Protein 3S97 (pdb70)

CATH classification: 3.10.200.10

Secondary structure (DSSP, 8-state):
----SSSTT-TTTGGGT-GGGGSTT-S--EE-GGGSEE-TTPEEEEEESTTSBPPTT-EEEE-SS-EEEEEEEEEEEEEETEEEEEEEEEEEEEESSS-SS----SSEETTB--SEEEEEEEE-TTT-SSHHHHHHTT--EEEEEEEEEE-SS--GGGHHHHHHHHHT-STT-EEEPPP-BGGGGS-S--SSEEEEEE--SSTT--S-EEEEEESS-EEE-HHHHHGGGG-EEEEEETTEEEEEE-----PPPPP-TT---EE---/---SSSTT-GGGGGGT-GGGGSTT-S--EE-GGGSEE-TTPEEEEEESTTSBPPTT-EEEE-SSSEEEE--S--EEEEES----EEEEEEEEEESSS-TTS---SSEETTB--SEEEEEEEE-TTT-SSHHHHHHTT--EEEEEEEEEE-SS--GGGHHHHHHHHHT-STT-EEEPPP-BGGGGS-S--SSEEEEEE--SSTT--S-EEEEEESSPEEE-HHHHHHHTT-EEEEEETTEEEEEE-----PPP---TT---EE---/-EEPPPPSSPPPPEEEETT--EEE---PPSEESS--EEEEEESSTT-BPP-SSSEEE-TTT-PEEESS--GGG-EEEEEEEEEGGGTEEEEPPPEEEEEE--SSPPPEEEEEEEEPPPEEEETT--EEEEEEEEEESPPEEEEEETTBPPPTT-EEETTTTEEEE-S--GGG-EEEEEEEEETTEEEEEEEEEEEE-/-EEPPPP------EEEETT--EEE-----SEES---EEEEEESEEEEEPP-SSSEEE-TTT--EEESS--GGG-EEEEEEEEEGGGTEEEEPPPEEEEEE--SSPPPEEEEEEEEPPPEEEETT--EEEEEEEEEESPPEEEEEETTB---TT-EEETTTTEEEE-S--GGG-EEEEEEEEETTEEEEEEEEEEEE-

Structure (mmCIF, N/CA/C/O backbone):
data_3S97
#
_entry.id   3S97
#
_cell.length_a   334.108
_cell.length_b   45.957
_cell.length_c   78.947
_cell.angle_alpha   90.00
_cell.angle_beta   101.37
_cell.angle_gamma   90.00
#
_symmetry.space_group_name_H-M   'C 1 2 1'
#
loop_
_entity.id
_entity.type
_entity.pdbx_description
1 polymer 'Receptor-type tyrosine-protein phosphatase zeta'
2 polymer Contactin-1
3 non-polymer 2-acetamido-2-deoxy-beta-D-glucopyranose
4 water water
#
loop_
_atom_site.group_PDB
_atom_site.id
_atom_site.type_symbol
_atom_site.label_atom_id
_atom_site.label_alt_id
_atom_site.label_comp_id
_atom_site.label_asym_id
_atom_site.label_entity_id
_atom_site.label_seq_id
_atom_site.pdbx_PDB_ins_code
_atom_site.Cartn_x
_atom_site.Cartn_y
_atom_site.Cartn_z
_atom_site.occupancy
_atom_site.B_iso_or_equiv
_atom_site.auth_seq_id
_atom_site.auth_comp_id
_atom_site.auth_asym_id
_atom_site.auth_atom_id
_atom_site.pdbx_PDB_model_num
ATOM 1 N N . ILE A 1 7 ? 53.356 18.931 16.608 1.00 63.05 36 ILE A N 1
ATOM 2 C CA . ILE A 1 7 ? 53.460 20.199 17.337 1.00 78.20 36 ILE A CA 1
ATOM 3 C C . ILE A 1 7 ? 52.228 20.480 18.215 1.00 82.90 36 ILE A C 1
ATOM 4 O O . ILE A 1 7 ? 52.202 20.096 19.386 1.00 84.41 36 ILE A O 1
ATOM 9 N N . GLY A 1 8 ? 51.218 21.144 17.650 1.00 83.99 37 GLY A N 1
ATOM 10 C CA . GLY A 1 8 ? 50.001 21.470 18.384 1.00 77.89 37 GLY A CA 1
ATOM 11 C C . GLY A 1 8 ? 48.716 21.319 17.584 1.00 69.58 37 GLY A C 1
ATOM 12 O O . GLY A 1 8 ? 47.735 22.013 17.835 1.00 68.69 37 GLY A O 1
ATOM 13 N N . TRP A 1 9 ? 48.726 20.397 16.625 1.00 63.61 38 TRP A N 1
ATOM 14 C CA . TRP A 1 9 ? 47.594 20.159 15.739 1.00 49.84 38 TRP A CA 1
ATOM 15 C C . TRP A 1 9 ? 47.364 18.656 15.630 1.00 44.78 38 TRP A C 1
ATOM 16 O O . TRP A 1 9 ? 47.960 17.884 16.375 1.00 57.74 38 TRP A O 1
ATOM 27 N N . SER A 1 10 ? 46.500 18.238 14.713 1.00 43.05 39 SER A N 1
ATOM 28 C CA . SER A 1 10 ? 46.277 16.811 14.479 1.00 50.91 39 SER A CA 1
ATOM 29 C C . SER A 1 10 ? 45.539 16.564 13.163 1.00 53.68 39 SER A C 1
ATOM 30 O O . SER A 1 10 ? 44.919 17.470 12.604 1.00 49.57 39 SER A O 1
ATOM 33 N N . TYR A 1 11 ? 45.600 15.333 12.668 1.00 56.27 40 TYR A N 1
ATOM 34 C CA . TYR A 1 11 ? 45.003 15.033 11.373 1.00 62.21 40 TYR A CA 1
ATOM 35 C C . TYR A 1 11 ? 43.494 14.964 11.489 1.00 70.84 40 TYR A C 1
ATOM 36 O O . TYR A 1 11 ? 42.771 15.708 10.825 1.00 75.79 40 TYR A O 1
ATOM 45 N N . THR A 1 12 ? 43.022 14.062 12.335 1.00 79.26 41 THR A N 1
ATOM 46 C CA . THR A 1 12 ? 41.643 14.112 12.788 1.00 86.24 41 THR A CA 1
ATOM 47 C C . THR A 1 12 ? 41.673 14.151 14.312 1.00 87.32 41 THR A C 1
ATOM 48 O O . THR A 1 12 ? 42.424 13.408 14.951 1.00 80.93 41 THR A O 1
ATOM 52 N N . GLY A 1 13 ? 40.876 15.048 14.883 1.00 89.49 42 GLY A N 1
ATOM 53 C CA . GLY A 1 13 ? 40.922 15.324 16.306 1.00 90.50 42 GLY A CA 1
ATOM 54 C C . GLY A 1 13 ? 40.880 16.821 16.541 1.00 88.36 42 GLY A C 1
ATOM 55 O O . GLY A 1 13 ? 40.419 17.570 15.678 1.00 85.34 42 GLY A O 1
ATOM 56 N N . ALA A 1 14 ? 41.361 17.259 17.702 1.00 89.38 43 ALA A N 1
ATOM 57 C CA . ALA A 1 14 ? 41.354 18.680 18.042 1.00 92.15 43 ALA A CA 1
ATOM 58 C C . ALA A 1 14 ? 42.171 19.475 17.033 1.00 89.38 43 ALA A C 1
ATOM 59 O O . ALA A 1 14 ? 43.287 19.086 16.687 1.00 86.36 43 ALA A O 1
ATOM 61 N N . LEU A 1 15 ? 41.613 20.590 16.569 1.00 90.46 44 LEU A N 1
ATOM 62 C CA . LEU A 1 15 ? 42.211 21.350 15.474 1.00 88.37 44 LEU A CA 1
ATOM 63 C C . LEU A 1 15 ? 42.557 20.399 14.328 1.00 78.46 44 LEU A C 1
ATOM 64 O O . LEU A 1 15 ? 43.718 20.296 13.926 1.00 66.59 44 LEU A O 1
ATOM 69 N N . ASN A 1 16 ? 41.550 19.691 13.817 1.00 74.33 45 ASN A N 1
ATOM 70 C CA . ASN A 1 16 ? 41.786 18.732 12.744 1.00 69.10 45 ASN A CA 1
ATOM 71 C C . ASN A 1 16 ? 42.247 19.414 11.455 1.00 63.35 45 ASN A C 1
ATOM 72 O O . ASN A 1 16 ? 42.317 20.645 11.385 1.00 58.27 45 ASN A O 1
ATOM 77 N N . GLN A 1 17 ? 42.578 18.616 10.444 1.00 64.93 46 GLN A N 1
ATOM 78 C CA . GLN A 1 17 ? 43.255 19.151 9.264 1.00 57.36 46 GLN A CA 1
ATOM 79 C C . GLN A 1 17 ? 42.420 20.148 8.472 1.00 46.70 46 GLN A C 1
ATOM 80 O O . GLN A 1 17 ? 42.961 20.935 7.702 1.00 50.79 46 GLN A O 1
ATOM 86 N N . LYS A 1 18 ? 41.108 20.129 8.675 1.00 50.27 47 LYS A N 1
ATOM 87 C CA . LYS A 1 18 ? 40.229 21.080 8.008 1.00 52.55 47 LYS A CA 1
ATOM 88 C C . LYS A 1 18 ? 40.290 22.458 8.672 1.00 55.92 47 LYS A C 1
ATOM 89 O O . LYS A 1 18 ? 39.926 23.469 8.069 1.00 49.10 47 LYS A O 1
ATOM 95 N N . ASN A 1 19 ? 40.760 22.489 9.915 1.00 59.72 48 ASN A N 1
ATOM 96 C CA . ASN A 1 19 ? 40.808 23.724 10.689 1.00 63.10 48 ASN A CA 1
ATOM 97 C C . ASN A 1 19 ? 42.174 24.380 10.718 1.00 57.68 48 ASN A C 1
ATOM 98 O O . ASN A 1 19 ? 42.302 25.500 11.204 1.00 60.68 48 ASN A O 1
ATOM 103 N N . TRP A 1 20 ? 43.196 23.684 10.226 1.00 46.29 49 TRP A N 1
ATOM 104 C CA . TRP A 1 20 ? 44.559 24.198 10.320 1.00 40.73 49 TRP A CA 1
ATOM 105 C C . TRP A 1 20 ? 44.621 25.668 9.915 1.00 44.71 49 TRP A C 1
ATOM 106 O O . TRP A 1 20 ? 45.354 26.449 10.518 1.00 45.06 49 TRP A O 1
ATOM 117 N N . GLY A 1 21 ? 43.847 26.044 8.899 1.00 38.18 50 GLY A N 1
ATOM 118 C CA . GLY A 1 21 ? 43.875 27.408 8.394 1.00 41.60 50 GLY A CA 1
ATOM 119 C C . GLY A 1 21 ? 43.621 28.485 9.439 1.00 49.74 50 GLY A C 1
ATOM 120 O O . GLY A 1 21 ? 43.993 29.650 9.257 1.00 50.30 50 GLY A O 1
ATOM 121 N N . LYS A 1 22 ? 42.980 28.098 10.538 1.00 47.38 51 LYS A N 1
ATOM 122 C CA . LYS A 1 22 ? 42.654 29.038 11.602 1.00 52.58 51 LYS A CA 1
ATOM 123 C C . LYS A 1 22 ? 43.904 29.524 12.341 1.00 53.56 51 LYS A C 1
ATOM 124 O O . LYS A 1 22 ? 44.001 30.700 12.681 1.00 58.23 51 LYS A O 1
ATOM 130 N N . LYS A 1 23 ? 44.856 28.625 12.584 1.00 43.74 52 LYS A N 1
ATOM 131 C CA . LYS A 1 23 ? 46.115 29.013 13.220 1.00 59.07 52 LYS A CA 1
ATOM 132 C C . LYS A 1 23 ? 47.197 29.241 12.176 1.00 54.59 52 LYS A C 1
ATOM 133 O O . LYS A 1 23 ? 48.132 30.009 12.396 1.00 53.14 52 LYS A O 1
ATOM 139 N N . TYR A 1 24 ? 47.064 28.560 11.043 1.00 51.21 53 TYR A N 1
ATOM 140 C CA . TYR A 1 24 ? 48.064 28.610 9.985 1.00 47.22 53 TYR A CA 1
ATOM 141 C C . TYR A 1 24 ? 47.404 28.902 8.643 1.00 48.61 53 TYR A C 1
ATOM 142 O O . TYR A 1 24 ? 46.977 27.981 7.948 1.00 39.61 53 TYR A O 1
ATOM 151 N N . PRO A 1 25 ? 47.326 30.189 8.272 1.00 51.47 54 PRO A N 1
ATOM 152 C CA . PRO A 1 25 ? 46.567 30.639 7.099 1.00 49.25 54 PRO A CA 1
ATOM 153 C C . PRO A 1 25 ? 47.076 30.029 5.801 1.00 51.28 54 PRO A C 1
ATOM 154 O O . PRO A 1 25 ? 46.261 29.649 4.957 1.00 51.82 54 PRO A O 1
ATOM 158 N N . THR A 1 26 ? 48.398 29.932 5.655 1.00 51.10 55 THR A N 1
ATOM 159 C CA . THR A 1 26 ? 49.013 29.386 4.446 1.00 46.30 55 THR A CA 1
ATOM 160 C C . THR A 1 26 ? 48.450 28.008 4.089 1.00 47.83 55 THR A C 1
ATOM 161 O O . THR A 1 26 ? 48.437 27.614 2.918 1.00 46.89 55 THR A O 1
ATOM 165 N N . CYS A 1 27 ? 47.967 27.288 5.098 1.00 45.39 56 CYS A N 1
ATOM 166 C CA . CYS A 1 27 ? 47.375 25.972 4.888 1.00 40.28 56 CYS A CA 1
ATOM 167 C C . CYS A 1 27 ? 46.137 26.061 4.009 1.00 42.07 56 CYS A C 1
ATOM 168 O O . CYS A 1 27 ? 45.593 25.039 3.588 1.00 44.10 56 CYS A O 1
ATOM 171 N N . ASN A 1 28 ? 45.693 27.284 3.732 1.00 43.64 57 ASN A N 1
ATOM 172 C CA . ASN A 1 28 ? 44.502 27.494 2.912 1.00 45.99 57 ASN A CA 1
ATOM 173 C C . ASN A 1 28 ? 44.812 28.042 1.518 1.00 47.76 57 ASN A C 1
ATOM 174 O O . ASN A 1 28 ? 43.910 28.232 0.702 1.00 48.95 57 ASN A O 1
ATOM 179 N N . SER A 1 29 ? 46.090 28.280 1.241 1.00 46.86 58 SER A N 1
ATOM 180 C CA . SER A 1 29 ? 46.497 28.845 -0.040 1.00 41.25 58 SER A CA 1
ATOM 181 C C . SER A 1 29 ? 46.095 27.918 -1.180 1.00 40.21 58 SER A C 1
ATOM 182 O O . SER A 1 29 ? 45.770 26.756 -0.947 1.00 39.32 58 SER A O 1
ATOM 185 N N . PRO A 1 30 ? 46.105 28.434 -2.420 1.00 35.00 59 PRO A N 1
ATOM 186 C CA . PRO A 1 30 ? 45.760 27.634 -3.600 1.00 38.18 59 PRO A CA 1
ATOM 187 C C . PRO A 1 30 ? 46.903 26.731 -4.045 1.00 43.35 59 PRO A C 1
ATOM 188 O O . PRO A 1 30 ? 46.778 26.103 -5.094 1.00 52.29 59 PRO A O 1
ATOM 192 N N . LYS A 1 31 ? 47.989 26.668 -3.274 1.00 46.07 60 LYS A N 1
ATOM 193 C CA . LYS A 1 31 ? 49.170 25.899 -3.669 1.00 40.53 60 LYS A CA 1
ATOM 194 C C . LYS A 1 31 ? 49.522 24.788 -2.678 1.00 37.43 60 LYS A C 1
ATOM 195 O O . LYS A 1 31 ? 50.693 24.557 -2.385 1.00 39.62 60 LYS A O 1
ATOM 201 N N . GLN A 1 32 ? 48.512 24.095 -2.172 1.00 30.06 61 GLN A N 1
ATOM 202 C CA . GLN A 1 32 ? 48.720 23.094 -1.139 1.00 28.35 61 GLN A CA 1
ATOM 203 C C . GLN A 1 32 ? 48.964 21.697 -1.701 1.00 37.70 61 GLN A C 1
ATOM 204 O O . GLN A 1 32 ? 48.453 21.341 -2.764 1.00 37.18 61 GLN A O 1
ATOM 210 N N . SER A 1 33 ? 49.761 20.914 -0.982 1.00 29.66 62 SER A N 1
ATOM 211 C CA . SER A 1 33 ? 49.958 19.508 -1.301 1.00 30.70 62 SER A CA 1
ATOM 212 C C . SER A 1 33 ? 49.303 18.722 -0.178 1.00 26.95 62 SER A C 1
ATOM 213 O O . SER A 1 33 ? 49.048 19.285 0.880 1.00 28.55 62 SER A O 1
ATOM 216 N N . PRO A 1 34 ? 49.040 17.420 -0.384 1.00 22.83 63 PRO A N 1
ATOM 217 C CA . PRO A 1 34 ? 49.383 16.622 -1.562 1.00 23.45 63 PRO A CA 1
ATOM 218 C C . PRO A 1 34 ? 48.311 16.750 -2.625 1.00 32.02 63 PRO A C 1
ATOM 219 O O . PRO A 1 34 ? 47.261 17.334 -2.371 1.00 29.94 63 PRO A O 1
ATOM 223 N N . ILE A 1 35 ? 48.565 16.179 -3.798 1.00 26.42 64 ILE A N 1
ATOM 224 C CA . ILE A 1 35 ? 47.567 16.149 -4.853 1.00 27.37 64 ILE A CA 1
ATOM 225 C C . ILE A 1 35 ? 47.575 14.777 -5.489 1.00 27.38 64 ILE A C 1
ATOM 226 O O . ILE A 1 35 ? 48.513 14.000 -5.286 1.00 27.70 64 ILE A O 1
ATOM 231 N N . ASN A 1 36 ? 46.520 14.469 -6.234 1.00 24.00 65 ASN A N 1
ATOM 232 C CA . ASN A 1 36 ? 46.549 13.337 -7.153 1.00 31.13 65 ASN A CA 1
ATOM 233 C C . ASN A 1 36 ? 47.175 13.766 -8.477 1.00 30.08 65 ASN A C 1
ATOM 234 O O . ASN A 1 36 ? 46.980 14.886 -8.935 1.00 27.45 65 ASN A O 1
ATOM 239 N N . ILE A 1 37 ? 47.926 12.871 -9.094 1.00 36.02 66 ILE A N 1
ATOM 240 C CA . ILE A 1 37 ? 48.501 13.151 -10.402 1.00 35.85 66 ILE A CA 1
ATOM 241 C C . ILE A 1 37 ? 48.093 12.057 -11.392 1.00 35.75 66 ILE A C 1
ATOM 242 O O . ILE A 1 37 ? 48.302 10.870 -11.141 1.00 31.77 66 ILE A O 1
ATOM 247 N N . ASP A 1 38 ? 47.472 12.459 -12.497 1.00 27.12 67 ASP A N 1
ATOM 248 C CA . ASP A 1 38 ? 47.196 11.520 -13.579 1.00 34.99 67 ASP A CA 1
ATOM 249 C C . ASP A 1 38 ? 48.172 11.864 -14.681 1.00 34.80 67 ASP A C 1
ATOM 250 O O . ASP A 1 38 ? 48.336 13.034 -15.032 1.00 40.31 67 ASP A O 1
ATOM 255 N N . GLU A 1 39 ? 48.835 10.857 -15.222 1.00 32.68 68 GLU A N 1
ATOM 256 C CA . GLU A 1 39 ? 49.836 11.119 -16.239 1.00 45.55 68 GLU A CA 1
ATOM 257 C C . GLU A 1 39 ? 49.323 11.977 -17.389 1.00 50.42 68 GLU A C 1
ATOM 258 O O . GLU A 1 39 ? 49.930 12.991 -17.734 1.00 57.14 68 GLU A O 1
ATOM 264 N N . ASP A 1 40 ? 48.202 11.572 -17.977 1.00 45.24 69 ASP A N 1
ATOM 265 C CA . ASP A 1 40 ? 47.707 12.224 -19.184 1.00 45.13 69 ASP A CA 1
ATOM 266 C C . ASP A 1 40 ? 47.204 13.653 -18.970 1.00 39.77 69 ASP A C 1
ATOM 267 O O . ASP A 1 40 ? 46.902 14.362 -19.933 1.00 43.03 69 ASP A O 1
ATOM 272 N N . LEU A 1 41 ? 47.126 14.081 -17.715 1.00 34.00 70 LEU A N 1
ATOM 273 C CA . LEU A 1 41 ? 46.752 15.461 -17.412 1.00 46.04 70 LEU A CA 1
ATOM 274 C C . LEU A 1 41 ? 47.984 16.337 -17.142 1.00 54.09 70 LEU A C 1
ATOM 275 O O . LEU A 1 41 ? 47.878 17.554 -16.949 1.00 51.46 70 LEU A O 1
ATOM 280 N N . THR A 1 42 ? 49.153 15.709 -17.129 1.00 41.71 71 THR A N 1
ATOM 281 C CA . THR A 1 42 ? 50.387 16.441 -16.960 1.00 42.84 71 THR A CA 1
ATOM 282 C C . THR A 1 42 ? 50.898 16.933 -18.307 1.00 48.03 71 THR A C 1
ATOM 283 O O . THR A 1 42 ? 50.500 16.445 -19.373 1.00 47.05 71 THR A O 1
ATOM 287 N N . GLN A 1 43 ? 51.779 17.917 -18.254 1.00 54.25 72 GLN A N 1
ATOM 288 C CA . GLN A 1 43 ? 52.435 18.386 -19.456 1.00 61.34 72 GLN A CA 1
ATOM 289 C C . GLN A 1 43 ? 53.794 17.708 -19.592 1.00 56.91 72 GLN A C 1
ATOM 290 O O . GLN A 1 43 ? 54.694 17.928 -18.778 1.00 50.57 72 GLN A O 1
ATOM 296 N N . VAL A 1 44 ? 53.935 16.868 -20.612 1.00 50.27 73 VAL A N 1
ATOM 297 C CA . VAL A 1 44 ? 55.231 16.276 -20.900 1.00 39.56 73 VAL A CA 1
ATOM 298 C C . VAL A 1 44 ? 56.220 17.385 -21.215 1.00 34.36 73 VAL A C 1
ATOM 299 O O . VAL A 1 44 ? 55.992 18.206 -22.097 1.00 48.03 73 VAL A O 1
ATOM 303 N N . ASN A 1 45 ? 57.316 17.415 -20.475 1.00 40.35 74 ASN A N 1
ATOM 304 C CA . ASN A 1 45 ? 58.270 18.500 -20.582 1.00 32.54 74 ASN A CA 1
ATOM 305 C C . ASN A 1 45 ? 59.644 17.901 -20.802 1.00 42.87 74 ASN A C 1
ATOM 306 O O . ASN A 1 45 ? 60.329 17.525 -19.845 1.00 51.04 74 ASN A O 1
ATOM 311 N N . VAL A 1 46 ? 60.036 17.793 -22.069 1.00 45.05 75 VAL A N 1
ATOM 312 C CA . VAL A 1 46 ? 61.297 17.147 -22.416 1.00 50.16 75 VAL A CA 1
ATOM 313 C C . VAL A 1 46 ? 62.483 18.054 -22.142 1.00 45.17 75 VAL A C 1
ATOM 314 O O . VAL A 1 46 ? 63.625 17.624 -22.259 1.00 47.79 75 VAL A O 1
ATOM 318 N N . ASN A 1 47 ? 62.206 19.303 -21.781 1.00 41.78 76 ASN A N 1
ATOM 319 C CA . ASN A 1 47 ? 63.260 20.244 -21.404 1.00 50.22 76 ASN A CA 1
ATOM 320 C C . ASN A 1 47 ? 63.609 20.218 -19.918 1.00 55.77 76 ASN A C 1
ATOM 321 O O . ASN A 1 47 ? 64.413 21.020 -19.443 1.00 60.99 76 ASN A O 1
ATOM 326 N N . LEU A 1 48 ? 62.999 19.294 -19.188 1.00 50.65 77 LEU A N 1
ATOM 327 C CA . LEU A 1 48 ? 63.352 19.079 -17.795 1.00 52.47 77 LEU A CA 1
ATOM 328 C C . LEU A 1 48 ? 64.809 18.664 -17.700 1.00 55.09 77 LEU A C 1
ATOM 329 O O . LEU A 1 48 ? 65.284 17.857 -18.500 1.00 62.24 77 LEU A O 1
ATOM 334 N N . LYS A 1 49 ? 65.517 19.223 -16.726 1.00 52.27 78 LYS A N 1
ATOM 335 C CA . LYS A 1 49 ? 66.903 18.855 -16.480 1.00 52.83 78 LYS A CA 1
ATOM 336 C C . LYS A 1 49 ? 66.961 17.534 -15.727 1.00 52.42 78 LYS A C 1
ATOM 337 O O . LYS A 1 49 ? 66.235 17.327 -14.755 1.00 49.87 78 LYS A O 1
ATOM 343 N N . LYS A 1 50 ? 67.824 16.639 -16.188 1.00 53.24 79 LYS A N 1
ATOM 344 C CA . LYS A 1 50 ? 67.990 15.341 -15.557 1.00 58.69 79 LYS A CA 1
ATOM 345 C C . LYS A 1 50 ? 68.342 15.513 -14.078 1.00 62.88 79 LYS A C 1
ATOM 346 O O . LYS A 1 50 ? 69.177 16.348 -13.720 1.00 55.38 79 LYS A O 1
ATOM 352 N N . LEU A 1 51 ? 67.690 14.733 -13.219 1.00 60.65 80 LEU A N 1
ATOM 353 C CA . LEU A 1 51 ? 68.035 14.707 -11.802 1.00 53.78 80 LEU A CA 1
ATOM 354 C C . LEU A 1 51 ? 69.505 14.362 -11.651 1.00 50.76 80 LEU A C 1
ATOM 355 O O . LEU A 1 51 ? 70.029 13.550 -12.406 1.00 52.05 80 LEU A O 1
ATOM 360 N N . LYS A 1 52 ? 70.153 14.983 -10.670 1.00 51.08 81 LYS A N 1
ATOM 361 C CA . LYS A 1 52 ? 71.566 14.775 -10.388 1.00 49.98 81 LYS A CA 1
ATOM 362 C C . LYS A 1 52 ? 71.753 14.668 -8.868 1.00 54.90 81 LYS A C 1
ATOM 363 O O . LYS A 1 52 ? 71.545 15.641 -8.140 1.00 54.41 81 LYS A O 1
ATOM 369 N N . PHE A 1 53 ? 72.134 13.488 -8.390 1.00 51.57 82 PHE A N 1
ATOM 370 C CA . PHE A 1 53 ? 72.342 13.277 -6.958 1.00 46.91 82 PHE A CA 1
ATOM 371 C C . PHE A 1 53 ? 73.816 13.256 -6.564 1.00 58.45 82 PHE A C 1
ATOM 372 O O . PHE A 1 53 ? 74.554 12.367 -6.980 1.00 63.65 82 PHE A O 1
ATOM 380 N N . GLN A 1 54 ? 74.238 14.212 -5.740 1.00 53.99 83 GLN A N 1
ATOM 381 C CA . GLN A 1 54 ? 75.608 14.220 -5.232 1.00 51.40 83 GLN A CA 1
ATOM 382 C C . GLN A 1 54 ? 75.668 13.717 -3.799 1.00 52.88 83 GLN A C 1
ATOM 383 O O . GLN A 1 54 ? 75.020 14.276 -2.915 1.00 50.21 83 GLN A O 1
ATOM 389 N N . GLY A 1 55 ? 76.454 12.671 -3.570 1.00 49.98 84 GLY A N 1
ATOM 390 C CA . GLY A 1 55 ? 76.721 12.200 -2.222 1.00 40.54 84 GLY A CA 1
ATOM 391 C C . GLY A 1 55 ? 75.770 11.119 -1.756 1.00 47.65 84 GLY A C 1
ATOM 392 O O . GLY A 1 55 ? 75.989 10.498 -0.719 1.00 50.29 84 GLY A O 1
ATOM 393 N N . TRP A 1 56 ? 74.714 10.893 -2.531 1.00 41.09 85 TRP A N 1
ATOM 394 C CA . TRP A 1 56 ? 73.646 9.980 -2.151 1.00 43.09 85 TRP A CA 1
ATOM 395 C C . TRP A 1 56 ? 74.050 8.506 -2.155 1.00 53.07 85 TRP A C 1
ATOM 396 O O . TRP A 1 56 ? 73.414 7.684 -1.491 1.00 52.12 85 TRP A O 1
ATOM 407 N N . ASP A 1 57 ? 75.091 8.172 -2.913 1.00 53.53 86 ASP A N 1
ATOM 408 C CA . ASP A 1 57 ? 75.599 6.802 -2.963 1.00 50.95 86 ASP A CA 1
ATOM 409 C C . ASP A 1 57 ? 76.536 6.483 -1.791 1.00 52.85 86 ASP A C 1
ATOM 410 O O . ASP A 1 57 ? 76.823 5.315 -1.523 1.00 58.85 86 ASP A O 1
ATOM 415 N N . LYS A 1 58 ? 77.005 7.517 -1.096 1.00 44.36 87 LYS A N 1
ATOM 416 C CA . LYS A 1 58 ? 77.888 7.329 0.058 1.00 53.38 87 LYS A CA 1
ATOM 417 C C . LYS A 1 58 ? 77.105 6.850 1.277 1.00 57.87 87 LYS A C 1
ATOM 418 O O . LYS A 1 58 ? 75.925 7.166 1.438 1.00 60.45 87 LYS A O 1
ATOM 424 N N . THR A 1 59 ? 77.763 6.093 2.142 1.00 51.91 88 THR A N 1
ATOM 425 C CA . THR A 1 59 ? 77.094 5.560 3.317 1.00 52.20 88 THR A CA 1
ATOM 426 C C . THR A 1 59 ? 76.719 6.691 4.264 1.00 46.32 88 THR A C 1
ATOM 427 O O . THR A 1 59 ? 77.382 7.730 4.290 1.00 47.48 88 THR A O 1
ATOM 431 N N . SER A 1 60 ? 75.657 6.487 5.037 1.00 43.36 89 SER A N 1
ATOM 432 C CA . SER A 1 60 ? 75.227 7.467 6.041 1.00 36.19 89 SER A CA 1
ATOM 433 C C . SER A 1 60 ? 76.263 7.674 7.139 1.00 40.18 89 SER A C 1
ATOM 434 O O . SER A 1 60 ? 76.919 6.724 7.571 1.00 43.89 89 SER A O 1
ATOM 437 N N . LEU A 1 61 ? 76.391 8.912 7.610 1.00 38.48 90 LEU A N 1
ATOM 438 C CA . LEU A 1 61 ? 77.265 9.189 8.746 1.00 43.14 90 LEU A CA 1
ATOM 439 C C . LEU A 1 61 ? 76.666 8.617 10.032 1.00 48.05 90 LEU A C 1
ATOM 440 O O . LEU A 1 61 ? 75.452 8.401 10.124 1.00 46.52 90 LEU A O 1
ATOM 445 N N . GLU A 1 62 ? 77.523 8.379 11.020 1.00 45.72 91 GLU A N 1
ATOM 446 C CA . GLU A 1 62 ? 77.148 7.633 12.223 1.00 57.67 91 GLU A CA 1
ATOM 447 C C . GLU A 1 62 ? 76.188 8.363 13.160 1.00 57.66 91 GLU A C 1
ATOM 448 O O . GLU A 1 62 ? 75.571 7.743 14.030 1.00 53.93 91 GLU A O 1
ATOM 454 N N . ASN A 1 63 ? 76.089 9.678 13.000 1.00 43.88 92 ASN A N 1
ATOM 455 C CA . ASN A 1 63 ? 75.264 10.492 13.879 1.00 44.79 92 ASN A CA 1
ATOM 456 C C . ASN A 1 63 ? 73.924 10.820 13.229 1.00 43.22 92 ASN A C 1
ATOM 457 O O . ASN A 1 63 ? 73.357 11.891 13.460 1.00 46.77 92 ASN A O 1
ATOM 462 N N . THR A 1 64 ? 73.430 9.904 12.402 1.00 31.38 93 THR A N 1
ATOM 463 C CA . THR A 1 64 ? 72.151 10.117 11.725 1.00 31.27 93 THR A CA 1
ATOM 464 C C . THR A 1 64 ? 71.005 9.542 12.558 1.00 29.02 93 THR A C 1
ATOM 465 O O . THR A 1 64 ? 70.883 8.323 12.708 1.00 31.54 93 THR A O 1
ATOM 469 N N . PHE A 1 65 ? 70.183 10.427 13.113 1.00 32.98 94 PHE A N 1
ATOM 470 C CA . PHE A 1 65 ? 69.108 10.005 14.016 1.00 33.01 94 PHE A CA 1
ATOM 471 C C . PHE A 1 65 ? 67.732 9.935 13.382 1.00 38.82 94 PHE A C 1
ATOM 472 O O . PHE A 1 65 ? 67.412 10.671 12.450 1.00 40.59 94 PHE A O 1
ATOM 480 N N . ILE A 1 66 ? 66.927 9.022 13.905 1.00 35.93 95 ILE A N 1
ATOM 481 C CA . ILE A 1 66 ? 65.521 8.958 13.579 1.00 37.16 95 ILE A CA 1
ATOM 482 C C . ILE A 1 66 ? 64.754 9.251 14.863 1.00 37.95 95 ILE A C 1
ATOM 483 O O . ILE A 1 66 ? 65.139 8.796 15.940 1.00 33.41 95 ILE A O 1
ATOM 488 N N . HIS A 1 67 ? 63.675 10.021 14.755 1.00 26.97 96 HIS A N 1
ATOM 489 C CA . HIS A 1 67 ? 62.999 10.540 15.935 1.00 27.42 96 HIS A CA 1
ATOM 490 C C . HIS A 1 67 ? 61.510 10.332 15.739 1.00 34.98 96 HIS A C 1
ATOM 491 O O . HIS A 1 67 ? 60.976 10.675 14.687 1.00 34.46 96 HIS A O 1
ATOM 498 N N . ASN A 1 68 ? 60.847 9.728 16.720 1.00 27.42 97 ASN A N 1
ATOM 499 C CA . ASN A 1 68 ? 59.399 9.604 16.685 1.00 21.48 97 ASN A CA 1
ATOM 500 C C . ASN A 1 68 ? 58.792 10.878 17.231 1.00 22.19 97 ASN A C 1
ATOM 501 O O . ASN A 1 68 ? 58.823 11.101 18.431 1.00 28.27 97 ASN A O 1
ATOM 506 N N . THR A 1 69 ? 58.256 11.721 16.353 1.00 24.12 98 THR A N 1
ATOM 507 C CA . THR A 1 69 ? 57.710 13.014 16.770 1.00 25.64 98 THR A CA 1
ATOM 508 C C . THR A 1 69 ? 56.259 12.926 17.225 1.00 29.99 98 THR A C 1
ATOM 509 O O . THR A 1 69 ? 55.676 13.915 17.673 1.00 36.21 98 THR A O 1
ATOM 513 N N . GLY A 1 70 ? 55.663 11.748 17.114 1.00 24.02 99 GLY A N 1
ATOM 514 C CA . GLY A 1 70 ? 54.243 11.632 17.409 1.00 27.81 99 GLY A CA 1
ATOM 515 C C . GLY A 1 70 ? 53.343 11.936 16.203 1.00 30.67 99 GLY A C 1
ATOM 516 O O . GLY A 1 70 ? 52.173 11.558 16.201 1.00 24.65 99 GLY A O 1
ATOM 517 N N . LYS A 1 71 ? 53.888 12.603 15.181 1.00 30.87 100 LYS A N 1
ATOM 518 C CA . LYS A 1 71 ? 53.175 12.846 13.918 1.00 29.17 100 LYS A CA 1
ATOM 519 C C . LYS A 1 71 ? 53.727 11.969 12.798 1.00 34.74 100 LYS A C 1
ATOM 520 O O . LYS A 1 71 ? 53.014 11.575 11.885 1.00 43.43 100 LYS A O 1
ATOM 526 N N . THR A 1 72 ? 55.014 11.675 12.867 1.00 33.90 101 THR A N 1
ATOM 527 C CA . THR A 1 72 ? 55.623 10.756 11.934 1.00 31.96 101 THR A CA 1
ATOM 528 C C . THR A 1 72 ? 56.895 10.238 12.592 1.00 32.45 101 THR A C 1
ATOM 529 O O . THR A 1 72 ? 57.158 10.547 13.752 1.00 34.59 101 THR A O 1
ATOM 533 N N . VAL A 1 73 ? 57.662 9.429 11.873 1.00 26.12 102 VAL A N 1
ATOM 534 C CA . VAL A 1 73 ? 59.032 9.163 12.266 1.00 25.84 102 VAL A CA 1
ATOM 535 C C . VAL A 1 73 ? 59.939 9.915 11.303 1.00 29.34 102 VAL A C 1
ATOM 536 O O . VAL A 1 73 ? 59.833 9.770 10.086 1.00 31.40 102 VAL A O 1
ATOM 540 N N . GLU A 1 74 ? 60.832 10.720 11.859 1.00 30.98 103 GLU A N 1
ATOM 541 C CA . GLU A 1 74 ? 61.575 11.711 11.094 1.00 27.93 103 GLU A CA 1
ATOM 542 C C . GLU A 1 74 ? 63.070 11.454 11.174 1.00 29.42 103 GLU A C 1
ATOM 543 O O . GLU A 1 74 ? 63.615 11.295 12.257 1.00 33.98 103 GLU A O 1
ATOM 549 N N . ILE A 1 75 ? 63.730 11.406 10.026 1.00 31.49 104 ILE A N 1
ATOM 550 C CA . ILE A 1 75 ? 65.170 11.188 9.982 1.00 26.58 104 ILE A CA 1
ATOM 551 C C . ILE A 1 75 ? 65.863 12.491 9.645 1.00 24.65 104 ILE A C 1
ATOM 552 O O . ILE A 1 75 ? 65.557 13.107 8.627 1.00 32.03 104 ILE A O 1
ATOM 557 N N . ASN A 1 76 ? 66.778 12.915 10.511 1.00 23.83 105 ASN A N 1
ATOM 558 C CA . ASN A 1 76 ? 67.570 14.114 10.288 1.00 30.95 105 ASN A CA 1
ATOM 559 C C . ASN A 1 76 ? 68.919 13.741 9.691 1.00 35.66 105 ASN A C 1
ATOM 560 O O . ASN A 1 76 ? 69.823 13.301 10.409 1.00 37.89 105 ASN A O 1
ATOM 565 N N . LEU A 1 77 ? 69.043 13.902 8.377 1.00 35.21 106 LEU A N 1
ATOM 566 C CA . LEU A 1 77 ? 70.264 13.545 7.658 1.00 34.97 106 LEU A CA 1
ATOM 567 C C . LEU A 1 77 ? 71.469 14.406 8.057 1.00 43.01 106 LEU A C 1
ATOM 568 O O . LEU A 1 77 ? 71.312 15.543 8.513 1.00 40.16 106 LEU A O 1
ATOM 573 N N . THR A 1 78 ? 72.669 13.852 7.869 1.00 39.09 107 THR A N 1
ATOM 574 C CA . THR A 1 78 ? 73.902 14.545 8.229 1.00 47.69 107 THR A CA 1
ATOM 575 C C . THR A 1 78 ? 74.870 14.687 7.060 1.00 47.38 107 THR A C 1
ATOM 576 O O . THR A 1 78 ? 75.491 15.737 6.908 1.00 46.42 107 THR A O 1
ATOM 580 N N . ASN A 1 79 ? 75.009 13.640 6.246 1.00 40.92 108 ASN A N 1
ATOM 581 C CA . ASN A 1 79 ? 75.831 13.734 5.042 1.00 38.64 108 ASN A CA 1
ATOM 582 C C . ASN A 1 79 ? 75.518 15.018 4.282 1.00 41.34 108 ASN A C 1
ATOM 583 O O . ASN A 1 79 ? 74.434 15.588 4.417 1.00 44.71 108 ASN A O 1
ATOM 588 N N . ASP A 1 80 ? 76.460 15.469 3.468 1.00 42.03 109 ASP A N 1
ATOM 589 C CA . ASP A 1 80 ? 76.201 16.581 2.567 1.00 45.46 109 ASP A CA 1
ATOM 590 C C . ASP A 1 80 ? 75.517 16.040 1.307 1.00 48.03 109 ASP A C 1
ATOM 591 O O . ASP A 1 80 ? 76.145 15.918 0.247 1.00 48.23 109 ASP A O 1
ATOM 596 N N . TYR A 1 81 ? 74.236 15.689 1.427 1.00 38.78 110 TYR A N 1
ATOM 597 C CA . TYR A 1 81 ? 73.491 15.179 0.277 1.00 37.83 110 TYR A CA 1
ATOM 598 C C . TYR A 1 81 ? 73.005 16.334 -0.583 1.00 40.61 110 TYR A C 1
ATOM 599 O O . TYR A 1 81 ? 72.471 17.308 -0.066 1.00 49.05 110 TYR A O 1
ATOM 608 N N . ARG A 1 82 ? 73.195 16.232 -1.894 1.00 40.24 111 ARG A N 1
ATOM 609 C CA . ARG A 1 82 ? 72.772 17.302 -2.789 1.00 40.73 111 ARG A CA 1
ATOM 610 C C . ARG A 1 82 ? 71.936 16.767 -3.938 1.00 41.70 111 ARG A C 1
ATOM 611 O O . ARG A 1 82 ? 72.070 15.609 -4.330 1.00 45.17 111 ARG A O 1
ATOM 619 N N . VAL A 1 83 ? 71.074 17.617 -4.477 1.00 38.23 112 VAL A N 1
ATOM 620 C CA . VAL A 1 83 ? 70.216 17.214 -5.584 1.00 36.61 112 VAL A CA 1
ATOM 621 C C . VAL A 1 83 ? 69.839 18.410 -6.450 1.00 42.60 112 VAL A C 1
ATOM 622 O O . VAL A 1 83 ? 69.515 19.489 -5.954 1.00 48.68 112 VAL A O 1
ATOM 626 N N . SER A 1 84 ? 69.903 18.207 -7.756 1.00 42.71 113 SER A N 1
ATOM 627 C CA . SER A 1 84 ? 69.601 19.249 -8.709 1.00 39.95 113 SER A CA 1
ATOM 628 C C . SER A 1 84 ? 68.810 18.582 -9.807 1.00 47.50 113 SER A C 1
ATOM 629 O O . SER A 1 84 ? 68.772 17.356 -9.884 1.00 47.10 113 SER A O 1
ATOM 632 N N . GLY A 1 85 ? 68.183 19.381 -10.662 1.00 46.07 114 GLY A N 1
ATOM 633 C CA . GLY A 1 85 ? 67.436 18.839 -11.776 1.00 41.20 114 GLY A CA 1
ATOM 634 C C . GLY A 1 85 ? 65.986 19.271 -11.756 1.00 46.51 114 GLY A C 1
ATOM 635 O O . GLY A 1 85 ? 65.556 20.021 -10.873 1.00 35.42 114 GLY A O 1
ATOM 636 N N . GLY A 1 86 ? 65.229 18.789 -12.738 1.00 49.43 115 GLY A N 1
ATOM 637 C CA . GLY A 1 86 ? 63.856 19.219 -12.924 1.00 50.17 115 GLY A CA 1
ATOM 638 C C . GLY A 1 86 ? 63.819 20.525 -13.692 1.00 47.06 115 GLY A C 1
ATOM 639 O O . GLY A 1 86 ? 64.483 20.671 -14.714 1.00 50.57 115 GLY A O 1
ATOM 640 N N . VAL A 1 87 ? 63.053 21.485 -13.190 1.00 46.14 116 VAL A N 1
ATOM 641 C CA . VAL A 1 87 ? 62.905 22.777 -13.855 1.00 54.43 116 VAL A CA 1
ATOM 642 C C . VAL A 1 87 ? 64.237 23.497 -14.079 1.00 57.22 116 VAL A C 1
ATOM 643 O O . VAL A 1 87 ? 64.513 23.992 -15.176 1.00 57.30 116 VAL A O 1
ATOM 647 N N . SER A 1 88 ? 65.057 23.551 -13.033 1.00 57.94 117 SER A N 1
ATOM 648 C CA . SER A 1 88 ? 66.360 24.201 -13.098 1.00 55.81 117 SER A CA 1
ATOM 649 C C . SER A 1 88 ? 67.435 23.267 -12.562 1.00 56.90 117 SER A C 1
ATOM 650 O O . SER A 1 88 ? 67.135 22.200 -12.025 1.00 58.71 117 SER A O 1
ATOM 653 N N . GLU A 1 89 ? 68.691 23.672 -12.699 1.00 62.55 118 GLU A N 1
ATOM 654 C CA . GLU A 1 89 ? 69.784 22.890 -12.145 1.00 62.93 118 GLU A CA 1
ATOM 655 C C . GLU A 1 89 ? 70.221 23.452 -10.802 1.00 63.57 118 GLU A C 1
ATOM 656 O O . GLU A 1 89 ? 71.334 23.201 -10.345 1.00 69.85 118 GLU A O 1
ATOM 662 N N . MET A 1 90 ? 69.333 24.215 -10.175 1.00 64.53 119 MET A N 1
ATOM 663 C CA . MET A 1 90 ? 69.592 24.747 -8.844 1.00 68.74 119 MET A CA 1
ATOM 664 C C . MET A 1 90 ? 69.893 23.610 -7.874 1.00 58.64 119 MET A C 1
ATOM 665 O O . MET A 1 90 ? 69.224 22.581 -7.883 1.00 62.58 119 MET A O 1
ATOM 670 N N . VAL A 1 91 ? 70.908 23.795 -7.042 1.00 54.22 120 VAL A N 1
ATOM 671 C CA . VAL A 1 91 ? 71.315 22.741 -6.122 1.00 52.74 120 VAL A CA 1
ATOM 672 C C . VAL A 1 91 ? 70.702 22.867 -4.724 1.00 47.45 120 VAL A C 1
ATOM 673 O O . VAL A 1 91 ? 70.765 23.918 -4.082 1.00 52.08 120 VAL A O 1
ATOM 677 N N . PHE A 1 92 ? 70.102 21.779 -4.265 1.00 39.66 121 PHE A N 1
ATOM 678 C CA . PHE A 1 92 ? 69.462 21.756 -2.963 1.00 41.06 121 PHE A CA 1
ATOM 679 C C . PHE A 1 92 ? 70.164 20.752 -2.081 1.00 42.30 121 PHE A C 1
ATOM 680 O O . PHE A 1 92 ? 70.799 19.812 -2.574 1.00 44.46 121 PHE A O 1
ATOM 688 N N . LYS A 1 93 ? 70.033 20.949 -0.773 1.00 35.44 122 LYS A N 1
ATOM 689 C CA . LYS A 1 93 ? 70.622 20.055 0.212 1.00 39.94 122 LYS A CA 1
ATOM 690 C C . LYS A 1 93 ? 69.526 19.256 0.918 1.00 39.34 122 LYS A C 1
ATOM 691 O O . LYS A 1 93 ? 68.630 19.826 1.550 1.00 34.72 122 LYS A O 1
ATOM 697 N N . ALA A 1 94 ? 69.594 17.934 0.791 1.00 36.03 123 ALA A N 1
ATOM 698 C CA . ALA A 1 94 ? 68.651 17.042 1.461 1.00 33.98 123 ALA A CA 1
ATOM 699 C C . ALA A 1 94 ? 68.995 16.959 2.945 1.00 41.59 123 ALA A C 1
ATOM 700 O O . ALA A 1 94 ? 70.161 16.768 3.290 1.00 37.61 123 ALA A O 1
ATOM 702 N N . SER A 1 95 ? 67.996 17.084 3.820 1.00 34.99 124 SER A N 1
ATOM 703 C CA . SER A 1 95 ? 68.276 17.128 5.255 1.00 36.56 124 SER A CA 1
ATOM 704 C C . SER A 1 95 ? 67.252 16.431 6.160 1.00 31.61 124 SER A C 1
ATOM 705 O O . SER A 1 95 ? 67.553 16.100 7.309 1.00 31.50 124 SER A O 1
ATOM 708 N N . LYS A 1 96 ? 66.047 16.208 5.657 1.00 29.72 125 LYS A N 1
ATOM 709 C CA . LYS A 1 96 ? 65.031 15.549 6.467 1.00 33.16 125 LYS A CA 1
ATOM 710 C C . LYS A 1 96 ? 64.237 14.527 5.691 1.00 30.88 125 LYS A C 1
ATOM 711 O O . LYS A 1 96 ? 63.851 14.760 4.544 1.00 35.89 125 LYS A O 1
ATOM 717 N N . ILE A 1 97 ? 64.008 13.381 6.317 1.00 27.61 126 ILE A N 1
ATOM 718 C CA . ILE A 1 97 ? 63.113 12.380 5.751 1.00 31.25 126 ILE A CA 1
ATOM 719 C C . ILE A 1 97 ? 61.933 12.142 6.691 1.00 28.99 126 ILE A C 1
ATOM 720 O O . ILE A 1 97 ? 62.123 12.044 7.896 1.00 30.56 126 ILE A O 1
ATOM 725 N N . THR A 1 98 ? 60.721 12.070 6.141 1.00 30.94 127 THR A N 1
ATOM 726 C CA . THR A 1 98 ? 59.534 11.722 6.923 1.00 24.60 127 THR A CA 1
ATOM 727 C C . THR A 1 98 ? 58.737 10.618 6.230 1.00 18.76 127 THR A C 1
ATOM 728 O O . THR A 1 98 ? 59.016 10.265 5.094 1.00 26.58 127 THR A O 1
ATOM 732 N N . PHE A 1 99 ? 57.743 10.073 6.920 1.00 24.31 128 PHE A N 1
ATOM 733 C CA . PHE A 1 99 ? 56.954 8.961 6.392 1.00 21.90 128 PHE A CA 1
ATOM 734 C C . PHE A 1 99 ? 55.474 9.161 6.661 1.00 22.61 128 PHE A C 1
ATOM 735 O O . PHE A 1 99 ? 55.080 9.715 7.684 1.00 33.68 128 PHE A O 1
ATOM 743 N N . HIS A 1 100 ? 54.644 8.685 5.748 1.00 30.24 129 HIS A N 1
ATOM 744 C CA . HIS A 1 100 ? 53.212 8.750 5.966 1.00 24.58 129 HIS A CA 1
ATOM 745 C C . HIS A 1 100 ? 52.603 7.424 5.608 1.00 25.88 129 HIS A C 1
ATOM 746 O O . HIS A 1 100 ? 52.970 6.832 4.600 1.00 33.64 129 HIS A O 1
ATOM 753 N N . TRP A 1 101 ? 51.699 6.944 6.458 1.00 22.67 130 TRP A N 1
ATOM 754 C CA . TRP A 1 101 ? 51.132 5.619 6.290 1.00 22.00 130 TRP A CA 1
ATOM 755 C C . TRP A 1 101 ? 49.680 5.550 6.783 1.00 23.21 130 TRP A C 1
ATOM 756 O O . TRP A 1 101 ? 49.134 6.536 7.277 1.00 23.36 130 TRP A O 1
ATOM 767 N N . GLY A 1 102 ? 49.055 4.392 6.607 1.00 27.57 131 GLY A N 1
ATOM 768 C CA . GLY A 1 102 ? 47.651 4.229 6.940 1.00 31.69 131 GLY A CA 1
ATOM 769 C C . GLY A 1 102 ? 47.492 3.261 8.089 1.00 32.80 131 GLY A C 1
ATOM 770 O O . GLY A 1 102 ? 47.722 3.620 9.242 1.00 27.23 131 GLY A O 1
ATOM 771 N N . LYS A 1 103 ? 47.112 2.031 7.770 1.00 21.91 132 LYS A N 1
ATOM 772 C CA . LYS A 1 103 ? 46.991 0.983 8.775 1.00 31.27 132 LYS A CA 1
ATOM 773 C C . LYS A 1 103 ? 47.885 -0.192 8.392 1.00 34.17 132 LYS A C 1
ATOM 774 O O . LYS A 1 103 ? 47.747 -1.301 8.903 1.00 30.17 132 LYS A O 1
ATOM 780 N N . CYS A 1 104 ? 48.806 0.069 7.474 1.00 29.26 133 CYS A N 1
ATOM 781 C CA . CYS A 1 104 ? 49.835 -0.902 7.132 1.00 38.91 133 CYS A CA 1
ATOM 782 C C . CYS A 1 104 ? 49.284 -2.197 6.536 1.00 45.17 133 CYS A C 1
ATOM 783 O O . CYS A 1 104 ? 49.603 -3.292 6.996 1.00 47.59 133 CYS A O 1
ATOM 786 N N . ASN A 1 105 ? 48.464 -2.065 5.500 1.00 45.94 134 ASN A N 1
ATOM 787 C CA . ASN A 1 105 ? 48.041 -3.221 4.722 1.00 63.75 134 ASN A CA 1
ATOM 788 C C . ASN A 1 105 ? 48.225 -2.983 3.226 1.00 64.17 134 ASN A C 1
ATOM 789 O O . ASN A 1 105 ? 48.164 -1.847 2.772 1.00 67.26 134 ASN A O 1
ATOM 794 N N . MET A 1 106 ? 48.470 -4.047 2.467 1.00 70.74 135 MET A N 1
ATOM 795 C CA . MET A 1 106 ? 48.720 -3.915 1.030 1.00 77.74 135 MET A CA 1
ATOM 796 C C . MET A 1 106 ? 47.617 -3.123 0.318 1.00 81.62 135 MET A C 1
ATOM 797 O O . MET A 1 106 ? 47.896 -2.175 -0.418 1.00 75.52 135 MET A O 1
ATOM 802 N N . SER A 1 107 ? 46.366 -3.517 0.540 1.00 82.99 136 SER A N 1
ATOM 803 C CA . SER A 1 107 ? 45.219 -2.819 -0.041 1.00 77.60 136 SER A CA 1
ATOM 804 C C . SER A 1 107 ? 45.057 -1.421 0.564 1.00 68.25 136 SER A C 1
ATOM 805 O O . SER A 1 107 ? 44.526 -0.503 -0.070 1.00 61.67 136 SER A O 1
ATOM 808 N N . SER A 1 108 ? 45.530 -1.277 1.796 1.00 67.25 137 SER A N 1
ATOM 809 C CA . SER A 1 108 ? 45.481 -0.011 2.515 1.00 62.21 137 SER A CA 1
ATOM 810 C C . SER A 1 108 ? 45.910 1.186 1.653 1.00 46.04 137 SER A C 1
ATOM 811 O O . SER A 1 108 ? 46.665 1.060 0.678 1.00 35.60 137 SER A O 1
ATOM 814 N N . ASP A 1 109 ? 45.377 2.346 2.005 1.00 37.08 138 ASP A N 1
ATOM 815 C CA . ASP A 1 109 ? 45.952 3.609 1.595 1.00 33.67 138 ASP A CA 1
ATOM 816 C C . ASP A 1 109 ? 47.044 3.961 2.610 1.00 38.43 138 ASP A C 1
ATOM 817 O O . ASP A 1 109 ? 47.680 3.069 3.198 1.00 36.91 138 ASP A O 1
ATOM 822 N N . GLY A 1 110 ? 47.250 5.254 2.832 1.00 31.98 139 GLY A N 1
ATOM 823 C CA . GLY A 1 110 ? 48.305 5.685 3.732 1.00 36.54 139 GLY A CA 1
ATOM 824 C C . GLY A 1 110 ? 49.145 6.823 3.188 1.00 28.70 139 GLY A C 1
ATOM 825 O O . GLY A 1 110 ? 49.542 7.718 3.937 1.00 23.49 139 GLY A O 1
ATOM 826 N N . SER A 1 111 ? 49.405 6.797 1.883 1.00 27.15 140 SER A N 1
ATOM 827 C CA . SER A 1 111 ? 50.245 7.804 1.254 1.00 27.53 140 SER A CA 1
ATOM 828 C C . SER A 1 111 ? 49.479 9.104 1.110 1.00 27.56 140 SER A C 1
ATOM 829 O O . SER A 1 111 ? 48.251 9.126 1.234 1.00 23.53 140 SER A O 1
ATOM 832 N N . GLU A 1 112 ? 50.194 10.189 0.840 1.00 19.41 141 GLU A N 1
ATOM 833 C CA . GLU A 1 112 ? 49.546 11.490 0.702 1.00 18.72 141 GLU A CA 1
ATOM 834 C C . GLU A 1 112 ? 49.259 11.797 -0.756 1.00 32.70 141 GLU A C 1
ATOM 835 O O . GLU A 1 112 ? 48.138 12.161 -1.105 1.00 28.31 141 GLU A O 1
ATOM 841 N N . HIS A 1 113 ? 50.287 11.670 -1.591 1.00 21.56 142 HIS A N 1
ATOM 842 C CA . HIS A 1 113 ? 50.120 11.780 -3.024 1.00 25.91 142 HIS A CA 1
ATOM 843 C C . HIS A 1 113 ? 49.500 10.486 -3.549 1.00 31.51 142 HIS A C 1
ATOM 844 O O . HIS A 1 113 ? 49.500 9.455 -2.861 1.00 28.84 142 HIS A O 1
ATOM 851 N N . SER A 1 114 ? 48.951 10.553 -4.756 1.00 26.52 143 SER A N 1
ATOM 852 C CA . SER A 1 114 ? 48.419 9.371 -5.428 1.00 27.72 143 SER A CA 1
ATOM 853 C C . SER A 1 114 ? 48.665 9.498 -6.930 1.00 28.54 143 SER A C 1
ATOM 854 O O . SER A 1 114 ? 48.804 10.606 -7.457 1.00 23.81 143 SER A O 1
ATOM 857 N N . LEU A 1 115 ? 48.757 8.355 -7.601 1.00 24.99 144 LEU A N 1
ATOM 858 C CA . LEU A 1 115 ? 49.002 8.319 -9.033 1.00 32.18 144 LEU A CA 1
ATOM 859 C C . LEU A 1 115 ? 47.850 7.580 -9.716 1.00 34.54 144 LEU A C 1
ATOM 860 O O . LEU A 1 115 ? 47.550 6.433 -9.375 1.00 32.37 144 LEU A O 1
ATOM 865 N N . GLU A 1 116 ? 47.216 8.241 -10.681 1.00 30.65 145 GLU A N 1
ATOM 866 C CA . GLU A 1 116 ? 46.043 7.690 -11.361 1.00 34.80 145 GLU A CA 1
ATOM 867 C C . GLU A 1 116 ? 44.929 7.398 -10.361 1.00 35.23 145 GLU A C 1
ATOM 868 O O . GLU A 1 116 ? 44.098 6.523 -10.591 1.00 33.80 145 GLU A O 1
ATOM 874 N N . GLY A 1 117 ? 44.940 8.121 -9.242 1.00 28.63 146 GLY A N 1
ATOM 875 C CA . GLY A 1 117 ? 43.968 7.920 -8.186 1.00 35.03 146 GLY A CA 1
ATOM 876 C C . GLY A 1 117 ? 44.292 6.793 -7.216 1.00 40.37 146 GLY A C 1
ATOM 877 O O . GLY A 1 117 ? 43.555 6.580 -6.249 1.00 32.87 146 GLY A O 1
ATOM 878 N N . GLN A 1 118 ? 45.377 6.063 -7.471 1.00 30.83 147 GLN A N 1
ATOM 879 C CA . GLN A 1 118 ? 45.773 4.976 -6.583 1.00 32.28 147 GLN A CA 1
ATOM 880 C C . GLN A 1 118 ? 46.540 5.504 -5.377 1.00 35.40 147 GLN A C 1
ATOM 881 O O . GLN A 1 118 ? 47.480 6.287 -5.528 1.00 28.44 147 GLN A O 1
ATOM 887 N N . LYS A 1 119 ? 46.136 5.067 -4.188 1.00 33.61 148 LYS A N 1
ATOM 888 C CA . LYS A 1 119 ? 46.875 5.357 -2.962 1.00 28.59 148 LYS A CA 1
ATOM 889 C C . LYS A 1 119 ? 47.743 4.166 -2.609 1.00 26.87 148 LYS A C 1
ATOM 890 O O . LYS A 1 119 ? 47.386 3.030 -2.899 1.00 35.28 148 LYS A O 1
ATOM 896 N N . PHE A 1 120 ? 48.887 4.428 -1.989 1.00 24.27 149 PHE A N 1
ATOM 897 C CA . PHE A 1 120 ? 49.807 3.374 -1.610 1.00 22.66 149 PHE A CA 1
ATOM 898 C C . PHE A 1 120 ? 49.924 3.277 -0.080 1.00 25.30 149 PHE A C 1
ATOM 899 O O . PHE A 1 120 ? 49.529 4.193 0.643 1.00 26.03 149 PHE A O 1
ATOM 907 N N . PRO A 1 121 ? 50.437 2.148 0.417 1.00 28.31 150 PRO A N 1
ATOM 908 C CA . PRO A 1 121 ? 50.466 1.901 1.864 1.00 28.94 150 PRO A CA 1
ATOM 909 C C . PRO A 1 121 ? 51.398 2.848 2.606 1.00 31.63 150 PRO A C 1
ATOM 910 O O . PRO A 1 121 ? 51.171 3.104 3.788 1.00 27.01 150 PRO A O 1
ATOM 914 N N . LEU A 1 122 ? 52.423 3.351 1.922 1.00 32.19 151 LEU A N 1
ATOM 915 C CA . LEU A 1 122 ? 53.475 4.140 2.557 1.00 26.44 151 LEU A CA 1
ATOM 916 C C . LEU A 1 122 ? 54.071 5.169 1.603 1.00 27.92 151 LEU A C 1
ATOM 917 O O . LEU A 1 122 ? 54.364 4.867 0.450 1.00 31.93 151 LEU A O 1
ATOM 922 N N . GLU A 1 123 ? 54.250 6.386 2.096 1.00 21.16 152 GLU A N 1
ATOM 923 C CA . GLU A 1 123 ? 54.987 7.394 1.360 1.00 18.80 152 GLU A CA 1
ATOM 924 C C . GLU A 1 123 ? 56.133 7.939 2.204 1.00 22.82 152 GLU A C 1
ATOM 925 O O . GLU A 1 123 ? 55.960 8.256 3.387 1.00 23.11 152 GLU A O 1
ATOM 931 N N . MET A 1 124 ? 57.306 8.011 1.583 1.00 23.06 153 MET A N 1
ATOM 932 C CA . MET A 1 124 ? 58.479 8.617 2.171 1.00 25.60 153 MET A CA 1
ATOM 933 C C . MET A 1 124 ? 58.710 9.946 1.479 1.00 25.24 153 MET A C 1
ATOM 934 O O . MET A 1 124 ? 58.536 10.065 0.271 1.00 31.16 153 MET A O 1
ATOM 939 N N . GLN A 1 125 ? 59.112 10.946 2.247 1.00 25.35 154 GLN A N 1
ATOM 940 C CA . GLN A 1 125 ? 59.327 12.267 1.702 1.00 22.80 154 GLN A CA 1
ATOM 941 C C . GLN A 1 125 ? 60.681 12.815 2.142 1.00 27.70 154 GLN A C 1
ATOM 942 O O . GLN A 1 125 ? 60.972 12.877 3.333 1.00 32.17 154 GLN A O 1
ATOM 948 N N . ILE A 1 126 ? 61.503 13.214 1.179 1.00 32.14 155 ILE A N 1
ATOM 949 C CA . ILE A 1 126 ? 62.814 13.781 1.467 1.00 21.01 155 ILE A CA 1
ATOM 950 C C . ILE A 1 126 ? 62.771 15.284 1.251 1.00 26.47 155 ILE A C 1
ATOM 951 O O . ILE A 1 126 ? 62.513 15.744 0.142 1.00 34.69 155 ILE A O 1
ATOM 956 N N . TYR A 1 127 ? 63.023 16.046 2.312 1.00 26.07 156 TYR A N 1
ATOM 957 C CA . TYR A 1 127 ? 62.932 17.511 2.261 1.00 28.52 156 TYR A CA 1
ATOM 958 C C . TYR A 1 127 ? 64.287 18.216 2.128 1.00 31.91 156 TYR A C 1
ATOM 959 O O . TYR A 1 127 ? 65.241 17.854 2.800 1.00 34.16 156 TYR A O 1
ATOM 968 N N . CYS A 1 128 ? 64.351 19.225 1.262 1.00 31.60 157 CYS A N 1
ATOM 969 C CA . CYS A 1 128 ? 65.606 19.869 0.888 1.00 33.98 157 CYS A CA 1
ATOM 970 C C . CYS A 1 128 ? 65.493 21.396 0.888 1.00 39.98 157 CYS A C 1
ATOM 971 O O . CYS A 1 128 ? 64.400 21.952 0.751 1.00 38.01 157 CYS A O 1
ATOM 974 N N . PHE A 1 129 ? 66.632 22.072 1.025 1.00 37.45 158 PHE A N 1
ATOM 975 C CA . PHE A 1 129 ? 66.652 23.529 1.036 1.00 36.56 158 PHE A CA 1
ATOM 976 C C . PHE A 1 129 ? 67.918 24.065 0.373 1.00 38.88 158 PHE A C 1
ATOM 977 O O . PHE A 1 129 ? 68.811 23.296 0.011 1.00 41.37 158 PHE A O 1
ATOM 985 N N . ASP A 1 130 ? 67.991 25.383 0.213 1.00 41.44 159 ASP A N 1
ATOM 986 C CA . ASP A 1 130 ? 69.179 26.020 -0.360 1.00 50.58 159 ASP A CA 1
ATOM 987 C C . ASP A 1 130 ? 70.213 26.327 0.722 1.00 56.02 159 ASP A C 1
ATOM 988 O O . ASP A 1 130 ? 70.050 27.276 1.491 1.00 61.07 159 ASP A O 1
ATOM 993 N N . ALA A 1 131 ? 71.273 25.527 0.778 1.00 51.39 160 ALA A N 1
ATOM 994 C CA . ALA A 1 131 ? 72.298 25.687 1.805 1.00 54.12 160 ALA A CA 1
ATOM 995 C C . ALA A 1 131 ? 73.043 27.014 1.684 1.00 63.83 160 ALA A C 1
ATOM 996 O O . ALA A 1 131 ? 73.809 27.379 2.573 1.00 68.90 160 ALA A O 1
ATOM 998 N N . ASP A 1 132 ? 72.811 27.735 0.592 1.00 66.21 161 ASP A N 1
ATOM 999 C CA . ASP A 1 132 ? 73.476 29.015 0.359 1.00 69.94 161 ASP A CA 1
ATOM 1000 C C . ASP A 1 132 ? 72.730 30.203 0.955 1.00 75.65 161 ASP A C 1
ATOM 1001 O O . ASP A 1 132 ? 73.328 31.251 1.199 1.00 77.83 161 ASP A O 1
ATOM 1006 N N . ARG A 1 133 ? 71.428 30.046 1.185 1.00 68.58 162 ARG A N 1
ATOM 1007 C CA . ARG A 1 133 ? 70.632 31.120 1.775 1.00 69.58 162 ARG A CA 1
ATOM 1008 C C . ARG A 1 133 ? 70.242 30.837 3.215 1.00 62.76 162 ARG A C 1
ATOM 1009 O O . ARG A 1 133 ? 69.800 31.736 3.927 1.00 63.75 162 ARG A O 1
ATOM 1017 N N . PHE A 1 134 ? 70.402 29.591 3.645 1.00 55.66 163 PHE A N 1
ATOM 1018 C CA . PHE A 1 134 ? 69.996 29.214 4.993 1.00 55.85 163 PHE A CA 1
ATOM 1019 C C . PHE A 1 134 ? 70.954 28.247 5.674 1.00 56.91 163 PHE A C 1
ATOM 1020 O O . PHE A 1 134 ? 71.619 27.442 5.024 1.00 66.34 163 PHE A O 1
ATOM 1028 N N . SER A 1 135 ? 71.002 28.334 6.997 1.00 52.93 164 SER A N 1
ATOM 1029 C CA . SER A 1 135 ? 71.899 27.515 7.792 1.00 63.77 164 SER A CA 1
ATOM 1030 C C . SER A 1 135 ? 71.317 26.127 7.980 1.00 60.60 164 SER A C 1
ATOM 1031 O O . SER A 1 135 ? 72.024 25.181 8.326 1.00 63.33 164 SER A O 1
ATOM 1034 N N . SER A 1 136 ? 70.016 26.011 7.755 1.00 55.95 165 SER A N 1
ATOM 1035 C CA . SER A 1 136 ? 69.319 24.760 7.992 1.00 51.11 165 SER A CA 1
ATOM 1036 C C . SER A 1 136 ? 67.998 24.754 7.258 1.00 55.39 165 SER A C 1
ATOM 1037 O O . SER A 1 136 ? 67.589 25.763 6.688 1.00 55.14 165 SER A O 1
ATOM 1040 N N . PHE A 1 137 ? 67.332 23.605 7.286 1.00 54.76 166 PHE A N 1
ATOM 1041 C CA . PHE A 1 137 ? 66.007 23.458 6.703 1.00 48.41 166 PHE A CA 1
ATOM 1042 C C . PHE A 1 137 ? 64.950 24.248 7.500 1.00 52.40 166 PHE A C 1
ATOM 1043 O O . PHE A 1 137 ? 64.104 24.936 6.916 1.00 45.14 166 PHE A O 1
ATOM 1051 N N . GLU A 1 138 ? 65.014 24.151 8.828 1.00 52.42 167 GLU A N 1
ATOM 1052 C CA . GLU A 1 138 ? 64.102 24.877 9.718 1.00 46.13 167 GLU A CA 1
ATOM 1053 C C . GLU A 1 138 ? 64.112 26.376 9.440 1.00 51.52 167 GLU A C 1
ATOM 1054 O O . GLU A 1 138 ? 63.061 27.013 9.412 1.00 62.25 167 GLU A O 1
ATOM 1060 N N . GLU A 1 139 ? 65.302 26.937 9.237 1.00 47.19 168 GLU A N 1
ATOM 1061 C CA . GLU A 1 139 ? 65.426 28.354 8.933 1.00 45.54 168 GLU A CA 1
ATOM 1062 C C . GLU A 1 139 ? 64.851 28.633 7.558 1.00 48.24 168 GLU A C 1
ATOM 1063 O O . GLU A 1 139 ? 64.178 29.642 7.341 1.00 51.61 168 GLU A O 1
ATOM 1069 N N . ALA A 1 140 ? 65.132 27.733 6.623 1.00 42.54 169 ALA A N 1
ATOM 1070 C CA . ALA A 1 140 ? 64.637 27.880 5.271 1.00 42.58 169 ALA A CA 1
ATOM 1071 C C . ALA A 1 140 ? 63.105 27.907 5.302 1.00 46.98 169 ALA A C 1
ATOM 1072 O O . ALA A 1 140 ? 62.464 28.681 4.578 1.00 45.47 169 ALA A O 1
ATOM 1074 N N . VAL A 1 141 ? 62.518 27.075 6.157 1.00 40.79 170 VAL A N 1
ATOM 1075 C CA . VAL A 1 141 ? 61.067 27.079 6.294 1.00 45.49 170 VAL A CA 1
ATOM 1076 C C . VAL A 1 141 ? 60.632 28.423 6.855 1.00 60.23 170 VAL A C 1
ATOM 1077 O O . VAL A 1 141 ? 59.796 29.110 6.264 1.00 66.23 170 VAL A O 1
ATOM 1081 N N . LYS A 1 142 ? 61.224 28.800 7.987 1.00 58.20 171 LYS A N 1
ATOM 1082 C CA . LYS A 1 142 ? 60.848 30.025 8.675 1.00 59.93 171 LYS A CA 1
ATOM 1083 C C . LYS A 1 142 ? 60.897 31.221 7.728 1.00 56.13 171 LYS A C 1
ATOM 1084 O O . LYS A 1 142 ? 60.105 32.149 7.860 1.00 61.00 171 LYS A O 1
ATOM 1090 N N . GLY A 1 143 ? 61.810 31.185 6.763 1.00 51.90 172 GLY A N 1
ATOM 1091 C CA . GLY A 1 143 ? 62.004 32.305 5.859 1.00 43.22 172 GLY A CA 1
ATOM 1092 C C . GLY A 1 143 ? 61.320 32.203 4.505 1.00 53.01 172 GLY A C 1
ATOM 1093 O O . GLY A 1 143 ? 61.485 33.085 3.658 1.00 53.25 172 GLY A O 1
ATOM 1094 N N . LYS A 1 144 ? 60.550 31.138 4.296 1.00 57.37 173 LYS A N 1
ATOM 1095 C CA . LYS A 1 144 ? 59.843 30.937 3.032 1.00 49.24 173 LYS A CA 1
ATOM 1096 C C . LYS A 1 144 ? 60.811 30.892 1.862 1.00 51.66 173 LYS A C 1
ATOM 1097 O O . LYS A 1 144 ? 60.531 31.432 0.789 1.00 53.36 173 LYS A O 1
ATOM 1103 N N . GLY A 1 145 ? 61.957 30.256 2.070 1.00 47.65 174 GLY A N 1
ATOM 1104 C CA . GLY A 1 145 ? 62.914 30.096 0.994 1.00 48.02 174 GLY A CA 1
ATOM 1105 C C . GLY A 1 145 ? 62.370 29.108 -0.017 1.00 50.91 174 GLY A C 1
ATOM 1106 O O . GLY A 1 145 ? 61.317 28.514 0.206 1.00 47.94 174 GLY A O 1
ATOM 1107 N N . LYS A 1 146 ? 63.070 28.935 -1.134 1.00 55.04 175 LYS A N 1
ATOM 1108 C CA . LYS A 1 146 ? 62.723 27.873 -2.066 1.00 53.26 175 LYS A CA 1
ATOM 1109 C C . LYS A 1 146 ? 62.967 26.543 -1.377 1.00 50.32 175 LYS A C 1
ATOM 1110 O O . LYS A 1 146 ? 64.040 26.312 -0.831 1.00 56.34 175 LYS A O 1
ATOM 1116 N N . LEU A 1 147 ? 61.972 25.668 -1.383 1.00 39.17 176 LEU A N 1
ATOM 1117 C CA . LEU A 1 147 ? 62.159 24.346 -0.813 1.00 29.22 176 LEU A CA 1
ATOM 1118 C C . LEU A 1 147 ? 61.977 23.315 -1.903 1.00 32.03 176 LEU A C 1
ATOM 1119 O O . LEU A 1 147 ? 61.420 23.611 -2.958 1.00 43.09 176 LEU A O 1
ATOM 1124 N N . ARG A 1 148 ? 62.461 22.108 -1.653 1.00 27.17 177 ARG A N 1
ATOM 1125 C CA . ARG A 1 148 ? 62.296 21.019 -2.595 1.00 28.24 177 ARG A CA 1
ATOM 1126 C C . ARG A 1 148 ? 62.034 19.721 -1.851 1.00 31.87 177 ARG A C 1
ATOM 1127 O O . ARG A 1 148 ? 62.681 19.422 -0.842 1.00 30.73 177 ARG A O 1
ATOM 1135 N N . ALA A 1 149 ? 61.066 18.958 -2.347 1.00 31.69 178 ALA A N 1
ATOM 1136 C CA . ALA A 1 149 ? 60.657 17.720 -1.703 1.00 25.48 178 ALA A CA 1
ATOM 1137 C C . ALA A 1 149 ? 60.525 16.602 -2.724 1.00 28.43 178 ALA A C 1
ATOM 1138 O O . ALA A 1 149 ? 59.941 16.786 -3.788 1.00 40.86 178 ALA A O 1
ATOM 1140 N N . LEU A 1 150 ? 61.063 15.437 -2.400 1.00 23.33 179 LEU A N 1
ATOM 1141 C CA . LEU A 1 150 ? 60.917 14.294 -3.282 1.00 21.06 179 LEU A CA 1
ATOM 1142 C C . LEU A 1 150 ? 60.014 13.294 -2.609 1.00 25.22 179 LEU A C 1
ATOM 1143 O O . LEU A 1 150 ? 60.185 12.987 -1.425 1.00 27.08 179 LEU A O 1
ATOM 1148 N N . SER A 1 151 ? 59.051 12.784 -3.362 1.00 25.08 180 SER A N 1
ATOM 1149 C CA . SER A 1 151 ? 58.085 11.839 -2.832 1.00 24.18 180 SER A CA 1
ATOM 1150 C C . SER A 1 151 ? 58.333 10.453 -3.409 1.00 26.06 180 SER A C 1
ATOM 1151 O O . SER A 1 151 ? 58.362 10.273 -4.620 1.00 29.02 180 SER A O 1
ATOM 1154 N N . ILE A 1 152 ? 58.528 9.478 -2.535 1.00 26.39 181 ILE A N 1
ATOM 1155 C CA . ILE A 1 152 ? 58.726 8.101 -2.953 1.00 23.63 181 ILE A CA 1
ATOM 1156 C C . ILE A 1 152 ? 57.576 7.266 -2.421 1.00 27.93 181 ILE A C 1
ATOM 1157 O O . ILE A 1 152 ? 57.280 7.295 -1.219 1.00 31.02 181 ILE A O 1
ATOM 1162 N N . LEU A 1 153 ? 56.919 6.545 -3.324 1.00 25.75 182 LEU A N 1
ATOM 1163 C CA . LEU A 1 153 ? 55.730 5.767 -3.007 1.00 26.31 182 LEU A CA 1
ATOM 1164 C C . LEU A 1 153 ? 56.092 4.287 -2.904 1.00 27.19 182 LEU A C 1
ATOM 1165 O O . LEU A 1 153 ? 57.081 3.850 -3.477 1.00 26.55 182 LEU A O 1
ATOM 1170 N N . PHE A 1 154 ? 55.308 3.522 -2.155 1.00 23.43 183 PHE A N 1
ATOM 1171 C CA . PHE A 1 154 ? 55.687 2.143 -1.852 1.00 21.71 183 PHE A CA 1
ATOM 1172 C C . PHE A 1 154 ? 54.578 1.141 -2.173 1.00 27.72 183 PHE A C 1
ATOM 1173 O O . PHE A 1 154 ? 53.388 1.426 -2.013 1.00 24.61 183 PHE A O 1
ATOM 1181 N N . GLU A 1 155 ? 54.987 -0.051 -2.586 1.00 29.26 184 GLU A N 1
ATOM 1182 C CA . GLU A 1 155 ? 54.072 -1.168 -2.735 1.00 33.46 184 GLU A CA 1
ATOM 1183 C C . GLU A 1 155 ? 54.632 -2.364 -1.990 1.00 33.70 184 GLU A C 1
ATOM 1184 O O . GLU A 1 155 ? 55.833 -2.607 -2.017 1.00 37.36 184 GLU A O 1
ATOM 1190 N N . VAL A 1 156 ? 53.762 -3.109 -1.323 1.00 33.45 185 VAL A N 1
ATOM 1191 C CA . VAL A 1 156 ? 54.167 -4.341 -0.658 1.00 36.86 185 VAL A CA 1
ATOM 1192 C C . VAL A 1 156 ? 54.559 -5.426 -1.658 1.00 42.96 185 VAL A C 1
ATOM 1193 O O . VAL A 1 156 ? 53.767 -5.804 -2.523 1.00 40.62 185 VAL A O 1
ATOM 1197 N N . GLY A 1 157 ? 55.788 -5.916 -1.530 1.00 52.36 186 GLY A N 1
ATOM 1198 C CA . GLY A 1 157 ? 56.270 -7.027 -2.329 1.00 59.04 186 GLY A CA 1
ATOM 1199 C C . GLY A 1 157 ? 56.279 -8.291 -1.492 1.00 62.66 186 GLY A C 1
ATOM 1200 O O . GLY A 1 157 ? 55.482 -8.427 -0.564 1.00 70.05 186 GLY A O 1
ATOM 1201 N N . THR A 1 158 ? 57.181 -9.213 -1.807 1.00 60.27 187 THR A N 1
ATOM 1202 C CA . THR A 1 158 ? 57.270 -10.465 -1.067 1.00 61.01 187 THR A CA 1
ATOM 1203 C C . THR A 1 158 ? 58.467 -10.482 -0.131 1.00 64.30 187 THR A C 1
ATOM 1204 O O . THR A 1 158 ? 58.317 -10.567 1.089 1.00 73.05 187 THR A O 1
ATOM 1208 N N . GLU A 1 159 ? 59.658 -10.404 -0.710 1.00 60.65 188 GLU A N 1
ATOM 1209 C CA . GLU A 1 159 ? 60.886 -10.481 0.069 1.00 64.07 188 GLU A CA 1
ATOM 1210 C C . GLU A 1 159 ? 61.194 -9.161 0.760 1.00 45.81 188 GLU A C 1
ATOM 1211 O O . GLU A 1 159 ? 60.802 -8.100 0.284 1.00 32.47 188 GLU A O 1
ATOM 1217 N N . GLU A 1 160 ? 61.883 -9.240 1.896 1.00 48.51 189 GLU A N 1
ATOM 1218 C CA . GLU A 1 160 ? 62.304 -8.049 2.612 1.00 42.98 189 GLU A CA 1
ATOM 1219 C C . GLU A 1 160 ? 63.221 -7.237 1.717 1.00 44.30 189 GLU A C 1
ATOM 1220 O O . GLU A 1 160 ? 64.115 -7.786 1.076 1.00 48.76 189 GLU A O 1
ATOM 1226 N N . ASN A 1 161 ? 62.999 -5.929 1.663 1.00 40.86 190 ASN A N 1
ATOM 1227 C CA . ASN A 1 161 ? 63.905 -5.047 0.941 1.00 44.83 190 ASN A CA 1
ATOM 1228 C C . ASN A 1 161 ? 65.090 -4.632 1.818 1.00 45.96 190 ASN A C 1
ATOM 1229 O O . ASN A 1 161 ? 64.967 -3.754 2.676 1.00 42.47 190 ASN A O 1
ATOM 1234 N N . LEU A 1 162 ? 66.236 -5.265 1.584 1.00 44.79 191 LEU A N 1
ATOM 1235 C CA . LEU A 1 162 ? 67.414 -5.113 2.435 1.00 42.30 191 LEU A CA 1
ATOM 1236 C C . LEU A 1 162 ? 67.999 -3.711 2.425 1.00 38.68 191 LEU A C 1
ATOM 1237 O O . LEU A 1 162 ? 68.697 -3.317 3.355 1.00 38.34 191 LEU A O 1
ATOM 1242 N N . ASP A 1 163 ? 67.724 -2.954 1.371 1.00 33.93 192 ASP A N 1
ATOM 1243 C CA . ASP A 1 163 ? 68.215 -1.587 1.305 1.00 34.75 192 ASP A CA 1
ATOM 1244 C C . ASP A 1 163 ? 67.525 -0.740 2.364 1.00 39.82 192 ASP A C 1
ATOM 1245 O O . ASP A 1 163 ? 68.036 0.314 2.749 1.00 44.94 192 ASP A O 1
ATOM 1250 N N . PHE A 1 164 ? 66.376 -1.227 2.842 1.00 29.43 193 PHE A N 1
ATOM 1251 C CA . PHE A 1 164 ? 65.621 -0.561 3.908 1.00 29.96 193 PHE A CA 1
ATOM 1252 C C . PHE A 1 164 ? 65.790 -1.177 5.304 1.00 38.16 193 PHE A C 1
ATOM 1253 O O . PHE A 1 164 ? 65.196 -0.690 6.265 1.00 41.16 193 PHE A O 1
ATOM 1261 N N . LYS A 1 165 ? 66.592 -2.230 5.438 1.00 38.06 194 LYS A N 1
ATOM 1262 C CA . LYS A 1 165 ? 66.702 -2.860 6.747 1.00 44.68 194 LYS A CA 1
ATOM 1263 C C . LYS A 1 165 ? 67.063 -1.862 7.850 1.00 45.00 194 LYS A C 1
ATOM 1264 O O . LYS A 1 165 ? 66.452 -1.865 8.919 1.00 43.26 194 LYS A O 1
ATOM 1270 N N . ALA A 1 166 ? 68.038 -0.996 7.592 1.00 43.18 195 ALA A N 1
ATOM 1271 C CA . ALA A 1 166 ? 68.481 -0.053 8.618 1.00 47.36 195 ALA A CA 1
ATOM 1272 C C . ALA A 1 166 ? 67.373 0.935 8.997 1.00 41.44 195 ALA A C 1
ATOM 1273 O O . ALA A 1 166 ? 67.241 1.328 10.158 1.00 41.13 195 ALA A O 1
ATOM 1275 N N . ILE A 1 167 ? 66.581 1.324 8.005 1.00 32.28 196 ILE A N 1
ATOM 1276 C CA . ILE A 1 167 ? 65.481 2.253 8.209 1.00 31.62 196 ILE A CA 1
ATOM 1277 C C . ILE A 1 167 ? 64.392 1.616 9.068 1.00 31.12 196 ILE A C 1
ATOM 1278 O O . ILE A 1 167 ? 63.867 2.241 9.986 1.00 30.53 196 ILE A O 1
ATOM 1283 N N . ILE A 1 168 ? 64.055 0.370 8.758 1.00 31.02 197 ILE A N 1
ATOM 1284 C CA . ILE A 1 168 ? 62.962 -0.315 9.431 1.00 29.47 197 ILE A CA 1
ATOM 1285 C C . ILE A 1 168 ? 63.323 -0.620 10.880 1.00 36.64 197 ILE A C 1
ATOM 1286 O O . ILE A 1 168 ? 62.518 -0.384 11.793 1.00 33.66 197 ILE A O 1
ATOM 1291 N N . ASP A 1 169 ? 64.534 -1.136 11.091 1.00 32.80 198 ASP A N 1
ATOM 1292 C CA . ASP A 1 169 ? 65.024 -1.410 12.439 1.00 31.72 198 ASP A CA 1
ATOM 1293 C C . ASP A 1 169 ? 64.971 -0.122 13.244 1.00 29.67 198 ASP A C 1
ATOM 1294 O O . ASP A 1 169 ? 64.608 -0.129 14.421 1.00 33.02 198 ASP A O 1
ATOM 1299 N N . GLY A 1 170 ? 65.351 0.981 12.602 1.00 27.87 199 GLY A N 1
ATOM 1300 C CA . GLY A 1 170 ? 65.274 2.284 13.226 1.00 24.35 199 GLY A CA 1
ATOM 1301 C C . GLY A 1 170 ? 63.843 2.573 13.659 1.00 35.65 199 GLY A C 1
ATOM 1302 O O . GLY A 1 170 ? 63.599 2.950 14.808 1.00 29.77 199 GLY A O 1
ATOM 1303 N N . VAL A 1 171 ? 62.892 2.386 12.742 1.00 35.29 200 VAL A N 1
ATOM 1304 C CA . VAL A 1 171 ? 61.485 2.689 13.022 1.00 31.26 200 VAL A CA 1
ATOM 1305 C C . VAL A 1 171 ? 60.989 1.883 14.215 1.00 27.18 200 VAL A C 1
ATOM 1306 O O . VAL A 1 171 ? 60.328 2.417 15.094 1.00 30.42 200 VAL A O 1
ATOM 1310 N N . GLU A 1 172 ? 61.333 0.601 14.246 1.00 31.61 201 GLU A N 1
ATOM 1311 C CA . GLU A 1 172 ? 61.098 -0.233 15.421 1.00 34.09 201 GLU A CA 1
ATOM 1312 C C . GLU A 1 172 ? 61.638 0.401 16.691 1.00 37.88 201 GLU A C 1
ATOM 1313 O O . GLU A 1 172 ? 60.938 0.505 17.699 1.00 32.93 201 GLU A O 1
ATOM 1319 N N . SER A 1 173 ? 62.903 0.798 16.642 1.00 32.68 202 SER A N 1
ATOM 1320 C CA . SER A 1 173 ? 63.611 1.231 17.842 1.00 34.07 202 SER A CA 1
ATOM 1321 C C . SER A 1 173 ? 63.101 2.578 18.364 1.00 32.31 202 SER A C 1
ATOM 1322 O O . SER A 1 173 ? 63.445 2.993 19.469 1.00 31.70 202 SER A O 1
ATOM 1325 N N . VAL A 1 174 ? 62.284 3.271 17.574 1.00 28.93 203 VAL A N 1
ATOM 1326 C CA . VAL A 1 174 ? 61.653 4.491 18.076 1.00 33.60 203 VAL A CA 1
ATOM 1327 C C . VAL A 1 174 ? 60.131 4.336 18.131 1.00 37.69 203 VAL A C 1
ATOM 1328 O O . VAL A 1 174 ? 59.376 5.302 17.994 1.00 26.46 203 VAL A O 1
ATOM 1332 N N . SER A 1 175 ? 59.697 3.098 18.337 1.00 22.28 204 SER A N 1
ATOM 1333 C CA . SER A 1 175 ? 58.293 2.814 18.532 1.00 23.79 204 SER A CA 1
ATOM 1334 C C . SER A 1 175 ? 57.710 3.690 19.628 1.00 23.71 204 SER A C 1
ATOM 1335 O O . SER A 1 175 ? 56.651 4.278 19.452 1.00 25.84 204 SER A O 1
ATOM 1338 N N . ARG A 1 176 ? 58.403 3.787 20.762 1.00 24.01 205 ARG A N 1
ATOM 1339 C CA . ARG A 1 176 ? 57.868 4.550 21.877 1.00 23.06 205 ARG A CA 1
ATOM 1340 C C . ARG A 1 176 ? 57.880 6.049 21.578 1.00 22.17 205 ARG A C 1
ATOM 1341 O O . ARG A 1 176 ? 58.767 6.562 20.895 1.00 32.26 205 ARG A O 1
ATOM 1349 N N . PHE A 1 177 ? 56.885 6.747 22.092 1.00 25.81 206 PHE A N 1
ATOM 1350 C CA . PHE A 1 177 ? 56.697 8.153 21.764 1.00 21.72 206 PHE A CA 1
ATOM 1351 C C . PHE A 1 177 ? 57.893 9.004 22.137 1.00 33.95 206 PHE A C 1
ATOM 1352 O O . PHE A 1 177 ? 58.426 8.895 23.243 1.00 32.54 206 PHE A O 1
ATOM 1360 N N . GLY A 1 178 ? 58.312 9.857 21.209 1.00 31.46 207 GLY A N 1
ATOM 1361 C CA . GLY A 1 178 ? 59.398 10.785 21.458 1.00 26.24 207 GLY A CA 1
ATOM 1362 C C . GLY A 1 178 ? 60.777 10.156 21.391 1.00 30.70 207 GLY A C 1
ATOM 1363 O O . GLY A 1 178 ? 61.781 10.858 21.416 1.00 37.38 207 GLY A O 1
ATOM 1364 N N . LYS A 1 179 ? 60.830 8.835 21.297 1.00 26.69 208 LYS A N 1
ATOM 1365 C CA . LYS A 1 179 ? 62.105 8.126 21.241 1.00 30.62 208 LYS A CA 1
ATOM 1366 C C . LYS A 1 179 ? 62.986 8.567 20.062 1.00 34.50 208 LYS A C 1
ATOM 1367 O O . LYS A 1 179 ? 62.493 8.819 18.964 1.00 35.64 208 LYS A O 1
ATOM 1373 N N . GLN A 1 180 ? 64.289 8.654 20.323 1.00 35.70 209 GLN A N 1
ATOM 1374 C CA . GLN A 1 180 ? 65.308 8.956 19.322 1.00 42.91 209 GLN A CA 1
ATOM 1375 C C . GLN A 1 180 ? 66.342 7.832 19.255 1.00 39.45 209 GLN A C 1
ATOM 1376 O O . GLN A 1 180 ? 66.700 7.240 20.272 1.00 34.87 209 GLN A O 1
ATOM 1382 N N . ALA A 1 181 ? 66.842 7.533 18.067 1.00 32.93 210 ALA A N 1
ATOM 1383 C CA . ALA A 1 181 ? 67.872 6.509 17.972 1.00 36.17 210 ALA A CA 1
ATOM 1384 C C . ALA A 1 181 ? 68.708 6.630 16.707 1.00 39.93 210 ALA A C 1
ATOM 1385 O O . ALA A 1 181 ? 68.213 7.041 15.655 1.00 40.47 210 ALA A O 1
ATOM 1387 N N . ALA A 1 182 ? 69.982 6.268 16.823 1.00 33.38 211 ALA A N 1
ATOM 1388 C CA . ALA A 1 182 ? 70.905 6.341 15.707 1.00 28.71 211 ALA A CA 1
ATOM 1389 C C . ALA A 1 182 ? 70.614 5.225 14.719 1.00 31.29 211 ALA A C 1
ATOM 1390 O O . ALA A 1 182 ? 70.395 4.076 15.110 1.00 38.22 211 ALA A O 1
ATOM 1392 N N . LEU A 1 183 ? 70.609 5.573 13.437 1.00 33.21 212 LEU A N 1
ATOM 1393 C CA . LEU A 1 183 ? 70.430 4.588 12.378 1.00 32.13 212 LEU A CA 1
ATOM 1394 C C . LEU A 1 183 ? 71.731 3.870 12.056 1.00 39.50 212 LEU A C 1
ATOM 1395 O O . LEU A 1 183 ? 72.807 4.474 12.029 1.00 40.12 212 LEU A O 1
ATOM 1400 N N . ASP A 1 184 ? 71.628 2.576 11.801 1.00 39.09 213 ASP A N 1
ATOM 1401 C CA . ASP A 1 184 ? 72.733 1.854 11.208 1.00 42.96 213 ASP A CA 1
ATOM 1402 C C . ASP A 1 184 ? 73.009 2.437 9.824 1.00 49.85 213 ASP A C 1
ATOM 1403 O O . ASP A 1 184 ? 72.159 3.127 9.253 1.00 52.12 213 ASP A O 1
ATOM 1408 N N . PRO A 1 185 ? 74.213 2.189 9.288 1.00 52.29 214 PRO A N 1
ATOM 1409 C CA . PRO A 1 185 ? 74.578 2.695 7.961 1.00 50.72 214 PRO A CA 1
ATOM 1410 C C . PRO A 1 185 ? 73.587 2.303 6.866 1.00 47.64 214 PRO A C 1
ATOM 1411 O O . PRO A 1 185 ? 73.128 1.157 6.822 1.00 46.57 214 PRO A O 1
ATOM 1415 N N . PHE A 1 186 ? 73.266 3.259 5.997 1.00 39.13 215 PHE A N 1
ATOM 1416 C CA . PHE A 1 186 ? 72.361 3.027 4.870 1.00 32.46 215 PHE A CA 1
ATOM 1417 C C . PHE A 1 186 ? 72.775 3.937 3.715 1.00 39.21 215 PHE A C 1
ATOM 1418 O O . PHE A 1 186 ? 73.346 5.009 3.938 1.00 43.01 215 PHE A O 1
ATOM 1426 N N . ILE A 1 187 ? 72.489 3.520 2.486 1.00 40.86 216 ILE A N 1
ATOM 1427 C CA . ILE A 1 187 ? 72.816 4.331 1.316 1.00 43.74 216 ILE A CA 1
ATOM 1428 C C . ILE A 1 187 ? 71.579 5.074 0.809 1.00 39.45 216 ILE A C 1
ATOM 1429 O O . ILE A 1 187 ? 70.686 4.471 0.225 1.00 33.04 216 ILE A O 1
ATOM 1434 N N . LEU A 1 188 ? 71.536 6.383 1.041 1.00 37.81 217 LEU A N 1
ATOM 1435 C CA . LEU A 1 188 ? 70.359 7.191 0.730 1.00 37.94 217 LEU A CA 1
ATOM 1436 C C . LEU A 1 188 ? 69.797 6.925 -0.667 1.00 44.23 217 LEU A C 1
ATOM 1437 O O . LEU A 1 188 ? 68.594 6.708 -0.837 1.00 38.27 217 LEU A O 1
ATOM 1442 N N . LEU A 1 189 ? 70.673 6.937 -1.665 1.00 43.24 218 LEU A N 1
ATOM 1443 C CA . LEU A 1 189 ? 70.255 6.736 -3.049 1.00 39.44 218 LEU A CA 1
ATOM 1444 C C . LEU A 1 189 ? 69.588 5.370 -3.270 1.00 37.58 218 LEU A C 1
ATOM 1445 O O . LEU A 1 189 ? 68.838 5.196 -4.234 1.00 37.52 218 LEU A O 1
ATOM 1450 N N . ASN A 1 190 ? 69.858 4.406 -2.384 1.00 34.02 219 ASN A N 1
ATOM 1451 C CA . ASN A 1 190 ? 69.246 3.067 -2.467 1.00 36.07 219 ASN A CA 1
ATOM 1452 C C . ASN A 1 190 ? 67.838 2.997 -1.846 1.00 42.10 219 ASN A C 1
ATOM 1453 O O . ASN A 1 190 ? 67.182 1.948 -1.858 1.00 34.40 219 ASN A O 1
ATOM 1458 N N . LEU A 1 191 ? 67.386 4.113 -1.290 1.00 25.63 220 LEU A N 1
ATOM 1459 C CA . LEU A 1 191 ? 66.042 4.202 -0.759 1.00 24.51 220 LEU A CA 1
ATOM 1460 C C . LEU A 1 191 ? 65.075 4.709 -1.838 1.00 47.51 220 LEU A C 1
ATOM 1461 O O . LEU A 1 191 ? 63.862 4.757 -1.626 1.00 43.02 220 LEU A O 1
ATOM 1466 N N . LEU A 1 192 ? 65.619 5.099 -2.990 1.00 35.51 221 LEU A N 1
ATOM 1467 C CA . LEU A 1 192 ? 64.803 5.560 -4.111 1.00 30.17 221 LEU A CA 1
ATOM 1468 C C . LEU A 1 192 ? 64.444 4.396 -5.032 1.00 35.51 221 LEU A C 1
ATOM 1469 O O . LEU A 1 192 ? 65.058 3.328 -4.948 1.00 34.91 221 LEU A O 1
ATOM 1474 N N . PRO A 1 193 ? 63.454 4.600 -5.924 1.00 37.24 222 PRO A N 1
ATOM 1475 C CA . PRO A 1 193 ? 63.088 3.563 -6.890 1.00 39.79 222 PRO A CA 1
ATOM 1476 C C . PRO A 1 193 ? 64.266 3.264 -7.808 1.00 44.71 222 PRO A C 1
ATOM 1477 O O . PRO A 1 193 ? 65.030 4.173 -8.140 1.00 36.18 222 PRO A O 1
ATOM 1481 N N . ASN A 1 194 ? 64.402 2.008 -8.220 1.00 59.14 223 ASN A N 1
ATOM 1482 C CA . ASN A 1 194 ? 65.512 1.589 -9.079 1.00 65.22 223 ASN A CA 1
ATOM 1483 C C . ASN A 1 194 ? 65.784 2.530 -10.259 1.00 52.31 223 ASN A C 1
ATOM 1484 O O . ASN A 1 194 ? 66.939 2.819 -10.569 1.00 51.28 223 ASN A O 1
ATOM 1489 N N . SER A 1 195 ? 64.728 3.031 -10.890 1.00 41.19 224 SER A N 1
ATOM 1490 C CA . SER A 1 195 ? 64.878 4.081 -11.889 1.00 44.25 224 SER A CA 1
ATOM 1491 C C . SER A 1 195 ? 64.187 5.344 -11.427 1.00 45.65 224 SER A C 1
ATOM 1492 O O . SER A 1 195 ? 63.035 5.302 -10.993 1.00 45.23 224 SER A O 1
ATOM 1495 N N . THR A 1 196 ? 64.882 6.469 -11.544 1.00 42.10 225 THR A N 1
ATOM 1496 C CA . THR A 1 196 ? 64.346 7.744 -11.097 1.00 39.88 225 THR A CA 1
ATOM 1497 C C . THR A 1 196 ? 64.012 8.671 -12.257 1.00 41.03 225 THR A C 1
ATOM 1498 O O . THR A 1 196 ? 63.661 9.831 -12.039 1.00 43.49 225 THR A O 1
ATOM 1502 N N . ASP A 1 197 ? 64.122 8.162 -13.484 1.00 43.79 226 ASP A N 1
ATOM 1503 C CA . ASP A 1 197 ? 64.027 9.006 -14.674 1.00 37.56 226 ASP A CA 1
ATOM 1504 C C . ASP A 1 197 ? 62.618 9.519 -14.830 1.00 40.79 226 ASP A C 1
ATOM 1505 O O . ASP A 1 197 ? 62.396 10.673 -15.192 1.00 46.56 226 ASP A O 1
ATOM 1510 N N . LYS A 1 198 ? 61.660 8.641 -14.576 1.00 35.23 227 LYS A N 1
ATOM 1511 C CA . LYS A 1 198 ? 60.279 9.013 -14.721 1.00 32.40 227 LYS A CA 1
ATOM 1512 C C . LYS A 1 198 ? 59.781 9.635 -13.427 1.00 34.75 227 LYS A C 1
ATOM 1513 O O . LYS A 1 198 ? 59.656 8.958 -12.404 1.00 39.04 227 LYS A O 1
ATOM 1519 N N . TYR A 1 199 ? 59.508 10.933 -13.471 1.00 26.10 228 TYR A N 1
ATOM 1520 C CA . TYR A 1 199 ? 58.951 11.610 -12.315 1.00 34.07 228 TYR A CA 1
ATOM 1521 C C . TYR A 1 199 ? 57.986 12.715 -12.702 1.00 36.00 228 TYR A C 1
ATOM 1522 O O . TYR A 1 199 ? 57.965 13.167 -13.841 1.00 34.84 228 TYR A O 1
ATOM 1531 N N . TYR A 1 200 ? 57.187 13.156 -11.742 1.00 31.00 229 TYR A N 1
ATOM 1532 C CA . TYR A 1 200 ? 56.367 14.330 -11.952 1.00 27.20 229 TYR A CA 1
ATOM 1533 C C . TYR A 1 200 ? 56.934 15.438 -11.115 1.00 30.23 229 TYR A C 1
ATOM 1534 O O . TYR A 1 200 ? 57.619 15.183 -10.134 1.00 43.44 229 TYR A O 1
ATOM 1543 N N . ILE A 1 201 ? 56.651 16.671 -11.497 1.00 33.63 230 ILE A N 1
ATOM 1544 C CA . ILE A 1 201 ? 57.107 17.802 -10.721 1.00 43.68 230 ILE A CA 1
ATOM 1545 C C . ILE A 1 201 ? 56.024 18.858 -10.759 1.00 41.72 230 ILE A C 1
ATOM 1546 O O . ILE A 1 201 ? 55.441 19.114 -11.812 1.00 36.72 230 ILE A O 1
ATOM 1551 N N . TYR A 1 202 ? 55.732 19.438 -9.599 1.00 34.17 231 TYR A N 1
ATOM 1552 C CA . TYR A 1 202 ? 54.745 20.502 -9.505 1.00 31.71 231 TYR A CA 1
ATOM 1553 C C . TYR A 1 202 ? 55.064 21.403 -8.327 1.00 41.67 231 TYR A C 1
ATOM 1554 O O . TYR A 1 202 ? 55.822 21.021 -7.439 1.00 46.08 231 TYR A O 1
ATOM 1563 N N . ASN A 1 203 ? 54.485 22.597 -8.319 1.00 33.94 232 ASN A N 1
ATOM 1564 C CA . ASN A 1 203 ? 54.697 23.529 -7.218 1.00 31.73 232 ASN A CA 1
ATOM 1565 C C . ASN A 1 203 ? 53.655 23.333 -6.129 1.00 29.65 232 ASN A C 1
ATOM 1566 O O . ASN A 1 203 ? 52.462 23.508 -6.361 1.00 33.65 232 ASN A O 1
ATOM 1571 N N . GLY A 1 204 ? 54.108 22.959 -4.939 1.00 29.10 233 GLY A N 1
ATOM 1572 C CA . GLY A 1 204 ? 53.204 22.717 -3.836 1.00 32.95 233 GLY A CA 1
ATOM 1573 C C . GLY A 1 204 ? 53.652 23.316 -2.515 1.00 35.53 233 GLY A C 1
ATOM 1574 O O . GLY A 1 204 ? 54.182 24.429 -2.469 1.00 34.88 233 GLY A O 1
ATOM 1575 N N . SER A 1 205 ? 53.442 22.555 -1.443 1.00 27.72 234 SER A N 1
ATOM 1576 C CA . SER A 1 205 ? 53.640 23.044 -0.091 1.00 29.11 234 SER A CA 1
ATOM 1577 C C . SER A 1 205 ? 53.928 21.887 0.841 1.00 28.68 234 SER A C 1
ATOM 1578 O O . SER A 1 205 ? 53.700 20.727 0.489 1.00 26.26 234 SER A O 1
ATOM 1581 N N . LEU A 1 206 ? 54.410 22.203 2.037 1.00 35.11 235 LEU A N 1
ATOM 1582 C CA . LEU A 1 206 ? 54.464 21.221 3.116 1.00 28.80 235 LEU A CA 1
ATOM 1583 C C . LEU A 1 206 ? 53.062 20.688 3.378 1.00 29.13 235 LEU A C 1
ATOM 1584 O O . LEU A 1 206 ? 52.084 21.414 3.230 1.00 32.14 235 LEU A O 1
ATOM 1589 N N . THR A 1 207 ? 52.974 19.420 3.771 1.00 23.46 236 THR A N 1
ATOM 1590 C CA . THR A 1 207 ? 51.691 18.769 3.952 1.00 22.46 236 THR A CA 1
ATOM 1591 C C . THR A 1 207 ? 51.274 18.690 5.411 1.00 25.20 236 THR A C 1
ATOM 1592 O O . THR A 1 207 ? 50.514 17.811 5.786 1.00 33.50 236 THR A O 1
ATOM 1596 N N . SER A 1 208 ? 51.772 19.605 6.228 1.00 22.75 237 SER A N 1
ATOM 1597 C CA . SER A 1 208 ? 51.223 19.797 7.565 1.00 31.74 237 SER A CA 1
ATOM 1598 C C . SER A 1 208 ? 51.662 21.170 8.038 1.00 30.46 237 SER A C 1
ATOM 1599 O O . SER A 1 208 ? 52.555 21.765 7.444 1.00 31.51 237 SER A O 1
ATOM 1602 N N . PRO A 1 209 ? 51.022 21.701 9.087 1.00 34.09 238 PRO A N 1
ATOM 1603 C CA . PRO A 1 209 ? 51.397 23.062 9.493 1.00 35.61 238 PRO A CA 1
ATOM 1604 C C . PRO A 1 209 ? 52.911 23.229 9.638 1.00 35.77 238 PRO A C 1
ATOM 1605 O O . PRO A 1 209 ? 53.581 22.329 10.147 1.00 29.96 238 PRO A O 1
ATOM 1609 N N . PRO A 1 210 ? 53.446 24.383 9.209 1.00 35.42 239 PRO A N 1
ATOM 1610 C CA . PRO A 1 210 ? 52.694 25.550 8.728 1.00 37.55 239 PRO A CA 1
ATOM 1611 C C . PRO A 1 210 ? 52.379 25.578 7.221 1.00 35.48 239 PRO A C 1
ATOM 1612 O O . PRO A 1 210 ? 52.130 26.657 6.675 1.00 32.81 239 PRO A O 1
ATOM 1616 N N . CYS A 1 211 ? 52.399 24.425 6.562 1.00 30.40 240 CYS A N 1
ATOM 1617 C CA . CYS A 1 211 ? 51.975 24.341 5.162 1.00 29.14 240 CYS A CA 1
ATOM 1618 C C . CYS A 1 211 ? 52.673 25.329 4.225 1.00 33.50 240 CYS A C 1
ATOM 1619 O O . CYS A 1 211 ? 52.110 25.726 3.193 1.00 28.79 240 CYS A O 1
ATOM 1622 N N . THR A 1 212 ? 53.888 25.725 4.585 1.00 30.19 241 THR A N 1
ATOM 1623 C CA . THR A 1 212 ? 54.680 26.641 3.779 1.00 27.25 241 THR A CA 1
ATOM 1624 C C . THR A 1 212 ? 54.523 26.379 2.280 1.00 31.02 241 THR A C 1
ATOM 1625 O O . THR A 1 212 ? 54.634 25.248 1.816 1.00 31.36 241 THR A O 1
ATOM 1629 N N . ASP A 1 213 ? 54.309 27.467 1.549 1.00 41.68 242 ASP A N 1
ATOM 1630 C CA . ASP A 1 213 ? 53.760 27.486 0.194 1.00 48.03 242 ASP A CA 1
ATOM 1631 C C . ASP A 1 213 ? 54.774 27.321 -0.952 1.00 45.40 242 ASP A C 1
ATOM 1632 O O . ASP A 1 213 ? 54.454 27.610 -2.103 1.00 46.58 242 ASP A O 1
ATOM 1637 N N . THR A 1 214 ? 55.988 26.872 -0.648 1.00 40.39 243 THR A N 1
ATOM 1638 C CA . THR A 1 214 ? 57.098 27.022 -1.587 1.00 42.39 243 THR A CA 1
ATOM 1639 C C . THR A 1 214 ? 57.877 25.747 -1.865 1.00 48.95 243 THR A C 1
ATOM 1640 O O . THR A 1 214 ? 59.096 25.787 -2.047 1.00 43.38 243 THR A O 1
ATOM 1644 N N . VAL A 1 215 ? 57.177 24.621 -1.896 1.00 42.10 244 VAL A N 1
ATOM 1645 C CA . VAL A 1 215 ? 57.817 23.342 -2.137 1.00 32.69 244 VAL A CA 1
ATOM 1646 C C . VAL A 1 215 ? 57.714 22.976 -3.613 1.00 37.84 244 VAL A C 1
ATOM 1647 O O . VAL A 1 215 ? 56.619 22.893 -4.171 1.00 35.30 244 VAL A O 1
ATOM 1651 N N . ASP A 1 216 ? 58.857 22.778 -4.257 1.00 41.67 245 ASP A N 1
ATOM 1652 C CA . ASP A 1 216 ? 58.863 22.117 -5.550 1.00 40.76 245 ASP A CA 1
ATOM 1653 C C . ASP A 1 216 ? 58.883 20.620 -5.300 1.00 33.99 245 ASP A C 1
ATOM 1654 O O . ASP A 1 216 ? 59.858 20.076 -4.771 1.00 34.03 245 ASP A O 1
ATOM 1659 N N . TRP A 1 217 ? 57.785 19.965 -5.650 1.00 26.97 246 TRP A N 1
ATOM 1660 C CA . TRP A 1 217 ? 57.651 18.541 -5.420 1.00 21.66 246 TRP A CA 1
ATOM 1661 C C . TRP A 1 217 ? 58.134 17.760 -6.622 1.00 25.13 246 TRP A C 1
ATOM 1662 O O . TRP A 1 217 ? 57.786 18.061 -7.756 1.00 31.25 246 TRP A O 1
ATOM 1673 N N . ILE A 1 218 ? 58.964 16.769 -6.356 1.00 26.76 247 ILE A N 1
ATOM 1674 C CA . ILE A 1 218 ? 59.293 15.765 -7.339 1.00 31.68 247 ILE A CA 1
ATOM 1675 C C . ILE A 1 218 ? 58.660 14.483 -6.854 1.00 30.98 247 ILE A C 1
ATOM 1676 O O . ILE A 1 218 ? 58.965 14.013 -5.767 1.00 29.71 247 ILE A O 1
ATOM 1681 N N . VAL A 1 219 ? 57.752 13.931 -7.645 1.00 30.69 248 VAL A N 1
ATOM 1682 C CA . VAL A 1 219 ? 57.097 12.692 -7.259 1.00 29.90 248 VAL A CA 1
ATOM 1683 C C . VAL A 1 219 ? 57.532 11.609 -8.236 1.00 40.36 248 VAL A C 1
ATOM 1684 O O . VAL A 1 219 ? 57.390 11.764 -9.447 1.00 38.21 248 VAL A O 1
ATOM 1688 N N . PHE A 1 220 ? 58.074 10.516 -7.718 1.00 30.23 249 PHE A N 1
ATOM 1689 C CA . PHE A 1 220 ? 58.544 9.452 -8.593 1.00 28.26 249 PHE A CA 1
ATOM 1690 C C . PHE A 1 220 ? 57.429 8.516 -9.059 1.00 30.36 249 PHE A C 1
ATOM 1691 O O . PHE A 1 220 ? 56.532 8.157 -8.285 1.00 32.12 249 PHE A O 1
ATOM 1699 N N . LYS A 1 221 ? 57.488 8.121 -10.326 1.00 23.26 250 LYS A N 1
ATOM 1700 C CA . LYS A 1 221 ? 56.415 7.319 -10.902 1.00 39.93 250 LYS A CA 1
ATOM 1701 C C . LYS A 1 221 ? 56.575 5.844 -10.554 1.00 39.65 250 LYS A C 1
ATOM 1702 O O . LYS A 1 221 ? 55.596 5.114 -10.432 1.00 43.48 250 LYS A O 1
ATOM 1708 N N . ASP A 1 222 ? 57.813 5.407 -10.386 1.00 36.53 251 ASP A N 1
ATOM 1709 C CA . ASP A 1 222 ? 58.054 4.024 -10.009 1.00 34.14 251 ASP A CA 1
ATOM 1710 C C . ASP A 1 222 ? 58.082 3.869 -8.480 1.00 37.70 251 ASP A C 1
ATOM 1711 O O . ASP A 1 222 ? 58.725 4.642 -7.771 1.00 23.45 251 ASP A O 1
ATOM 1716 N N . THR A 1 223 ? 57.355 2.877 -7.984 1.00 29.96 252 THR A N 1
ATOM 1717 C CA . THR A 1 223 ? 57.259 2.636 -6.559 1.00 32.96 252 THR A CA 1
ATOM 1718 C C . THR A 1 223 ? 58.505 1.902 -6.064 1.00 35.38 252 THR A C 1
ATOM 1719 O O . THR A 1 223 ? 59.291 1.378 -6.858 1.00 33.50 252 THR A O 1
ATOM 1723 N N . VAL A 1 224 ? 58.685 1.878 -4.748 1.00 33.55 253 VAL A N 1
ATOM 1724 C CA . VAL A 1 224 ? 59.724 1.065 -4.132 1.00 34.39 253 VAL A CA 1
ATOM 1725 C C . VAL A 1 224 ? 59.036 -0.080 -3.423 1.00 42.32 253 VAL A C 1
ATOM 1726 O O . VAL A 1 224 ? 57.930 0.079 -2.901 1.00 36.93 253 VAL A O 1
ATOM 1730 N N . SER A 1 225 ? 59.678 -1.237 -3.407 1.00 42.87 254 SER A N 1
ATOM 1731 C CA . SER A 1 225 ? 59.063 -2.404 -2.809 1.00 41.83 254 SER A CA 1
ATOM 1732 C C . SER A 1 225 ? 59.626 -2.658 -1.417 1.00 44.44 254 SER A C 1
ATOM 1733 O O . SER A 1 225 ? 60.826 -2.542 -1.189 1.00 46.23 254 SER A O 1
ATOM 1736 N N . ILE A 1 226 ? 58.740 -2.980 -0.485 1.00 46.34 255 ILE A N 1
ATOM 1737 C CA . ILE A 1 226 ? 59.133 -3.450 0.838 1.00 42.81 255 ILE A CA 1
ATOM 1738 C C . ILE A 1 226 ? 58.209 -4.608 1.180 1.00 32.59 255 ILE A C 1
ATOM 1739 O O . ILE A 1 226 ? 57.222 -4.815 0.501 1.00 33.15 255 ILE A O 1
ATOM 1744 N N . SER A 1 227 ? 58.524 -5.362 2.221 1.00 37.39 256 SER A N 1
ATOM 1745 C CA . SER A 1 227 ? 57.714 -6.524 2.567 1.00 47.14 256 SER A CA 1
ATOM 1746 C C . SER A 1 227 ? 56.648 -6.166 3.583 1.00 49.26 256 SER A C 1
ATOM 1747 O O . SER A 1 227 ? 56.621 -5.054 4.109 1.00 55.07 256 SER A O 1
ATOM 1750 N N . GLU A 1 228 ? 55.774 -7.122 3.868 1.00 49.08 257 GLU A N 1
ATOM 1751 C CA . GLU A 1 228 ? 54.725 -6.920 4.860 1.00 52.06 257 GLU A CA 1
ATOM 1752 C C . GLU A 1 228 ? 55.281 -6.624 6.249 1.00 43.09 257 GLU A C 1
ATOM 1753 O O . GLU A 1 228 ? 54.814 -5.709 6.932 1.00 51.16 257 GLU A O 1
ATOM 1759 N N . SER A 1 229 ? 56.269 -7.406 6.673 1.00 32.51 258 SER A N 1
ATOM 1760 C CA . SER A 1 229 ? 56.813 -7.242 8.011 1.00 46.20 258 SER A CA 1
ATOM 1761 C C . SER A 1 229 ? 57.509 -5.890 8.113 1.00 44.51 258 SER A C 1
ATOM 1762 O O . SER A 1 229 ? 57.577 -5.287 9.182 1.00 51.03 258 SER A O 1
ATOM 1765 N N . GLN A 1 230 ? 58.022 -5.410 6.990 1.00 40.37 259 GLN A N 1
ATOM 1766 C CA . GLN A 1 230 ? 58.617 -4.088 6.963 1.00 33.86 259 GLN A CA 1
ATOM 1767 C C . GLN A 1 230 ? 57.539 -3.010 7.117 1.00 37.60 259 GLN A C 1
ATOM 1768 O O . GLN A 1 230 ? 57.631 -2.147 8.000 1.00 33.99 259 GLN A O 1
ATOM 1774 N N . LEU A 1 231 ? 56.505 -3.080 6.284 1.00 27.90 260 LEU A N 1
ATOM 1775 C CA . LEU A 1 231 ? 55.412 -2.120 6.361 1.00 28.58 260 LEU A CA 1
ATOM 1776 C C . LEU A 1 231 ? 54.852 -2.102 7.784 1.00 27.06 260 LEU A C 1
ATOM 1777 O O . LEU A 1 231 ? 54.503 -1.048 8.312 1.00 30.28 260 LEU A O 1
ATOM 1782 N N . ALA A 1 232 ? 54.801 -3.268 8.414 1.00 26.25 261 ALA A N 1
ATOM 1783 C CA . ALA A 1 232 ? 54.095 -3.405 9.685 1.00 30.49 261 ALA A CA 1
ATOM 1784 C C . ALA A 1 232 ? 54.645 -2.570 10.849 1.00 37.39 261 ALA A C 1
ATOM 1785 O O . ALA A 1 232 ? 53.889 -2.167 11.732 1.00 35.33 261 ALA A O 1
ATOM 1787 N N . VAL A 1 233 ? 55.951 -2.325 10.871 1.00 36.62 262 VAL A N 1
ATOM 1788 C CA . VAL A 1 233 ? 56.556 -1.678 12.034 1.00 31.43 262 VAL A CA 1
ATOM 1789 C C . VAL A 1 233 ? 56.089 -0.235 12.172 1.00 27.90 262 VAL A C 1
ATOM 1790 O O . VAL A 1 233 ? 56.106 0.330 13.262 1.00 32.33 262 VAL A O 1
ATOM 1794 N N . PHE A 1 234 ? 55.641 0.351 11.068 1.00 26.91 263 PHE A N 1
ATOM 1795 C CA . PHE A 1 234 ? 55.160 1.725 11.092 1.00 25.33 263 PHE A CA 1
ATOM 1796 C C . PHE A 1 234 ? 53.897 1.872 11.947 1.00 31.03 263 PHE A C 1
ATOM 1797 O O . PHE A 1 234 ? 53.668 2.915 12.558 1.00 30.10 263 PHE A O 1
ATOM 1805 N N . CYS A 1 235 ? 53.066 0.837 11.967 1.00 27.59 264 CYS A N 1
ATOM 1806 C CA . CYS A 1 235 ? 51.854 0.870 12.771 1.00 32.97 264 CYS A CA 1
ATOM 1807 C C . CYS A 1 235 ? 52.119 0.472 14.221 1.00 38.11 264 CYS A C 1
ATOM 1808 O O . CYS A 1 235 ? 51.211 0.511 15.047 1.00 41.57 264 CYS A O 1
ATOM 1811 N N . GLU A 1 236 ? 53.357 0.096 14.534 1.00 32.15 265 GLU A N 1
ATOM 1812 C CA . GLU A 1 236 ? 53.708 -0.193 15.918 1.00 27.38 265 GLU A CA 1
ATOM 1813 C C . GLU A 1 236 ? 54.213 1.079 16.587 1.00 29.43 265 GLU A C 1
ATOM 1814 O O . GLU A 1 236 ? 54.480 1.088 17.793 1.00 24.86 265 GLU A O 1
ATOM 1820 N N . VAL A 1 237 ? 54.364 2.145 15.797 1.00 20.55 266 VAL A N 1
ATOM 1821 C CA . VAL A 1 237 ? 54.759 3.450 16.341 1.00 23.57 266 VAL A CA 1
ATOM 1822 C C . VAL A 1 237 ? 53.684 4.038 17.268 1.00 30.24 266 VAL A C 1
ATOM 1823 O O . VAL A 1 237 ? 52.510 4.121 16.901 1.00 34.96 266 VAL A O 1
ATOM 1827 N N . LEU A 1 238 ? 54.088 4.446 18.466 1.00 30.95 267 LEU A N 1
ATOM 1828 C CA . LEU A 1 238 ? 53.168 5.039 19.435 1.00 27.01 267 LEU A CA 1
ATOM 1829 C C . LEU A 1 238 ? 53.186 6.574 19.417 1.00 31.73 267 LEU A C 1
ATOM 1830 O O . LEU A 1 238 ? 54.194 7.194 19.066 1.00 31.24 267 LEU A O 1
ATOM 1835 N N . THR A 1 239 ? 52.074 7.189 19.807 1.00 27.73 268 THR A N 1
ATOM 1836 C CA . THR A 1 239 ? 51.983 8.645 19.804 1.00 23.08 268 THR A CA 1
ATOM 1837 C C . THR A 1 239 ? 51.152 9.157 20.974 1.00 29.02 268 THR A C 1
ATOM 1838 O O . THR A 1 239 ? 50.136 8.574 21.311 1.00 30.26 268 THR A O 1
ATOM 1842 N N . MET A 1 240 ? 51.601 10.244 21.595 1.00 35.10 269 MET A N 1
ATOM 1843 C CA . MET A 1 240 ? 50.841 10.902 22.655 1.00 28.36 269 MET A CA 1
ATOM 1844 C C . MET A 1 240 ? 50.376 12.280 22.212 1.00 34.51 269 MET A C 1
ATOM 1845 O O . MET A 1 240 ? 51.169 13.101 21.738 1.00 39.56 269 MET A O 1
ATOM 1850 N N . GLN A 1 241 ? 49.093 12.544 22.403 1.00 27.19 270 GLN A N 1
ATOM 1851 C CA . GLN A 1 241 ? 48.499 13.774 21.917 1.00 37.82 270 GLN A CA 1
ATOM 1852 C C . GLN A 1 241 ? 47.607 14.384 22.988 1.00 38.73 270 GLN A C 1
ATOM 1853 O O . GLN A 1 241 ? 46.803 13.690 23.622 1.00 31.86 270 GLN A O 1
ATOM 1859 N N . GLN A 1 242 ? 47.750 15.687 23.186 1.00 35.24 271 GLN A N 1
ATOM 1860 C CA . GLN A 1 242 ? 46.922 16.393 24.149 1.00 37.27 271 GLN A CA 1
ATOM 1861 C C . GLN A 1 242 ? 45.550 16.760 23.587 1.00 46.12 271 GLN A C 1
ATOM 1862 O O . GLN A 1 242 ? 45.433 17.228 22.453 1.00 54.43 271 GLN A O 1
ATOM 1868 N N . SER A 1 243 ? 44.515 16.523 24.385 1.00 38.75 272 SER A N 1
ATOM 1869 C CA . SER A 1 243 ? 43.207 17.118 24.149 1.00 39.90 272 SER A CA 1
ATOM 1870 C C . SER A 1 243 ? 42.664 17.649 25.468 1.00 41.50 272 SER A C 1
ATOM 1871 O O . SER A 1 243 ? 42.392 16.885 26.397 1.00 44.02 272 SER A O 1
ATOM 1874 N N . GLY A 1 244 ? 42.523 18.967 25.556 1.00 46.12 273 GLY A N 1
ATOM 1875 C CA . GLY A 1 244 ? 42.124 19.591 26.799 1.00 38.37 273 GLY A CA 1
ATOM 1876 C C . GLY A 1 244 ? 43.184 19.314 27.844 1.00 42.28 273 GLY A C 1
ATOM 1877 O O . GLY A 1 244 ? 44.368 19.541 27.598 1.00 43.44 273 GLY A O 1
ATOM 1878 N N . TYR A 1 245 ? 42.757 18.796 28.995 1.00 41.59 274 TYR A N 1
ATOM 1879 C CA . TYR A 1 245 ? 43.633 18.611 30.156 1.00 30.48 274 TYR A CA 1
ATOM 1880 C C . TYR A 1 245 ? 44.085 17.172 30.294 1.00 34.46 274 TYR A C 1
ATOM 1881 O O . TYR A 1 245 ? 44.366 16.694 31.392 1.00 32.05 274 TYR A O 1
ATOM 1890 N N . VAL A 1 246 ? 44.167 16.491 29.161 1.00 38.59 275 VAL A N 1
ATOM 1891 C CA . VAL A 1 246 ? 44.459 15.078 29.149 1.00 31.53 275 VAL A CA 1
ATOM 1892 C C . VAL A 1 246 ? 45.431 14.788 28.011 1.00 32.98 275 VAL A C 1
ATOM 1893 O O . VAL A 1 246 ? 45.482 15.522 27.024 1.00 35.64 275 VAL A O 1
ATOM 1897 N N . MET A 1 247 ? 46.236 13.744 28.167 1.00 26.03 276 MET A N 1
ATOM 1898 C CA . MET A 1 247 ? 47.084 13.274 27.088 1.00 25.00 276 MET A CA 1
ATOM 1899 C C . MET A 1 247 ? 46.631 11.869 26.790 1.00 30.26 276 MET A C 1
ATOM 1900 O O . MET A 1 247 ? 46.437 11.067 27.709 1.00 29.15 276 MET A O 1
ATOM 1905 N N . LEU A 1 248 ? 46.482 11.563 25.506 1.00 29.49 277 LEU A N 1
ATOM 1906 C CA . LEU A 1 248 ? 46.044 10.249 25.085 1.00 24.23 277 LEU A CA 1
ATOM 1907 C C . LEU A 1 248 ? 47.129 9.549 24.286 1.00 24.85 277 LEU A C 1
ATOM 1908 O O . LEU A 1 248 ? 47.721 10.124 23.369 1.00 30.06 277 LEU A O 1
ATOM 1913 N N . MET A 1 249 ? 47.366 8.294 24.630 1.00 25.77 278 MET A N 1
ATOM 1914 C CA . MET A 1 249 ? 48.304 7.456 23.908 1.00 32.33 278 MET A CA 1
ATOM 1915 C C . MET A 1 249 ? 47.583 6.594 22.869 1.00 25.45 278 MET A C 1
ATOM 1916 O O . MET A 1 249 ? 46.573 5.981 23.176 1.00 25.20 278 MET A O 1
ATOM 1921 N N . ASP A 1 250 ? 48.127 6.514 21.660 1.00 21.47 279 ASP A N 1
ATOM 1922 C CA . ASP A 1 250 ? 47.535 5.689 20.603 1.00 34.01 279 ASP A CA 1
ATOM 1923 C C . ASP A 1 250 ? 48.625 5.176 19.697 1.00 33.97 279 ASP A C 1
ATOM 1924 O O . ASP A 1 250 ? 49.699 5.773 19.611 1.00 32.84 279 ASP A O 1
ATOM 1929 N N . TYR A 1 251 ? 48.344 4.081 18.999 1.00 35.62 280 TYR A N 1
ATOM 1930 C CA . TYR A 1 251 ? 49.160 3.721 17.854 1.00 29.77 280 TYR A CA 1
ATOM 1931 C C . TYR A 1 251 ? 49.039 4.833 16.821 1.00 21.44 280 TYR A C 1
ATOM 1932 O O . TYR A 1 251 ? 47.956 5.371 16.604 1.00 34.30 280 TYR A O 1
ATOM 1941 N N . LEU A 1 252 ? 50.147 5.211 16.205 1.00 26.44 281 LEU A N 1
ATOM 1942 C CA . LEU A 1 252 ? 50.100 6.270 15.208 1.00 31.66 281 LEU A CA 1
ATOM 1943 C C . LEU A 1 252 ? 49.647 5.647 13.898 1.00 32.05 281 LEU A C 1
ATOM 1944 O O . LEU A 1 252 ? 50.269 4.704 13.421 1.00 33.28 281 LEU A O 1
ATOM 1949 N N . GLN A 1 253 ? 48.555 6.156 13.336 1.00 34.25 282 GLN A N 1
ATOM 1950 C CA . GLN A 1 253 ? 47.991 5.600 12.104 1.00 28.20 282 GLN A CA 1
ATOM 1951 C C . GLN A 1 253 ? 47.373 6.677 11.231 1.00 28.14 282 GLN A C 1
ATOM 1952 O O . GLN A 1 253 ? 47.013 7.755 11.716 1.00 24.07 282 GLN A O 1
ATOM 1958 N N . ASN A 1 254 ? 47.264 6.385 9.934 1.00 28.30 283 ASN A N 1
ATOM 1959 C CA . ASN A 1 254 ? 46.643 7.304 8.993 1.00 26.38 283 ASN A CA 1
ATOM 1960 C C . ASN A 1 254 ? 47.185 8.710 9.146 1.00 26.55 283 ASN A C 1
ATOM 1961 O O . ASN A 1 254 ? 46.419 9.663 9.265 1.00 28.94 283 ASN A O 1
ATOM 1966 N N . ASN A 1 255 ? 48.501 8.856 9.164 1.00 31.02 284 ASN A N 1
ATOM 1967 C CA . ASN A 1 255 ? 49.069 10.173 9.409 1.00 26.94 284 ASN A CA 1
ATOM 1968 C C . ASN A 1 255 ? 49.344 10.885 8.103 1.00 30.89 284 ASN A C 1
ATOM 1969 O O . ASN A 1 255 ? 50.454 11.378 7.872 1.00 37.09 284 ASN A O 1
ATOM 1974 N N . PHE A 1 256 ? 48.328 10.929 7.247 1.00 23.49 285 PHE A N 1
ATOM 1975 C CA . PHE A 1 256 ? 48.438 11.598 5.952 1.00 30.60 285 PHE A CA 1
ATOM 1976 C C . PHE A 1 256 ? 47.421 12.719 5.835 1.00 27.16 285 PHE A C 1
ATOM 1977 O O . PHE A 1 256 ? 46.353 12.646 6.424 1.00 25.95 285 PHE A O 1
ATOM 1985 N N . ARG A 1 257 ? 47.768 13.762 5.087 1.00 27.43 286 ARG A N 1
ATOM 1986 C CA . ARG A 1 257 ? 46.846 14.848 4.815 1.00 27.59 286 ARG A CA 1
ATOM 1987 C C . ARG A 1 257 ? 45.939 14.501 3.634 1.00 31.11 286 ARG A C 1
ATOM 1988 O O . ARG A 1 257 ? 46.365 13.828 2.684 1.00 28.93 286 ARG A O 1
ATOM 1996 N N . GLU A 1 258 ? 44.691 14.962 3.694 1.00 27.03 287 GLU A N 1
ATOM 1997 C CA . GLU A 1 258 ? 43.765 14.797 2.579 1.00 33.29 287 GLU A CA 1
ATOM 1998 C C . GLU A 1 258 ? 44.257 15.558 1.355 1.00 31.32 287 GLU A C 1
ATOM 1999 O O . GLU A 1 258 ? 44.953 16.567 1.471 1.00 38.84 287 GLU A O 1
ATOM 2005 N N . GLN A 1 259 ? 43.883 15.077 0.180 1.00 32.27 288 GLN A N 1
ATOM 2006 C CA . GLN A 1 259 ? 44.377 15.664 -1.048 1.00 35.28 288 GLN A CA 1
ATOM 2007 C C . GLN A 1 259 ? 43.785 17.040 -1.295 1.00 33.42 288 GLN A C 1
ATOM 2008 O O . GLN A 1 259 ? 42.632 17.316 -0.955 1.00 32.45 288 GLN A O 1
ATOM 2014 N N . GLN A 1 260 ? 44.601 17.907 -1.882 1.00 29.86 289 GLN A N 1
ATOM 2015 C CA . GLN A 1 260 ? 44.220 19.284 -2.131 1.00 31.18 289 GLN A CA 1
ATOM 2016 C C . GLN A 1 260 ? 43.840 19.488 -3.596 1.00 36.93 289 GLN A C 1
ATOM 2017 O O . GLN A 1 260 ? 44.181 18.678 -4.455 1.00 44.93 289 GLN A O 1
ATOM 2023 N N . TYR A 1 261 ? 43.133 20.577 -3.873 1.00 35.23 290 TYR A N 1
ATOM 2024 C CA . TYR A 1 261 ? 42.702 20.886 -5.228 1.00 41.67 290 TYR A CA 1
ATOM 2025 C C . TYR A 1 261 ? 43.824 21.612 -5.977 1.00 37.37 290 TYR A C 1
ATOM 2026 O O . TYR A 1 261 ? 44.526 22.443 -5.400 1.00 33.12 290 TYR A O 1
ATOM 2035 N N . LYS A 1 262 ? 43.996 21.281 -7.258 1.00 40.83 291 LYS A N 1
ATOM 2036 C CA . LYS A 1 262 ? 45.118 21.792 -8.043 1.00 43.17 291 LYS A CA 1
ATOM 2037 C C . LYS A 1 262 ? 45.033 23.289 -8.319 1.00 46.06 291 LYS A C 1
ATOM 2038 O O . LYS A 1 262 ? 46.061 23.954 -8.451 1.00 40.20 291 LYS A O 1
ATOM 2044 N N . PHE A 1 263 ? 43.814 23.814 -8.430 1.00 49.30 292 PHE A N 1
ATOM 2045 C CA . PHE A 1 263 ? 43.627 25.224 -8.776 1.00 49.22 292 PHE A CA 1
ATOM 2046 C C . PHE A 1 263 ? 44.412 25.627 -10.028 1.00 53.48 292 PHE A C 1
ATOM 2047 O O . PHE A 1 263 ? 45.124 26.638 -10.024 1.00 61.61 292 PHE A O 1
ATOM 2055 N N . SER A 1 264 ? 44.315 24.837 -11.085 1.00 34.44 293 SER A N 1
ATOM 2056 C CA . SER A 1 264 ? 44.961 25.219 -12.333 1.00 51.70 293 SER A CA 1
ATOM 2057 C C . SER A 1 264 ? 46.487 25.188 -12.300 1.00 54.20 293 SER A C 1
ATOM 2058 O O . SER A 1 264 ? 47.143 25.704 -13.212 1.00 48.60 293 SER A O 1
ATOM 2061 N N . ARG A 1 265 ? 47.063 24.597 -11.260 1.00 51.01 294 ARG A N 1
ATOM 2062 C CA . ARG A 1 265 ? 48.508 24.425 -11.248 1.00 45.40 294 ARG A CA 1
ATOM 2063 C C . ARG A 1 265 ? 48.895 23.447 -12.339 1.00 39.12 294 ARG A C 1
ATOM 2064 O O . ARG A 1 265 ? 48.141 22.528 -12.657 1.00 39.72 294 ARG A O 1
ATOM 2072 N N . GLN A 1 266 ? 50.066 23.655 -12.923 1.00 42.58 295 GLN A N 1
ATOM 2073 C CA . GLN A 1 266 ? 50.563 22.741 -13.936 1.00 53.66 295 GLN A CA 1
ATOM 2074 C C . GLN A 1 266 ? 51.475 21.690 -13.325 1.00 46.81 295 GLN A C 1
ATOM 2075 O O . GLN A 1 266 ? 52.332 21.991 -12.498 1.00 46.29 295 GLN A O 1
ATOM 2081 N N . VAL A 1 267 ? 51.264 20.450 -13.740 1.00 39.11 296 VAL A N 1
ATOM 2082 C CA . VAL A 1 267 ? 52.103 19.339 -13.355 1.00 25.05 296 VAL A CA 1
ATOM 2083 C C . VAL A 1 267 ? 52.925 18.914 -14.571 1.00 33.99 296 VAL A C 1
ATOM 2084 O O . VAL A 1 267 ? 52.377 18.490 -15.586 1.00 39.45 296 VAL A O 1
ATOM 2088 N N . PHE A 1 268 ? 54.242 19.046 -14.476 1.00 31.69 297 PHE A N 1
ATOM 2089 C CA . PHE A 1 268 ? 55.121 18.545 -15.525 1.00 37.45 297 PHE A CA 1
ATOM 2090 C C . PHE A 1 268 ? 55.424 17.062 -15.345 1.00 41.84 297 PHE A C 1
ATOM 2091 O O . PHE A 1 268 ? 55.443 16.536 -14.225 1.00 39.67 297 PHE A O 1
ATOM 2099 N N . SER A 1 269 ? 55.666 16.393 -16.464 1.00 43.12 298 SER A N 1
ATOM 2100 C CA . SER A 1 269 ? 56.056 15.001 -16.449 1.00 32.72 298 SER A CA 1
ATOM 2101 C C . SER A 1 269 ? 57.343 14.854 -17.254 1.00 38.89 298 SER A C 1
ATOM 2102 O O . SER A 1 269 ? 57.496 15.477 -18.307 1.00 42.00 298 SER A O 1
ATOM 2105 N N . SER A 1 270 ? 58.270 14.041 -16.763 1.00 39.38 299 SER A N 1
ATOM 2106 C CA . SER A 1 270 ? 59.540 13.844 -17.456 1.00 42.71 299 SER A CA 1
ATOM 2107 C C . SER A 1 270 ? 59.362 12.863 -18.605 1.00 43.70 299 SER A C 1
ATOM 2108 O O . SER A 1 270 ? 58.455 12.036 -18.584 1.00 42.00 299 SER A O 1
ATOM 2111 N N . TYR A 1 271 ? 60.224 12.945 -19.610 1.00 49.16 300 TYR A N 1
ATOM 2112 C CA . TYR A 1 271 ? 60.093 12.052 -20.759 1.00 42.06 300 TYR A CA 1
ATOM 2113 C C . TYR A 1 271 ? 61.208 11.005 -20.845 1.00 47.17 300 TYR A C 1
ATOM 2114 O O . TYR A 1 271 ? 62.397 11.335 -20.824 1.00 41.83 300 TYR A O 1
ATOM 2123 N N . THR A 1 272 ? 60.809 9.741 -20.951 1.00 49.80 301 THR A N 1
ATOM 2124 C CA . THR A 1 272 ? 61.761 8.638 -21.036 1.00 53.12 301 THR A CA 1
ATOM 2125 C C . THR A 1 272 ? 61.448 7.696 -22.199 1.00 55.40 301 THR A C 1
ATOM 2126 O O . THR A 1 272 ? 61.979 7.845 -23.302 1.00 65.53 301 THR A O 1
ATOM 2130 N N . GLY B 1 8 ? 18.497 9.196 -5.333 1.00 85.34 37 GLY B N 1
ATOM 2131 C CA . GLY B 1 8 ? 18.199 8.538 -4.071 1.00 81.21 37 GLY B CA 1
ATOM 2132 C C . GLY B 1 8 ? 19.279 8.759 -3.027 1.00 72.81 37 GLY B C 1
ATOM 2133 O O . GLY B 1 8 ? 20.454 8.928 -3.363 1.00 71.61 37 GLY B O 1
ATOM 2134 N N . TRP B 1 9 ? 18.882 8.752 -1.757 1.00 59.36 38 TRP B N 1
ATOM 2135 C CA . TRP B 1 9 ? 19.813 8.987 -0.656 1.00 42.51 38 TRP B CA 1
ATOM 2136 C C . TRP B 1 9 ? 20.810 7.848 -0.485 1.00 43.91 38 TRP B C 1
ATOM 2137 O O . TRP B 1 9 ? 20.557 6.711 -0.889 1.00 52.04 38 TRP B O 1
ATOM 2148 N N . SER B 1 10 ? 21.951 8.170 0.115 1.00 38.92 39 SER B N 1
ATOM 2149 C CA . SER B 1 10 ? 22.923 7.164 0.518 1.00 47.81 39 SER B CA 1
ATOM 2150 C C . SER B 1 10 ? 23.636 7.645 1.788 1.00 45.39 39 SER B C 1
ATOM 2151 O O . SER B 1 10 ? 23.461 8.793 2.208 1.00 44.08 39 SER B O 1
ATOM 2154 N N . TYR B 1 11 ? 24.427 6.777 2.408 1.00 38.88 40 TYR B N 1
ATOM 2155 C CA . TYR B 1 11 ? 25.086 7.145 3.661 1.00 53.14 40 TYR B CA 1
ATOM 2156 C C . TYR B 1 11 ? 26.256 8.089 3.406 1.00 62.82 40 TYR B C 1
ATOM 2157 O O . TYR B 1 11 ? 26.489 9.052 4.149 1.00 57.82 40 TYR B O 1
ATOM 2166 N N . THR B 1 12 ? 26.991 7.788 2.346 1.00 75.34 41 THR B N 1
ATOM 2167 C CA . THR B 1 12 ? 27.937 8.724 1.768 1.00 81.78 41 THR B CA 1
ATOM 2168 C C . THR B 1 12 ? 27.682 8.689 0.275 1.00 83.36 41 THR B C 1
ATOM 2169 O O . THR B 1 12 ? 27.094 7.735 -0.235 1.00 87.16 41 THR B O 1
ATOM 2173 N N . GLY B 1 13 ? 28.107 9.731 -0.425 1.00 77.39 42 GLY B N 1
ATOM 2174 C CA . GLY B 1 13 ? 27.878 9.807 -1.853 1.00 80.22 42 GLY B CA 1
ATOM 2175 C C . GLY B 1 13 ? 26.936 10.938 -2.192 1.00 78.57 42 GLY B C 1
ATOM 2176 O O . GLY B 1 13 ? 26.826 11.905 -1.440 1.00 78.67 42 GLY B O 1
ATOM 2177 N N . ALA B 1 14 ? 26.262 10.822 -3.331 1.00 81.77 43 ALA B N 1
ATOM 2178 C CA . ALA B 1 14 ? 25.274 11.815 -3.728 1.00 85.91 43 ALA B CA 1
ATOM 2179 C C . ALA B 1 14 ? 24.089 11.756 -2.771 1.00 86.61 43 ALA B C 1
ATOM 2180 O O . ALA B 1 14 ? 23.470 10.701 -2.597 1.00 86.69 43 ALA B O 1
ATOM 2182 N N . LEU B 1 15 ? 23.783 12.891 -2.150 1.00 79.50 44 LEU B N 1
ATOM 2183 C CA . LEU B 1 15 ? 22.765 12.937 -1.112 1.00 73.82 44 LEU B CA 1
ATOM 2184 C C . LEU B 1 15 ? 23.263 12.154 0.097 1.00 60.45 44 LEU B C 1
ATOM 2185 O O . LEU B 1 15 ? 22.650 11.166 0.499 1.00 55.74 44 LEU B O 1
ATOM 2190 N N . ASN B 1 16 ? 24.386 12.596 0.659 1.00 55.76 45 ASN B N 1
ATOM 2191 C CA . ASN B 1 16 ? 24.981 11.939 1.822 1.00 50.93 45 ASN B CA 1
ATOM 2192 C C . ASN B 1 16 ? 24.246 12.293 3.114 1.00 49.60 45 ASN B C 1
ATOM 2193 O O . ASN B 1 16 ? 23.526 13.286 3.176 1.00 52.88 45 ASN B O 1
ATOM 2198 N N . GLN B 1 17 ? 24.429 11.483 4.146 1.00 40.21 46 GLN B N 1
ATOM 2199 C CA . GLN B 1 17 ? 23.629 11.632 5.350 1.00 44.08 46 GLN B CA 1
ATOM 2200 C C . GLN B 1 17 ? 23.729 13.011 5.994 1.00 42.94 46 GLN B C 1
ATOM 2201 O O . GLN B 1 17 ? 22.809 13.432 6.685 1.00 40.56 46 GLN B O 1
ATOM 2207 N N . LYS B 1 18 ? 24.835 13.717 5.781 1.00 50.05 47 LYS B N 1
ATOM 2208 C CA . LYS B 1 18 ? 24.938 15.077 6.303 1.00 56.89 47 LYS B CA 1
ATOM 2209 C C . LYS B 1 18 ? 23.943 15.979 5.588 1.00 51.40 47 LYS B C 1
ATOM 2210 O O . LYS B 1 18 ? 23.458 16.960 6.150 1.00 49.92 47 LYS B O 1
ATOM 2216 N N . ASN B 1 19 ? 23.620 15.619 4.354 1.00 46.28 48 ASN B N 1
ATOM 2217 C CA . ASN B 1 19 ? 22.765 16.449 3.519 1.00 55.02 48 ASN B CA 1
ATOM 2218 C C . ASN B 1 19 ? 21.357 15.906 3.238 1.00 51.58 48 ASN B C 1
ATOM 2219 O O . ASN B 1 19 ? 20.690 16.394 2.328 1.00 45.87 48 ASN B O 1
ATOM 2224 N N . TRP B 1 20 ? 20.902 14.919 4.009 1.00 48.84 49 TRP B N 1
ATOM 2225 C CA . TRP B 1 20 ? 19.561 14.361 3.801 1.00 46.95 49 TRP B CA 1
ATOM 2226 C C . TRP B 1 20 ? 18.499 15.426 4.027 1.00 44.81 49 TRP B C 1
ATOM 2227 O O . TRP B 1 20 ? 17.436 15.404 3.399 1.00 34.39 49 TRP B O 1
ATOM 2238 N N . GLY B 1 21 ? 18.794 16.341 4.949 1.00 43.92 50 GLY B N 1
ATOM 2239 C CA . GLY B 1 21 ? 17.859 17.374 5.357 1.00 48.98 50 GLY B CA 1
ATOM 2240 C C . GLY B 1 21 ? 17.448 18.302 4.232 1.00 58.22 50 GLY B C 1
ATOM 2241 O O . GLY B 1 21 ? 16.450 19.015 4.339 1.00 59.11 50 GLY B O 1
ATOM 2242 N N . LYS B 1 22 ? 18.219 18.287 3.147 1.00 58.29 51 LYS B N 1
ATOM 2243 C CA . LYS B 1 22 ? 17.926 19.115 1.983 1.00 49.44 51 LYS B CA 1
ATOM 2244 C C . LYS B 1 22 ? 16.733 18.600 1.183 1.00 47.20 51 LYS B C 1
ATOM 2245 O O . LYS B 1 22 ? 15.982 19.390 0.617 1.00 45.62 51 LYS B O 1
ATOM 2251 N N . LYS B 1 23 ? 16.555 17.281 1.151 1.00 46.94 52 LYS B N 1
ATOM 2252 C CA . LYS B 1 23 ? 15.418 16.673 0.461 1.00 46.81 52 LYS B CA 1
ATOM 2253 C C . LYS B 1 23 ? 14.322 16.243 1.439 1.00 47.13 52 LYS B C 1
ATOM 2254 O O . LYS B 1 23 ? 13.135 16.429 1.170 1.00 44.98 52 LYS B O 1
ATOM 2260 N N . TYR B 1 24 ? 14.731 15.652 2.562 1.00 41.70 53 TYR B N 1
ATOM 2261 C CA . TYR B 1 24 ? 13.808 15.237 3.617 1.00 50.62 53 TYR B CA 1
ATOM 2262 C C . TYR B 1 24 ? 14.032 16.107 4.847 1.00 52.77 53 TYR B C 1
ATOM 2263 O O . TYR B 1 24 ? 15.008 15.928 5.579 1.00 43.35 53 TYR B O 1
ATOM 2272 N N . PRO B 1 25 ? 13.112 17.047 5.085 1.00 60.33 54 PRO B N 1
ATOM 2273 C CA . PRO B 1 25 ? 13.304 18.110 6.075 1.00 56.10 54 PRO B CA 1
ATOM 2274 C C . PRO B 1 25 ? 13.250 17.568 7.497 1.00 47.48 54 PRO B C 1
ATOM 2275 O O . PRO B 1 25 ? 13.881 18.126 8.396 1.00 49.69 54 PRO B O 1
ATOM 2279 N N . THR B 1 26 ? 12.489 16.494 7.690 1.00 38.22 55 THR B N 1
ATOM 2280 C CA . THR B 1 26 ? 12.305 15.922 9.013 1.00 46.92 55 THR B CA 1
ATOM 2281 C C . THR B 1 26 ? 13.625 15.359 9.519 1.00 47.57 55 THR B C 1
ATOM 2282 O O . THR B 1 26 ? 13.815 15.187 10.720 1.00 54.78 55 THR B O 1
ATOM 2286 N N . CYS B 1 27 ? 14.543 15.097 8.595 1.00 34.99 56 CYS B N 1
ATOM 2287 C CA . CYS B 1 27 ? 15.856 14.591 8.961 1.00 37.48 56 CYS B CA 1
ATOM 2288 C C . CYS B 1 27 ? 16.679 15.612 9.733 1.00 35.03 56 CYS B C 1
ATOM 2289 O O . CYS B 1 27 ? 17.757 15.288 10.241 1.00 34.05 56 CYS B O 1
ATOM 2292 N N . ASN B 1 28 ? 16.176 16.840 9.829 1.00 29.08 57 ASN B N 1
ATOM 2293 C CA . ASN B 1 28 ? 16.864 17.882 10.600 1.00 35.32 57 ASN B CA 1
ATOM 2294 C C . ASN B 1 28 ? 16.207 18.188 11.959 1.00 42.62 57 ASN B C 1
ATOM 2295 O O . ASN B 1 28 ? 16.684 19.045 12.708 1.00 38.85 57 ASN B O 1
ATOM 2300 N N . SER B 1 29 ? 15.119 17.486 12.270 1.00 36.10 58 SER B N 1
ATOM 2301 C CA . SER B 1 29 ? 14.332 17.768 13.468 1.00 34.63 58 SER B CA 1
ATOM 2302 C C . SER B 1 29 ? 15.150 17.519 14.738 1.00 33.55 58 SER B C 1
ATOM 2303 O O . SER B 1 29 ? 16.135 16.791 14.702 1.00 40.21 58 SER B O 1
ATOM 2306 N N . PRO B 1 30 ? 14.727 18.108 15.862 1.00 29.16 59 PRO B N 1
ATOM 2307 C CA . PRO B 1 30 ? 15.425 17.967 17.142 1.00 29.74 59 PRO B CA 1
ATOM 2308 C C . PRO B 1 30 ? 15.100 16.637 17.815 1.00 27.35 59 PRO B C 1
ATOM 2309 O O . PRO B 1 30 ? 15.336 16.487 19.004 1.00 33.39 59 PRO B O 1
ATOM 2313 N N . LYS B 1 31 ? 14.545 15.691 17.073 1.00 35.04 60 LYS B N 1
ATOM 2314 C CA . LYS B 1 31 ? 14.146 14.420 17.668 1.00 31.60 60 LYS B CA 1
ATOM 2315 C C . LYS B 1 31 ? 14.668 13.248 16.849 1.00 29.47 60 LYS B C 1
ATOM 2316 O O . LYS B 1 31 ? 13.952 12.267 16.637 1.00 30.82 60 LYS B O 1
ATOM 2322 N N . GLN B 1 32 ? 15.913 13.355 16.392 1.00 31.46 61 GLN B N 1
ATOM 2323 C CA . GLN B 1 32 ? 16.510 12.345 15.519 1.00 23.38 61 GLN B CA 1
ATOM 2324 C C . GLN B 1 32 ? 17.197 11.221 16.273 1.00 24.58 61 GLN B C 1
ATOM 2325 O O . GLN B 1 32 ? 17.651 11.398 17.412 1.00 29.57 61 GLN B O 1
ATOM 2331 N N . SER B 1 33 ? 17.261 10.068 15.611 1.00 24.34 62 SER B N 1
ATOM 2332 C CA . SER B 1 33 ? 17.989 8.886 16.064 1.00 27.32 62 SER B CA 1
ATOM 2333 C C . SER B 1 33 ? 19.070 8.569 15.027 1.00 27.85 62 SER B C 1
ATOM 2334 O O . SER B 1 33 ? 18.946 8.966 13.859 1.00 29.78 62 SER B O 1
ATOM 2337 N N . PRO B 1 34 ? 20.122 7.836 15.433 1.00 28.82 63 PRO B N 1
ATOM 2338 C CA . PRO B 1 34 ? 20.318 7.257 16.766 1.00 26.63 63 PRO B CA 1
ATOM 2339 C C . PRO B 1 34 ? 21.042 8.199 17.711 1.00 24.62 63 PRO B C 1
ATOM 2340 O O . PRO B 1 34 ? 21.523 9.258 17.305 1.00 24.02 63 PRO B O 1
ATOM 2344 N N . ILE B 1 35 ? 21.154 7.780 18.966 1.00 23.11 64 ILE B N 1
ATOM 2345 C CA . ILE B 1 35 ? 21.890 8.536 19.972 1.00 23.27 64 ILE B CA 1
ATOM 2346 C C . ILE B 1 35 ? 22.767 7.601 20.792 1.00 25.54 64 ILE B C 1
ATOM 2347 O O . ILE B 1 35 ? 22.636 6.378 20.722 1.00 30.01 64 ILE B O 1
ATOM 2352 N N . ASN B 1 36 ? 23.680 8.174 21.557 1.00 27.12 65 ASN B N 1
ATOM 2353 C CA . ASN B 1 36 ? 24.395 7.387 22.538 1.00 30.27 65 ASN B CA 1
ATOM 2354 C C . ASN B 1 36 ? 23.604 7.411 23.835 1.00 32.77 65 ASN B C 1
ATOM 2355 O O . ASN B 1 36 ? 23.034 8.440 24.205 1.00 26.89 65 ASN B O 1
ATOM 2360 N N . ILE B 1 37 ? 23.557 6.274 24.513 1.00 33.75 66 ILE B N 1
ATOM 2361 C CA . ILE B 1 37 ? 22.939 6.205 25.821 1.00 33.57 66 ILE B CA 1
ATOM 2362 C C . ILE B 1 37 ? 23.954 5.885 26.928 1.00 35.53 66 ILE B C 1
ATOM 2363 O O . ILE B 1 37 ? 24.616 4.846 26.897 1.00 31.70 66 ILE B O 1
ATOM 2368 N N . ASP B 1 38 ? 24.088 6.798 27.889 1.00 32.52 67 ASP B N 1
ATOM 2369 C CA . ASP B 1 38 ? 24.808 6.503 29.121 1.00 30.65 67 ASP B CA 1
ATOM 2370 C C . ASP B 1 38 ? 23.756 6.266 30.190 1.00 40.06 67 ASP B C 1
ATOM 2371 O O . ASP B 1 38 ? 22.824 7.056 30.335 1.00 43.33 67 ASP B O 1
ATOM 2376 N N . GLU B 1 39 ? 23.893 5.180 30.935 1.00 34.44 68 GLU B N 1
ATOM 2377 C CA . GLU B 1 39 ? 22.915 4.853 31.960 1.00 41.51 68 GLU B CA 1
ATOM 2378 C C . GLU B 1 39 ? 22.722 5.946 33.022 1.00 45.53 68 GLU B C 1
ATOM 2379 O O . GLU B 1 39 ? 21.588 6.205 33.450 1.00 36.63 68 GLU B O 1
ATOM 2385 N N . ASP B 1 40 ? 23.822 6.571 33.447 1.00 26.95 69 ASP B N 1
ATOM 2386 C CA . ASP B 1 40 ? 23.796 7.536 34.551 1.00 46.25 69 ASP B CA 1
ATOM 2387 C C . ASP B 1 40 ? 23.035 8.778 34.144 1.00 47.60 69 ASP B C 1
ATOM 2388 O O . ASP B 1 40 ? 22.570 9.544 34.992 1.00 49.98 69 ASP B O 1
ATOM 2393 N N . LEU B 1 41 ? 22.940 8.984 32.836 1.00 37.74 70 LEU B N 1
ATOM 2394 C CA . LEU B 1 41 ? 22.322 10.175 32.281 1.00 37.65 70 LEU B CA 1
ATOM 2395 C C . LEU B 1 41 ? 20.829 9.946 32.055 1.00 47.44 70 LEU B C 1
ATOM 2396 O O . LEU B 1 41 ? 20.077 10.876 31.740 1.00 51.31 70 LEU B O 1
ATOM 2401 N N . THR B 1 42 ? 20.408 8.698 32.207 1.00 41.70 71 THR B N 1
ATOM 2402 C CA . THR B 1 42 ? 19.008 8.367 32.061 1.00 35.20 71 THR B CA 1
ATOM 2403 C C . THR B 1 42 ? 18.266 8.657 33.362 1.00 48.52 71 THR B C 1
ATOM 2404 O O . THR B 1 42 ? 18.862 9.011 34.388 1.00 45.62 71 THR B O 1
ATOM 2408 N N . GLN B 1 43 ? 16.952 8.525 33.315 1.00 44.78 72 GLN B N 1
ATOM 2409 C CA . GLN B 1 43 ? 16.172 8.607 34.530 1.00 52.19 72 GLN B CA 1
ATOM 2410 C C . GLN B 1 43 ? 15.544 7.243 34.792 1.00 42.48 72 GLN B C 1
ATOM 2411 O O . GLN B 1 43 ? 14.807 6.718 33.962 1.00 40.64 72 GLN B O 1
ATOM 2417 N N . VAL B 1 44 ? 15.861 6.656 35.937 1.00 50.25 73 VAL B N 1
ATOM 2418 C CA . VAL B 1 44 ? 15.205 5.422 36.325 1.00 39.44 73 VAL B CA 1
ATOM 2419 C C . VAL B 1 44 ? 13.727 5.706 36.499 1.00 38.58 73 VAL B C 1
ATOM 2420 O O . VAL B 1 44 ? 13.339 6.677 37.142 1.00 43.24 73 VAL B O 1
ATOM 2424 N N . ASN B 1 45 ? 12.904 4.869 35.889 1.00 44.83 74 ASN B N 1
ATOM 2425 C CA . ASN B 1 45 ? 11.462 5.045 35.916 1.00 44.76 74 ASN B CA 1
ATOM 2426 C C . ASN B 1 45 ? 10.858 3.706 36.287 1.00 42.74 74 ASN B C 1
ATOM 2427 O O . ASN B 1 45 ? 10.662 2.841 35.427 1.00 38.77 74 ASN B O 1
ATOM 2432 N N . VAL B 1 46 ? 10.584 3.526 37.576 1.00 46.01 75 VAL B N 1
ATOM 2433 C CA . VAL B 1 46 ? 10.040 2.258 38.051 1.00 48.53 75 VAL B CA 1
ATOM 2434 C C . VAL B 1 46 ? 8.587 2.085 37.590 1.00 49.22 75 VAL B C 1
ATOM 2435 O O . VAL B 1 46 ? 8.005 1.007 37.725 1.00 49.32 75 VAL B O 1
ATOM 2439 N N . ASN B 1 47 ? 8.006 3.151 37.046 1.00 43.77 76 ASN B N 1
ATOM 2440 C CA . ASN B 1 47 ? 6.634 3.104 36.538 1.00 45.10 76 ASN B CA 1
ATOM 2441 C C . ASN B 1 47 ? 6.521 2.532 35.124 1.00 50.65 76 ASN B C 1
ATOM 2442 O O . ASN B 1 47 ? 5.424 2.444 34.571 1.00 54.24 76 ASN B O 1
ATOM 2447 N N . LEU B 1 48 ? 7.650 2.160 34.528 1.00 47.20 77 LEU B N 1
ATOM 2448 C CA . LEU B 1 48 ? 7.621 1.562 33.200 1.00 53.74 77 LEU B CA 1
ATOM 2449 C C . LEU B 1 48 ? 6.936 0.201 33.234 1.00 66.06 77 LEU B C 1
ATOM 2450 O O . LEU B 1 48 ? 7.243 -0.641 34.082 1.00 59.03 77 LEU B O 1
ATOM 2455 N N . LYS B 1 49 ? 6.002 0.007 32.305 1.00 75.36 78 LYS B N 1
ATOM 2456 C CA . LYS B 1 49 ? 5.302 -1.263 32.138 1.00 75.28 78 LYS B CA 1
ATOM 2457 C C . LYS B 1 49 ? 6.271 -2.301 31.599 1.00 73.47 78 LYS B C 1
ATOM 2458 O O . LYS B 1 49 ? 7.077 -2.001 30.717 1.00 73.87 78 LYS B O 1
ATOM 2464 N N . LYS B 1 50 ? 6.202 -3.520 32.122 1.00 66.88 79 LYS B N 1
ATOM 2465 C CA . LYS B 1 50 ? 7.045 -4.585 31.604 1.00 64.16 79 LYS B CA 1
ATOM 2466 C C . LYS B 1 50 ? 6.641 -4.860 30.162 1.00 54.50 79 LYS B C 1
ATOM 2467 O O . LYS B 1 50 ? 5.464 -4.768 29.811 1.00 50.57 79 LYS B O 1
ATOM 2473 N N . LEU B 1 51 ? 7.618 -5.192 29.330 1.00 43.23 80 LEU B N 1
ATOM 2474 C CA . LEU B 1 51 ? 7.362 -5.476 27.928 1.00 39.97 80 LEU B CA 1
ATOM 2475 C C . LEU B 1 51 ? 6.541 -6.749 27.747 1.00 41.54 80 LEU B C 1
ATOM 2476 O O . LEU B 1 51 ? 6.805 -7.768 28.385 1.00 43.83 80 LEU B O 1
ATOM 2481 N N . LYS B 1 52 ? 5.538 -6.680 26.879 1.00 33.34 81 LYS B N 1
ATOM 2482 C CA . LYS B 1 52 ? 4.721 -7.845 26.550 1.00 43.66 81 LYS B CA 1
ATOM 2483 C C . LYS B 1 52 ? 4.945 -8.208 25.092 1.00 47.97 81 LYS B C 1
ATOM 2484 O O . LYS B 1 52 ? 4.756 -7.377 24.203 1.00 43.16 81 LYS B O 1
ATOM 2490 N N . PHE B 1 53 ? 5.352 -9.447 24.850 1.00 43.52 82 PHE B N 1
ATOM 2491 C CA . PHE B 1 53 ? 5.578 -9.921 23.498 1.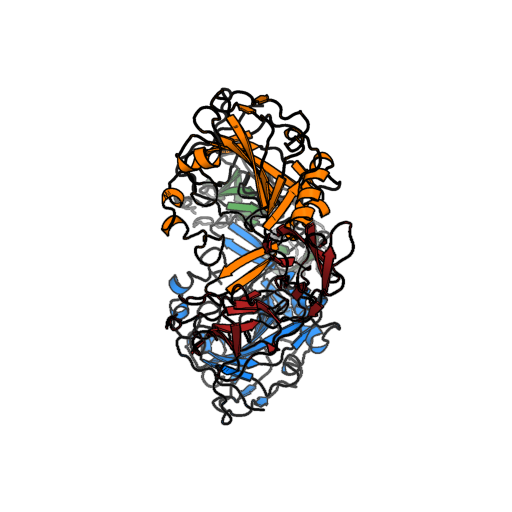00 36.30 82 PHE B CA 1
ATOM 2492 C C . PHE B 1 53 ? 4.542 -10.981 23.187 1.00 53.68 82 PHE B C 1
ATOM 2493 O O . PHE B 1 53 ? 4.608 -12.091 23.716 1.00 59.63 82 PHE B O 1
ATOM 2501 N N . GLN B 1 54 ? 3.577 -10.640 22.337 1.00 39.92 83 GLN B N 1
ATOM 2502 C CA . GLN B 1 54 ? 2.497 -11.563 22.036 1.00 38.90 83 GLN B CA 1
ATOM 2503 C C . GLN B 1 54 ? 2.707 -12.289 20.718 1.00 34.59 83 GLN B C 1
ATOM 2504 O O . GLN B 1 54 ? 2.814 -11.671 19.655 1.00 34.33 83 GLN B O 1
ATOM 2510 N N . GLY B 1 55 ? 2.780 -13.610 20.803 1.00 32.11 84 GLY B N 1
ATOM 2511 C CA . GLY B 1 55 ? 2.993 -14.441 19.636 1.00 33.31 84 GLY B CA 1
ATOM 2512 C C . GLY B 1 55 ? 4.426 -14.476 19.112 1.00 35.28 84 GLY B C 1
ATOM 2513 O O . GLY B 1 55 ? 4.673 -15.036 18.050 1.00 42.32 84 GLY B O 1
ATOM 2514 N N . TRP B 1 56 ? 5.369 -13.904 19.859 1.00 32.92 85 TRP B N 1
ATOM 2515 C CA . TRP B 1 56 ? 6.777 -13.891 19.454 1.00 33.05 85 TRP B CA 1
ATOM 2516 C C . TRP B 1 56 ? 7.454 -15.241 19.649 1.00 37.70 85 TRP B C 1
ATOM 2517 O O . TRP B 1 56 ? 8.540 -15.494 19.116 1.00 33.21 85 TRP B O 1
ATOM 2528 N N . ASP B 1 57 ? 6.802 -16.101 20.417 1.00 36.46 86 ASP B N 1
ATOM 2529 C CA . ASP B 1 57 ? 7.335 -17.414 20.738 1.00 42.52 86 ASP B CA 1
ATOM 2530 C C . ASP B 1 57 ? 6.883 -18.471 19.745 1.00 42.30 86 ASP B C 1
ATOM 2531 O O . ASP B 1 57 ? 7.327 -19.613 19.808 1.00 43.74 86 ASP B O 1
ATOM 2536 N N . LYS B 1 58 ? 5.988 -18.095 18.838 1.00 39.31 87 LYS B N 1
ATOM 2537 C CA . LYS B 1 58 ? 5.499 -19.023 17.823 1.00 47.43 87 LYS B CA 1
ATOM 2538 C C . LYS B 1 58 ? 6.388 -19.002 16.581 1.00 45.47 87 LYS B C 1
ATOM 2539 O O . LYS B 1 58 ? 6.886 -17.952 16.183 1.00 44.42 87 LYS B O 1
ATOM 2545 N N . THR B 1 59 ? 6.570 -20.166 15.968 1.00 44.04 88 THR B N 1
ATOM 2546 C CA . THR B 1 59 ? 7.353 -20.290 14.743 1.00 39.72 88 THR B CA 1
ATOM 2547 C C . THR B 1 59 ? 6.920 -19.283 13.692 1.00 37.75 88 THR B C 1
ATOM 2548 O O . THR B 1 59 ? 5.740 -18.974 13.580 1.00 44.16 88 THR B O 1
ATOM 2552 N N . SER B 1 60 ? 7.874 -18.774 12.916 1.00 35.47 89 SER B N 1
ATOM 2553 C CA . SER B 1 60 ? 7.550 -17.845 11.842 1.00 31.17 89 SER B CA 1
ATOM 2554 C C . SER B 1 60 ? 6.738 -18.547 10.765 1.00 33.60 89 SER B C 1
ATOM 2555 O O . SER B 1 60 ? 6.816 -19.767 10.604 1.00 45.77 89 SER B O 1
ATOM 2558 N N . LEU B 1 61 ? 5.951 -17.778 10.026 1.00 35.56 90 LEU B N 1
ATOM 2559 C CA . LEU B 1 61 ? 5.138 -18.366 8.972 1.00 38.91 90 LEU B CA 1
ATOM 2560 C C . LEU B 1 61 ? 5.991 -18.505 7.727 1.00 34.53 90 LEU B C 1
ATOM 2561 O O . LEU B 1 61 ? 7.004 -17.823 7.585 1.00 27.90 90 LEU B O 1
ATOM 2566 N N . GLU B 1 62 ? 5.577 -19.378 6.817 1.00 43.99 91 GLU B N 1
ATOM 2567 C CA . GLU B 1 62 ? 6.436 -19.773 5.706 1.00 49.70 91 GLU B CA 1
ATOM 2568 C C . GLU B 1 62 ? 6.594 -18.726 4.599 1.00 49.11 91 GLU B C 1
ATOM 2569 O O . GLU B 1 62 ? 7.416 -18.887 3.695 1.00 49.36 91 GLU B O 1
ATOM 2575 N N . ASN B 1 63 ? 5.817 -17.655 4.673 1.00 48.30 92 ASN B N 1
ATOM 2576 C CA . ASN B 1 63 ? 5.917 -16.588 3.683 1.00 46.19 92 ASN B CA 1
ATOM 2577 C C . ASN B 1 63 ? 6.728 -15.415 4.216 1.00 42.85 92 ASN B C 1
ATOM 2578 O O . ASN B 1 63 ? 6.531 -14.275 3.792 1.00 34.11 92 ASN B O 1
ATOM 2583 N N . THR B 1 64 ? 7.627 -15.697 5.159 1.00 37.17 93 THR B N 1
ATOM 2584 C CA . THR B 1 64 ? 8.462 -14.657 5.751 1.00 29.29 93 THR B CA 1
ATOM 2585 C C . THR B 1 64 ? 9.749 -14.485 4.935 1.00 37.05 93 THR B C 1
ATOM 2586 O O . THR B 1 64 ? 10.660 -15.311 5.015 1.00 33.86 93 THR B O 1
ATOM 2590 N N . PHE B 1 65 ? 9.814 -13.416 4.145 1.00 31.12 94 PHE B N 1
ATOM 2591 C CA . PHE B 1 65 ? 10.949 -13.201 3.251 1.00 27.81 94 PHE B CA 1
ATOM 2592 C C . PHE B 1 65 ? 11.992 -12.236 3.795 1.00 36.23 94 PHE B C 1
ATOM 2593 O O . PHE B 1 65 ? 11.678 -11.297 4.532 1.00 31.54 94 PHE B O 1
ATOM 2601 N N . ILE B 1 66 ? 13.244 -12.476 3.421 1.00 28.95 95 ILE B N 1
ATOM 2602 C CA . ILE B 1 66 ? 14.279 -11.496 3.675 1.00 28.30 95 ILE B CA 1
ATOM 2603 C C . ILE B 1 66 ? 14.663 -10.907 2.329 1.00 28.41 95 ILE B C 1
ATOM 2604 O O . ILE B 1 66 ? 14.601 -11.586 1.301 1.00 31.85 95 ILE B O 1
ATOM 2609 N N . HIS B 1 67 ? 15.056 -9.640 2.338 1.00 31.99 96 HIS B N 1
ATOM 2610 C CA . HIS B 1 67 ? 15.250 -8.895 1.105 1.00 29.39 96 HIS B CA 1
ATOM 2611 C C . HIS B 1 67 ? 16.417 -7.919 1.235 1.00 25.25 96 HIS B C 1
ATOM 2612 O O . HIS B 1 67 ? 16.447 -7.093 2.142 1.00 29.48 96 HIS B O 1
ATOM 2619 N N . ASN B 1 68 ? 17.367 -8.021 0.312 1.00 27.69 97 ASN B N 1
ATOM 2620 C CA . ASN B 1 68 ? 18.517 -7.131 0.243 1.00 24.60 97 ASN B CA 1
ATOM 2621 C C . ASN B 1 68 ? 18.167 -5.887 -0.555 1.00 30.49 97 ASN B C 1
ATOM 2622 O O . ASN B 1 68 ? 18.153 -5.934 -1.778 1.00 23.75 97 ASN B O 1
ATOM 2627 N N . THR B 1 69 ? 17.901 -4.774 0.125 1.00 32.65 98 THR B N 1
ATOM 2628 C CA . THR B 1 69 ? 17.507 -3.540 -0.561 1.00 29.35 98 THR B CA 1
ATOM 2629 C C . THR B 1 69 ? 18.696 -2.748 -1.074 1.00 32.51 98 THR B C 1
ATOM 2630 O O . THR B 1 69 ? 18.528 -1.732 -1.747 1.00 30.86 98 THR B O 1
ATOM 2634 N N . GLY B 1 70 ? 19.900 -3.193 -0.734 1.00 24.31 99 GLY B N 1
ATOM 2635 C CA . GLY B 1 70 ? 21.085 -2.436 -1.067 1.00 22.78 99 GLY B CA 1
ATOM 2636 C C . GLY B 1 70 ? 21.464 -1.410 -0.009 1.00 26.14 99 GLY B C 1
ATOM 2637 O O . GLY B 1 70 ? 22.545 -0.831 -0.081 1.00 26.71 99 GLY B O 1
ATOM 2638 N N . LYS B 1 71 ? 20.578 -1.176 0.960 1.00 24.58 100 LYS B N 1
ATOM 2639 C CA . LYS B 1 71 ? 20.877 -0.300 2.097 1.00 28.44 100 LYS B CA 1
ATOM 2640 C C . LYS B 1 71 ? 20.915 -1.111 3.385 1.00 32.39 100 LYS B C 1
ATOM 2641 O O . LYS B 1 71 ? 21.470 -0.673 4.392 1.00 30.64 100 LYS B O 1
ATOM 2647 N N . THR B 1 72 ? 20.309 -2.291 3.355 1.00 28.10 101 THR B N 1
ATOM 2648 C CA . THR B 1 72 ? 20.347 -3.190 4.492 1.00 16.61 101 THR B CA 1
ATOM 2649 C C . THR B 1 72 ? 19.825 -4.529 4.006 1.00 27.31 101 THR B C 1
ATOM 2650 O O . THR B 1 72 ? 19.475 -4.657 2.839 1.00 27.31 101 THR B O 1
ATOM 2654 N N . VAL B 1 73 ? 19.792 -5.532 4.875 1.00 27.26 102 VAL B N 1
ATOM 2655 C CA . VAL B 1 73 ? 18.960 -6.704 4.610 1.00 28.78 102 VAL B CA 1
ATOM 2656 C C . VAL B 1 73 ? 17.704 -6.589 5.475 1.00 33.89 102 VAL B C 1
ATOM 2657 O O . VAL B 1 73 ? 17.778 -6.316 6.678 1.00 27.66 102 VAL B O 1
ATOM 2661 N N . GLU B 1 74 ? 16.548 -6.780 4.856 1.00 31.38 103 GLU B N 1
ATOM 2662 C CA . GLU B 1 74 ? 15.284 -6.409 5.478 1.00 27.12 103 GLU B CA 1
ATOM 2663 C C . GLU B 1 74 ? 14.414 -7.639 5.587 1.00 26.41 103 GLU B C 1
ATOM 2664 O O . GLU B 1 74 ? 14.196 -8.333 4.587 1.00 23.76 103 GLU B O 1
ATOM 2670 N N . ILE B 1 75 ? 13.902 -7.915 6.781 1.00 24.99 104 ILE B N 1
ATOM 2671 C CA . ILE B 1 75 ? 12.918 -8.988 6.929 1.00 25.31 104 ILE B CA 1
ATOM 2672 C C . ILE B 1 75 ? 11.494 -8.435 7.037 1.00 30.48 104 ILE B C 1
ATOM 2673 O O . ILE B 1 75 ? 11.221 -7.537 7.835 1.00 27.82 104 ILE B O 1
ATOM 2678 N N . ASN B 1 76 ? 10.602 -8.966 6.206 1.00 28.78 105 ASN B N 1
ATOM 2679 C CA . ASN B 1 76 ? 9.198 -8.583 6.224 1.00 29.37 105 ASN B CA 1
ATOM 2680 C C . ASN B 1 76 ? 8.345 -9.628 6.948 1.00 21.27 105 ASN B C 1
ATOM 2681 O O . ASN B 1 76 ? 8.080 -10.719 6.439 1.00 31.12 105 ASN B O 1
ATOM 2686 N N . LEU B 1 77 ? 7.943 -9.291 8.159 1.00 25.46 106 LEU B N 1
ATOM 2687 C CA . LEU B 1 77 ? 7.243 -10.236 9.014 1.00 27.26 106 LEU B CA 1
ATOM 2688 C C . LEU B 1 77 ? 5.802 -10.407 8.557 1.00 34.76 106 LEU B C 1
ATOM 2689 O O . LEU B 1 77 ? 5.198 -9.480 8.011 1.00 35.15 106 LEU B O 1
ATOM 2694 N N . THR B 1 78 ? 5.266 -11.603 8.768 1.00 33.89 107 THR B N 1
ATOM 2695 C CA . THR B 1 78 ? 3.900 -11.923 8.379 1.00 35.63 107 THR B CA 1
ATOM 2696 C C . THR B 1 78 ? 3.049 -12.301 9.585 1.00 35.59 107 THR B C 1
ATOM 2697 O O . THR B 1 78 ? 1.854 -12.020 9.613 1.00 42.48 107 THR B O 1
ATOM 2701 N N . ASN B 1 79 ? 3.669 -12.951 10.569 1.00 39.04 108 ASN B N 1
ATOM 2702 C CA . ASN B 1 79 ? 3.000 -13.285 11.826 1.00 38.00 108 ASN B CA 1
ATOM 2703 C C . ASN B 1 79 ? 2.317 -12.083 12.450 1.00 35.83 108 ASN B C 1
ATOM 2704 O O . ASN B 1 79 ? 2.733 -10.942 12.252 1.00 37.59 108 ASN B O 1
ATOM 2709 N N . ASP B 1 80 ? 1.282 -12.353 13.235 1.00 35.88 109 ASP B N 1
ATOM 2710 C CA . ASP B 1 80 ? 0.652 -11.328 14.051 1.00 34.50 109 ASP B CA 1
ATOM 2711 C C . ASP B 1 80 ? 1.490 -11.114 15.307 1.00 33.35 109 ASP B C 1
ATOM 2712 O O . ASP B 1 80 ? 1.082 -11.462 16.416 1.00 41.50 109 ASP B O 1
ATOM 2717 N N . TYR B 1 81 ? 2.679 -10.557 15.122 1.00 33.21 110 TYR B N 1
ATOM 2718 C CA . TYR B 1 81 ? 3.541 -10.258 16.254 1.00 35.62 110 TYR B CA 1
ATOM 2719 C C . TYR B 1 81 ? 3.063 -8.965 16.879 1.00 30.98 110 TYR B C 1
ATOM 2720 O O . TYR B 1 81 ? 2.966 -7.942 16.204 1.00 35.99 110 TYR B O 1
ATOM 2729 N N . ARG B 1 82 ? 2.774 -9.005 18.173 1.00 32.75 111 ARG B N 1
ATOM 2730 C CA . ARG B 1 82 ? 2.395 -7.793 18.884 1.00 36.90 111 ARG B CA 1
ATOM 2731 C C . ARG B 1 82 ? 3.336 -7.541 20.056 1.00 36.32 111 ARG B C 1
ATOM 2732 O O . ARG B 1 82 ? 3.861 -8.478 20.655 1.00 42.49 111 ARG B O 1
ATOM 2740 N N . VAL B 1 83 ? 3.533 -6.271 20.382 1.00 31.19 112 VAL B N 1
ATOM 2741 C CA . VAL B 1 83 ? 4.315 -5.903 21.548 1.00 36.35 112 VAL B CA 1
ATOM 2742 C C . VAL B 1 83 ? 3.784 -4.634 22.193 1.00 40.40 112 VAL B C 1
ATOM 2743 O O . VAL B 1 83 ? 3.352 -3.713 21.500 1.00 31.27 112 VAL B O 1
ATOM 2747 N N . SER B 1 84 ? 3.832 -4.599 23.524 1.00 39.94 113 SER B N 1
ATOM 2748 C CA . SER B 1 84 ? 3.488 -3.407 24.287 1.00 45.02 113 SER B CA 1
ATOM 2749 C C . SER B 1 84 ? 4.373 -3.286 25.520 1.00 52.38 113 SER B C 1
ATOM 2750 O O . SER B 1 84 ? 5.086 -4.219 25.889 1.00 55.45 113 SER B O 1
ATOM 2753 N N . GLY B 1 85 ? 4.318 -2.133 26.166 1.00 56.17 114 GLY B N 1
ATOM 2754 C CA . GLY B 1 85 ? 5.173 -1.882 27.307 1.00 51.68 114 GLY B CA 1
ATOM 2755 C C . GLY B 1 85 ? 6.041 -0.666 27.072 1.00 47.18 114 GLY B C 1
ATOM 2756 O O . GLY B 1 85 ? 6.069 -0.094 25.975 1.00 43.13 114 GLY B O 1
ATOM 2757 N N . GLY B 1 86 ? 6.775 -0.282 28.108 1.00 54.83 115 GLY B N 1
ATOM 2758 C CA . GLY B 1 86 ? 7.456 0.993 28.116 1.00 39.63 115 GLY B CA 1
ATOM 2759 C C . GLY B 1 86 ? 6.497 1.960 28.766 1.00 46.42 115 GLY B C 1
ATOM 2760 O O . GLY B 1 86 ? 5.774 1.587 29.687 1.00 48.42 115 GLY B O 1
ATOM 2761 N N . VAL B 1 87 ? 6.464 3.193 28.279 1.00 44.87 116 VAL B N 1
ATOM 2762 C CA . VAL B 1 87 ? 5.599 4.201 28.871 1.00 54.50 116 VAL B CA 1
ATOM 2763 C C . VAL B 1 87 ? 4.122 3.832 28.759 1.00 59.64 116 VAL B C 1
ATOM 2764 O O . VAL B 1 87 ? 3.335 4.131 29.652 1.00 72.25 116 VAL B O 1
ATOM 2768 N N . SER B 1 88 ? 3.749 3.164 27.674 1.00 62.31 117 SER B N 1
ATOM 2769 C CA . SER B 1 88 ? 2.347 2.847 27.435 1.00 69.43 117 SER B CA 1
ATOM 2770 C C . SER B 1 88 ? 2.095 1.349 27.326 1.00 65.64 117 SER B C 1
ATOM 2771 O O . SER B 1 88 ? 2.997 0.585 26.997 1.00 61.08 117 SER B O 1
ATOM 2774 N N . GLU B 1 89 ? 0.859 0.942 27.599 1.00 71.98 118 GLU B N 1
ATOM 2775 C CA . GLU B 1 89 ? 0.445 -0.448 27.425 1.00 72.95 118 GLU B CA 1
ATOM 2776 C C . GLU B 1 89 ? -0.179 -0.647 26.039 1.00 58.51 118 GLU B C 1
ATOM 2777 O O . GLU B 1 89 ? -0.635 -1.743 25.688 1.00 41.18 118 GLU B O 1
ATOM 2783 N N . MET B 1 90 ? -0.212 0.435 25.268 1.00 61.15 119 MET B N 1
ATOM 2784 C CA . MET B 1 90 ? -0.680 0.396 23.888 1.00 67.74 119 MET B CA 1
ATOM 2785 C C . MET B 1 90 ? 0.047 -0.694 23.119 1.00 49.41 119 MET B C 1
ATOM 2786 O O . MET B 1 90 ? 1.273 -0.755 23.135 1.00 40.68 119 MET B O 1
ATOM 2791 N N . VAL B 1 91 ? -0.719 -1.550 22.454 1.00 46.02 120 VAL B N 1
ATOM 2792 C CA . VAL B 1 91 ? -0.163 -2.685 21.736 1.00 37.24 120 VAL B CA 1
ATOM 2793 C C . VAL B 1 91 ? 0.127 -2.321 20.292 1.00 42.84 120 VAL B C 1
ATOM 2794 O O . VAL B 1 91 ? -0.723 -1.752 19.608 1.00 50.07 120 VAL B O 1
ATOM 2798 N N . PHE B 1 92 ? 1.330 -2.665 19.838 1.00 36.97 121 PHE B N 1
ATOM 2799 C CA . PHE B 1 92 ? 1.789 -2.371 18.482 1.00 35.94 121 PHE B CA 1
ATOM 2800 C C . PHE B 1 92 ? 2.111 -3.645 17.716 1.00 38.15 121 PHE B C 1
ATOM 2801 O O . PHE B 1 92 ? 2.474 -4.661 18.305 1.00 38.31 121 PHE B O 1
ATOM 2809 N N . LYS B 1 93 ? 1.972 -3.591 16.396 1.00 35.23 122 LYS B N 1
ATOM 2810 C CA . LYS B 1 93 ? 2.274 -4.748 15.572 1.00 27.78 122 LYS B CA 1
ATOM 2811 C C . LYS B 1 93 ? 3.671 -4.595 15.001 1.00 28.56 122 LYS B C 1
ATOM 2812 O O . LYS B 1 93 ? 4.017 -3.544 14.471 1.00 35.62 122 LYS B O 1
ATOM 2818 N N . ALA B 1 94 ? 4.478 -5.640 15.132 1.00 31.60 123 ALA B N 1
ATOM 2819 C CA . ALA B 1 94 ? 5.836 -5.635 14.617 1.00 29.03 123 ALA B CA 1
ATOM 2820 C C . ALA B 1 94 ? 5.806 -6.231 13.217 1.00 35.79 123 ALA B C 1
ATOM 2821 O O . ALA B 1 94 ? 5.354 -7.366 13.044 1.00 29.13 123 ALA B O 1
ATOM 2823 N N . SER B 1 95 ? 6.288 -5.484 12.223 1.00 25.39 124 SER B N 1
ATOM 2824 C CA . SER B 1 95 ? 6.215 -5.955 10.837 1.00 26.17 124 SER B CA 1
ATOM 2825 C C . SER B 1 95 ? 7.544 -6.008 10.078 1.00 31.01 124 SER B C 1
ATOM 2826 O O . SER B 1 95 ? 7.625 -6.620 9.012 1.00 36.70 124 SER B O 1
ATOM 2829 N N . LYS B 1 96 ? 8.573 -5.349 10.596 1.00 31.82 125 LYS B N 1
ATOM 2830 C CA . LYS B 1 96 ? 9.805 -5.180 9.826 1.00 37.69 125 LYS B CA 1
ATOM 2831 C C . LYS B 1 96 ? 11.076 -5.219 10.673 1.00 32.23 125 LYS B C 1
ATOM 2832 O O . LYS B 1 96 ? 11.153 -4.587 11.730 1.00 31.53 125 LYS B O 1
ATOM 2838 N N . ILE B 1 97 ? 12.067 -5.966 10.183 1.00 26.71 126 ILE B N 1
ATOM 2839 C CA . ILE B 1 97 ? 13.380 -6.049 10.808 1.00 25.86 126 ILE B CA 1
ATOM 2840 C C . ILE B 1 97 ? 14.476 -5.564 9.865 1.00 22.67 126 ILE B C 1
ATOM 2841 O O . ILE B 1 97 ? 14.478 -5.901 8.684 1.00 24.72 126 ILE B O 1
ATOM 2846 N N . THR B 1 98 ? 15.405 -4.764 10.377 1.00 18.64 127 THR B N 1
ATOM 2847 C CA . THR B 1 98 ? 16.566 -4.385 9.580 1.00 19.10 127 THR B CA 1
ATOM 2848 C C . THR B 1 98 ? 17.863 -4.614 10.346 1.00 25.30 127 THR B C 1
ATOM 2849 O O . THR B 1 98 ? 17.850 -4.943 11.533 1.00 31.81 127 THR B O 1
ATOM 2853 N N . PHE B 1 99 ? 18.985 -4.445 9.661 1.00 25.44 128 PHE B N 1
ATOM 2854 C CA . PHE B 1 99 ? 20.286 -4.634 10.279 1.00 16.12 128 PHE B CA 1
ATOM 2855 C C . PHE B 1 99 ? 21.253 -3.551 9.864 1.00 28.84 128 PHE B C 1
ATOM 2856 O O . PHE B 1 99 ? 21.153 -2.998 8.770 1.00 25.29 128 PHE B O 1
ATOM 2864 N N . HIS B 1 100 ? 22.210 -3.276 10.745 1.00 32.73 129 HIS B N 1
ATOM 2865 C CA . HIS B 1 100 ? 23.204 -2.243 10.535 1.00 27.82 129 HIS B CA 1
ATOM 2866 C C . HIS B 1 100 ? 24.519 -2.789 11.049 1.00 33.54 129 HIS B C 1
ATOM 2867 O O . HIS B 1 100 ? 24.566 -3.439 12.093 1.00 30.64 129 HIS B O 1
ATOM 2874 N N . TRP B 1 101 ? 25.584 -2.555 10.300 1.00 31.82 130 TRP B N 1
ATOM 2875 C CA . TRP B 1 101 ? 26.860 -3.145 10.640 1.00 30.97 130 TRP B CA 1
ATOM 2876 C C . TRP B 1 101 ? 28.005 -2.351 10.027 1.00 25.69 130 TRP B C 1
ATOM 2877 O O . TRP B 1 101 ? 27.772 -1.419 9.271 1.00 20.25 130 TRP B O 1
ATOM 2888 N N . GLY B 1 102 ? 29.236 -2.715 10.382 1.00 22.93 131 GLY B N 1
ATOM 2889 C CA . GLY B 1 102 ? 30.412 -1.978 9.948 1.00 26.57 131 GLY B CA 1
ATOM 2890 C C . GLY B 1 102 ? 31.199 -2.767 8.919 1.00 25.06 131 GLY B C 1
ATOM 2891 O O . GLY B 1 102 ? 30.766 -2.898 7.777 1.00 28.38 131 GLY B O 1
ATOM 2892 N N . LYS B 1 103 ? 32.345 -3.304 9.327 1.00 21.06 132 LYS B N 1
ATOM 2893 C CA . LYS B 1 103 ? 33.168 -4.138 8.451 1.00 23.37 132 LYS B CA 1
ATOM 2894 C C . LYS B 1 103 ? 33.259 -5.564 8.987 1.00 23.04 132 LYS B C 1
ATOM 2895 O O . LYS B 1 103 ? 34.187 -6.307 8.679 1.00 40.53 132 LYS B O 1
ATOM 2901 N N . CYS B 1 104 ? 32.272 -5.934 9.791 1.00 25.94 133 CYS B N 1
ATOM 2902 C CA . CYS B 1 104 ? 32.163 -7.282 10.337 1.00 28.70 133 CYS B CA 1
ATOM 2903 C C . CYS B 1 104 ? 33.404 -7.789 11.103 1.00 37.67 133 CYS B C 1
ATOM 2904 O O . CYS B 1 104 ? 33.788 -8.954 10.986 1.00 37.69 133 CYS B O 1
ATOM 2907 N N . ASN B 1 105 ? 34.004 -6.911 11.903 1.00 33.39 134 ASN B N 1
ATOM 2908 C CA . ASN B 1 105 ? 35.086 -7.297 12.809 1.00 57.32 134 ASN B CA 1
ATOM 2909 C C . ASN B 1 105 ? 34.564 -7.322 14.234 1.00 56.48 134 ASN B C 1
ATOM 2910 O O . ASN B 1 105 ? 33.938 -6.362 14.669 1.00 44.95 134 ASN B O 1
ATOM 2915 N N . MET B 1 106 ? 34.835 -8.392 14.974 1.00 62.93 135 MET B N 1
ATOM 2916 C CA . MET B 1 106 ? 34.390 -8.461 16.366 1.00 67.03 135 MET B CA 1
ATOM 2917 C C . MET B 1 106 ? 34.725 -7.179 17.148 1.00 60.53 135 MET B C 1
ATOM 2918 O O . MET B 1 106 ? 34.003 -6.792 18.070 1.00 47.91 135 MET B O 1
ATOM 2923 N N . SER B 1 107 ? 35.807 -6.511 16.756 1.00 56.01 136 SER B N 1
ATOM 2924 C CA . SER B 1 107 ? 36.218 -5.266 17.401 1.00 66.75 136 SER B CA 1
ATOM 2925 C C . SER B 1 107 ? 35.546 -3.997 16.835 1.00 67.26 136 SER B C 1
ATOM 2926 O O . SER B 1 107 ? 35.404 -2.991 17.537 1.00 62.91 136 SER B O 1
ATOM 2929 N N . SER B 1 108 ? 35.127 -4.047 15.575 1.00 63.73 137 SER B N 1
ATOM 2930 C CA . SER B 1 108 ? 34.638 -2.849 14.899 1.00 62.88 137 SER B CA 1
ATOM 2931 C C . SER B 1 108 ? 33.327 -2.277 15.473 1.00 50.52 137 SER B C 1
ATOM 2932 O O . SER B 1 108 ? 32.724 -2.821 16.404 1.00 40.45 137 SER B O 1
ATOM 2935 N N . ASP B 1 109 ? 32.919 -1.151 14.905 1.00 37.40 138 ASP B N 1
ATOM 2936 C CA . ASP B 1 109 ? 31.630 -0.556 15.177 1.00 31.94 138 ASP B CA 1
ATOM 2937 C C . ASP B 1 109 ? 30.665 -1.110 14.140 1.00 27.97 138 ASP B C 1
ATOM 2938 O O . ASP B 1 109 ? 30.874 -2.207 13.620 1.00 32.84 138 ASP B O 1
ATOM 2943 N N . GLY B 1 110 ? 29.615 -0.353 13.838 1.00 32.24 139 GLY B N 1
ATOM 2944 C CA . GLY B 1 110 ? 28.600 -0.796 12.899 1.00 25.70 139 GLY B CA 1
ATOM 2945 C C . GLY B 1 110 ? 27.201 -0.472 13.387 1.00 31.59 139 GLY B C 1
ATOM 2946 O O . GLY B 1 110 ? 26.313 -0.168 12.582 1.00 29.26 139 GLY B O 1
ATOM 2947 N N . SER B 1 111 ? 27.003 -0.542 14.704 1.00 24.75 140 SER B N 1
ATOM 2948 C CA . SER B 1 111 ? 25.703 -0.248 15.295 1.00 25.31 140 SER B CA 1
ATOM 2949 C C . SER B 1 111 ? 25.419 1.233 15.137 1.00 25.82 140 SER B C 1
ATOM 2950 O O . SER B 1 111 ? 26.325 2.020 14.872 1.00 19.14 140 SER B O 1
ATOM 2953 N N . GLU B 1 112 ? 24.159 1.615 15.312 1.00 20.20 141 GLU B N 1
ATOM 2954 C CA . GLU B 1 112 ? 23.783 3.012 15.186 1.00 22.63 141 GLU B CA 1
ATOM 2955 C C . GLU B 1 112 ? 23.654 3.620 16.567 1.00 27.64 141 GLU B C 1
ATOM 2956 O O . GLU B 1 112 ? 24.099 4.750 16.814 1.00 29.02 141 GLU B O 1
ATOM 2962 N N . HIS B 1 113 ? 23.032 2.863 17.462 1.00 23.22 142 HIS B N 1
ATOM 2963 C CA . HIS B 1 113 ? 22.969 3.250 18.864 1.00 34.48 142 HIS B CA 1
ATOM 2964 C C . HIS B 1 113 ? 24.281 2.880 19.526 1.00 27.26 142 HIS B C 1
ATOM 2965 O O . HIS B 1 113 ? 25.021 2.044 19.016 1.00 24.77 142 HIS B O 1
ATOM 2972 N N . SER B 1 114 ? 24.581 3.525 20.641 1.00 22.22 143 SER B N 1
ATOM 2973 C CA . SER B 1 114 ? 25.693 3.087 21.468 1.00 25.09 143 SER B CA 1
ATOM 2974 C C . SER B 1 114 ? 25.310 3.155 22.937 1.00 32.22 143 SER B C 1
ATOM 2975 O O . SER B 1 114 ? 24.369 3.854 23.315 1.00 35.40 143 SER B O 1
ATOM 2978 N N . LEU B 1 115 ? 26.035 2.402 23.754 1.00 36.07 144 LEU B N 1
ATOM 2979 C CA . LEU B 1 115 ? 25.831 2.390 25.196 1.00 32.52 144 LEU B CA 1
ATOM 2980 C C . LEU B 1 115 ? 27.145 2.758 25.860 1.00 30.10 144 LEU B C 1
ATOM 2981 O O . LEU B 1 115 ? 28.177 2.164 25.556 1.00 33.03 144 LEU B O 1
ATOM 2986 N N . GLU B 1 116 ? 27.108 3.734 26.758 1.00 25.25 145 GLU B N 1
ATOM 2987 C CA . GLU B 1 116 ? 28.323 4.230 27.404 1.00 31.56 145 GLU B CA 1
ATOM 2988 C C . GLU B 1 116 ? 29.431 4.578 26.394 1.00 30.69 145 GLU B C 1
ATOM 2989 O O . GLU B 1 116 ? 30.610 4.569 26.730 1.00 34.71 145 GLU B O 1
ATOM 2995 N N . GLY B 1 117 ? 29.038 4.879 25.161 1.00 25.31 146 GLY B N 1
ATOM 2996 C CA . GLY B 1 117 ? 29.963 5.290 24.119 1.00 26.12 146 GLY B CA 1
ATOM 2997 C C . GLY B 1 117 ? 30.511 4.129 23.313 1.00 32.15 146 GLY B C 1
ATOM 2998 O O . GLY B 1 117 ? 31.274 4.325 22.368 1.00 27.90 146 GLY B O 1
ATOM 2999 N N . GLN B 1 118 ? 30.133 2.914 23.700 1.00 28.75 147 GLN B N 1
ATOM 3000 C CA . GLN B 1 118 ? 30.543 1.714 22.982 1.00 30.62 147 GLN B CA 1
ATOM 3001 C C . GLN B 1 118 ? 29.670 1.461 21.752 1.00 32.42 147 GLN B C 1
ATOM 3002 O O . GLN B 1 118 ? 28.453 1.322 21.885 1.00 21.09 147 GLN B O 1
ATOM 3008 N N . LYS B 1 119 ? 30.288 1.393 20.574 1.00 24.40 148 LYS B N 1
ATOM 3009 C CA . LYS B 1 119 ? 29.603 0.902 19.372 1.00 26.37 148 LYS B CA 1
ATOM 3010 C C . LYS B 1 119 ? 29.731 -0.619 19.282 1.00 26.77 148 LYS B C 1
ATOM 3011 O O . LYS B 1 119 ? 30.705 -1.197 19.767 1.00 30.21 148 LYS B O 1
ATOM 3017 N N . PHE B 1 120 ? 28.751 -1.262 18.651 1.00 30.60 149 PHE B N 1
ATOM 3018 C CA . PHE B 1 120 ? 28.751 -2.712 18.510 1.00 29.25 149 PHE B CA 1
ATOM 3019 C C . PHE B 1 120 ? 28.844 -3.130 17.039 1.00 34.14 149 PHE B C 1
ATOM 3020 O O . PHE B 1 120 ? 28.523 -2.350 16.139 1.00 29.33 149 PHE B O 1
ATOM 3028 N N . PRO B 1 121 ? 29.318 -4.359 16.794 1.00 34.53 150 PRO B N 1
ATOM 3029 C CA . PRO B 1 121 ? 29.581 -4.884 15.448 1.00 29.78 150 PRO B CA 1
ATOM 3030 C C . PRO B 1 121 ? 28.316 -4.986 14.602 1.00 35.96 150 PRO B C 1
ATOM 3031 O O . PRO B 1 121 ? 28.387 -5.000 13.372 1.00 24.98 150 PRO B O 1
ATOM 3035 N N . LEU B 1 122 ? 27.167 -5.069 15.266 1.00 35.69 151 LEU B N 1
ATOM 3036 C CA . LEU B 1 122 ? 25.905 -5.292 14.583 1.00 29.48 151 LEU B CA 1
ATOM 3037 C C . LEU B 1 122 ? 24.768 -4.762 15.437 1.00 27.20 151 LEU B C 1
ATOM 3038 O O . LEU B 1 122 ? 24.779 -4.919 16.660 1.00 23.55 151 LEU B O 1
ATOM 3043 N N . GLU B 1 123 ? 23.797 -4.131 14.783 1.00 20.86 152 GLU B N 1
ATOM 3044 C CA . GLU B 1 123 ? 22.542 -3.753 15.427 1.00 20.21 152 GLU B CA 1
ATOM 3045 C C . GLU B 1 123 ? 21.340 -4.251 14.621 1.00 25.43 152 GLU B C 1
ATOM 3046 O O . GLU B 1 123 ? 21.273 -4.073 13.398 1.00 26.14 152 GLU B O 1
ATOM 3052 N N . MET B 1 124 ? 20.397 -4.890 15.308 1.00 19.44 153 MET B N 1
ATOM 3053 C CA . MET B 1 124 ? 19.166 -5.328 14.673 1.00 22.23 153 MET B CA 1
ATOM 3054 C C . MET B 1 124 ? 18.014 -4.460 15.175 1.00 26.69 153 MET B C 1
ATOM 3055 O O . MET B 1 124 ? 17.959 -4.140 16.363 1.00 32.40 153 MET B O 1
ATOM 3060 N N . GLN B 1 125 ? 17.108 -4.069 14.279 1.00 20.98 154 GLN B N 1
ATOM 3061 C CA . GLN B 1 125 ? 16.038 -3.130 14.631 1.00 19.05 154 GLN B CA 1
ATOM 3062 C C . GLN B 1 125 ? 14.672 -3.638 14.208 1.00 26.37 154 GLN B C 1
ATOM 3063 O O . GLN B 1 125 ? 14.459 -3.966 13.038 1.00 27.83 154 GLN B O 1
ATOM 3069 N N . ILE B 1 126 ? 13.744 -3.705 15.163 1.00 27.46 155 ILE B N 1
ATOM 3070 C CA . ILE B 1 126 ? 12.421 -4.256 14.902 1.00 21.71 155 ILE B CA 1
ATOM 3071 C C . ILE B 1 126 ? 11.388 -3.147 14.960 1.00 30.50 155 ILE B C 1
ATOM 3072 O O . ILE B 1 126 ? 11.227 -2.499 15.995 1.00 29.72 155 ILE B O 1
ATOM 3077 N N . TYR B 1 127 ? 10.720 -2.932 13.825 1.00 24.88 156 TYR B N 1
ATOM 3078 C CA . TYR B 1 127 ? 9.829 -1.791 13.613 1.00 29.98 156 TYR B CA 1
ATOM 3079 C C . TYR B 1 127 ? 8.371 -2.161 13.751 1.00 27.26 156 TYR B C 1
ATOM 3080 O O . TYR B 1 127 ? 7.935 -3.194 13.245 1.00 31.28 156 TYR B O 1
ATOM 3089 N N . CYS B 1 128 ? 7.626 -1.281 14.411 1.00 26.61 157 CYS B N 1
ATOM 3090 C CA . CYS B 1 128 ? 6.256 -1.554 14.814 1.00 21.95 157 CYS B CA 1
ATOM 3091 C C . CYS B 1 128 ? 5.370 -0.343 14.621 1.00 27.06 157 CYS B C 1
ATOM 3092 O O . CYS B 1 128 ? 5.833 0.802 14.636 1.00 29.12 157 CYS B O 1
ATOM 3095 N N . PHE B 1 129 ? 4.080 -0.610 14.465 1.00 28.28 158 PHE B N 1
ATOM 3096 C CA . PHE B 1 129 ? 3.107 0.435 14.230 1.00 32.98 158 PHE B CA 1
ATOM 3097 C C . PHE B 1 129 ? 1.759 0.008 14.810 1.00 29.14 158 PHE B C 1
ATOM 3098 O O . PHE B 1 129 ? 1.597 -1.128 15.265 1.00 32.67 158 PHE B O 1
ATOM 3106 N N . ASP B 1 130 ? 0.802 0.926 14.796 1.00 30.23 159 ASP B N 1
ATOM 3107 C CA . ASP B 1 130 ? -0.519 0.680 15.372 1.00 35.29 159 ASP B CA 1
ATOM 3108 C C . ASP B 1 130 ? -1.419 0.057 14.309 1.00 43.07 159 ASP B C 1
ATOM 3109 O O . ASP B 1 130 ? -1.952 0.761 13.450 1.00 30.01 159 ASP B O 1
ATOM 3114 N N . ALA B 1 131 ? -1.578 -1.262 14.360 1.00 47.23 160 ALA B N 1
ATOM 3115 C CA . ALA B 1 131 ? -2.397 -1.976 13.379 1.00 42.57 160 ALA B CA 1
ATOM 3116 C C . ALA B 1 131 ? -3.825 -1.436 13.313 1.00 47.41 160 ALA B C 1
ATOM 3117 O O . ALA B 1 131 ? -4.604 -1.813 12.431 1.00 46.39 160 ALA B O 1
ATOM 3119 N N . ASP B 1 132 ? -4.170 -0.555 14.245 1.00 35.02 161 ASP B N 1
ATOM 3120 C CA . ASP B 1 132 ? -5.525 -0.028 14.306 1.00 49.06 161 ASP B CA 1
ATOM 3121 C C . ASP B 1 132 ? -5.748 1.228 13.481 1.00 58.74 161 ASP B C 1
ATOM 3122 O O . ASP B 1 132 ? -6.869 1.490 13.049 1.00 67.15 161 ASP B O 1
ATOM 3127 N N . ARG B 1 133 ? -4.695 2.006 13.262 1.00 54.12 162 ARG B N 1
ATOM 3128 C CA . ARG B 1 133 ? -4.845 3.264 12.541 1.00 57.27 162 ARG B CA 1
ATOM 3129 C C . ARG B 1 133 ? -4.325 3.183 11.108 1.00 58.63 162 ARG B C 1
ATOM 3130 O O . ARG B 1 133 ? -4.599 4.058 10.287 1.00 60.48 162 ARG B O 1
ATOM 3138 N N . PHE B 1 134 ? -3.581 2.125 10.813 1.00 32.25 163 PHE B N 1
ATOM 3139 C CA . PHE B 1 134 ? -2.991 1.954 9.499 1.00 36.53 163 PHE B CA 1
ATOM 3140 C C . PHE B 1 134 ? -2.973 0.487 9.157 1.00 43.55 163 PHE B C 1
ATOM 3141 O O . PHE B 1 134 ? -2.946 -0.370 10.044 1.00 44.86 163 PHE B O 1
ATOM 3149 N N . SER B 1 135 ? -2.995 0.214 7.860 1.00 47.88 164 SER B N 1
ATOM 3150 C CA . SER B 1 135 ? -2.998 -1.142 7.332 1.00 52.27 164 SER B CA 1
ATOM 3151 C C . SER B 1 135 ? -1.582 -1.712 7.252 1.00 45.46 164 SER B C 1
ATOM 3152 O O . SER B 1 135 ? -1.385 -2.929 7.190 1.00 45.43 164 SER B O 1
ATOM 3155 N N . SER B 1 136 ? -0.590 -0.834 7.239 1.00 40.22 165 SER B N 1
ATOM 3156 C CA . SER B 1 136 ? 0.786 -1.307 7.154 1.00 43.11 165 SER B CA 1
ATOM 3157 C C . SER B 1 136 ? 1.777 -0.326 7.756 1.00 33.25 165 SER B C 1
ATOM 3158 O O . SER B 1 136 ? 1.458 0.838 7.997 1.00 32.39 165 SER B O 1
ATOM 3161 N N . PHE B 1 137 ? 2.993 -0.807 7.980 1.00 33.39 166 PHE B N 1
ATOM 3162 C CA . PHE B 1 137 ? 4.035 0.017 8.554 1.00 34.41 166 PHE B CA 1
ATOM 3163 C C . PHE B 1 137 ? 4.322 1.199 7.634 1.00 45.16 166 PHE B C 1
ATOM 3164 O O . PHE B 1 137 ? 4.360 2.352 8.077 1.00 44.11 166 PHE B O 1
ATOM 3172 N N . GLU B 1 138 ? 4.511 0.902 6.350 1.00 41.74 167 GLU B N 1
ATOM 3173 C CA . GLU B 1 138 ? 4.751 1.925 5.336 1.00 41.19 167 GLU B CA 1
ATOM 3174 C C . GLU B 1 138 ? 3.671 3.006 5.356 1.00 39.83 167 GLU B C 1
ATOM 3175 O O . GLU B 1 138 ? 3.971 4.189 5.234 1.00 42.13 167 GLU B O 1
ATOM 3181 N N . GLU B 1 139 ? 2.413 2.603 5.508 1.00 37.34 168 GLU B N 1
ATOM 3182 C CA . GLU B 1 139 ? 1.329 3.577 5.590 1.00 38.37 168 GLU B CA 1
ATOM 3183 C C . GLU B 1 139 ? 1.418 4.344 6.903 1.00 43.61 168 GLU B C 1
ATOM 3184 O O . GLU B 1 139 ? 1.079 5.529 6.963 1.00 39.20 168 GLU B O 1
ATOM 3190 N N . ALA B 1 140 ? 1.875 3.663 7.954 1.00 32.51 169 ALA B N 1
ATOM 3191 C CA . ALA B 1 140 ? 2.059 4.314 9.244 1.00 34.51 169 ALA B CA 1
ATOM 3192 C C . ALA B 1 140 ? 3.064 5.440 9.068 1.00 29.55 169 ALA B C 1
ATOM 3193 O O . ALA B 1 140 ? 2.848 6.571 9.519 1.00 27.32 169 ALA B O 1
ATOM 3195 N N . VAL B 1 141 ? 4.148 5.124 8.372 1.00 28.04 170 VAL B N 1
ATOM 3196 C CA . VAL B 1 141 ? 5.211 6.081 8.123 1.00 34.45 170 VAL B CA 1
ATOM 3197 C C . VAL B 1 141 ? 4.702 7.266 7.307 1.00 37.01 170 VAL B C 1
ATOM 3198 O O . VAL B 1 141 ? 4.825 8.412 7.731 1.00 40.28 170 VAL B O 1
ATOM 3202 N N . LYS B 1 142 ? 4.122 6.981 6.144 1.00 43.15 171 LYS B N 1
ATOM 3203 C CA . LYS B 1 142 ? 3.593 8.028 5.273 1.00 49.21 171 LYS B CA 1
ATOM 3204 C C . LYS B 1 142 ? 2.684 8.993 6.029 1.00 50.43 171 LYS B C 1
ATOM 3205 O O . LYS B 1 142 ? 2.740 10.203 5.814 1.00 52.59 171 LYS B O 1
ATOM 3211 N N . GLY B 1 143 ? 1.848 8.453 6.910 1.00 46.31 172 GLY B N 1
ATOM 3212 C CA . GLY B 1 143 ? 0.897 9.264 7.648 1.00 43.69 172 GLY B CA 1
ATOM 3213 C C . GLY B 1 143 ? 1.378 9.810 8.989 1.00 43.66 172 GLY B C 1
ATOM 3214 O O . GLY B 1 143 ? 0.574 10.311 9.776 1.00 42.34 172 GLY B O 1
ATOM 3215 N N . LYS B 1 144 ? 2.677 9.725 9.260 1.00 44.87 173 LYS B N 1
ATOM 3216 C CA . LYS B 1 144 ? 3.217 10.283 10.499 1.00 52.91 173 LYS B CA 1
ATOM 3217 C C . LYS B 1 144 ? 2.533 9.709 11.732 1.00 42.88 173 LYS B C 1
ATOM 3218 O O . LYS B 1 144 ? 2.270 10.431 12.694 1.00 38.90 173 LYS B O 1
ATOM 3224 N N . GLY B 1 145 ? 2.223 8.416 11.685 1.00 37.35 174 GLY B N 1
ATOM 3225 C CA . GLY B 1 145 ? 1.606 7.736 12.809 1.00 29.27 174 GLY B CA 1
ATOM 3226 C C . GLY B 1 145 ? 2.627 7.478 13.904 1.00 43.30 174 GLY B C 1
ATOM 3227 O O . GLY B 1 145 ? 3.821 7.774 13.753 1.00 30.95 174 GLY B O 1
ATOM 3228 N N . LYS B 1 146 ? 2.162 6.920 15.014 1.00 39.52 175 LYS B N 1
ATOM 3229 C CA . LYS B 1 146 ? 3.048 6.635 16.129 1.00 32.69 175 LYS B CA 1
ATOM 3230 C C . LYS B 1 146 ? 3.751 5.296 15.919 1.00 35.77 175 LYS B C 1
ATOM 3231 O O . LYS B 1 146 ? 3.113 4.283 15.642 1.00 41.59 175 LYS B O 1
ATOM 3237 N N . LEU B 1 147 ? 5.072 5.301 16.039 1.00 34.65 176 LEU B N 1
ATOM 3238 C CA . LEU B 1 147 ? 5.861 4.116 15.737 1.00 33.74 176 LEU B CA 1
ATOM 3239 C C . LEU B 1 147 ? 6.678 3.663 16.945 1.00 31.84 176 LEU B C 1
ATOM 3240 O O . LEU B 1 147 ? 6.984 4.450 17.840 1.00 34.78 176 LEU B O 1
ATOM 3245 N N . ARG B 1 148 ? 7.016 2.381 16.962 1.00 37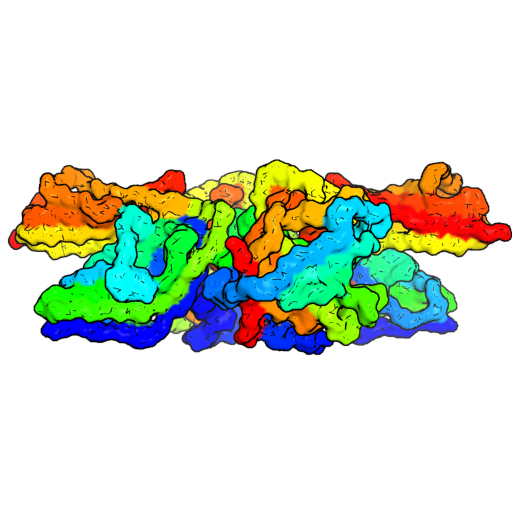.34 177 ARG B N 1
ATOM 3246 C CA . ARG B 1 148 ? 7.827 1.799 18.019 1.00 39.30 177 ARG B CA 1
ATOM 3247 C C . ARG B 1 148 ? 8.919 1.025 17.309 1.00 30.48 177 ARG B C 1
ATOM 3248 O O . ARG B 1 148 ? 8.651 0.371 16.305 1.00 29.20 177 ARG B O 1
ATOM 3256 N N . ALA B 1 149 ? 10.141 1.097 17.824 1.00 25.11 178 ALA B N 1
ATOM 3257 C CA . ALA B 1 149 ? 11.245 0.295 17.306 1.00 27.56 178 ALA B CA 1
ATOM 3258 C C . ALA B 1 149 ? 12.071 -0.285 18.452 1.00 30.42 178 ALA B C 1
ATOM 3259 O O . ALA B 1 149 ? 12.318 0.372 19.465 1.00 28.48 178 ALA B O 1
ATOM 3261 N N . LEU B 1 150 ? 12.492 -1.526 18.285 1.00 25.62 179 LEU B N 1
ATOM 3262 C CA . LEU B 1 150 ? 13.325 -2.1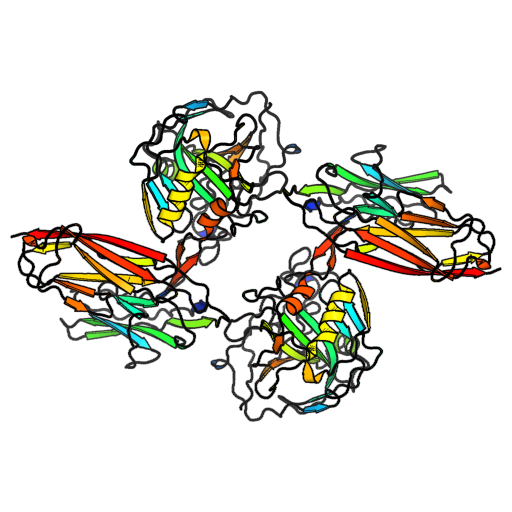73 19.272 1.00 22.90 179 LEU B CA 1
ATOM 3263 C C . LEU B 1 150 ? 14.726 -2.357 18.698 1.00 31.74 179 LEU B C 1
ATOM 3264 O O . LEU B 1 150 ? 14.898 -2.816 17.559 1.00 26.84 179 LEU B O 1
ATOM 3269 N N . SER B 1 151 ? 15.718 -1.960 19.491 1.00 26.88 180 SER B N 1
ATOM 3270 C CA . SER B 1 151 ? 17.116 -2.025 19.098 1.00 23.51 180 SER B CA 1
ATOM 3271 C C . SER B 1 151 ? 17.803 -3.159 19.840 1.00 29.28 180 SER B C 1
ATOM 3272 O O . SER B 1 151 ? 17.792 -3.195 21.066 1.00 29.55 180 SER B O 1
ATOM 3275 N N . ILE B 1 152 ? 18.390 -4.087 19.095 1.00 29.61 181 ILE B N 1
ATOM 3276 C CA . ILE B 1 152 ? 19.087 -5.218 19.688 1.00 18.91 181 ILE B CA 1
ATOM 3277 C C . ILE B 1 152 ? 20.552 -5.159 19.294 1.00 27.75 181 ILE B C 1
ATOM 3278 O O . ILE B 1 152 ? 20.901 -5.148 18.105 1.00 20.80 181 ILE B O 1
ATOM 3283 N N . LEU B 1 153 ? 21.416 -5.105 20.300 1.00 25.01 182 LEU B N 1
ATOM 3284 C CA . LEU B 1 153 ? 22.828 -4.911 20.057 1.00 24.87 182 LEU B CA 1
ATOM 3285 C C . LEU B 1 153 ? 23.597 -6.230 20.205 1.00 31.81 182 LEU B C 1
ATOM 3286 O O . LEU B 1 153 ? 23.226 -7.092 21.001 1.00 35.20 182 LEU B O 1
ATOM 3291 N N . PHE B 1 154 ? 24.663 -6.379 19.423 1.00 27.52 183 PHE B N 1
ATOM 3292 C CA . PHE B 1 154 ? 25.363 -7.653 19.317 1.00 29.99 183 PHE B CA 1
ATOM 3293 C C . PHE B 1 154 ? 26.826 -7.582 19.729 1.00 33.75 183 PHE B C 1
ATOM 3294 O O . PHE B 1 154 ? 27.484 -6.550 19.598 1.00 36.85 183 PHE B O 1
ATOM 3302 N N . GLU B 1 155 ? 27.334 -8.711 20.196 1.00 29.26 184 GLU B N 1
ATOM 3303 C CA . GLU B 1 155 ? 28.754 -8.856 20.445 1.00 36.20 184 GLU B CA 1
ATOM 3304 C C . GLU B 1 155 ? 29.163 -10.177 19.852 1.00 38.88 184 GLU B C 1
ATOM 3305 O O . GLU B 1 155 ? 28.328 -11.072 19.706 1.00 32.64 184 GLU B O 1
ATOM 3311 N N . VAL B 1 156 ? 30.437 -10.288 19.487 1.00 37.68 185 VAL B N 1
ATOM 3312 C CA . VAL B 1 156 ? 30.960 -11.543 18.979 1.00 40.01 185 VAL B CA 1
ATOM 3313 C C . VAL B 1 156 ? 31.441 -12.431 20.113 1.00 44.70 185 VAL B C 1
ATOM 3314 O O . VAL B 1 156 ? 32.176 -11.993 20.998 1.00 44.29 185 VAL B O 1
ATOM 3318 N N . GLY B 1 157 ? 31.004 -13.681 20.077 1.00 48.51 186 GLY B N 1
ATOM 3319 C CA . GLY B 1 157 ? 31.428 -14.671 21.038 1.00 45.37 186 GLY B CA 1
ATOM 3320 C C . GLY B 1 157 ? 32.086 -15.832 20.322 1.00 56.14 186 GLY B C 1
ATOM 3321 O O . GLY B 1 157 ? 32.307 -15.798 19.104 1.00 55.02 186 GLY B O 1
ATOM 3322 N N . THR B 1 158 ? 32.387 -16.868 21.093 1.00 55.55 187 THR B N 1
ATOM 3323 C CA . THR B 1 158 ? 33.095 -18.033 20.599 1.00 54.76 187 THR B CA 1
ATOM 3324 C C . THR B 1 158 ? 32.229 -18.877 19.688 1.00 54.65 187 THR B C 1
ATOM 3325 O O . THR B 1 158 ? 32.616 -19.192 18.561 1.00 55.93 187 THR B O 1
ATOM 3329 N N . GLU B 1 159 ? 31.048 -19.239 20.177 1.00 54.82 188 GLU B N 1
ATOM 3330 C CA . GLU B 1 159 ? 30.232 -20.228 19.489 1.00 53.65 188 GLU B CA 1
ATOM 3331 C C . GLU B 1 159 ? 29.132 -19.662 18.598 1.00 40.09 188 GLU B C 1
ATOM 3332 O O . GLU B 1 159 ? 28.700 -18.521 18.758 1.00 37.02 188 GLU B O 1
ATOM 3338 N N . GLU B 1 160 ? 28.710 -20.478 17.640 1.00 45.21 189 GLU B N 1
ATOM 3339 C CA . GLU B 1 160 ? 27.618 -20.130 16.744 1.00 35.62 189 GLU B CA 1
ATOM 3340 C C . GLU B 1 160 ? 26.355 -19.990 17.588 1.00 41.22 189 GLU B C 1
ATOM 3341 O O . GLU B 1 160 ? 26.108 -20.811 18.470 1.00 37.76 189 GLU B O 1
ATOM 3347 N N . ASN B 1 161 ? 25.583 -18.934 17.343 1.00 37.65 190 ASN B N 1
ATOM 3348 C CA . ASN B 1 161 ? 24.313 -18.737 18.038 1.00 42.67 190 ASN B CA 1
ATOM 3349 C C . ASN B 1 161 ? 23.197 -19.337 17.199 1.00 39.35 190 ASN B C 1
ATOM 3350 O O . ASN B 1 161 ? 22.742 -18.728 16.223 1.00 31.34 190 ASN B O 1
ATOM 3355 N N . LEU B 1 162 ? 22.771 -20.537 17.587 1.00 31.18 191 LEU B N 1
ATOM 3356 C CA . LEU B 1 162 ? 21.862 -21.338 16.777 1.00 42.09 191 LEU B CA 1
ATOM 3357 C C . LEU B 1 162 ? 20.468 -20.735 16.585 1.00 38.72 191 LEU B C 1
ATOM 3358 O O . LEU B 1 162 ? 19.824 -21.000 15.574 1.00 35.93 191 LEU B O 1
ATOM 3363 N N . ASP B 1 163 ? 20.011 -19.926 17.538 1.00 40.13 192 ASP B N 1
ATOM 3364 C CA . ASP B 1 163 ? 18.736 -19.220 17.381 1.00 36.14 192 ASP B CA 1
ATOM 3365 C C . ASP B 1 163 ? 18.770 -18.309 16.158 1.00 38.83 192 ASP B C 1
ATOM 3366 O O . ASP B 1 163 ? 17.727 -17.851 15.689 1.00 32.60 192 ASP B O 1
ATOM 3371 N N . PHE B 1 164 ? 19.970 -18.048 15.643 1.00 23.06 193 PHE B N 1
ATOM 3372 C CA . PHE B 1 164 ? 20.122 -17.148 14.505 1.00 28.94 193 PHE B CA 1
ATOM 3373 C C . PHE B 1 164 ? 20.459 -17.829 13.182 1.00 34.20 193 PHE B C 1
ATOM 3374 O O . PHE B 1 164 ? 20.486 -17.168 12.138 1.00 34.50 193 PHE B O 1
ATOM 3382 N N . LYS B 1 165 ? 20.719 -19.135 13.218 1.00 32.75 194 LYS B N 1
ATOM 3383 C CA . LYS B 1 165 ? 21.129 -19.836 12.009 1.00 39.09 194 LYS B CA 1
ATOM 3384 C C . LYS B 1 165 ? 20.231 -19.461 10.838 1.00 34.46 194 LYS B C 1
ATOM 3385 O O . LYS B 1 165 ? 20.727 -19.010 9.803 1.00 32.60 194 LYS B O 1
ATOM 3391 N N . ALA B 1 166 ? 18.918 -19.630 11.020 1.00 30.62 195 ALA B N 1
ATOM 3392 C CA . ALA B 1 166 ? 17.944 -19.326 9.971 1.00 22.57 195 ALA B CA 1
ATOM 3393 C C . ALA B 1 166 ? 18.102 -17.902 9.441 1.00 24.27 195 ALA B C 1
ATOM 3394 O O . ALA B 1 166 ? 18.022 -17.672 8.241 1.00 31.16 195 ALA B O 1
ATOM 3396 N N . ILE B 1 167 ? 18.351 -16.951 10.333 1.00 29.86 196 ILE B N 1
ATOM 3397 C CA . ILE B 1 167 ? 18.537 -15.565 9.917 1.00 30.78 196 ILE B CA 1
ATOM 3398 C C . ILE B 1 167 ? 19.820 -15.413 9.097 1.00 37.03 196 ILE B C 1
ATOM 3399 O O . ILE B 1 167 ? 19.827 -14.805 8.015 1.00 29.29 196 ILE B O 1
ATOM 3404 N N . ILE B 1 168 ? 20.901 -15.975 9.627 1.00 35.02 197 ILE B N 1
ATOM 3405 C CA . ILE B 1 168 ? 22.210 -15.924 8.989 1.00 33.51 197 ILE B CA 1
ATOM 3406 C C . ILE B 1 168 ? 22.194 -16.575 7.608 1.00 33.71 197 ILE B C 1
ATOM 3407 O O . ILE B 1 168 ? 22.727 -16.010 6.654 1.00 27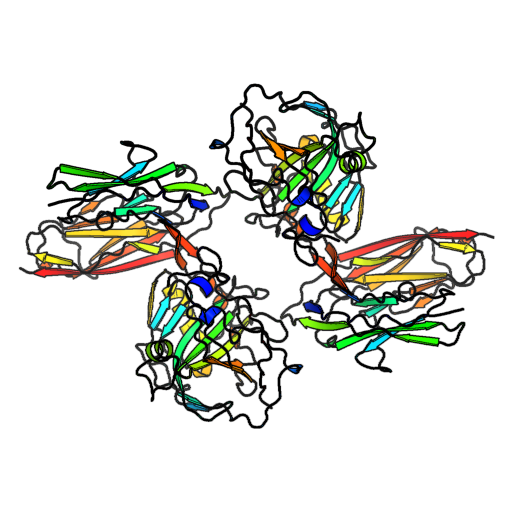.79 197 ILE B O 1
ATOM 3412 N N . ASP B 1 169 ? 21.588 -17.758 7.505 1.00 34.17 198 ASP B N 1
ATOM 3413 C CA . ASP B 1 169 ? 21.415 -18.421 6.213 1.00 27.61 198 ASP B CA 1
ATOM 3414 C C . ASP B 1 169 ? 20.613 -17.520 5.286 1.00 32.79 198 ASP B C 1
ATOM 3415 O O . ASP B 1 169 ? 20.934 -17.365 4.099 1.00 30.55 198 ASP B O 1
ATOM 3420 N N . GLY B 1 170 ? 19.563 -16.923 5.837 1.00 31.79 199 GLY B N 1
ATOM 3421 C CA . GLY B 1 170 ? 18.786 -15.955 5.095 1.00 26.25 199 GLY B CA 1
ATOM 3422 C C . GLY B 1 170 ? 19.703 -14.889 4.523 1.00 28.39 199 GLY B C 1
ATOM 3423 O O . GLY B 1 170 ? 19.672 -14.624 3.330 1.00 30.61 199 GLY B O 1
ATOM 3424 N N . VAL B 1 171 ? 20.541 -14.289 5.368 1.00 26.30 200 VAL B N 1
ATOM 3425 C CA . VAL B 1 171 ? 21.427 -13.217 4.914 1.00 20.43 200 VAL B CA 1
ATOM 3426 C C . VAL B 1 171 ? 22.402 -13.667 3.818 1.00 27.48 200 VAL B C 1
ATOM 3427 O O . VAL B 1 171 ? 22.673 -12.912 2.887 1.00 28.99 200 VAL B O 1
ATOM 3431 N N . GLU B 1 172 ? 22.930 -14.886 3.926 1.00 28.45 201 GLU B N 1
ATOM 3432 C CA . GLU B 1 172 ? 23.725 -15.466 2.841 1.00 35.10 201 GLU B CA 1
ATOM 3433 C C . GLU B 1 172 ? 22.897 -15.515 1.568 1.00 36.00 201 GLU B C 1
ATOM 3434 O O . GLU B 1 172 ? 23.352 -15.105 0.496 1.00 26.30 201 GLU B O 1
ATOM 3440 N N . SER B 1 173 ? 21.677 -16.031 1.707 1.00 28.46 202 SER B N 1
ATOM 3441 C CA . SER B 1 173 ? 20.767 -16.220 0.584 1.00 29.91 202 SER B CA 1
ATOM 3442 C C . SER B 1 173 ? 20.542 -14.967 -0.208 1.00 28.32 202 SER B C 1
ATOM 3443 O O . SER B 1 173 ? 20.348 -15.047 -1.410 1.00 28.61 202 SER B O 1
ATOM 3446 N N . VAL B 1 174 ? 20.527 -13.812 0.458 1.00 27.76 203 VAL B N 1
ATOM 3447 C CA . VAL B 1 174 ? 20.216 -12.564 -0.244 1.00 31.54 203 VAL B CA 1
ATOM 3448 C C . VAL B 1 174 ? 21.446 -11.690 -0.442 1.00 30.58 203 VAL B C 1
ATOM 3449 O O . VAL B 1 174 ? 21.356 -10.470 -0.613 1.00 34.19 203 VAL B O 1
ATOM 3453 N N . SER B 1 175 ? 22.598 -12.341 -0.446 1.00 28.09 204 SER B N 1
ATOM 3454 C CA . SER B 1 175 ? 23.852 -11.654 -0.694 1.00 34.21 204 SER B CA 1
ATOM 3455 C C . SER B 1 175 ? 23.794 -10.796 -1.965 1.00 26.93 204 SER B C 1
ATOM 3456 O O . SER B 1 175 ? 24.197 -9.625 -1.962 1.00 20.91 204 SER B O 1
ATOM 3459 N N . ARG B 1 176 ? 23.290 -11.366 -3.056 1.00 27.12 205 ARG B N 1
ATOM 3460 C CA . ARG B 1 176 ? 23.260 -10.615 -4.306 1.00 24.65 205 ARG B CA 1
ATOM 3461 C C . ARG B 1 176 ? 22.250 -9.480 -4.207 1.00 26.96 205 ARG B C 1
ATOM 3462 O O . ARG B 1 176 ? 21.199 -9.628 -3.594 1.00 29.32 205 ARG B O 1
ATOM 3470 N N . PHE B 1 177 ? 22.580 -8.341 -4.795 1.00 30.54 206 PHE B N 1
ATOM 3471 C CA . PHE B 1 177 ? 21.758 -7.147 -4.652 1.00 25.87 206 PHE B CA 1
ATOM 3472 C C . PHE B 1 177 ? 20.349 -7.380 -5.149 1.00 38.62 206 PHE B C 1
ATOM 3473 O O . PHE B 1 177 ? 20.155 -7.930 -6.234 1.00 30.54 206 PHE B O 1
ATOM 3481 N N . GLY B 1 178 ? 19.370 -6.945 -4.357 1.00 32.98 207 GLY B N 1
ATOM 3482 C CA . GLY B 1 178 ? 17.979 -7.012 -4.762 1.00 23.67 207 GLY B CA 1
ATOM 3483 C C . GLY B 1 178 ? 17.351 -8.366 -4.505 1.00 28.78 207 GLY B C 1
ATOM 3484 O O . GLY B 1 178 ? 16.137 -8.513 -4.570 1.00 35.28 207 GLY B O 1
ATOM 3485 N N . LYS B 1 179 ? 18.177 -9.355 -4.194 1.00 30.07 208 LYS B N 1
ATOM 3486 C CA . LYS B 1 179 ? 17.698 -10.717 -4.009 1.00 27.39 208 LYS B CA 1
ATOM 3487 C C . LYS B 1 179 ? 16.654 -10.804 -2.903 1.00 34.82 208 LYS B C 1
ATOM 3488 O O . LYS B 1 179 ? 16.723 -10.071 -1.919 1.00 35.11 208 LYS B O 1
ATOM 3494 N N . GLN B 1 180 ? 15.700 -11.716 -3.075 1.00 28.25 209 GLN B N 1
ATOM 3495 C CA . GLN B 1 180 ? 14.730 -12.050 -2.041 1.00 32.07 209 GLN B CA 1
ATOM 3496 C C . GLN B 1 180 ? 14.738 -13.545 -1.798 1.00 33.07 209 GLN B C 1
ATOM 3497 O O . GLN B 1 180 ? 15.087 -14.327 -2.682 1.00 31.36 209 GLN B O 1
ATOM 3503 N N . ALA B 1 181 ? 14.332 -13.947 -0.603 1.00 31.15 210 ALA B N 1
ATOM 3504 C CA . ALA B 1 181 ? 14.392 -15.349 -0.243 1.00 38.05 210 ALA B CA 1
ATOM 3505 C C . ALA B 1 181 ? 13.600 -15.630 1.027 1.00 40.15 210 ALA B C 1
ATOM 3506 O O . ALA B 1 181 ? 13.655 -14.867 1.990 1.00 42.27 210 ALA B O 1
ATOM 3508 N N . ALA B 1 182 ? 12.860 -16.730 1.019 1.00 34.07 211 ALA B N 1
ATOM 3509 C CA . ALA B 1 182 ? 12.082 -17.126 2.181 1.00 37.06 211 ALA B CA 1
ATOM 3510 C C . ALA B 1 182 ? 12.999 -17.562 3.332 1.00 36.59 211 ALA B C 1
ATOM 3511 O O . ALA B 1 182 ? 13.987 -18.266 3.121 1.00 34.76 211 ALA B O 1
ATOM 3513 N N . LEU B 1 183 ? 12.659 -17.141 4.545 1.00 28.59 212 LEU B N 1
ATOM 3514 C CA . LEU B 1 183 ? 13.410 -17.537 5.737 1.00 23.93 212 LEU B CA 1
ATOM 3515 C C . LEU B 1 183 ? 13.055 -18.940 6.214 1.00 23.28 212 LEU B C 1
ATOM 3516 O O . LEU B 1 183 ? 11.897 -19.354 6.200 1.00 33.67 212 LEU B O 1
ATOM 3521 N N . ASP B 1 184 ? 14.058 -19.671 6.653 1.00 37.03 213 ASP B N 1
ATOM 3522 C CA . ASP B 1 184 ? 13.790 -20.899 7.368 1.00 43.15 213 ASP B CA 1
ATOM 3523 C C . ASP B 1 184 ? 13.072 -20.574 8.692 1.00 38.07 213 ASP B C 1
ATOM 3524 O O . ASP B 1 184 ? 13.064 -19.426 9.136 1.00 34.83 213 ASP B O 1
ATOM 3529 N N . PRO B 1 185 ? 12.428 -21.577 9.305 1.00 37.63 214 PRO B N 1
ATOM 3530 C CA . PRO B 1 185 ? 11.694 -21.333 10.554 1.00 37.66 214 PRO B CA 1
ATOM 3531 C C . PRO B 1 185 ? 12.558 -20.699 11.651 1.00 38.43 214 PRO B C 1
ATOM 3532 O O . PRO B 1 185 ? 13.659 -21.172 11.937 1.00 36.54 214 PRO B O 1
ATOM 3536 N N . PHE B 1 186 ? 12.060 -19.627 12.254 1.00 30.78 215 PHE B N 1
ATOM 3537 C CA . PHE B 1 186 ? 12.739 -19.050 13.406 1.00 28.86 215 PHE B CA 1
ATOM 3538 C C . PHE B 1 186 ? 11.756 -18.590 14.464 1.00 30.02 215 PHE B C 1
ATOM 3539 O O . PHE B 1 186 ? 10.560 -18.453 14.207 1.00 35.53 215 PHE B O 1
ATOM 3547 N N . ILE B 1 187 ? 12.276 -18.344 15.659 1.00 34.45 216 ILE B N 1
ATOM 3548 C CA . ILE B 1 187 ? 11.464 -17.888 16.769 1.00 31.59 216 ILE B CA 1
ATOM 3549 C C . ILE B 1 187 ? 11.850 -16.465 17.139 1.00 36.95 216 ILE B C 1
ATOM 3550 O O . ILE B 1 187 ? 12.915 -16.229 17.705 1.00 37.50 216 ILE B O 1
ATOM 3555 N N . LEU B 1 188 ? 10.983 -15.514 16.802 1.00 36.58 217 LEU B N 1
ATOM 3556 C CA . LEU B 1 188 ? 11.310 -14.093 16.933 1.00 30.60 217 LEU B CA 1
ATOM 3557 C C . LEU B 1 188 ? 11.751 -13.705 18.333 1.00 33.71 217 LEU B C 1
ATOM 3558 O O . LEU B 1 188 ? 12.635 -12.867 18.493 1.00 34.65 217 LEU B O 1
ATOM 3563 N N . LEU B 1 189 ? 11.119 -14.296 19.343 1.00 45.54 218 LEU B N 1
ATOM 3564 C CA . LEU B 1 189 ? 11.457 -13.996 20.728 1.00 38.20 218 LEU B CA 1
ATOM 3565 C C . LEU B 1 189 ? 12.893 -14.399 21.055 1.00 39.44 218 LEU B C 1
ATOM 3566 O O . LEU B 1 189 ? 13.548 -13.782 21.895 1.00 42.25 218 LEU B O 1
ATOM 3571 N N . ASN B 1 190 ? 13.379 -15.438 20.389 1.00 38.54 219 ASN B N 1
ATOM 3572 C CA . ASN B 1 190 ? 14.725 -15.942 20.652 1.00 41.09 219 ASN B CA 1
ATOM 3573 C C . ASN B 1 190 ? 15.832 -15.126 19.976 1.00 31.78 219 ASN B C 1
ATOM 3574 O O . ASN B 1 190 ? 17.018 -15.373 20.201 1.00 36.41 219 ASN B O 1
ATOM 3579 N N . LEU B 1 191 ? 15.435 -14.154 19.156 1.00 28.05 220 LEU B N 1
ATOM 3580 C CA . LEU B 1 191 ? 16.387 -13.239 18.538 1.00 25.33 220 LEU B CA 1
ATOM 3581 C C . LEU B 1 191 ? 16.705 -12.094 19.493 1.00 33.53 220 LEU B C 1
ATOM 3582 O O . LEU B 1 191 ? 17.590 -11.274 19.228 1.00 30.54 220 LEU B O 1
ATOM 3587 N N . LEU B 1 192 ? 15.994 -12.037 20.614 1.00 28.24 221 LEU B N 1
ATOM 3588 C CA . LEU B 1 192 ? 16.291 -11.007 21.611 1.00 35.61 221 LEU B CA 1
ATOM 3589 C C . LEU B 1 192 ? 17.351 -11.453 22.640 1.00 30.89 221 LEU B C 1
ATOM 3590 O O . LEU B 1 192 ? 17.647 -12.644 22.765 1.00 34.81 221 LEU B O 1
ATOM 3595 N N . PRO B 1 193 ? 17.946 -10.495 23.366 1.00 36.17 222 PRO B N 1
ATOM 3596 C CA . PRO B 1 193 ? 18.814 -10.946 24.457 1.00 37.17 222 PRO B CA 1
ATOM 3597 C C . PRO B 1 193 ? 18.042 -11.771 25.481 1.00 38.31 222 PRO B C 1
ATOM 3598 O O . PRO B 1 193 ? 16.833 -11.585 25.664 1.00 30.10 222 PRO B O 1
ATOM 3602 N N . ASN B 1 194 ? 18.751 -12.675 26.146 1.00 49.55 223 ASN B N 1
ATOM 3603 C CA . ASN B 1 194 ? 18.161 -13.543 27.161 1.00 61.90 223 ASN B CA 1
ATOM 3604 C C . ASN B 1 194 ? 17.370 -12.789 28.227 1.00 54.66 223 ASN B C 1
ATOM 3605 O O . ASN B 1 194 ? 16.384 -13.296 28.754 1.00 59.03 223 ASN B O 1
ATOM 3610 N N . SER B 1 195 ? 17.802 -11.578 28.550 1.00 41.69 224 SER B N 1
ATOM 3611 C CA . SER B 1 195 ? 17.053 -10.766 29.490 1.00 43.21 224 SER B CA 1
ATOM 3612 C C . SER B 1 195 ? 16.664 -9.465 28.832 1.00 41.49 224 SER B C 1
ATOM 3613 O O . SER B 1 195 ? 17.528 -8.656 28.488 1.00 40.30 224 SER B O 1
ATOM 3616 N N . THR B 1 196 ? 15.358 -9.278 28.664 1.00 37.15 225 THR B N 1
ATOM 3617 C CA . THR B 1 196 ? 14.803 -8.087 28.040 1.00 47.02 225 THR B CA 1
ATOM 3618 C C . THR B 1 196 ? 14.295 -7.117 29.096 1.00 46.91 225 THR B C 1
ATOM 3619 O O . THR B 1 196 ? 13.775 -6.055 28.769 1.00 47.82 225 THR B O 1
ATOM 3623 N N . ASP B 1 197 ? 14.456 -7.496 30.361 1.00 44.34 226 ASP B N 1
ATOM 3624 C CA . ASP B 1 197 ? 13.995 -6.704 31.503 1.00 47.18 226 ASP B CA 1
ATOM 3625 C C . ASP B 1 197 ? 14.605 -5.306 31.562 1.00 43.16 226 ASP B C 1
ATOM 3626 O O . ASP B 1 197 ? 13.947 -4.344 31.968 1.00 36.39 226 ASP B O 1
ATOM 3631 N N . LYS B 1 198 ? 15.877 -5.207 31.193 1.00 36.74 227 LYS B N 1
ATOM 3632 C CA . LYS B 1 198 ? 16.601 -3.949 31.291 1.00 33.35 227 LYS B CA 1
ATOM 3633 C C . LYS B 1 198 ? 16.743 -3.302 29.915 1.00 37.86 227 LYS B C 1
ATOM 3634 O O . LYS B 1 198 ? 17.321 -3.894 29.002 1.00 34.74 227 LYS B O 1
ATOM 3640 N N . TYR B 1 199 ? 16.227 -2.084 29.779 1.00 33.92 228 TYR B N 1
ATOM 3641 C CA . TYR B 1 199 ? 16.204 -1.402 28.490 1.00 33.88 228 TYR B CA 1
ATOM 3642 C C . TYR B 1 199 ? 16.000 0.093 28.669 1.00 28.87 228 TYR B C 1
ATOM 3643 O O . TYR B 1 199 ? 15.519 0.549 29.696 1.00 38.02 228 TYR B O 1
ATOM 3652 N N . TYR B 1 200 ? 16.343 0.858 27.649 1.00 30.41 229 TYR B N 1
ATOM 3653 C CA . TYR B 1 200 ? 16.111 2.283 27.687 1.00 30.96 229 TYR B CA 1
ATOM 3654 C C . TYR B 1 200 ? 15.016 2.606 26.691 1.00 39.88 229 TYR B C 1
ATOM 3655 O O . TYR B 1 200 ? 14.757 1.839 25.755 1.00 35.83 229 TYR B O 1
ATOM 3664 N N . ILE B 1 201 ? 14.371 3.746 26.898 1.00 32.15 230 ILE B N 1
ATOM 3665 C CA . ILE B 1 201 ? 13.311 4.177 26.016 1.00 36.93 230 ILE B CA 1
ATOM 3666 C C . ILE B 1 201 ? 13.461 5.675 25.813 1.00 33.98 230 ILE B C 1
ATOM 3667 O O . ILE B 1 201 ? 13.715 6.411 26.765 1.00 33.65 230 ILE B O 1
ATOM 3672 N N . TYR B 1 202 ? 13.350 6.119 24.567 1.00 32.20 231 TYR B N 1
ATOM 3673 C CA . TYR B 1 202 ? 13.380 7.546 24.263 1.00 31.70 231 TYR B CA 1
ATOM 3674 C C . TYR B 1 202 ? 12.538 7.854 23.017 1.00 33.15 231 TYR B C 1
ATOM 3675 O O . TYR B 1 202 ? 12.157 6.947 22.279 1.00 29.59 231 TYR B O 1
ATOM 3684 N N . ASN B 1 203 ? 12.238 9.130 22.799 1.00 29.99 232 ASN B N 1
ATOM 3685 C CA . ASN B 1 203 ? 11.467 9.536 21.632 1.00 33.15 232 ASN B CA 1
ATOM 3686 C C . ASN B 1 203 ? 12.387 9.977 20.502 1.00 31.42 232 ASN B C 1
ATOM 3687 O O . ASN B 1 203 ? 13.073 10.990 20.605 1.00 30.44 232 ASN B O 1
ATOM 3692 N N . GLY B 1 204 ? 12.405 9.211 19.421 1.00 27.75 233 GLY B N 1
ATOM 3693 C CA . GLY B 1 204 ? 13.315 9.489 18.330 1.00 25.11 233 GLY B CA 1
ATOM 3694 C C . GLY B 1 204 ? 12.662 9.366 16.971 1.00 27.67 233 GLY B C 1
ATOM 3695 O O . GLY B 1 204 ? 11.473 9.648 16.833 1.00 34.77 233 GLY B O 1
ATOM 3696 N N . SER B 1 205 ? 13.447 8.922 15.986 1.00 24.58 234 SER B N 1
ATOM 3697 C CA . SER B 1 205 ? 13.037 8.890 14.588 1.00 24.80 234 SER B CA 1
ATOM 3698 C C . SER B 1 205 ? 13.589 7.667 13.866 1.00 31.40 234 SER B C 1
ATOM 3699 O O . SER B 1 205 ? 14.441 6.944 14.386 1.00 29.72 234 SER B O 1
ATOM 3702 N N . LEU B 1 206 ? 13.121 7.466 12.641 1.00 26.43 235 LEU B N 1
ATOM 3703 C CA . LEU B 1 206 ? 13.784 6.544 11.733 1.00 26.94 235 LEU B CA 1
ATOM 3704 C C . LEU B 1 206 ? 15.218 7.010 11.509 1.00 22.74 235 LEU B C 1
ATOM 3705 O O . LEU B 1 206 ? 15.502 8.204 11.557 1.00 25.70 235 LEU B O 1
ATOM 3710 N N . THR B 1 207 ? 16.118 6.069 11.256 1.00 20.88 236 THR B N 1
ATOM 3711 C CA . THR B 1 207 ? 17.534 6.398 11.104 1.00 25.42 236 THR B CA 1
ATOM 3712 C C . THR B 1 207 ? 17.962 6.517 9.642 1.00 22.98 236 THR B C 1
ATOM 3713 O O . THR B 1 207 ? 19.150 6.556 9.332 1.00 32.14 236 THR B O 1
ATOM 3717 N N . SER B 1 208 ? 16.986 6.592 8.753 1.00 29.90 237 SER B N 1
ATOM 3718 C CA . SER B 1 208 ? 17.232 6.910 7.353 1.00 32.86 237 SER B CA 1
ATOM 3719 C C . SER B 1 208 ? 16.010 7.664 6.847 1.00 31.41 237 SER B C 1
ATOM 3720 O O . SER B 1 208 ? 14.946 7.584 7.458 1.00 32.76 237 SER B O 1
ATOM 3723 N N . PRO B 1 209 ? 16.146 8.397 5.731 1.00 31.81 238 PRO B N 1
ATOM 3724 C CA . PRO B 1 209 ? 14.994 9.183 5.271 1.00 31.67 238 PRO B CA 1
ATOM 3725 C C . PRO B 1 209 ? 13.789 8.269 5.063 1.00 30.25 238 PRO B C 1
ATOM 3726 O O . PRO B 1 209 ? 13.977 7.122 4.643 1.00 29.73 238 PRO B O 1
ATOM 3730 N N . PRO B 1 210 ? 12.564 8.764 5.325 1.00 34.88 239 PRO B N 1
ATOM 3731 C CA . PRO B 1 210 ? 12.205 10.167 5.604 1.00 34.17 239 PRO B CA 1
ATOM 3732 C C . PRO B 1 210 ? 12.609 10.683 6.988 1.00 33.48 239 PRO B C 1
ATOM 3733 O O . PRO B 1 210 ? 12.307 11.837 7.298 1.00 36.38 239 PRO B O 1
ATOM 3737 N N . CYS B 1 211 ? 13.268 9.858 7.798 1.00 35.83 240 CYS B N 1
ATOM 3738 C CA . CYS B 1 211 ? 13.689 10.277 9.135 1.00 27.58 240 CYS B CA 1
ATOM 3739 C C . CYS B 1 211 ? 12.500 10.616 10.042 1.00 32.34 240 CYS B C 1
ATOM 3740 O O . CYS B 1 211 ? 12.580 11.507 10.898 1.00 31.41 240 CYS B O 1
ATOM 3743 N N . THR B 1 212 ? 11.409 9.881 9.860 1.00 25.27 241 THR B N 1
ATOM 3744 C CA . THR B 1 212 ? 10.143 10.158 10.534 1.00 33.54 241 THR B CA 1
ATOM 3745 C C . THR B 1 212 ? 10.256 10.288 12.060 1.00 31.16 241 THR B C 1
ATOM 3746 O O . THR B 1 212 ? 10.747 9.401 12.733 1.00 27.47 241 THR B O 1
ATOM 3750 N N . ASP B 1 213 ? 9.706 11.390 12.560 1.00 37.18 242 ASP B N 1
ATOM 3751 C CA . ASP B 1 213 ? 9.971 11.982 13.869 1.00 42.29 242 ASP B CA 1
ATOM 3752 C C . ASP B 1 213 ? 9.281 11.344 15.078 1.00 35.50 242 ASP B C 1
ATOM 3753 O O . ASP B 1 213 ? 9.252 11.943 16.151 1.00 37.00 242 ASP B O 1
ATOM 3758 N N . THR B 1 214 ? 8.716 10.156 14.923 1.00 28.64 243 THR B N 1
ATOM 3759 C CA . THR B 1 214 ? 7.648 9.727 15.830 1.00 23.70 243 THR B CA 1
ATOM 3760 C C . THR B 1 214 ? 7.891 8.344 16.391 1.00 31.63 243 THR B C 1
ATOM 3761 O O . THR B 1 214 ? 6.942 7.651 16.774 1.00 23.43 243 THR B O 1
ATOM 3765 N N . VAL B 1 215 ? 9.156 7.936 16.423 1.00 32.33 244 VAL B N 1
ATOM 3766 C CA . VAL B 1 215 ? 9.500 6.603 16.895 1.00 34.49 244 VAL B CA 1
ATOM 3767 C C . VAL B 1 215 ? 9.841 6.574 18.378 1.00 37.43 244 VAL B C 1
ATOM 3768 O O . VAL B 1 215 ? 10.798 7.212 18.810 1.00 38.88 244 VAL B O 1
ATOM 3772 N N . ASP B 1 216 ? 9.068 5.822 19.154 1.00 36.72 245 ASP B N 1
ATOM 3773 C CA . ASP B 1 216 ? 9.482 5.500 20.513 1.00 31.88 245 ASP B CA 1
ATOM 3774 C C . ASP B 1 216 ? 10.444 4.334 20.437 1.00 31.81 245 ASP B C 1
ATOM 3775 O O . ASP B 1 216 ? 10.082 3.244 20.004 1.00 35.01 245 ASP B O 1
ATOM 3780 N N . TRP B 1 217 ? 11.682 4.575 20.842 1.00 22.05 246 TRP B N 1
ATOM 3781 C CA . TRP B 1 217 ? 12.706 3.555 20.773 1.00 27.32 246 TRP B CA 1
ATOM 3782 C C . TRP B 1 217 ? 12.823 2.793 22.086 1.00 35.72 246 TRP B C 1
ATOM 3783 O O . TRP B 1 217 ? 12.773 3.380 23.173 1.00 30.43 246 TRP B O 1
ATOM 3794 N N . ILE B 1 218 ? 12.967 1.478 21.965 1.00 29.45 247 ILE B N 1
ATOM 3795 C CA . ILE B 1 218 ? 13.319 0.624 23.078 1.00 26.21 247 ILE B CA 1
ATOM 3796 C C . ILE B 1 218 ? 14.666 -0.001 22.757 1.00 31.70 247 ILE B C 1
ATOM 3797 O O . ILE B 1 218 ? 14.776 -0.794 21.825 1.00 33.22 247 ILE B O 1
ATOM 3802 N N . VAL B 1 219 ? 15.690 0.375 23.521 1.00 26.08 248 VAL B N 1
ATOM 3803 C CA . VAL B 1 219 ? 17.035 -0.166 23.338 1.00 22.52 248 VAL B CA 1
ATOM 3804 C C . VAL B 1 219 ? 17.381 -1.111 24.482 1.00 28.92 248 VAL B C 1
ATOM 3805 O O . VAL B 1 219 ? 17.432 -0.703 25.644 1.00 36.63 248 VAL B O 1
ATOM 3809 N N . PHE B 1 220 ? 17.616 -2.376 24.160 1.00 22.71 249 PHE B N 1
ATOM 3810 C CA . PHE B 1 220 ? 17.941 -3.354 25.192 1.00 30.41 249 PHE B CA 1
ATOM 3811 C C . PHE B 1 220 ? 19.381 -3.188 25.694 1.00 30.70 249 PHE B C 1
ATOM 3812 O O . PHE B 1 220 ? 20.308 -2.928 24.912 1.00 29.74 249 PHE B O 1
ATOM 3820 N N . LYS B 1 221 ? 19.573 -3.324 26.998 1.00 32.15 250 LYS B N 1
ATOM 3821 C CA . LYS B 1 221 ? 20.909 -3.132 27.549 1.00 43.74 250 LYS B CA 1
ATOM 3822 C C . LYS B 1 221 ? 21.790 -4.366 27.348 1.00 42.74 250 LYS B C 1
ATOM 3823 O O . LYS B 1 221 ? 22.983 -4.239 27.082 1.00 42.31 250 LYS B O 1
ATOM 3829 N N . ASP B 1 222 ? 21.196 -5.550 27.472 1.00 37.12 251 ASP B N 1
ATOM 3830 C CA . ASP B 1 222 ? 21.922 -6.796 27.275 1.00 28.71 251 ASP B CA 1
ATOM 3831 C C . ASP B 1 222 ? 22.031 -7.086 25.784 1.00 37.23 251 ASP B C 1
ATOM 3832 O O . ASP B 1 222 ? 21.048 -6.966 25.043 1.00 29.04 251 ASP B O 1
ATOM 3837 N N . THR B 1 223 ? 23.222 -7.497 25.360 1.00 22.45 252 THR B N 1
ATOM 3838 C CA . THR B 1 223 ? 23.485 -7.832 23.976 1.00 37.51 252 THR B CA 1
ATOM 3839 C C . THR B 1 223 ? 23.194 -9.288 23.633 1.00 41.00 252 THR B C 1
ATOM 3840 O O . THR B 1 223 ? 23.103 -10.158 24.509 1.00 33.60 252 THR B O 1
ATOM 3844 N N . VAL B 1 224 ? 23.062 -9.537 22.335 1.00 32.97 253 VAL B N 1
ATOM 3845 C CA . VAL B 1 224 ? 22.979 -10.887 21.831 1.00 29.97 253 VAL B CA 1
ATOM 3846 C C . VAL B 1 224 ? 24.356 -11.240 21.300 1.00 36.32 253 VAL B C 1
ATOM 3847 O O . VAL B 1 224 ? 25.054 -10.383 20.752 1.00 39.29 253 VAL B O 1
ATOM 3851 N N . SER B 1 225 ? 24.759 -12.491 21.485 1.00 32.38 254 SER B N 1
ATOM 3852 C CA . SER B 1 225 ? 26.056 -12.956 21.014 1.00 32.28 254 SER B CA 1
ATOM 3853 C C . SER B 1 225 ? 25.952 -13.747 19.706 1.00 37.33 254 SER B C 1
ATOM 3854 O O . SER B 1 225 ? 25.051 -14.570 19.540 1.00 44.66 254 SER B O 1
ATOM 3857 N N . ILE B 1 226 ? 26.874 -13.504 18.779 1.00 28.60 255 ILE B N 1
ATOM 3858 C CA . ILE B 1 226 ? 27.009 -14.366 17.600 1.00 33.58 255 ILE B CA 1
ATOM 3859 C C . ILE B 1 226 ? 28.476 -14.655 17.277 1.00 35.45 255 ILE B C 1
ATOM 3860 O O . ILE B 1 226 ? 29.366 -13.911 17.686 1.00 31.46 255 ILE B O 1
ATOM 3865 N N . SER B 1 227 ? 28.721 -15.732 16.537 1.00 33.27 256 SER B N 1
ATOM 3866 C CA . SER B 1 227 ? 30.078 -16.109 16.149 1.00 36.07 256 SER B CA 1
ATOM 3867 C C . SER B 1 227 ? 30.651 -15.137 15.138 1.00 36.88 256 SER B C 1
ATOM 3868 O O . SER B 1 227 ? 29.921 -14.367 14.508 1.00 39.81 256 SER B O 1
ATOM 3871 N N . GLU B 1 228 ? 31.962 -15.219 14.957 1.00 31.17 257 GLU B N 1
ATOM 3872 C CA . GLU B 1 228 ? 32.669 -14.393 13.995 1.00 31.71 257 GLU B CA 1
ATOM 3873 C C . GLU B 1 228 ? 32.192 -14.677 12.576 1.00 33.71 257 GLU B C 1
ATOM 3874 O O . GLU B 1 228 ? 32.002 -13.759 11.779 1.00 38.24 257 GLU B O 1
ATOM 3880 N N . SER B 1 229 ? 32.010 -15.956 12.266 1.00 26.72 258 SER B N 1
ATOM 3881 C CA . SER B 1 229 ? 31.605 -16.378 10.937 1.00 34.38 258 SER B CA 1
ATOM 3882 C C . SER B 1 229 ? 30.137 -16.031 10.637 1.00 39.36 258 SER B C 1
ATOM 3883 O O . SER B 1 229 ? 29.757 -15.898 9.478 1.00 36.53 258 SER B O 1
ATOM 3886 N N . GLN B 1 230 ? 29.315 -15.896 11.674 1.00 35.73 259 GLN B N 1
ATOM 3887 C CA . GLN B 1 230 ? 27.943 -15.431 11.481 1.00 30.40 259 GLN B CA 1
ATOM 3888 C C . GLN B 1 230 ? 27.949 -13.942 11.156 1.00 28.92 259 GLN B C 1
ATOM 3889 O O . GLN B 1 230 ? 27.226 -13.490 10.267 1.00 26.97 259 GLN B O 1
ATOM 3895 N N . LEU B 1 231 ? 28.766 -13.179 11.878 1.00 30.97 260 LEU B N 1
ATOM 3896 C CA . LEU B 1 231 ? 28.862 -11.744 11.640 1.00 26.54 260 LEU B CA 1
ATOM 3897 C C . LEU B 1 231 ? 29.348 -11.468 10.224 1.00 24.80 260 LEU B C 1
ATOM 3898 O O . LEU B 1 231 ? 28.898 -10.522 9.575 1.00 31.72 260 LEU B O 1
ATOM 3903 N N . ALA B 1 232 ? 30.245 -12.311 9.732 1.00 24.44 261 ALA B N 1
ATOM 3904 C CA . ALA B 1 232 ? 30.897 -12.059 8.443 1.00 30.18 261 ALA B CA 1
ATOM 3905 C C . ALA B 1 232 ? 29.976 -12.162 7.218 1.00 37.54 261 ALA B C 1
ATOM 3906 O O . ALA B 1 232 ? 30.283 -11.611 6.164 1.00 33.70 261 ALA B O 1
ATOM 3908 N N . VAL B 1 233 ? 28.854 -12.863 7.344 1.00 40.96 262 VAL B N 1
ATOM 3909 C CA . VAL B 1 233 ? 27.958 -13.003 6.200 1.00 39.17 262 VAL B CA 1
ATOM 3910 C C . VAL B 1 233 ? 27.418 -11.638 5.763 1.00 34.22 262 VAL B C 1
ATOM 3911 O O . VAL B 1 233 ? 27.234 -11.381 4.566 1.00 32.13 262 VAL B O 1
ATOM 3915 N N . PHE B 1 234 ? 27.205 -10.754 6.732 1.00 25.65 263 PHE B N 1
ATOM 3916 C CA . PHE B 1 234 ? 26.699 -9.421 6.442 1.00 28.14 263 PHE B CA 1
ATOM 3917 C C . PHE B 1 234 ? 27.573 -8.667 5.443 1.00 34.75 263 PHE B C 1
ATOM 3918 O O . PHE B 1 234 ? 27.059 -8.029 4.518 1.00 27.40 263 PHE B O 1
ATOM 3926 N N . CYS B 1 235 ? 28.893 -8.756 5.603 1.00 33.11 264 CYS B N 1
ATOM 3927 C CA . CYS B 1 235 ? 29.792 -8.010 4.720 1.00 30.31 264 CYS B CA 1
ATOM 3928 C C . CYS B 1 235 ? 29.971 -8.636 3.339 1.00 33.85 264 CYS B C 1
ATOM 3929 O O . CYS B 1 235 ? 30.697 -8.098 2.507 1.00 32.81 264 CYS B O 1
ATOM 3932 N N . GLU B 1 236 ? 29.315 -9.767 3.099 1.00 37.17 265 GLU B N 1
ATOM 3933 C CA . GLU B 1 236 ? 29.304 -10.376 1.774 1.00 33.25 265 GLU B CA 1
ATOM 3934 C C . GLU B 1 236 ? 28.054 -9.951 1.027 1.00 34.79 265 GLU B C 1
ATOM 3935 O O . GLU B 1 236 ? 27.816 -10.380 -0.101 1.00 36.74 265 GLU B O 1
ATOM 3941 N N . VAL B 1 237 ? 27.239 -9.128 1.682 1.00 32.10 266 VAL B N 1
ATOM 3942 C CA . VAL B 1 237 ? 26.085 -8.530 1.034 1.00 22.83 266 VAL B CA 1
ATOM 3943 C C . VAL B 1 237 ? 26.542 -7.533 -0.033 1.00 31.36 266 VAL B C 1
ATOM 3944 O O . VAL B 1 237 ? 27.379 -6.669 0.229 1.00 31.48 266 VAL B O 1
ATOM 3948 N N . LEU B 1 238 ? 26.004 -7.665 -1.239 1.00 29.08 267 LEU B N 1
ATOM 3949 C CA . LEU B 1 238 ? 26.319 -6.738 -2.318 1.00 30.60 267 LEU B CA 1
ATOM 3950 C C . LEU B 1 238 ? 25.283 -5.625 -2.436 1.00 37.35 267 LEU B C 1
ATOM 3951 O O . LEU B 1 238 ? 24.106 -5.809 -2.116 1.00 34.87 267 LEU B O 1
ATOM 3956 N N . THR B 1 239 ? 25.724 -4.474 -2.921 1.00 26.59 268 THR B N 1
ATOM 3957 C CA . THR B 1 239 ? 24.826 -3.361 -3.146 1.00 25.81 268 THR B CA 1
ATOM 3958 C C . THR B 1 239 ? 25.215 -2.651 -4.416 1.00 23.13 268 THR B C 1
ATOM 3959 O O . THR B 1 239 ? 26.382 -2.482 -4.695 1.00 33.94 268 THR B O 1
ATOM 3963 N N . MET B 1 240 ? 24.219 -2.257 -5.195 1.00 33.31 269 MET B N 1
ATOM 3964 C CA . MET B 1 240 ? 24.437 -1.475 -6.398 1.00 29.97 269 MET B CA 1
ATOM 3965 C C . MET B 1 240 ? 23.929 -0.082 -6.107 1.00 26.94 269 MET B C 1
ATOM 3966 O O . MET B 1 240 ? 22.883 0.081 -5.484 1.00 38.10 269 MET B O 1
ATOM 3971 N N . GLN B 1 241 ? 24.641 0.938 -6.546 1.00 28.17 270 GLN B N 1
ATOM 3972 C CA . GLN B 1 241 ? 24.090 2.268 -6.362 1.00 36.67 270 GLN B CA 1
ATOM 3973 C C . GLN B 1 241 ? 24.565 3.261 -7.408 1.00 36.94 270 GLN B C 1
ATOM 3974 O O . GLN B 1 241 ? 25.728 3.257 -7.818 1.00 36.93 270 GLN B O 1
ATOM 3980 N N . GLN B 1 242 ? 23.631 4.101 -7.836 1.00 36.12 271 GLN B N 1
ATOM 3981 C CA . GLN B 1 242 ? 23.841 4.993 -8.955 1.00 40.55 271 GLN B CA 1
ATOM 3982 C C . GLN B 1 242 ? 24.622 6.197 -8.511 1.00 45.27 271 GLN B C 1
ATOM 3983 O O . GLN B 1 242 ? 24.318 6.794 -7.481 1.00 50.24 271 GLN B O 1
ATOM 3989 N N . SER B 1 243 ? 25.640 6.535 -9.293 1.00 38.49 272 SER B N 1
ATOM 3990 C CA . SER B 1 243 ? 26.406 7.756 -9.102 1.00 46.32 272 SER B CA 1
ATOM 3991 C C . SER B 1 243 ? 26.478 8.451 -10.449 1.00 48.49 272 SER B C 1
ATOM 3992 O O . SER B 1 243 ? 27.173 7.990 -11.355 1.00 48.35 272 SER B O 1
ATOM 3995 N N . GLY B 1 244 ? 25.745 9.550 -10.583 1.00 47.70 273 GLY B N 1
ATOM 3996 C CA . GLY B 1 244 ? 25.679 10.254 -11.847 1.00 46.91 273 GLY B CA 1
ATOM 3997 C C . GLY B 1 244 ? 25.158 9.322 -12.923 1.00 38.57 273 GLY B C 1
ATOM 3998 O O . GLY B 1 244 ? 24.062 8.782 -12.797 1.00 36.79 273 GLY B O 1
ATOM 3999 N N . TYR B 1 245 ? 25.955 9.101 -13.960 1.00 34.05 274 TYR B N 1
ATOM 4000 C CA . TYR B 1 245 ? 25.506 8.267 -15.073 1.00 38.18 274 TYR B CA 1
ATOM 4001 C C . TYR B 1 245 ? 25.960 6.800 -15.017 1.00 33.62 274 TYR B C 1
ATOM 4002 O O . TYR B 1 245 ? 25.880 6.093 -16.019 1.00 40.47 274 TYR B O 1
ATOM 4011 N N . VAL B 1 246 ? 26.414 6.329 -13.857 1.00 32.15 275 VAL B N 1
ATOM 4012 C CA . VAL B 1 246 ? 26.774 4.912 -13.732 1.00 31.27 275 VAL B CA 1
ATOM 4013 C C . VAL B 1 246 ? 26.219 4.245 -12.474 1.00 29.49 275 VAL B C 1
ATOM 4014 O O . VAL B 1 246 ? 25.759 4.915 -11.556 1.00 28.84 275 VAL B O 1
ATOM 4018 N N . MET B 1 247 ? 26.258 2.917 -12.442 1.00 28.82 276 MET B N 1
ATOM 4019 C CA . MET B 1 247 ? 25.891 2.163 -11.243 1.00 27.27 276 MET B CA 1
ATOM 4020 C C . MET B 1 247 ? 27.144 1.479 -10.756 1.00 28.98 276 MET B C 1
ATOM 4021 O O . MET B 1 247 ? 27.901 0.937 -11.565 1.00 41.86 276 MET B O 1
ATOM 4026 N N . LEU B 1 248 ? 27.359 1.489 -9.442 1.00 29.95 277 LEU B N 1
ATOM 4027 C CA . LEU B 1 248 ? 28.551 0.901 -8.851 1.00 28.54 277 LEU B CA 1
ATOM 4028 C C . LEU B 1 248 ? 28.183 -0.247 -7.932 1.00 29.87 277 LEU B C 1
ATOM 4029 O O . LEU B 1 248 ? 27.357 -0.094 -7.023 1.00 24.09 277 LEU B O 1
ATOM 4034 N N . MET B 1 249 ? 28.790 -1.401 -8.192 1.00 27.23 278 MET B N 1
ATOM 4035 C CA . MET B 1 249 ? 28.661 -2.572 -7.337 1.00 30.48 278 MET B CA 1
ATOM 4036 C C . MET B 1 249 ? 29.755 -2.570 -6.280 1.00 23.31 278 MET B C 1
ATOM 4037 O O . MET B 1 249 ? 30.924 -2.373 -6.594 1.00 24.10 278 MET B O 1
ATOM 4042 N N . ASP B 1 250 ? 29.358 -2.794 -5.034 1.00 22.32 279 ASP B N 1
ATOM 4043 C CA . ASP B 1 250 ? 30.274 -2.804 -3.904 1.00 30.05 279 ASP B CA 1
ATOM 4044 C C . ASP B 1 250 ? 29.730 -3.782 -2.897 1.00 32.14 279 ASP B C 1
ATOM 4045 O O . ASP B 1 250 ? 28.563 -4.157 -2.957 1.00 31.97 279 ASP B O 1
ATOM 4050 N N . TYR B 1 251 ? 30.574 -4.194 -1.965 1.00 32.56 280 TYR B N 1
ATOM 4051 C CA . TYR B 1 251 ? 30.081 -4.859 -0.773 1.00 32.76 280 TYR B CA 1
ATOM 4052 C C . TYR B 1 251 ? 29.376 -3.808 0.074 1.00 28.13 280 TYR B C 1
ATOM 4053 O O . TYR B 1 251 ? 29.735 -2.629 0.055 1.00 29.34 280 TYR B O 1
ATOM 4062 N N . LEU B 1 252 ? 28.349 -4.228 0.793 1.00 23.41 281 LEU B N 1
ATOM 4063 C CA . LEU B 1 252 ? 27.646 -3.314 1.672 1.00 22.79 281 LEU B CA 1
ATOM 4064 C C . LEU B 1 252 ? 28.362 -3.269 3.022 1.00 22.43 281 LEU B C 1
ATOM 4065 O O . LEU B 1 252 ? 28.567 -4.301 3.656 1.00 27.91 281 LEU B O 1
ATOM 4070 N N . GLN B 1 253 ? 28.765 -2.076 3.448 1.00 22.84 282 GLN B N 1
ATOM 4071 C CA . GLN B 1 253 ? 29.481 -1.924 4.722 1.00 25.22 282 GLN B CA 1
ATOM 4072 C C . GLN B 1 253 ? 29.159 -0.593 5.360 1.00 24.46 282 GLN B C 1
ATOM 4073 O O . GLN B 1 253 ? 28.860 0.376 4.659 1.00 24.56 282 GLN B O 1
ATOM 4079 N N . ASN B 1 254 ? 29.246 -0.536 6.687 1.00 24.84 283 ASN B N 1
ATOM 4080 C CA . ASN B 1 254 ? 29.135 0.737 7.385 1.00 24.28 283 ASN B CA 1
ATOM 4081 C C . ASN B 1 254 ? 27.811 1.418 7.100 1.00 32.87 283 ASN B C 1
ATOM 4082 O O . ASN B 1 254 ? 27.755 2.646 6.974 1.00 29.82 283 ASN B O 1
ATOM 4087 N N . ASN B 1 255 ? 26.752 0.619 6.985 1.00 25.62 284 ASN B N 1
ATOM 4088 C CA . ASN B 1 255 ? 25.432 1.147 6.676 1.00 21.42 284 ASN B CA 1
ATOM 4089 C C . ASN B 1 255 ? 24.683 1.596 7.926 1.00 25.74 284 ASN B C 1
ATOM 4090 O O . ASN B 1 255 ? 23.610 1.080 8.236 1.00 32.19 284 ASN B O 1
ATOM 4095 N N . PHE B 1 256 ? 25.261 2.564 8.639 1.00 32.19 285 PHE B N 1
ATOM 4096 C CA . PHE B 1 256 ? 24.685 3.089 9.876 1.00 26.73 285 PHE B CA 1
ATOM 4097 C C . PHE B 1 256 ? 24.727 4.603 9.846 1.00 26.86 285 PHE B C 1
ATOM 4098 O O . PHE B 1 256 ? 25.633 5.182 9.270 1.00 29.14 285 PHE B O 1
ATOM 4106 N N . ARG B 1 257 ? 23.747 5.252 10.461 1.00 30.46 286 ARG B N 1
ATOM 4107 C CA . ARG B 1 257 ? 23.718 6.706 10.464 1.00 29.92 286 ARG B CA 1
ATOM 4108 C C . ARG B 1 257 ? 24.524 7.213 11.642 1.00 30.63 286 ARG B C 1
ATOM 4109 O O . ARG B 1 257 ? 24.485 6.605 12.703 1.00 27.78 286 ARG B O 1
ATOM 4117 N N . GLU B 1 258 ? 25.245 8.320 11.450 1.00 29.63 287 GLU B N 1
ATOM 4118 C CA . GLU B 1 258 ? 25.961 8.998 12.540 1.00 29.79 287 GLU B CA 1
ATOM 4119 C C . GLU B 1 258 ? 25.003 9.352 13.672 1.00 33.61 287 GLU B C 1
ATOM 4120 O O . GLU B 1 258 ? 23.799 9.455 13.464 1.00 30.00 287 GLU B O 1
ATOM 4126 N N . GLN B 1 259 ? 25.538 9.567 14.864 1.00 35.83 288 GLN B N 1
ATOM 4127 C CA . GLN B 1 259 ? 24.684 9.843 16.013 1.00 41.04 288 GLN B CA 1
ATOM 4128 C C . GLN B 1 259 ? 24.192 11.294 16.075 1.00 38.71 288 GLN B C 1
ATOM 4129 O O . GLN B 1 259 ? 24.849 12.215 15.586 1.00 33.11 288 GLN B O 1
ATOM 4135 N N . GLN B 1 260 ? 23.026 11.481 16.682 1.00 25.81 289 GLN B N 1
ATOM 4136 C CA . GLN B 1 260 ? 22.381 12.783 16.705 1.00 30.96 289 GLN B CA 1
ATOM 4137 C C . GLN B 1 260 ? 22.431 13.396 18.093 1.00 35.48 289 GLN B C 1
ATOM 4138 O O . GLN B 1 260 ? 22.655 12.688 19.077 1.00 32.62 289 GLN B O 1
ATOM 4144 N N . TYR B 1 261 ? 22.229 14.711 18.166 1.00 39.17 290 TYR B N 1
ATOM 4145 C CA . TYR B 1 261 ? 22.147 15.413 19.449 1.00 41.75 290 TYR B CA 1
ATOM 4146 C C . TYR B 1 261 ? 20.825 15.116 20.139 1.00 45.40 290 TYR B C 1
ATOM 4147 O O . TYR B 1 261 ? 19.797 14.980 19.477 1.00 45.95 290 TYR B O 1
ATOM 4156 N N . LYS B 1 262 ? 20.854 15.023 21.467 1.00 43.46 291 LYS B N 1
ATOM 4157 C CA . LYS B 1 262 ? 19.652 14.707 22.234 1.00 48.92 291 LYS B CA 1
ATOM 4158 C C . LYS B 1 262 ? 18.718 15.900 22.398 1.00 43.87 291 LYS B C 1
ATOM 4159 O O . LYS B 1 262 ? 17.511 15.723 22.472 1.00 39.91 291 LYS B O 1
ATOM 4165 N N . PHE B 1 263 ? 19.277 17.107 22.460 1.00 48.89 292 PHE B N 1
ATOM 4166 C CA . PHE B 1 263 ? 18.478 18.328 22.570 1.00 50.51 292 PHE B CA 1
ATOM 4167 C C . PHE B 1 263 ? 17.574 18.343 23.793 1.00 54.03 292 PHE B C 1
ATOM 4168 O O . PHE B 1 263 ? 16.430 18.797 23.705 1.00 62.64 292 PHE B O 1
ATOM 4176 N N . SER B 1 264 ? 18.057 17.839 24.922 1.00 55.68 293 SER B N 1
ATOM 4177 C CA . SER B 1 264 ? 17.253 17.851 26.147 1.00 68.56 293 SER B CA 1
ATOM 4178 C C . SER B 1 264 ? 16.084 16.861 26.123 1.00 60.03 293 SER B C 1
ATOM 4179 O O . SER B 1 264 ? 15.100 17.034 26.841 1.00 58.85 293 SER B O 1
ATOM 4182 N N . ARG B 1 265 ? 16.179 15.840 25.282 1.00 49.59 294 ARG B N 1
ATOM 4183 C CA . ARG B 1 265 ? 15.246 14.731 25.357 1.00 48.37 294 ARG B CA 1
ATOM 4184 C C . ARG B 1 265 ? 15.641 13.917 26.572 1.00 48.54 294 ARG B C 1
ATOM 4185 O O . ARG B 1 265 ? 16.824 13.806 26.878 1.00 48.25 294 ARG B O 1
ATOM 4193 N N . GLN B 1 266 ? 14.665 13.358 27.275 1.00 47.38 295 GLN B N 1
ATOM 4194 C CA . GLN B 1 266 ? 14.986 12.463 28.376 1.00 46.82 295 GLN B CA 1
ATOM 4195 C C . GLN B 1 266 ? 14.976 11.018 27.924 1.00 40.15 295 GLN B C 1
ATOM 4196 O O . GLN B 1 266 ? 14.146 10.611 27.106 1.00 36.64 295 GLN B O 1
ATOM 4202 N N . VAL B 1 267 ? 15.927 10.254 28.442 1.00 32.98 296 VAL B N 1
ATOM 4203 C CA . VAL B 1 267 ? 15.935 8.815 28.251 1.00 23.80 296 VAL B CA 1
ATOM 4204 C C . VAL B 1 267 ? 15.535 8.184 29.572 1.00 30.39 296 VAL B C 1
ATOM 4205 O O . VAL B 1 267 ? 16.061 8.541 30.621 1.00 32.09 296 VAL B O 1
ATOM 4209 N N . PHE B 1 268 ? 14.585 7.261 29.533 1.00 30.49 297 PHE B N 1
ATOM 4210 C CA . PHE B 1 268 ? 14.233 6.518 30.729 1.00 30.48 297 PHE B CA 1
ATOM 4211 C C . PHE B 1 268 ? 14.992 5.202 30.756 1.00 37.76 297 PHE B C 1
ATOM 4212 O O . PHE B 1 268 ? 15.494 4.725 29.732 1.00 36.22 297 PHE B O 1
ATOM 4220 N N . SER B 1 269 ? 15.058 4.620 31.943 1.00 40.94 298 SER B N 1
ATOM 4221 C CA . SER B 1 269 ? 15.741 3.364 32.166 1.00 31.35 298 SER B CA 1
ATOM 4222 C C . SER B 1 269 ? 14.792 2.481 32.967 1.00 34.82 298 SER B C 1
ATOM 4223 O O . SER B 1 269 ? 14.124 2.963 33.880 1.00 43.31 298 SER B O 1
ATOM 4226 N N . SER B 1 270 ? 14.709 1.198 32.631 1.00 39.12 299 SER B N 1
ATOM 4227 C CA . SER B 1 270 ? 13.841 0.295 33.391 1.00 43.54 299 SER B CA 1
ATOM 4228 C C . SER B 1 270 ? 14.494 -0.052 34.726 1.00 49.33 299 SER B C 1
ATOM 4229 O O . SER B 1 270 ? 15.714 0.047 34.863 1.00 53.19 299 SER B O 1
ATOM 4232 N N . TYR B 1 271 ? 13.698 -0.444 35.716 1.00 52.63 300 TYR B N 1
ATOM 4233 C CA . TYR B 1 271 ? 14.278 -0.882 36.987 1.00 47.49 300 TYR B CA 1
ATOM 4234 C C . TYR B 1 271 ? 14.166 -2.389 37.178 1.00 48.98 300 TYR B C 1
ATOM 4235 O O . TYR B 1 271 ? 13.078 -2.959 37.116 1.00 50.93 300 TYR B O 1
ATOM 4244 N N . THR B 1 272 ? 15.307 -3.025 37.422 1.00 61.07 301 THR B N 1
ATOM 4245 C CA . THR B 1 272 ? 15.374 -4.479 37.513 1.00 64.15 301 THR B CA 1
ATOM 4246 C C . THR B 1 272 ? 15.968 -4.938 38.846 1.00 64.74 301 THR B C 1
ATOM 4247 O O . THR B 1 272 ? 15.270 -5.003 39.860 1.00 66.73 301 THR B O 1
ATOM 4251 N N . GLY C 2 5 ? 55.919 33.113 50.780 1.00 51.36 133 GLY C N 1
ATOM 4252 C CA . GLY C 2 5 ? 55.475 32.030 49.918 1.00 59.75 133 GLY C CA 1
ATOM 4253 C C . GLY C 2 5 ? 54.002 32.125 49.556 1.00 56.88 133 GLY C C 1
ATOM 4254 O O . GLY C 2 5 ? 53.241 32.795 50.247 1.00 60.77 133 GLY C O 1
ATOM 4255 N N . TYR C 2 6 ? 53.589 31.449 48.487 1.00 50.88 134 TYR C N 1
ATOM 4256 C CA . TYR C 2 6 ? 52.207 31.559 48.026 1.00 56.91 134 TYR C CA 1
ATOM 4257 C C . TYR C 2 6 ? 51.756 30.429 47.102 1.00 58.64 134 TYR C C 1
ATOM 4258 O O . TYR C 2 6 ? 52.560 29.615 46.649 1.00 56.70 134 TYR C O 1
ATOM 4267 N N . LEU C 2 7 ? 50.453 30.407 46.822 1.00 63.09 135 LEU C N 1
ATOM 4268 C CA . LEU C 2 7 ? 49.847 29.443 45.905 1.00 54.38 135 LEU C CA 1
ATOM 4269 C C . LEU C 2 7 ? 48.512 29.984 45.382 1.00 55.51 135 LEU C C 1
ATOM 4270 O O . LEU C 2 7 ? 47.509 29.971 46.093 1.00 48.70 135 LEU C O 1
ATOM 4275 N N . ASP C 2 8 ? 48.511 30.473 44.144 1.00 56.96 136 ASP C N 1
ATOM 4276 C CA . ASP C 2 8 ? 47.286 30.956 43.504 1.00 57.12 136 ASP C CA 1
ATOM 4277 C C . ASP C 2 8 ? 46.230 29.858 43.417 1.00 60.08 136 ASP C C 1
ATOM 4278 O O . ASP C 2 8 ? 46.521 28.684 43.647 1.00 57.99 136 ASP C O 1
ATOM 4283 N N . PRO C 2 9 ? 44.988 30.240 43.095 1.00 58.66 137 PRO C N 1
ATOM 4284 C CA . PRO C 2 9 ? 43.926 29.251 42.879 1.00 53.39 137 PRO C CA 1
ATOM 4285 C C . PRO C 2 9 ? 43.894 28.720 41.446 1.00 49.23 137 PRO C C 1
ATOM 4286 O O . PRO C 2 9 ? 44.396 29.365 40.524 1.00 55.42 137 PRO C O 1
ATOM 4290 N N . PHE C 2 10 ? 43.295 27.547 41.270 1.00 47.76 138 PHE C N 1
ATOM 4291 C CA . PHE C 2 10 ? 43.012 27.015 39.938 1.00 45.91 138 PHE C CA 1
ATOM 4292 C C . PHE C 2 10 ? 41.989 27.880 39.196 1.00 43.19 138 PHE C C 1
ATOM 4293 O O . PHE C 2 10 ? 41.113 28.486 39.809 1.00 50.35 138 PHE C O 1
ATOM 4301 N N . PRO C 2 11 ? 42.086 27.928 37.867 1.00 44.99 139 PRO C N 1
ATOM 4302 C CA . PRO C 2 11 ? 41.107 28.665 37.059 1.00 53.09 139 PRO C CA 1
ATOM 4303 C C . PRO C 2 11 ? 39.673 28.170 37.276 1.00 51.21 139 PRO C C 1
ATOM 4304 O O . PRO C 2 11 ? 39.467 27.023 37.686 1.00 49.05 139 PRO C O 1
ATOM 4308 N N . PRO C 2 12 ? 38.688 29.040 37.008 1.00 55.43 140 PRO C N 1
ATOM 4309 C CA . PRO C 2 12 ? 37.246 28.775 37.114 1.00 62.34 140 PRO C CA 1
ATOM 4310 C C . PRO C 2 12 ? 36.675 27.939 35.960 1.00 62.33 140 PRO C C 1
ATOM 4311 O O . PRO C 2 12 ? 35.756 27.152 36.179 1.00 54.75 140 PRO C O 1
ATOM 4315 N N . GLU C 2 13 ? 37.200 28.121 34.750 1.00 66.73 141 GLU C N 1
ATOM 4316 C CA . GLU C 2 13 ? 36.671 27.433 33.570 1.00 69.92 141 GLU C CA 1
ATOM 4317 C C . GLU C 2 13 ? 36.567 25.921 33.754 1.00 71.36 141 GLU C C 1
ATOM 4318 O O . GLU C 2 13 ? 37.379 25.310 34.450 1.00 69.63 141 GLU C O 1
ATOM 4324 N N . GLU C 2 14 ? 35.560 25.325 33.125 1.00 68.17 142 GLU C N 1
ATOM 4325 C CA . GLU C 2 14 ? 35.321 23.894 33.254 1.00 67.02 142 GLU C CA 1
ATOM 4326 C C . GLU C 2 14 ? 36.319 23.104 32.425 1.00 65.06 142 GLU C C 1
ATOM 4327 O O . GLU C 2 14 ? 36.797 23.575 31.386 1.00 58.83 142 GLU C O 1
ATOM 4333 N N . ARG C 2 15 ? 36.636 21.903 32.897 1.00 59.96 143 ARG C N 1
ATOM 4334 C CA . ARG C 2 15 ? 37.467 20.983 32.140 1.00 50.39 143 ARG C CA 1
ATOM 4335 C C . ARG C 2 15 ? 36.567 20.003 31.393 1.00 53.65 143 ARG C C 1
ATOM 4336 O O . ARG C 2 15 ? 35.774 19.299 32.011 1.00 60.71 143 ARG C O 1
ATOM 4344 N N . PRO C 2 16 ? 36.670 19.986 30.050 1.00 51.79 144 PRO C N 1
ATOM 4345 C CA . PRO C 2 16 ? 35.814 19.212 29.140 1.00 45.21 144 PRO C CA 1
ATOM 4346 C C . PRO C 2 16 ? 35.872 17.701 29.352 1.00 41.84 144 PRO C C 1
ATOM 4347 O O . PRO C 2 16 ? 36.924 17.141 29.674 1.00 42.57 144 PRO C O 1
ATOM 4351 N N . GLU C 2 17 ? 34.737 17.047 29.144 1.00 39.28 145 GLU C N 1
ATOM 4352 C CA . GLU C 2 17 ? 34.626 15.615 29.367 1.00 45.03 145 GLU C CA 1
ATOM 4353 C C . GLU C 2 17 ? 35.504 14.829 28.403 1.00 46.49 145 GLU C C 1
ATOM 4354 O O . GLU C 2 17 ? 35.734 15.249 27.274 1.00 49.92 145 GLU C O 1
ATOM 4360 N N . VAL C 2 18 ? 35.980 13.677 28.858 1.00 35.32 146 VAL C N 1
ATOM 4361 C CA . VAL C 2 18 ? 36.854 12.842 28.058 1.00 24.48 146 VAL C CA 1
ATOM 4362 C C . VAL C 2 18 ? 36.295 11.436 27.955 1.00 26.50 146 VAL C C 1
ATOM 4363 O O . VAL C 2 18 ? 35.953 10.833 28.966 1.00 26.12 146 VAL C O 1
ATOM 4367 N N . ARG C 2 19 ? 36.196 10.920 26.731 1.00 26.30 147 ARG C N 1
ATOM 4368 C CA . ARG C 2 19 ? 35.788 9.535 26.510 1.00 26.78 147 ARG C CA 1
ATOM 4369 C C . ARG C 2 19 ? 36.943 8.791 25.859 1.00 36.09 147 ARG C C 1
ATOM 4370 O O . ARG C 2 19 ? 37.433 9.196 24.804 1.00 35.19 147 ARG C O 1
ATOM 4378 N N . VAL C 2 20 ? 37.388 7.721 26.520 1.00 36.69 148 VAL C N 1
ATOM 4379 C CA . VAL C 2 20 ? 38.567 6.952 26.125 1.00 29.80 148 VAL C CA 1
ATOM 4380 C C . VAL C 2 20 ? 38.242 5.481 26.283 1.00 34.75 148 VAL C C 1
ATOM 4381 O O . VAL C 2 20 ? 37.743 5.073 27.333 1.00 33.54 148 VAL C O 1
ATOM 4385 N N . LYS C 2 21 ? 38.522 4.659 25.281 1.00 23.00 149 LYS C N 1
ATOM 4386 C CA . LYS C 2 21 ? 38.187 3.252 25.463 1.00 43.82 149 LYS C CA 1
ATOM 4387 C C . LYS C 2 21 ? 39.096 2.534 26.456 1.00 42.31 149 LYS C C 1
ATOM 4388 O O . LYS C 2 21 ? 40.285 2.832 26.561 1.00 38.15 149 LYS C O 1
ATOM 4394 N N . GLU C 2 22 ? 38.505 1.608 27.206 1.00 38.08 150 GLU C N 1
ATOM 4395 C CA . GLU C 2 22 ? 39.254 0.731 28.086 1.00 37.40 150 GLU C CA 1
ATOM 4396 C C . GLU C 2 22 ? 40.479 0.206 27.367 1.00 31.92 150 GLU C C 1
ATOM 4397 O O . GLU C 2 22 ? 40.413 -0.085 26.176 1.00 30.80 150 GLU C O 1
ATOM 4403 N N . GLY C 2 23 ? 41.585 0.070 28.096 1.00 27.32 151 GLY C N 1
ATOM 4404 C CA . GLY C 2 23 ? 42.813 -0.479 27.542 1.00 32.57 151 GLY C CA 1
ATOM 4405 C C . GLY C 2 23 ? 43.859 0.549 27.140 1.00 31.76 151 GLY C C 1
ATOM 4406 O O . GLY C 2 23 ? 45.053 0.254 27.105 1.00 29.09 151 GLY C O 1
ATOM 4407 N N . LYS C 2 24 ? 43.411 1.758 26.825 1.00 31.49 152 LYS C N 1
ATOM 4408 C CA . LYS C 2 24 ? 44.320 2.817 26.410 1.00 29.41 152 LYS C CA 1
ATOM 4409 C C . LYS C 2 24 ? 44.988 3.475 27.610 1.00 33.95 152 LYS C C 1
ATOM 4410 O O . LYS C 2 24 ? 44.426 3.513 28.703 1.00 34.76 152 LYS C O 1
ATOM 4416 N N . GLY C 2 25 ? 46.200 3.982 27.402 1.00 28.09 153 GLY C N 1
ATOM 4417 C CA . GLY C 2 25 ? 46.872 4.764 28.418 1.00 19.68 153 GLY C CA 1
ATOM 4418 C C . GLY C 2 25 ? 46.487 6.219 28.281 1.00 27.06 153 GLY C C 1
ATOM 4419 O O . GLY C 2 25 ? 46.233 6.684 27.179 1.00 32.31 153 GLY C O 1
ATOM 4420 N N . MET C 2 26 ? 46.447 6.943 29.391 1.00 21.17 154 MET C N 1
ATOM 4421 C CA . MET C 2 26 ? 46.215 8.381 29.337 1.00 18.07 154 MET C CA 1
ATOM 4422 C C . MET C 2 26 ? 46.906 9.086 30.496 1.00 23.74 154 MET C C 1
ATOM 4423 O O . MET C 2 26 ? 47.308 8.453 31.467 1.00 28.58 154 MET C O 1
ATOM 4428 N N . VAL C 2 27 ? 47.025 10.404 30.385 1.00 25.57 155 VAL C N 1
ATOM 4429 C CA . VAL C 2 27 ? 47.571 11.237 31.438 1.00 19.65 155 VAL C CA 1
ATOM 4430 C C . VAL C 2 27 ? 46.599 12.383 31.714 1.00 31.92 155 VAL C C 1
ATOM 4431 O O . VAL C 2 27 ? 46.212 13.105 30.801 1.00 34.07 155 VAL C O 1
ATOM 4435 N N . LEU C 2 28 ? 46.187 12.554 32.962 1.00 29.86 156 LEU C N 1
ATOM 4436 C CA . LEU C 2 28 ? 45.358 13.706 33.293 1.00 34.96 156 LEU C CA 1
ATOM 4437 C C . LEU C 2 28 ? 46.274 14.792 33.826 1.00 29.20 156 LEU C C 1
ATOM 4438 O O . LEU C 2 28 ? 47.008 14.561 34.773 1.00 29.44 156 LEU C O 1
ATOM 4443 N N . LEU C 2 29 ? 46.246 15.968 33.202 1.00 35.65 157 LEU C N 1
ATOM 4444 C CA . LEU C 2 29 ? 47.212 17.022 33.510 1.00 30.88 157 LEU C CA 1
ATOM 4445 C C . LEU C 2 29 ? 46.790 17.852 34.709 1.00 37.43 157 LEU C C 1
ATOM 4446 O O . LEU C 2 29 ? 45.664 18.329 34.777 1.00 37.35 157 LEU C O 1
ATOM 4451 N N . CYS C 2 30 ? 47.698 18.019 35.662 1.00 34.40 158 CYS C N 1
ATOM 4452 C CA . CYS C 2 30 ? 47.391 18.783 36.862 1.00 26.49 158 CYS C CA 1
ATOM 4453 C C . CYS C 2 30 ? 47.369 20.274 36.559 1.00 35.63 158 CYS C C 1
ATOM 4454 O O . CYS C 2 30 ? 46.468 20.992 37.002 1.00 35.66 158 CYS C O 1
ATOM 4457 N N . ASP C 2 31 ? 48.370 20.739 35.812 1.00 34.89 159 ASP C N 1
ATOM 4458 C CA . ASP C 2 31 ? 48.438 22.142 35.410 1.00 39.50 159 ASP C CA 1
ATOM 4459 C C . ASP C 2 31 ? 48.381 23.060 36.633 1.00 42.49 159 ASP C C 1
ATOM 4460 O O . ASP C 2 31 ? 47.577 23.990 36.671 1.00 46.35 159 ASP C O 1
ATOM 4465 N N . PRO C 2 32 ? 49.238 22.802 37.638 1.00 36.33 160 PRO C N 1
ATOM 4466 C CA . PRO C 2 32 ? 49.214 23.533 38.913 1.00 37.91 160 PRO C CA 1
ATOM 4467 C C . PRO C 2 32 ? 49.355 25.042 38.735 1.00 45.67 160 PRO C C 1
ATOM 4468 O O . PRO C 2 32 ? 50.065 25.479 37.838 1.00 43.88 160 PRO C O 1
ATOM 4472 N N . PRO C 2 33 ? 48.684 25.831 39.588 1.00 49.54 161 PRO C N 1
ATOM 4473 C CA . PRO C 2 33 ? 48.746 27.298 39.535 1.00 54.71 161 PRO C CA 1
ATOM 4474 C C . PRO C 2 33 ? 50.116 27.835 39.961 1.00 54.87 161 PRO C C 1
ATOM 4475 O O . PRO C 2 33 ? 50.911 27.083 40.526 1.00 48.66 161 PRO C O 1
ATOM 4479 N N . TYR C 2 34 ? 50.383 29.112 39.681 1.00 50.92 162 TYR C N 1
ATOM 4480 C CA . TYR C 2 34 ? 51.627 29.751 40.098 1.00 52.15 162 TYR C CA 1
ATOM 4481 C C . TYR C 2 34 ? 51.784 29.610 41.598 1.00 55.77 162 TYR C C 1
ATOM 4482 O O . TYR C 2 34 ? 50.794 29.649 42.339 1.00 50.94 162 TYR C O 1
ATOM 4491 N N . HIS C 2 35 ? 53.026 29.468 42.048 1.00 44.63 163 HIS C N 1
ATOM 4492 C CA . HIS C 2 35 ? 53.283 29.151 43.441 1.00 45.92 163 HIS C CA 1
ATOM 4493 C C . HIS C 2 35 ? 54.764 29.224 43.772 1.00 53.63 163 HIS C C 1
ATOM 4494 O O . HIS C 2 35 ? 55.620 29.167 42.888 1.00 53.49 163 HIS C O 1
ATOM 4501 N N . PHE C 2 36 ? 55.046 29.333 45.064 1.00 51.51 164 PHE C N 1
ATOM 4502 C CA . PHE C 2 36 ? 56.407 29.331 45.580 1.00 47.02 164 PHE C CA 1
ATOM 4503 C C . PHE C 2 36 ? 56.313 29.211 47.097 1.00 50.55 164 PHE C C 1
ATOM 4504 O O . PHE C 2 36 ? 55.558 29.940 47.730 1.00 61.38 164 PHE C O 1
ATOM 4512 N N . PRO C 2 37 ? 57.077 28.289 47.691 1.00 48.47 165 PRO C N 1
ATOM 4513 C CA . PRO C 2 37 ? 58.102 27.479 47.031 1.00 52.73 165 PRO C CA 1
ATOM 4514 C C . PRO C 2 37 ? 57.501 26.341 46.213 1.00 54.37 165 PRO C C 1
ATOM 4515 O O . PRO C 2 37 ? 56.296 26.114 46.245 1.00 48.03 165 PRO C O 1
ATOM 4519 N N . ASP C 2 38 ? 58.357 25.627 45.495 1.00 49.88 166 ASP C N 1
ATOM 4520 C CA . ASP C 2 38 ? 57.935 24.535 44.639 1.00 42.51 166 ASP C CA 1
ATOM 4521 C C . ASP C 2 38 ? 58.123 23.200 45.341 1.00 46.54 166 ASP C C 1
ATOM 4522 O O . ASP C 2 38 ? 58.711 22.278 44.777 1.00 50.86 166 ASP C O 1
ATOM 4527 N N . ASP C 2 39 ? 57.633 23.099 46.573 1.00 43.81 167 ASP C N 1
ATOM 4528 C CA . ASP C 2 39 ? 57.694 21.848 47.324 1.00 43.54 167 ASP C CA 1
ATOM 4529 C C . ASP C 2 39 ? 56.297 21.302 47.590 1.00 48.10 167 ASP C C 1
ATOM 4530 O O . ASP C 2 39 ? 55.978 20.890 48.707 1.00 54.06 167 ASP C O 1
ATOM 4535 N N . LEU C 2 40 ? 55.470 21.291 46.552 1.00 44.76 168 LEU C N 1
ATOM 4536 C CA . LEU C 2 40 ? 54.073 20.908 46.693 1.00 37.40 168 LEU C CA 1
ATOM 4537 C C . LEU C 2 40 ? 53.882 19.400 46.848 1.00 31.13 168 LEU C C 1
ATOM 4538 O O . LEU C 2 40 ? 54.701 18.602 46.394 1.00 37.70 168 LEU C O 1
ATOM 4543 N N . SER C 2 41 ? 52.803 19.013 47.514 1.00 31.62 169 SER C N 1
ATOM 4544 C CA . SER C 2 41 ? 52.373 17.624 47.482 1.00 41.12 169 SER C CA 1
ATOM 4545 C C . SER C 2 41 ? 51.135 17.508 46.581 1.00 34.15 169 SER C C 1
ATOM 4546 O O . SER C 2 41 ? 50.195 18.297 46.680 1.00 34.55 169 SER C O 1
ATOM 4549 N N . TYR C 2 42 ? 51.143 16.527 45.692 1.00 26.37 170 TYR C N 1
ATOM 4550 C CA . TYR C 2 42 ? 50.054 16.396 44.749 1.00 24.24 170 TYR C CA 1
ATOM 4551 C C . TYR C 2 42 ? 49.194 15.199 45.063 1.00 28.93 170 TYR C C 1
ATOM 4552 O O . TYR C 2 42 ? 49.691 14.102 45.318 1.00 25.11 170 TYR C O 1
ATOM 4561 N N . ARG C 2 43 ? 47.890 15.430 45.036 1.00 26.96 171 ARG C N 1
ATOM 4562 C CA . ARG C 2 43 ? 46.920 14.363 45.149 1.00 30.42 171 ARG C CA 1
ATOM 4563 C C . ARG C 2 43 ? 45.790 14.619 44.175 1.00 30.87 171 ARG C C 1
ATOM 4564 O O . ARG C 2 43 ? 45.671 15.705 43.613 1.00 33.50 171 ARG C O 1
ATOM 4572 N N . TRP C 2 44 ? 44.965 13.610 43.962 1.00 23.63 172 TRP C N 1
ATOM 4573 C CA . TRP C 2 44 ? 43.851 13.753 43.049 1.00 24.65 172 TRP C CA 1
ATOM 4574 C C . TRP C 2 44 ? 42.550 13.338 43.729 1.00 29.08 172 TRP C C 1
ATOM 4575 O O . TRP C 2 44 ? 42.506 12.338 44.450 1.00 33.18 172 TRP C O 1
ATOM 4586 N N . LEU C 2 45 ? 41.489 14.103 43.497 1.00 33.65 173 LEU C N 1
ATOM 4587 C CA . LEU C 2 45 ? 40.187 13.791 44.098 1.00 33.01 173 LEU C CA 1
ATOM 4588 C C . LEU C 2 45 ? 39.261 13.081 43.117 1.00 28.55 173 LEU C C 1
ATOM 4589 O O . LEU C 2 45 ? 39.295 13.342 41.918 1.00 27.83 173 LEU C O 1
ATOM 4594 N N . LEU C 2 46 ? 38.442 12.174 43.630 1.00 28.84 174 LEU C N 1
ATOM 4595 C CA . LEU C 2 46 ? 37.432 11.522 42.817 1.00 37.36 174 LEU C CA 1
ATOM 4596 C C . LEU C 2 46 ? 36.043 12.108 43.122 1.00 36.93 174 LEU C C 1
ATOM 4597 O O . LEU C 2 46 ? 35.448 11.829 44.163 1.00 35.56 174 LEU C O 1
ATOM 4602 N N . ASN C 2 47 ? 35.570 12.971 42.226 1.00 37.64 175 ASN C N 1
ATOM 4603 C CA . ASN C 2 47 ? 34.199 13.493 42.269 1.00 39.37 175 ASN C CA 1
ATOM 4604 C C . ASN C 2 47 ? 33.948 14.641 43.232 1.00 43.38 175 ASN C C 1
ATOM 4605 O O . ASN C 2 47 ? 33.221 15.578 42.902 1.00 47.73 175 ASN C O 1
ATOM 4610 N N . GLU C 2 48 ? 34.533 14.567 44.422 1.00 35.80 176 GLU C N 1
ATOM 4611 C CA . GLU C 2 48 ? 34.404 15.657 45.385 1.00 42.99 176 GLU C CA 1
ATOM 4612 C C . GLU C 2 48 ? 35.354 15.479 46.565 1.00 41.98 176 GLU C C 1
ATOM 4613 O O . GLU C 2 48 ? 35.731 14.358 46.907 1.00 41.21 176 GLU C O 1
ATOM 4619 N N . PHE C 2 49 ? 35.735 16.594 47.178 1.00 36.93 177 PHE C N 1
ATOM 4620 C CA . PHE C 2 49 ? 36.520 16.578 48.410 1.00 37.48 177 PHE C CA 1
ATOM 4621 C C . PHE C 2 49 ? 35.741 15.883 49.531 1.00 41.40 177 PHE C C 1
ATOM 4622 O O . PHE C 2 49 ? 34.531 16.077 49.654 1.00 42.88 177 PHE C O 1
ATOM 4630 N N . PRO C 2 50 ? 36.421 15.075 50.362 1.00 45.22 178 PRO C N 1
ATOM 4631 C CA . PRO C 2 50 ? 37.842 14.742 50.370 1.00 43.51 178 PRO C CA 1
ATOM 4632 C C . PRO C 2 50 ? 38.030 13.307 49.927 1.00 42.50 178 PRO C C 1
ATOM 4633 O O . PRO C 2 50 ? 38.764 12.566 50.588 1.00 36.77 178 PRO C O 1
ATOM 4637 N N . VAL C 2 51 ? 37.358 12.905 48.855 1.00 34.48 179 VAL C N 1
ATOM 4638 C CA . VAL C 2 51 ? 37.477 11.534 48.391 1.00 27.63 179 VAL C CA 1
ATOM 4639 C C . VAL C 2 51 ? 38.678 11.428 47.463 1.00 32.75 179 VAL C C 1
ATOM 4640 O O . VAL C 2 51 ? 38.637 11.893 46.332 1.00 39.95 179 VAL C O 1
ATOM 4644 N N . PHE C 2 52 ? 39.755 10.834 47.963 1.00 41.08 180 PHE C N 1
ATOM 4645 C CA . PHE C 2 52 ? 40.996 10.729 47.212 1.00 24.53 180 PHE C CA 1
ATOM 4646 C C . PHE C 2 52 ? 41.068 9.446 46.416 1.00 39.08 180 PHE C C 1
ATOM 4647 O O . PHE C 2 52 ? 40.625 8.393 46.856 1.00 45.40 180 PHE C O 1
ATOM 4655 N N . ILE C 2 53 ? 41.627 9.569 45.224 1.00 38.48 181 ILE C N 1
ATOM 4656 C CA . ILE C 2 53 ? 41.943 8.449 44.354 1.00 40.91 181 ILE C CA 1
ATOM 4657 C C . ILE C 2 53 ? 42.664 7.289 45.054 1.00 39.95 181 ILE C C 1
ATOM 4658 O O . ILE C 2 53 ? 43.476 7.500 45.953 1.00 35.02 181 ILE C O 1
ATOM 4663 N N . THR C 2 54 ? 42.369 6.063 44.632 1.00 38.06 182 THR C N 1
ATOM 4664 C CA . THR C 2 54 ? 43.241 4.926 44.928 1.00 46.91 182 THR C CA 1
ATOM 4665 C C . THR C 2 54 ? 44.461 4.896 43.993 1.00 44.62 182 THR C C 1
ATOM 4666 O O . THR C 2 54 ? 44.312 4.941 42.774 1.00 37.53 182 THR C O 1
ATOM 4670 N N . MET C 2 55 ? 45.658 4.804 44.553 1.00 36.29 183 MET C N 1
ATOM 4671 C CA . MET C 2 55 ? 46.854 4.644 43.728 1.00 39.46 183 MET C CA 1
ATOM 4672 C C . MET C 2 55 ? 47.435 3.238 43.829 1.00 39.13 183 MET C C 1
ATOM 4673 O O . MET C 2 55 ? 47.356 2.590 44.872 1.00 46.47 183 MET C O 1
ATOM 4678 N N . ASP C 2 56 ? 48.014 2.767 42.734 1.00 29.70 184 ASP C N 1
ATOM 4679 C CA . ASP C 2 56 ? 48.616 1.437 42.700 1.00 31.34 184 ASP C CA 1
ATOM 4680 C C . ASP C 2 56 ? 49.508 1.371 41.467 1.00 26.11 184 ASP C C 1
ATOM 4681 O O . ASP C 2 56 ? 49.783 2.401 40.869 1.00 32.97 184 ASP C O 1
ATOM 4686 N N . LYS C 2 57 ? 49.955 0.184 41.073 1.00 25.65 185 LYS C N 1
ATOM 4687 C CA . LYS C 2 57 ? 50.846 0.092 39.909 1.00 33.89 185 LYS C CA 1
ATOM 4688 C C . LYS C 2 57 ? 50.189 0.533 38.595 1.00 35.45 185 LYS C C 1
ATOM 4689 O O . LYS C 2 57 ? 50.868 0.697 37.589 1.00 35.98 185 LYS C O 1
ATOM 4695 N N . ARG C 2 58 ? 48.874 0.719 38.605 1.00 34.40 186 ARG C N 1
ATOM 4696 C CA . ARG C 2 58 ? 48.157 1.131 37.398 1.00 24.85 186 ARG C CA 1
ATOM 4697 C C . ARG C 2 58 ? 47.906 2.641 37.382 1.00 20.30 186 ARG C C 1
ATOM 4698 O O . ARG C 2 58 ? 47.883 3.250 36.324 1.00 26.18 186 ARG C O 1
ATOM 4706 N N . ARG C 2 59 ? 47.727 3.246 38.555 1.00 30.69 187 ARG C N 1
ATOM 4707 C CA . ARG C 2 59 ? 47.499 4.688 38.635 1.00 33.07 187 ARG C CA 1
ATOM 4708 C C . ARG C 2 59 ? 48.542 5.375 39.503 1.00 36.35 187 ARG C C 1
ATOM 4709 O O . ARG C 2 59 ? 48.698 5.052 40.686 1.00 40.89 187 ARG C O 1
ATOM 4717 N N . PHE C 2 60 ? 49.231 6.346 38.912 1.00 35.19 188 PHE C N 1
ATOM 4718 C CA . PHE C 2 60 ? 50.387 6.977 39.537 1.00 29.60 188 PHE C CA 1
ATOM 4719 C C . PHE C 2 60 ? 50.246 8.490 39.524 1.00 30.98 188 PHE C C 1
ATOM 4720 O O . PHE C 2 60 ? 49.822 9.082 38.530 1.00 26.99 188 PHE C O 1
ATOM 4728 N N . VAL C 2 61 ? 50.587 9.119 40.637 1.00 28.73 189 VAL C N 1
ATOM 4729 C CA . VAL C 2 61 ? 50.605 10.570 40.683 1.00 30.87 189 VAL C CA 1
ATOM 4730 C C . VAL C 2 61 ? 52.041 11.031 40.888 1.00 33.92 189 VAL C C 1
ATOM 4731 O O . VAL C 2 61 ? 52.704 10.617 41.839 1.00 39.48 189 VAL C O 1
ATOM 4735 N N . SER C 2 62 ? 52.526 11.866 39.975 1.00 27.42 190 SER C N 1
ATOM 4736 C CA . SER C 2 62 ? 53.890 12.371 40.046 1.00 23.47 190 SER C CA 1
ATOM 4737 C C . SER C 2 62 ? 53.950 13.525 41.019 1.00 33.52 190 SER C C 1
ATOM 4738 O O . SER C 2 62 ? 53.108 14.422 40.986 1.00 34.56 190 SER C O 1
ATOM 4741 N N . GLN C 2 63 ? 54.967 13.500 41.869 1.00 27.97 191 GLN C N 1
ATOM 4742 C CA . GLN C 2 63 ? 55.177 14.541 42.846 1.00 31.25 191 GLN C CA 1
ATOM 4743 C C . GLN C 2 63 ? 56.063 15.641 42.283 1.00 38.66 191 GLN C C 1
ATOM 4744 O O . GLN C 2 63 ? 56.338 16.629 42.966 1.00 42.35 191 GLN C O 1
ATOM 4750 N N . THR C 2 64 ? 56.502 15.478 41.036 1.00 33.60 192 THR C N 1
ATOM 4751 C CA . THR C 2 64 ? 57.229 16.551 40.363 1.00 37.16 192 THR C CA 1
ATOM 4752 C C . THR C 2 64 ? 56.287 17.427 39.536 1.00 32.93 192 THR C C 1
ATOM 4753 O O . THR C 2 64 ? 56.328 18.648 39.649 1.00 36.19 192 THR C O 1
ATOM 4757 N N . ASN C 2 65 ? 55.433 16.811 38.723 1.00 35.37 193 ASN C N 1
ATOM 4758 C CA . ASN C 2 65 ? 54.505 17.570 37.872 1.00 34.23 193 ASN C CA 1
ATOM 4759 C C . ASN C 2 65 ? 53.030 17.463 38.272 1.00 40.55 193 ASN C C 1
ATOM 4760 O O . ASN C 2 65 ? 52.177 18.133 37.688 1.00 49.04 193 ASN C O 1
ATOM 4765 N N . GLY C 2 66 ? 52.731 16.622 39.258 1.00 37.97 194 GLY C N 1
ATOM 4766 C CA . GLY C 2 66 ? 51.370 16.468 39.752 1.00 27.19 194 GLY C CA 1
ATOM 4767 C C . GLY C 2 66 ? 50.402 15.709 38.844 1.00 32.10 194 GLY C C 1
ATOM 4768 O O . GLY C 2 66 ? 49.240 15.505 39.199 1.00 27.74 194 GLY C O 1
ATOM 4769 N N . ASN C 2 67 ? 50.857 15.290 37.667 1.00 20.68 195 ASN C N 1
ATOM 4770 C CA . ASN C 2 67 ? 49.965 14.606 36.730 1.00 25.30 195 ASN C CA 1
ATOM 4771 C C . ASN C 2 67 ? 49.506 13.265 37.264 1.00 32.96 195 ASN C C 1
ATOM 4772 O O . ASN C 2 67 ? 50.233 12.616 38.021 1.00 28.61 195 ASN C O 1
ATOM 4777 N N . LEU C 2 68 ? 48.303 12.857 36.853 1.00 29.30 196 LEU C N 1
ATOM 4778 C CA . LEU C 2 68 ? 47.792 11.527 37.147 1.00 26.18 196 LEU C CA 1
ATOM 4779 C C . LEU C 2 68 ? 47.979 10.621 35.946 1.00 26.04 196 LEU C C 1
ATOM 4780 O O . LEU C 2 68 ? 47.403 10.869 34.890 1.00 26.77 196 LEU C O 1
ATOM 4785 N N . TYR C 2 69 ? 48.780 9.570 36.118 1.00 29.94 197 TYR C N 1
ATOM 4786 C CA . TYR C 2 69 ? 49.088 8.601 35.060 1.00 20.80 197 TYR C CA 1
ATOM 4787 C C . TYR C 2 69 ? 48.279 7.306 35.221 1.00 27.63 197 TYR C C 1
ATOM 4788 O O . TYR C 2 69 ? 48.327 6.652 36.264 1.00 35.72 197 TYR C O 1
ATOM 4797 N N . ILE C 2 70 ? 47.528 6.937 34.189 1.00 27.30 198 ILE C N 1
ATOM 4798 C CA . ILE C 2 70 ? 46.754 5.707 34.228 1.00 27.16 198 ILE C CA 1
ATOM 4799 C C . ILE C 2 70 ? 47.267 4.805 33.144 1.00 27.74 198 ILE C C 1
ATOM 4800 O O . ILE C 2 70 ? 47.023 5.066 31.965 1.00 27.49 198 ILE C O 1
ATOM 4805 N N . ALA C 2 71 ? 47.976 3.748 33.531 1.00 24.79 199 ALA C N 1
ATOM 4806 C CA . ALA C 2 71 ? 48.573 2.820 32.558 1.00 26.40 199 ALA C CA 1
ATOM 4807 C C . ALA C 2 71 ? 47.573 2.362 31.485 1.00 29.10 199 ALA C C 1
ATOM 4808 O O . ALA C 2 71 ? 47.838 2.449 30.290 1.00 28.33 199 ALA C O 1
ATOM 4810 N N . ASN C 2 72 ? 46.440 1.837 31.922 1.00 29.13 200 ASN C N 1
ATOM 4811 C CA . ASN C 2 72 ? 45.388 1.454 30.998 1.00 34.87 200 ASN C CA 1
ATOM 4812 C C . ASN C 2 72 ? 44.055 1.690 31.665 1.00 35.19 200 ASN C C 1
ATOM 4813 O O . ASN C 2 72 ? 43.858 1.314 32.829 1.00 28.75 200 ASN C O 1
ATOM 4818 N N . VAL C 2 73 ? 43.164 2.355 30.933 1.00 30.11 201 VAL C N 1
ATOM 4819 C CA . VAL C 2 73 ? 41.873 2.766 31.464 1.00 23.39 201 VAL C CA 1
ATOM 4820 C C . VAL C 2 73 ? 40.983 1.544 31.625 1.00 28.83 201 VAL C C 1
ATOM 4821 O O . VAL C 2 73 ? 41.010 0.631 30.797 1.00 40.60 201 VAL C O 1
ATOM 4825 N N . GLU C 2 74 ? 40.226 1.521 32.717 1.00 34.56 202 GLU C N 1
ATOM 4826 C CA . GLU C 2 74 ? 39.259 0.463 32.993 1.00 33.51 202 GLU C CA 1
ATOM 4827 C C . GLU C 2 74 ? 37.923 1.122 33.243 1.00 32.48 202 GLU C C 1
ATOM 4828 O O . GLU C 2 74 ? 37.871 2.285 33.651 1.00 28.28 202 GLU C O 1
ATOM 4834 N N . ALA C 2 75 ? 36.844 0.384 32.999 1.00 33.38 203 ALA C N 1
ATOM 4835 C CA . ALA C 2 75 ? 35.503 0.920 33.202 1.00 40.56 203 ALA C CA 1
ATOM 4836 C C . ALA C 2 75 ? 35.332 1.506 34.604 1.00 42.35 203 ALA C C 1
ATOM 4837 O O . ALA C 2 75 ? 34.756 2.579 34.768 1.00 41.56 203 ALA C O 1
ATOM 4839 N N . SER C 2 76 ? 35.855 0.812 35.609 1.00 39.88 204 SER C N 1
ATOM 4840 C CA . SER C 2 76 ? 35.764 1.274 36.996 1.00 36.36 204 SER C CA 1
ATOM 4841 C C . SER C 2 76 ? 36.377 2.667 37.242 1.00 39.78 204 SER C C 1
ATOM 4842 O O . SER C 2 76 ? 36.156 3.273 38.291 1.00 42.00 204 SER C O 1
ATOM 4845 N N . ASP C 2 77 ? 37.149 3.166 36.283 1.00 35.09 205 ASP C N 1
ATOM 4846 C CA . ASP C 2 77 ? 37.719 4.511 36.368 1.00 32.52 205 ASP C CA 1
ATOM 4847 C C . ASP C 2 77 ? 36.691 5.637 36.163 1.00 33.12 205 ASP C C 1
ATOM 4848 O O . ASP C 2 77 ? 36.991 6.799 36.402 1.00 37.90 205 ASP C O 1
ATOM 4853 N N . LYS C 2 78 ? 35.486 5.309 35.714 1.00 34.96 206 LYS C N 1
ATOM 4854 C CA . LYS C 2 78 ? 34.481 6.352 35.491 1.00 38.20 206 LYS C CA 1
ATOM 4855 C C . LYS C 2 78 ? 34.355 7.273 36.705 1.00 43.22 206 LYS C C 1
ATOM 4856 O O . LYS C 2 78 ? 34.192 6.812 37.833 1.00 40.56 206 LYS C O 1
ATOM 4862 N N . GLY C 2 79 ? 34.440 8.575 36.470 1.00 33.63 207 GLY C N 1
ATOM 4863 C CA . GLY C 2 79 ? 34.311 9.543 37.534 1.00 28.73 207 GLY C CA 1
ATOM 4864 C C . GLY C 2 79 ? 34.906 10.862 37.107 1.00 28.48 207 GLY C C 1
ATOM 4865 O O . GLY C 2 79 ? 35.416 10.974 35.996 1.00 30.39 207 GLY C O 1
ATOM 4866 N N . ASN C 2 80 ? 34.840 11.852 37.992 1.00 31.07 208 ASN C N 1
ATOM 4867 C CA . ASN C 2 80 ? 35.404 13.171 37.741 1.00 34.20 208 ASN C CA 1
ATOM 4868 C C . ASN C 2 80 ? 36.667 13.346 38.568 1.00 35.46 208 ASN C C 1
ATOM 4869 O O . ASN C 2 80 ? 36.713 12.958 39.734 1.00 34.84 208 ASN C O 1
ATOM 4874 N N . TYR C 2 81 ? 37.695 13.932 37.969 1.00 34.74 209 TYR C N 1
ATOM 4875 C CA . TYR C 2 81 ? 39.005 13.993 38.611 1.00 39.35 209 TYR C CA 1
ATOM 4876 C C . TYR C 2 81 ? 39.534 15.420 38.759 1.00 38.96 209 TYR C C 1
ATOM 4877 O O . TYR C 2 81 ? 39.603 16.181 37.787 1.00 29.47 209 TYR C O 1
ATOM 4886 N N . SER C 2 82 ? 39.917 15.773 39.982 1.00 32.61 210 SER C N 1
ATOM 4887 C CA . SER C 2 82 ? 40.452 17.099 40.265 1.00 34.32 210 SER C CA 1
ATOM 4888 C C . SER C 2 82 ? 41.839 17.012 40.888 1.00 33.89 210 SER C C 1
ATOM 4889 O O . SER C 2 82 ? 42.086 16.155 41.745 1.00 26.77 210 SER C O 1
ATOM 4892 N N . CYS C 2 83 ? 42.736 17.907 40.482 1.00 30.26 211 CYS C N 1
ATOM 4893 C CA . CYS C 2 83 ? 44.094 17.900 41.034 1.00 24.97 211 CYS C CA 1
ATOM 4894 C C . CYS C 2 83 ? 44.143 18.692 42.317 1.00 26.24 211 CYS C C 1
ATOM 4895 O O . CYS C 2 83 ? 43.781 19.866 42.332 1.00 32.39 211 CYS C O 1
ATOM 4898 N N . PHE C 2 84 ? 44.607 18.048 43.386 1.00 27.26 212 PHE C N 1
ATOM 4899 C CA . PHE C 2 84 ? 44.590 18.640 44.718 1.00 26.53 212 PHE C CA 1
ATOM 4900 C C . PHE C 2 84 ? 46.018 18.914 45.144 1.00 36.09 212 PHE C C 1
ATOM 4901 O O . PHE C 2 84 ? 46.816 17.994 45.332 1.00 31.81 212 PHE C O 1
ATOM 4909 N N . VAL C 2 85 ? 46.317 20.195 45.303 1.00 34.42 213 VAL C N 1
ATOM 4910 C CA . VAL C 2 85 ? 47.672 20.681 45.462 1.00 33.25 213 VAL C CA 1
ATOM 4911 C C . VAL C 2 85 ? 47.876 21.333 46.834 1.00 35.20 213 VAL C C 1
ATOM 4912 O O . VAL C 2 85 ? 47.127 22.238 47.206 1.00 35.18 213 VAL C O 1
ATOM 4916 N N . SER C 2 86 ? 48.873 20.865 47.590 1.00 34.42 214 SER C N 1
ATOM 4917 C CA . SER C 2 86 ? 49.156 21.421 48.925 1.00 39.61 214 SER C CA 1
ATOM 4918 C C . SER C 2 86 ? 50.590 21.929 49.081 1.00 37.03 214 SER C C 1
ATOM 4919 O O . SER C 2 86 ? 51.552 21.222 48.769 1.00 37.66 214 SER C O 1
ATOM 4922 N N . SER C 2 87 ? 50.723 23.156 49.575 1.00 39.96 215 SER C N 1
ATOM 4923 C CA . SER C 2 87 ? 52.024 23.729 49.915 1.00 39.28 215 SER C CA 1
ATOM 4924 C C . SER C 2 87 ? 52.248 23.688 51.425 1.00 38.33 215 SER C C 1
ATOM 4925 O O . SER C 2 87 ? 51.693 24.496 52.157 1.00 39.98 215 SER C O 1
ATOM 4928 N N . PRO C 2 88 ? 53.068 22.743 51.897 1.00 49.07 216 PRO C N 1
ATOM 4929 C CA . PRO C 2 88 ? 53.216 22.539 53.344 1.00 50.81 216 PRO C CA 1
ATOM 4930 C C . PRO C 2 88 ? 53.740 23.779 54.064 1.00 55.53 216 PRO C C 1
ATOM 4931 O O . PRO C 2 88 ? 53.350 24.025 55.205 1.00 53.94 216 PRO C O 1
ATOM 4935 N N . SER C 2 89 ? 54.613 24.542 53.408 1.00 54.84 217 SER C N 1
ATOM 4936 C CA . SER C 2 89 ? 55.266 25.673 54.059 1.00 51.74 217 SER C CA 1
ATOM 4937 C C . SER C 2 89 ? 54.290 26.801 54.396 1.00 56.50 217 SER C C 1
ATOM 4938 O O . SER C 2 89 ? 54.553 27.597 55.294 1.00 50.98 217 SER C O 1
ATOM 4941 N N . ILE C 2 90 ? 53.166 26.867 53.686 1.00 55.41 218 ILE C N 1
ATOM 4942 C CA . ILE C 2 90 ? 52.136 27.864 53.994 1.00 54.90 218 ILE C CA 1
ATOM 4943 C C . ILE C 2 90 ? 50.801 27.238 54.390 1.00 58.76 218 ILE C C 1
ATOM 4944 O O . ILE C 2 90 ? 49.767 27.914 54.376 1.00 56.92 218 ILE C O 1
ATOM 4949 N N . THR C 2 91 ? 50.823 25.951 54.732 1.00 58.00 219 THR C N 1
ATOM 4950 C CA . THR C 2 91 ? 49.622 25.242 55.164 1.00 52.72 219 THR C CA 1
ATOM 4951 C C . THR C 2 91 ? 48.413 25.629 54.313 1.00 54.86 219 THR C C 1
ATOM 4952 O O . THR C 2 91 ? 47.411 26.130 54.828 1.00 57.15 219 THR C O 1
ATOM 4956 N N . LYS C 2 92 ? 48.506 25.394 53.010 1.00 52.00 220 LYS C N 1
ATOM 4957 C CA . LYS C 2 92 ? 47.448 25.803 52.100 1.00 43.87 220 LYS C CA 1
ATOM 4958 C C . LYS C 2 92 ? 47.262 24.809 50.961 1.00 37.23 220 LYS C C 1
ATOM 4959 O O . LYS C 2 92 ? 48.233 24.278 50.418 1.00 43.60 220 LYS C O 1
ATOM 4965 N N . SER C 2 93 ? 46.004 24.563 50.610 1.00 36.16 221 SER C N 1
ATOM 4966 C CA . SER C 2 93 ? 45.666 23.651 49.532 1.00 33.95 221 SER C CA 1
ATOM 4967 C C . SER C 2 93 ? 44.666 24.285 48.589 1.00 40.89 221 SER C C 1
ATOM 4968 O O . SER C 2 93 ? 43.766 25.001 49.020 1.00 44.55 221 SER C O 1
ATOM 4971 N N . VAL C 2 94 ? 44.837 24.020 47.301 1.00 37.87 222 VAL C N 1
ATOM 4972 C CA . VAL C 2 94 ? 43.873 24.429 46.290 1.00 42.87 222 VAL C CA 1
ATOM 4973 C C . VAL C 2 94 ? 43.658 23.257 45.345 1.00 38.07 222 VAL C C 1
ATOM 4974 O O . VAL C 2 94 ? 44.592 22.511 45.057 1.00 38.23 222 VAL C O 1
ATOM 4978 N N . PHE C 2 95 ? 42.438 23.073 44.863 1.00 41.09 223 PHE C N 1
ATOM 4979 C CA . PHE C 2 95 ? 42.206 22.005 43.895 1.00 35.48 223 PHE C CA 1
ATOM 4980 C C . PHE C 2 95 ? 41.465 22.519 42.667 1.00 34.71 223 PHE C C 1
ATOM 4981 O O . PHE C 2 95 ? 40.931 23.626 42.683 1.00 36.10 223 PHE C O 1
ATOM 4989 N N . SER C 2 96 ? 41.454 21.723 41.601 1.00 39.19 224 SER C N 1
ATOM 4990 C CA . SER C 2 96 ? 41.018 22.197 40.287 1.00 35.34 224 SER C CA 1
ATOM 4991 C C . SER C 2 96 ? 39.590 21.799 39.932 1.00 38.09 224 SER C C 1
ATOM 4992 O O . SER C 2 96 ? 39.006 20.924 40.559 1.00 41.76 224 SER C O 1
ATOM 4995 N N . LYS C 2 97 ? 39.044 22.433 38.902 1.00 40.60 225 LYS C N 1
ATOM 4996 C CA . LYS C 2 97 ? 37.806 21.954 38.306 1.00 45.23 225 LYS C CA 1
ATOM 4997 C C . LYS C 2 97 ? 38.018 20.511 37.874 1.00 38.44 225 LYS C C 1
ATOM 4998 O O . LYS C 2 97 ? 39.134 20.119 37.524 1.00 36.80 225 LYS C O 1
ATOM 5004 N N . PHE C 2 98 ? 36.948 19.727 37.900 1.00 32.12 226 PHE C N 1
ATOM 5005 C CA . PHE C 2 98 ? 37.033 18.290 37.650 1.00 36.76 226 PHE C CA 1
ATOM 5006 C C . PHE C 2 98 ? 37.019 17.905 36.175 1.00 39.32 226 PHE C C 1
ATOM 5007 O O . PHE C 2 98 ? 36.254 18.456 35.382 1.00 44.98 226 PHE C O 1
ATOM 5015 N N . ILE C 2 99 ? 37.871 16.951 35.821 1.00 31.60 227 ILE C N 1
ATOM 5016 C CA . ILE C 2 99 ? 37.855 16.357 34.498 1.00 33.07 227 ILE C CA 1
ATOM 5017 C C . ILE C 2 99 ? 36.908 15.187 34.564 1.00 37.46 227 ILE C C 1
ATOM 5018 O O . ILE C 2 99 ? 37.176 14.220 35.265 1.00 35.65 227 ILE C O 1
ATOM 5023 N N . PRO C 2 100 ? 35.780 15.273 33.851 1.00 35.41 228 PRO C N 1
ATOM 5024 C CA . PRO C 2 100 ? 34.868 14.133 33.845 1.00 35.03 228 PRO C CA 1
ATOM 5025 C C . PRO C 2 100 ? 35.424 13.076 32.916 1.00 32.43 228 PRO C C 1
ATOM 5026 O O . PRO C 2 100 ? 35.588 13.354 31.732 1.00 43.90 228 PRO C O 1
ATOM 5030 N N . LEU C 2 101 ? 35.715 11.889 33.431 1.00 24.61 229 LEU C N 1
ATOM 5031 C CA . LEU C 2 101 ? 36.282 10.836 32.593 1.00 27.06 229 LEU C CA 1
ATOM 5032 C C . LEU C 2 101 ? 35.294 9.706 32.388 1.00 32.07 229 LEU C C 1
ATOM 5033 O O . LEU C 2 101 ? 34.754 9.162 33.348 1.00 31.36 229 LEU C O 1
ATOM 5038 N N . ILE C 2 102 ? 35.060 9.341 31.137 1.00 31.39 230 ILE C N 1
ATOM 5039 C CA . ILE C 2 102 ? 34.019 8.371 30.846 1.00 29.03 230 ILE C CA 1
ATOM 5040 C C . ILE C 2 102 ? 34.541 7.234 30.004 1.00 32.65 230 ILE C C 1
ATOM 5041 O O . ILE C 2 102 ? 34.525 7.301 28.779 1.00 33.18 230 ILE C O 1
ATOM 5046 N N . PRO C 2 103 ? 35.008 6.173 30.662 1.00 36.91 231 PRO C N 1
ATOM 5047 C CA . PRO C 2 103 ? 35.539 5.032 29.915 1.00 28.99 231 PRO C CA 1
ATOM 5048 C C . PRO C 2 103 ? 34.526 4.516 28.891 1.00 30.68 231 PRO C C 1
ATOM 5049 O O . PRO C 2 103 ? 33.323 4.439 29.160 1.00 35.68 231 PRO C O 1
ATOM 5053 N N . ILE C 2 104 ? 35.026 4.175 27.712 1.00 28.98 232 ILE C N 1
ATOM 5054 C CA . ILE C 2 104 ? 34.235 3.498 26.706 1.00 34.87 232 ILE C CA 1
ATOM 5055 C C . ILE C 2 104 ? 34.565 2.018 26.784 1.00 34.53 232 ILE C C 1
ATOM 5056 O O . ILE C 2 104 ? 35.695 1.621 26.490 1.00 35.58 232 ILE C O 1
ATOM 5061 N N . PRO C 2 105 ? 33.591 1.196 27.198 1.00 29.68 233 PRO C N 1
ATOM 5062 C CA . PRO C 2 105 ? 33.823 -0.244 27.357 1.00 31.72 233 PRO C CA 1
ATOM 5063 C C . PRO C 2 105 ? 34.212 -0.942 26.057 1.00 36.60 233 PRO C C 1
ATOM 5064 O O . PRO C 2 105 ? 33.872 -0.488 24.966 1.00 39.92 233 PRO C O 1
ATOM 5068 N N . GLU C 2 106 ? 34.939 -2.044 26.203 1.00 38.09 234 GLU C N 1
ATOM 5069 C CA . GLU C 2 106 ? 35.463 -2.828 25.097 1.00 36.90 234 GLU C CA 1
ATOM 5070 C C . GLU C 2 106 ? 35.334 -4.271 25.539 1.00 49.37 234 GLU C C 1
ATOM 5071 O O . GLU C 2 106 ? 35.462 -4.555 26.732 1.00 57.80 234 GLU C O 1
ATOM 5077 N N . ARG C 2 107 ? 35.095 -5.202 24.620 1.00 61.83 235 ARG C N 1
ATOM 5078 C CA . ARG C 2 107 ? 35.079 -6.595 25.067 1.00 72.55 235 ARG C CA 1
ATOM 5079 C C . ARG C 2 107 ? 36.476 -7.215 25.083 1.00 71.22 235 ARG C C 1
ATOM 5080 O O . ARG C 2 107 ? 36.803 -7.995 25.981 1.00 79.36 235 ARG C O 1
ATOM 5088 N N . THR C 2 108 ? 37.304 -6.859 24.107 1.00 60.79 236 THR C N 1
ATOM 5089 C CA . THR C 2 108 ? 38.725 -7.182 24.198 1.00 54.59 236 THR C CA 1
ATOM 5090 C C . THR C 2 108 ? 39.599 -5.945 23.997 1.00 47.82 236 THR C C 1
ATOM 5091 O O . THR C 2 108 ? 39.739 -5.425 22.884 1.00 43.63 236 THR C O 1
ATOM 5095 N N . THR C 2 109 ? 40.179 -5.469 25.093 1.00 42.92 237 THR C N 1
ATOM 5096 C CA . THR C 2 109 ? 41.045 -4.303 25.033 1.00 33.58 237 THR C CA 1
ATOM 5097 C C . THR C 2 109 ? 42.279 -4.566 24.154 1.00 36.98 237 THR C C 1
ATOM 5098 O O . THR C 2 109 ? 42.764 -5.706 24.031 1.00 33.08 237 THR C O 1
ATOM 5102 N N . LYS C 2 110 ? 42.781 -3.511 23.531 1.00 37.62 238 LYS C N 1
ATOM 5103 C CA . LYS C 2 110 ? 43.973 -3.627 22.700 1.00 40.45 238 LYS C CA 1
ATOM 5104 C C . LYS C 2 110 ? 45.237 -3.577 23.571 1.00 37.58 238 LYS C C 1
ATOM 5105 O O . LYS C 2 110 ? 45.406 -2.660 24.367 1.00 44.06 238 LYS C O 1
ATOM 5111 N N . PRO C 2 111 ? 46.114 -4.581 23.440 1.00 37.50 239 PRO C N 1
ATOM 5112 C CA . PRO C 2 111 ? 47.416 -4.582 24.121 1.00 30.56 239 PRO C CA 1
ATOM 5113 C C . PRO C 2 111 ? 48.256 -3.371 23.721 1.00 38.10 239 PRO C C 1
ATOM 5114 O O . PRO C 2 111 ? 48.253 -2.999 22.550 1.00 43.67 239 PRO C O 1
ATOM 5118 N N . TYR C 2 112 ? 48.958 -2.770 24.679 1.00 32.31 240 TYR C N 1
ATOM 5119 C CA . TYR C 2 112 ? 49.932 -1.725 24.387 1.00 30.00 240 TYR C CA 1
ATOM 5120 C C . TYR C 2 112 ? 51.239 -2.052 25.087 1.00 32.28 240 TYR C C 1
ATOM 5121 O O . TYR C 2 112 ? 51.235 -2.455 26.249 1.00 30.67 240 TYR C O 1
ATOM 5130 N N . PRO C 2 113 ? 52.366 -1.876 24.383 1.00 34.60 241 PRO C N 1
ATOM 5131 C CA . PRO C 2 113 ? 53.686 -2.126 24.973 1.00 25.35 241 PRO C CA 1
ATOM 5132 C C . PRO C 2 113 ? 54.005 -1.073 26.031 1.00 27.99 241 PRO C C 1
ATOM 5133 O O . PRO C 2 113 ? 53.604 0.088 25.873 1.00 27.02 241 PRO C O 1
ATOM 5137 N N . ALA C 2 114 ? 54.699 -1.467 27.097 1.00 22.87 242 ALA C N 1
ATOM 5138 C CA . ALA C 2 114 ? 55.145 -0.501 28.093 1.00 24.96 242 ALA C CA 1
ATOM 5139 C C . ALA C 2 114 ? 55.876 0.665 27.430 1.00 29.95 242 ALA C C 1
ATOM 5140 O O . ALA C 2 114 ? 56.808 0.472 26.646 1.00 25.93 242 ALA C O 1
ATOM 5142 N N . ASP C 2 115 ? 55.429 1.875 27.742 1.00 25.73 243 ASP C N 1
ATOM 5143 C CA . ASP C 2 115 ? 56.010 3.085 27.187 1.00 23.27 243 ASP C CA 1
ATOM 5144 C C . ASP C 2 115 ? 56.208 4.056 28.328 1.00 28.18 243 ASP C C 1
ATOM 5145 O O . ASP C 2 115 ? 55.245 4.483 28.963 1.00 31.00 243 ASP C O 1
ATOM 5150 N N . ILE C 2 116 ? 57.460 4.402 28.596 1.00 27.57 244 ILE C N 1
ATOM 5151 C CA . ILE C 2 116 ? 57.783 5.270 29.719 1.00 27.53 244 ILE C CA 1
ATOM 5152 C C . ILE C 2 116 ? 57.466 6.745 29.430 1.00 30.22 244 ILE C C 1
ATOM 5153 O O . ILE C 2 116 ? 58.061 7.363 28.537 1.00 29.63 244 ILE C O 1
ATOM 5158 N N . VAL C 2 117 ? 56.533 7.314 30.187 1.00 25.79 245 VAL C N 1
ATOM 5159 C CA . VAL C 2 117 ? 56.135 8.697 29.951 1.00 24.69 245 VAL C CA 1
ATOM 5160 C C . VAL C 2 117 ? 56.522 9.608 31.103 1.00 25.24 245 VAL C C 1
ATOM 5161 O O . VAL C 2 117 ? 56.460 10.823 30.975 1.00 22.04 245 VAL C O 1
ATOM 5165 N N . VAL C 2 118 ? 56.921 9.014 32.223 1.00 36.17 246 VAL C N 1
ATOM 5166 C CA . VAL C 2 118 ? 57.526 9.781 33.306 1.00 32.63 246 VAL C CA 1
ATOM 5167 C C . VAL C 2 118 ? 59.006 9.433 33.364 1.00 31.37 246 VAL C C 1
ATOM 5168 O O . VAL C 2 118 ? 59.374 8.296 33.659 1.00 28.59 246 VAL C O 1
ATOM 5172 N N . GLN C 2 119 ? 59.848 10.417 33.064 1.00 28.83 247 GLN C N 1
ATOM 5173 C CA . GLN C 2 119 ? 61.276 10.179 32.849 1.00 28.84 247 GLN C CA 1
ATOM 5174 C C . GLN C 2 119 ? 62.087 11.097 33.732 1.00 37.34 247 GLN C C 1
ATOM 5175 O O . GLN C 2 119 ? 62.103 12.310 33.513 1.00 41.91 247 GLN C O 1
ATOM 5181 N N . PHE C 2 120 ? 62.776 10.538 34.717 1.00 32.51 248 PHE C N 1
ATOM 5182 C CA . PHE C 2 120 ? 63.590 11.378 35.584 1.00 26.69 248 PHE C CA 1
ATOM 5183 C C . PHE C 2 120 ? 64.760 12.006 34.836 1.00 21.05 248 PHE C C 1
ATOM 5184 O O . PHE C 2 120 ? 65.253 11.464 33.842 1.00 20.88 248 PHE C O 1
ATOM 5192 N N . LYS C 2 121 ? 65.158 13.178 35.307 1.00 23.85 249 LYS C N 1
ATOM 5193 C CA . LYS C 2 121 ? 66.210 13.970 34.699 1.00 39.88 249 LYS C CA 1
ATOM 5194 C C . LYS C 2 121 ? 67.485 13.759 35.492 1.00 42.87 249 LYS C C 1
ATOM 5195 O O . LYS C 2 121 ? 67.449 13.215 36.600 1.00 34.85 249 LYS C O 1
ATOM 5201 N N . ASP C 2 122 ? 68.609 14.193 34.928 1.00 37.04 250 ASP C N 1
ATOM 5202 C CA . ASP C 2 122 ? 69.842 14.265 35.690 1.00 32.59 250 ASP C CA 1
ATOM 5203 C C . ASP C 2 122 ? 69.524 15.020 36.974 1.00 36.76 250 ASP C C 1
A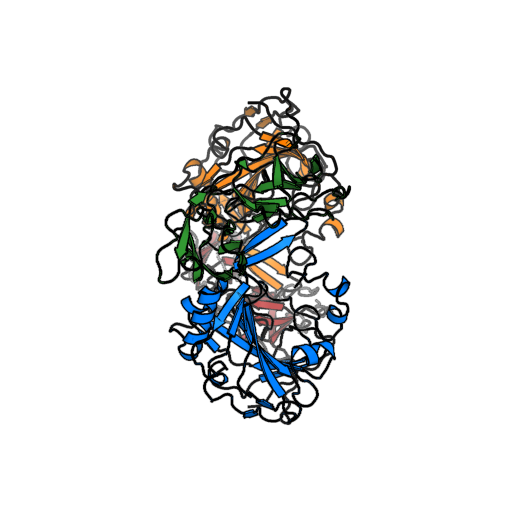TOM 5204 O O . ASP C 2 122 ? 68.746 15.990 36.963 1.00 28.47 250 ASP C O 1
ATOM 5209 N N . VAL C 2 123 ? 70.100 14.552 38.079 1.00 26.25 251 VAL C N 1
ATOM 5210 C CA . VAL C 2 123 ? 69.933 15.190 39.378 1.00 32.12 251 VAL C CA 1
ATOM 5211 C C . VAL C 2 123 ? 71.312 15.481 39.959 1.00 31.54 251 VAL C C 1
ATOM 5212 O O . VAL C 2 123 ? 72.206 14.641 39.866 1.00 23.20 251 VAL C O 1
ATOM 5216 N N . TYR C 2 124 ? 71.472 16.666 40.545 1.00 26.64 252 TYR C N 1
ATOM 5217 C CA . TYR C 2 124 ? 72.683 17.025 41.287 1.00 26.92 252 TYR C CA 1
ATOM 5218 C C . TYR C 2 124 ? 72.370 17.152 42.776 1.00 32.01 252 TYR C C 1
ATOM 5219 O O . TYR C 2 124 ? 71.420 17.832 43.166 1.00 33.67 252 TYR C O 1
ATOM 5228 N N . ALA C 2 125 ? 73.171 16.501 43.608 1.00 29.99 253 ALA C N 1
ATOM 5229 C CA . ALA C 2 125 ? 72.891 16.472 45.030 1.00 28.44 253 ALA C CA 1
ATOM 5230 C C . ALA C 2 125 ? 74.137 16.694 45.874 1.00 34.27 253 ALA C C 1
ATOM 5231 O O . ALA C 2 125 ? 75.237 16.286 45.505 1.00 32.61 253 ALA C O 1
ATOM 5233 N N . LEU C 2 126 ? 73.952 17.331 47.021 1.00 42.39 254 LEU C N 1
ATOM 5234 C CA . LEU C 2 126 ? 75.015 17.452 47.999 1.00 42.51 254 LEU C CA 1
ATOM 5235 C C . LEU C 2 126 ? 75.077 16.170 48.809 1.00 45.54 254 LEU C C 1
ATOM 5236 O O . LEU C 2 126 ? 74.038 15.587 49.135 1.00 37.84 254 LEU C O 1
ATOM 5241 N N . MET C 2 127 ? 76.289 15.726 49.124 1.00 44.35 255 MET C N 1
ATOM 5242 C CA . MET C 2 127 ? 76.458 14.588 50.011 1.00 44.92 255 MET C CA 1
ATOM 5243 C C . MET C 2 127 ? 75.514 14.763 51.196 1.00 44.74 255 MET C C 1
ATOM 5244 O O . MET C 2 127 ? 75.378 15.869 51.735 1.00 32.96 255 MET C O 1
ATOM 5249 N N . GLY C 2 128 ? 74.843 13.681 51.584 1.00 37.95 256 GLY C N 1
ATOM 5250 C CA . GLY C 2 128 ? 73.905 13.727 52.695 1.00 38.79 256 GLY C CA 1
ATOM 5251 C C . GLY C 2 128 ? 72.437 13.893 52.318 1.00 40.67 256 GLY C C 1
ATOM 5252 O O . GLY C 2 128 ? 71.551 13.438 53.044 1.00 39.23 256 GLY C O 1
ATOM 5253 N N . GLN C 2 129 ? 72.172 14.543 51.187 1.00 39.21 257 GLN C N 1
ATOM 5254 C CA . GLN C 2 129 ? 70.799 14.755 50.748 1.00 37.53 257 GLN C CA 1
ATOM 5255 C C . GLN C 2 129 ? 70.118 13.426 50.466 1.00 40.58 257 GLN C C 1
ATOM 5256 O O . GLN C 2 129 ? 70.778 12.397 50.284 1.00 37.08 257 GLN C O 1
ATOM 5262 N N . ASN C 2 130 ? 68.792 13.445 50.446 1.00 36.61 258 ASN C N 1
ATOM 5263 C CA . ASN C 2 130 ? 68.041 12.314 49.921 1.00 33.35 258 ASN C CA 1
ATOM 5264 C C . ASN C 2 130 ? 67.730 12.584 48.453 1.00 38.80 258 ASN C C 1
ATOM 5265 O O . ASN C 2 130 ? 67.474 13.722 48.063 1.00 37.75 258 ASN C O 1
ATOM 5270 N N . VAL C 2 131 ? 67.768 11.550 47.627 1.00 37.97 259 VAL C N 1
ATOM 5271 C CA . VAL C 2 131 ? 67.360 11.721 46.240 1.00 31.43 259 VAL C CA 1
ATOM 5272 C C . VAL C 2 131 ? 66.185 10.806 45.907 1.00 32.92 259 VAL C C 1
ATOM 5273 O O . VAL C 2 131 ? 66.160 9.628 46.298 1.00 29.31 259 VAL C O 1
ATOM 5277 N N . THR C 2 132 ? 65.216 11.360 45.188 1.00 22.05 260 THR C N 1
ATOM 5278 C CA . THR C 2 132 ? 64.046 10.606 44.762 1.00 25.91 260 THR C CA 1
ATOM 5279 C C . THR C 2 132 ? 63.941 10.637 43.248 1.00 28.17 260 THR C C 1
ATOM 5280 O O . THR C 2 132 ? 64.098 11.692 42.622 1.00 28.28 260 THR C O 1
ATOM 5284 N N . LEU C 2 133 ? 63.701 9.470 42.664 1.00 27.80 261 LEU C N 1
ATOM 5285 C CA . LEU C 2 133 ? 63.566 9.328 41.224 1.00 22.19 261 LEU C CA 1
ATOM 5286 C C . LEU C 2 133 ? 62.221 8.671 40.881 1.00 27.64 261 LEU C C 1
ATOM 5287 O O . LEU C 2 133 ? 61.797 7.719 41.540 1.00 31.07 261 LEU C O 1
ATOM 5292 N N . GLU C 2 134 ? 61.559 9.177 39.848 1.00 22.71 262 GLU C N 1
ATOM 5293 C CA . GLU C 2 134 ? 60.271 8.645 39.420 1.00 29.19 262 GLU C CA 1
ATOM 5294 C C . GLU C 2 134 ? 60.368 7.968 38.068 1.00 25.66 262 GLU C C 1
ATOM 5295 O O . GLU C 2 134 ? 60.997 8.479 37.146 1.00 26.93 262 GLU C O 1
ATOM 5301 N N . CYS C 2 135 ? 59.724 6.821 37.938 1.00 28.66 263 CYS C N 1
ATOM 5302 C CA . CYS C 2 135 ? 59.546 6.239 36.620 1.00 25.72 263 CYS C CA 1
ATOM 5303 C C . CYS C 2 135 ? 58.170 5.606 36.501 1.00 30.75 263 CYS C C 1
ATOM 5304 O O . CYS C 2 135 ? 57.698 4.964 37.443 1.00 32.35 263 CYS C O 1
ATOM 5307 N N . PHE C 2 136 ? 57.533 5.784 35.341 1.00 31.33 264 PHE C N 1
ATOM 5308 C CA . PHE C 2 136 ? 56.214 5.205 35.099 1.00 28.75 264 PHE C CA 1
ATOM 5309 C C . PHE C 2 136 ? 55.897 5.069 33.605 1.00 27.25 264 PHE C C 1
ATOM 5310 O O . PHE C 2 136 ? 56.206 5.962 32.814 1.00 27.65 264 PHE C O 1
ATOM 5318 N N . ALA C 2 137 ? 55.274 3.949 33.243 1.00 20.55 265 ALA C N 1
ATOM 5319 C CA . ALA C 2 137 ? 54.902 3.658 31.858 1.00 21.63 265 ALA C CA 1
ATOM 5320 C C . ALA C 2 137 ? 53.400 3.457 31.651 1.00 25.22 265 ALA C C 1
ATOM 5321 O O . ALA C 2 137 ? 52.732 2.814 32.455 1.00 21.78 265 ALA C O 1
ATOM 5323 N N . LEU C 2 138 ? 52.886 3.967 30.538 1.00 21.31 266 LEU C N 1
ATOM 5324 C CA . LEU C 2 138 ? 51.569 3.570 30.084 1.00 29.71 266 LEU C CA 1
ATOM 5325 C C . LEU C 2 138 ? 51.747 2.191 29.456 1.00 31.15 266 LEU C C 1
ATOM 5326 O O . LEU C 2 138 ? 52.859 1.830 29.072 1.00 27.35 266 LEU C O 1
ATOM 5331 N N . GLY C 2 139 ? 50.660 1.427 29.354 1.00 26.71 267 GLY C N 1
ATOM 5332 C CA . GLY C 2 139 ? 50.723 0.077 28.831 1.00 22.76 267 GLY C CA 1
ATOM 5333 C C . GLY C 2 139 ? 49.548 -0.792 29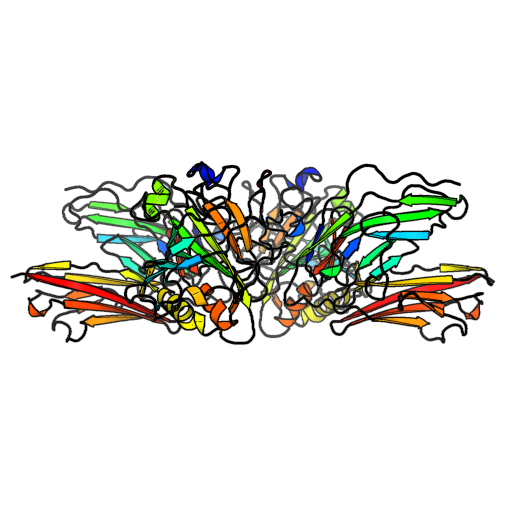.256 1.00 35.30 267 GLY C C 1
ATOM 5334 O O . GLY C 2 139 ? 48.913 -0.559 30.294 1.00 29.68 267 GLY C O 1
ATOM 5335 N N . ASN C 2 140 ? 49.271 -1.797 28.428 1.00 29.06 268 ASN C N 1
ATOM 5336 C CA . ASN C 2 140 ? 48.223 -2.770 28.649 1.00 27.02 268 ASN C CA 1
ATOM 5337 C C . ASN C 2 140 ? 48.721 -4.145 28.177 1.00 33.50 268 ASN C C 1
ATOM 5338 O O . ASN C 2 140 ? 48.927 -4.353 26.978 1.00 43.25 268 ASN C O 1
ATOM 5343 N N . PRO C 2 141 ? 48.911 -5.101 29.106 1.00 27.85 269 PRO C N 1
ATOM 5344 C CA . PRO C 2 141 ? 48.661 -5.055 30.556 1.00 33.30 269 PRO C CA 1
ATOM 5345 C C . PRO C 2 141 ? 49.471 -3.992 31.301 1.00 30.32 269 PRO C C 1
ATOM 5346 O O . PRO C 2 141 ? 50.369 -3.373 30.726 1.00 28.34 269 PRO C O 1
ATOM 5350 N N . VAL C 2 142 ? 49.139 -3.778 32.568 1.00 26.36 270 VAL C N 1
ATOM 5351 C CA . VAL C 2 142 ? 49.862 -2.813 33.378 1.00 28.87 270 VAL C CA 1
ATOM 5352 C C . VAL C 2 142 ? 51.320 -3.244 33.469 1.00 38.02 270 VAL C C 1
ATOM 5353 O O . VAL C 2 142 ? 51.610 -4.388 33.830 1.00 37.01 270 VAL C O 1
ATOM 5357 N N . PRO C 2 143 ? 52.240 -2.335 33.109 1.00 32.56 271 PRO C N 1
ATOM 5358 C CA . PRO C 2 143 ? 53.657 -2.675 33.022 1.00 36.35 271 PRO C CA 1
ATOM 5359 C C . PRO C 2 143 ? 54.269 -2.827 34.402 1.00 35.60 271 PRO C C 1
ATOM 5360 O O . PRO C 2 143 ? 53.789 -2.230 35.369 1.00 33.51 271 PRO C O 1
ATOM 5364 N N . ASP C 2 144 ? 55.310 -3.645 34.486 1.00 32.57 272 ASP C N 1
ATOM 5365 C CA . ASP C 2 144 ? 56.126 -3.724 35.694 1.00 36.26 272 ASP C CA 1
ATOM 5366 C C . ASP C 2 144 ? 57.348 -2.825 35.580 1.00 34.00 272 ASP C C 1
ATOM 5367 O O . ASP C 2 144 ? 58.036 -2.820 34.557 1.00 36.32 272 ASP C O 1
ATOM 5372 N N . ILE C 2 145 ? 57.601 -2.055 36.631 1.00 32.66 273 ILE C N 1
ATOM 5373 C CA . ILE C 2 145 ? 58.728 -1.134 36.669 1.00 29.07 273 ILE C CA 1
ATOM 5374 C C . ILE C 2 145 ? 59.901 -1.738 37.454 1.00 40.79 273 ILE C C 1
ATOM 5375 O O . ILE C 2 145 ? 59.734 -2.152 38.596 1.00 34.69 273 ILE C O 1
ATOM 5380 N N . ARG C 2 146 ? 61.081 -1.798 36.841 1.00 44.67 274 ARG C N 1
ATOM 5381 C CA . ARG C 2 146 ? 62.276 -2.248 37.549 1.00 35.56 274 ARG C CA 1
ATOM 5382 C C . ARG C 2 146 ? 63.351 -1.177 37.548 1.00 39.90 274 ARG C C 1
ATOM 5383 O O . ARG C 2 146 ? 63.487 -0.412 36.586 1.00 29.51 274 ARG C O 1
ATOM 5391 N N . TRP C 2 147 ? 64.119 -1.132 38.632 1.00 31.22 275 TRP C N 1
ATOM 5392 C CA . TRP C 2 147 ? 65.216 -0.179 38.760 1.00 33.18 275 TRP C CA 1
ATOM 5393 C C . TRP C 2 147 ? 66.575 -0.873 38.900 1.00 32.64 275 TRP C C 1
ATOM 5394 O O . TRP C 2 147 ? 66.687 -1.950 39.494 1.00 27.78 275 TRP C O 1
ATOM 5405 N N . ARG C 2 148 ? 67.614 -0.231 38.389 1.00 21.48 276 ARG C N 1
ATOM 5406 C CA . ARG C 2 148 ? 68.967 -0.689 38.642 1.00 27.99 276 ARG C CA 1
ATOM 5407 C C . ARG C 2 148 ? 69.950 0.444 38.446 1.00 32.52 276 ARG C C 1
ATOM 5408 O O . ARG C 2 148 ? 69.615 1.465 37.844 1.00 39.15 276 ARG C O 1
ATOM 5416 N N . LYS C 2 149 ? 71.154 0.278 38.990 1.00 33.09 277 LYS C N 1
ATOM 5417 C CA . LYS C 2 149 ? 72.239 1.191 38.673 1.00 28.02 277 LYS C CA 1
ATOM 5418 C C . LYS C 2 149 ? 73.009 0.593 37.507 1.00 21.54 277 LYS C C 1
ATOM 5419 O O . LYS C 2 149 ? 73.310 -0.605 37.495 1.00 26.16 277 LYS C O 1
ATOM 5425 N N . VAL C 2 150 ? 73.309 1.411 36.510 1.00 21.19 278 VAL C N 1
ATOM 5426 C CA . VAL C 2 150 ? 74.031 0.903 35.340 1.00 34.47 278 VAL C CA 1
ATOM 5427 C C . VAL C 2 150 ? 75.446 0.408 35.688 1.00 32.57 278 VAL C C 1
ATOM 5428 O O . VAL C 2 150 ? 76.292 1.180 36.131 1.00 36.53 278 VAL C O 1
ATOM 5432 N N . LEU C 2 151 ? 75.671 -0.892 35.505 1.00 38.22 279 LEU C N 1
ATOM 5433 C CA . LEU C 2 151 ? 76.976 -1.534 35.719 1.00 27.70 279 LEU C CA 1
ATOM 5434 C C . LEU C 2 151 ? 77.582 -1.329 37.107 1.00 38.73 279 LEU C C 1
ATOM 5435 O O . LEU C 2 151 ? 78.805 -1.342 37.261 1.00 35.78 279 LEU C O 1
ATOM 5440 N N . GLU C 2 152 ? 76.726 -1.145 38.111 1.00 36.42 280 GLU C N 1
ATOM 5441 C CA . GLU C 2 152 ? 77.159 -1.016 39.499 1.00 36.85 280 GLU C CA 1
ATOM 5442 C C . GLU C 2 152 ? 76.039 -1.481 40.425 1.00 40.82 280 GLU C C 1
ATOM 5443 O O . GLU C 2 152 ? 74.884 -1.510 40.025 1.00 48.24 280 GLU C O 1
ATOM 5449 N N . PRO C 2 153 ? 76.369 -1.798 41.683 1.00 30.83 281 PRO C N 1
ATOM 5450 C CA . PRO C 2 153 ? 75.321 -2.150 42.645 1.00 32.51 281 PRO C CA 1
ATOM 5451 C C . PRO C 2 153 ? 74.534 -0.925 43.088 1.00 26.91 281 PRO C C 1
ATOM 5452 O O . PRO C 2 153 ? 75.074 0.177 43.146 1.00 32.64 281 PRO C O 1
ATOM 5456 N N . MET C 2 154 ? 73.275 -1.120 43.440 1.00 28.59 282 MET C N 1
ATOM 5457 C CA . MET C 2 154 ? 72.490 -0.038 44.012 1.00 32.13 282 MET C CA 1
ATOM 5458 C C . MET C 2 154 ? 73.015 0.350 45.398 1.00 28.19 282 MET C C 1
ATOM 5459 O O . MET C 2 154 ? 73.524 -0.496 46.124 1.00 33.11 282 MET C O 1
ATOM 5464 N N . PRO C 2 155 ? 72.893 1.634 45.770 1.00 26.71 283 PRO C N 1
ATOM 5465 C CA . PRO C 2 155 ? 73.223 2.000 47.157 1.00 24.57 283 PRO C CA 1
ATOM 5466 C C . PRO C 2 155 ? 72.475 1.090 48.132 1.00 44.09 283 PRO C C 1
ATOM 5467 O O . PRO C 2 155 ? 71.301 0.785 47.918 1.00 39.95 283 PRO C O 1
ATOM 5471 N N . SER C 2 156 ? 73.157 0.657 49.188 1.00 55.59 284 SER C N 1
ATOM 5472 C CA . SER C 2 156 ? 72.642 -0.399 50.061 1.00 53.97 284 SER C CA 1
ATOM 5473 C C . SER C 2 156 ? 71.335 -0.053 50.779 1.00 42.60 284 SER C C 1
ATOM 5474 O O . SER C 2 156 ? 70.563 -0.945 51.122 1.00 41.38 284 SER C O 1
ATOM 5477 N N . THR C 2 157 ? 71.096 1.233 51.015 1.00 37.60 285 THR C N 1
ATOM 5478 C CA . THR C 2 157 ? 69.887 1.674 51.711 1.00 46.68 285 THR C CA 1
ATOM 5479 C C . THR C 2 157 ? 68.767 2.187 50.800 1.00 51.45 285 THR C C 1
ATOM 5480 O O . THR C 2 157 ? 67.735 2.647 51.291 1.00 52.57 285 THR C O 1
ATOM 5484 N N . ALA C 2 158 ? 68.978 2.128 49.489 1.00 38.21 286 ALA C N 1
ATOM 5485 C CA . ALA C 2 158 ? 67.978 2.584 48.523 1.00 37.97 286 ALA C CA 1
ATOM 5486 C C . ALA C 2 158 ? 66.633 1.880 48.714 1.00 39.91 286 ALA C C 1
ATOM 5487 O O . ALA C 2 158 ? 66.582 0.664 48.915 1.00 32.51 286 ALA C O 1
ATOM 5489 N N . GLU C 2 159 ? 65.545 2.642 48.650 1.00 25.26 287 GLU C N 1
ATOM 5490 C CA . GLU C 2 159 ? 64.218 2.048 48.798 1.00 35.56 287 GLU C CA 1
ATOM 5491 C C . GLU C 2 159 ? 63.286 2.317 47.615 1.00 39.54 287 GLU C C 1
ATOM 5492 O O . GLU C 2 159 ? 63.291 3.396 47.021 1.00 43.31 287 GLU C O 1
ATOM 5498 N N . ILE C 2 160 ? 62.499 1.310 47.268 1.00 37.85 288 ILE C N 1
ATOM 5499 C CA . ILE C 2 160 ? 61.604 1.400 46.133 1.00 42.93 288 ILE C CA 1
ATOM 5500 C C . ILE C 2 160 ? 60.179 1.412 46.638 1.00 39.67 288 ILE C C 1
ATOM 5501 O O . ILE C 2 160 ? 59.769 0.505 47.368 1.00 37.59 288 ILE C O 1
ATOM 5506 N N . SER C 2 161 ? 59.434 2.446 46.253 1.00 37.30 289 SER C N 1
ATOM 5507 C CA . SER C 2 161 ? 58.099 2.679 46.801 1.00 42.29 289 SER C CA 1
ATOM 5508 C C . SER C 2 161 ? 57.040 3.039 45.761 1.00 46.35 289 SER C C 1
ATOM 5509 O O . SER C 2 161 ? 57.323 3.166 44.566 1.00 40.32 289 SER C O 1
ATOM 5512 N N . THR C 2 162 ? 55.815 3.210 46.248 1.00 68.05 290 THR C N 1
ATOM 5513 C CA . THR C 2 162 ? 54.643 3.509 45.416 1.00 73.61 290 THR C CA 1
ATOM 5514 C C . THR C 2 162 ? 54.468 2.509 44.240 1.00 50.54 290 THR C C 1
ATOM 5515 O O . THR C 2 162 ? 54.497 2.869 43.046 1.00 44.72 290 THR C O 1
ATOM 5519 N N . SER C 2 163 ? 54.290 1.241 44.605 1.00 35.94 291 SER C N 1
ATOM 5520 C CA . SER C 2 163 ? 54.024 0.198 43.629 1.00 40.19 291 SER C CA 1
ATOM 5521 C C . SER C 2 163 ? 55.068 0.206 42.511 1.00 38.85 291 SER C C 1
ATOM 5522 O O . SER C 2 163 ? 54.728 0.109 41.329 1.00 36.12 291 SER C O 1
ATOM 5525 N N . GLY C 2 164 ? 56.335 0.337 42.894 1.00 32.50 292 GLY C N 1
ATOM 5526 C CA . GLY C 2 164 ? 57.444 0.176 41.971 1.00 32.16 292 GLY C CA 1
ATOM 5527 C C . GLY C 2 164 ? 57.978 1.427 41.291 1.00 31.13 292 GLY C C 1
ATOM 5528 O O . GLY C 2 164 ? 59.101 1.408 40.767 1.00 28.71 292 GLY C O 1
ATOM 5529 N N . ALA C 2 165 ? 57.190 2.503 41.298 1.00 24.13 293 ALA C N 1
ATOM 5530 C CA . ALA C 2 165 ? 57.466 3.674 40.456 1.00 30.71 293 ALA C CA 1
ATOM 5531 C C . ALA C 2 165 ? 58.474 4.678 41.025 1.00 32.89 293 ALA C C 1
ATOM 5532 O O . ALA C 2 165 ? 58.978 5.553 40.307 1.00 27.47 293 ALA C O 1
ATOM 5534 N N . VAL C 2 166 ? 58.752 4.575 42.314 1.00 27.24 294 VAL C N 1
ATOM 5535 C CA . VAL C 2 166 ? 59.566 5.593 42.959 1.00 26.95 294 VAL C CA 1
ATOM 5536 C C . VAL C 2 166 ? 60.788 5.003 43.655 1.00 28.59 294 VAL C C 1
ATOM 5537 O O . VAL C 2 166 ? 60.666 4.147 44.534 1.00 29.90 294 VAL C O 1
ATOM 5541 N N . LEU C 2 167 ? 61.965 5.463 43.244 1.00 29.29 295 LEU C N 1
ATOM 5542 C CA . LEU C 2 167 ? 63.215 5.049 43.863 1.00 35.29 295 LEU C CA 1
ATOM 5543 C C . LEU C 2 167 ? 63.745 6.172 44.735 1.00 33.98 295 LEU C C 1
ATOM 5544 O O . LEU C 2 167 ? 63.963 7.290 44.265 1.00 30.03 295 LEU C O 1
ATOM 5549 N N . LYS C 2 168 ? 63.948 5.868 46.010 1.00 25.36 296 LYS C N 1
ATOM 5550 C CA . LYS C 2 168 ? 64.508 6.842 46.923 1.00 23.28 296 LYS C CA 1
ATOM 5551 C C . LYS C 2 168 ? 65.881 6.393 47.429 1.00 31.61 296 LYS C C 1
ATOM 5552 O O . LYS C 2 168 ? 66.054 5.258 47.885 1.00 25.45 296 LYS C O 1
ATOM 5558 N N . ILE C 2 169 ? 66.859 7.284 47.313 1.00 23.41 297 ILE C N 1
ATOM 5559 C CA . ILE C 2 169 ? 68.188 7.036 47.855 1.00 30.08 297 ILE C CA 1
ATOM 5560 C C . ILE C 2 169 ? 68.402 8.007 49.018 1.00 37.95 297 ILE C C 1
ATOM 5561 O O . ILE C 2 169 ? 68.175 9.222 48.891 1.00 30.57 297 ILE C O 1
ATOM 5566 N N . PHE C 2 170 ? 68.807 7.468 50.160 1.00 33.83 298 PHE C N 1
ATOM 5567 C CA . PHE C 2 170 ? 68.895 8.275 51.367 1.00 39.21 298 PHE C CA 1
ATOM 5568 C C . PHE C 2 170 ? 70.321 8.663 51.678 1.00 44.56 298 PHE C C 1
ATOM 5569 O O . PHE C 2 170 ? 71.247 7.894 51.408 1.00 48.54 298 PHE C O 1
ATOM 5577 N N . ASN C 2 171 ? 70.490 9.857 52.247 1.00 50.63 299 ASN C N 1
ATOM 5578 C CA . ASN C 2 171 ? 71.783 10.290 52.782 1.00 42.13 299 ASN C CA 1
ATOM 5579 C C . ASN C 2 171 ? 72.890 9.954 51.791 1.00 42.27 299 ASN C C 1
ATOM 5580 O O . ASN C 2 171 ? 73.865 9.272 52.120 1.00 40.64 299 ASN C O 1
ATOM 5585 N N . ILE C 2 172 ? 72.720 10.450 50.571 1.00 30.85 300 ILE C N 1
ATOM 5586 C CA . ILE C 2 172 ? 73.511 10.015 49.427 1.00 31.37 300 ILE C CA 1
ATOM 5587 C C . ILE C 2 172 ? 75.017 10.251 49.571 1.00 35.70 300 ILE C C 1
ATOM 5588 O O . ILE C 2 172 ? 75.460 11.335 49.943 1.00 31.19 300 ILE C O 1
ATOM 5593 N N . GLN C 2 173 ? 75.787 9.210 49.268 1.00 35.96 301 GLN C N 1
ATOM 5594 C CA . GLN C 2 173 ? 77.239 9.262 49.316 1.00 37.94 301 GLN C CA 1
ATOM 5595 C C . GLN C 2 173 ? 77.809 9.415 47.916 1.00 42.37 301 GLN C C 1
ATOM 5596 O O . GLN C 2 173 ? 77.136 9.129 46.926 1.00 41.98 301 GLN C O 1
ATOM 5602 N N . LEU C 2 174 ? 79.059 9.853 47.840 1.00 40.29 302 LEU C N 1
ATOM 5603 C CA . LEU C 2 174 ? 79.704 10.065 46.557 1.00 41.25 302 LEU C CA 1
ATOM 5604 C C . LEU C 2 174 ? 79.708 8.782 45.736 1.00 40.85 302 LEU C C 1
ATOM 5605 O O . LEU C 2 174 ? 79.553 8.819 44.510 1.00 45.47 302 LEU C O 1
ATOM 5610 N N . GLU C 2 175 ? 79.865 7.648 46.416 1.00 34.25 303 GLU C N 1
ATOM 5611 C CA . GLU C 2 175 ? 79.883 6.346 45.751 1.00 40.30 303 GLU C CA 1
ATOM 5612 C C . GLU C 2 175 ? 78.549 6.047 45.049 1.00 36.79 303 GLU C C 1
ATOM 5613 O O . GLU C 2 175 ? 78.485 5.210 44.149 1.00 28.71 303 GLU C O 1
ATOM 5619 N N . ASP C 2 176 ? 77.489 6.722 45.475 1.00 31.35 304 ASP C N 1
ATOM 5620 C CA . ASP C 2 176 ? 76.162 6.430 44.955 1.00 32.01 304 ASP C CA 1
ATOM 5621 C C . ASP C 2 176 ? 75.954 7.093 43.605 1.00 30.18 304 ASP C C 1
ATOM 5622 O O . ASP C 2 176 ? 75.163 6.622 42.805 1.00 30.09 304 ASP C O 1
ATOM 5627 N N . GLU C 2 177 ? 76.674 8.176 43.338 1.00 26.36 305 GLU C N 1
ATOM 5628 C CA . GLU C 2 177 ? 76.529 8.834 42.047 1.00 30.54 305 GLU C CA 1
ATOM 5629 C C . GLU C 2 177 ? 76.765 7.842 40.901 1.00 24.32 305 GLU C C 1
ATOM 5630 O O . GLU C 2 177 ? 77.396 6.807 41.088 1.00 29.78 305 GLU C O 1
ATOM 5636 N N . GLY C 2 178 ? 76.260 8.159 39.720 1.00 23.38 306 GLY C N 1
ATOM 5637 C CA . GLY C 2 178 ? 76.413 7.278 38.569 1.00 29.48 306 GLY C CA 1
ATOM 5638 C C . GLY C 2 178 ? 75.154 7.263 37.708 1.00 26.95 306 GLY C C 1
ATOM 5639 O O . GLY C 2 178 ? 74.253 8.071 37.908 1.00 29.75 306 GLY C O 1
ATOM 5640 N N . ILE C 2 179 ? 75.086 6.357 36.743 1.00 33.30 307 ILE C N 1
ATOM 5641 C CA . ILE C 2 179 ? 73.925 6.311 35.857 1.00 31.00 307 ILE C CA 1
ATOM 5642 C C . ILE C 2 179 ? 72.932 5.295 36.383 1.00 26.44 307 ILE C C 1
ATOM 5643 O O . ILE C 2 179 ? 73.280 4.131 36.582 1.00 21.99 307 ILE C O 1
ATOM 5648 N N . TYR C 2 180 ? 71.706 5.742 36.631 1.00 23.24 308 TYR C N 1
ATOM 5649 C CA . TYR C 2 180 ? 70.627 4.849 37.038 1.00 25.83 308 TYR C CA 1
ATOM 5650 C C . TYR C 2 180 ? 69.662 4.618 35.883 1.00 25.67 308 TYR C C 1
ATOM 5651 O O . TYR C 2 180 ? 69.469 5.496 35.047 1.00 22.88 308 TYR C O 1
ATOM 5660 N N . GLU C 2 181 ? 69.052 3.438 35.850 1.00 19.80 309 GLU C N 1
ATOM 5661 C CA . GLU C 2 181 ? 68.189 3.065 34.742 1.00 29.40 309 GLU C CA 1
ATOM 5662 C C . GLU C 2 181 ? 66.835 2.554 35.221 1.00 33.02 309 GLU C C 1
ATOM 5663 O O . GLU C 2 181 ? 66.747 1.794 36.188 1.00 28.81 309 GLU C O 1
ATOM 5669 N N . CYS C 2 182 ? 65.786 2.984 34.531 1.00 26.70 310 CYS C N 1
ATOM 5670 C CA . CYS C 2 182 ? 64.446 2.486 34.765 1.00 27.40 310 CYS C CA 1
ATOM 5671 C C . CYS C 2 182 ? 64.077 1.574 33.607 1.00 26.08 310 CYS C C 1
ATOM 5672 O O . CYS C 2 182 ? 64.310 1.913 32.440 1.00 22.19 310 CYS C O 1
ATOM 5675 N N . GLU C 2 183 ? 63.485 0.432 33.932 1.00 24.98 311 GLU C N 1
ATOM 5676 C CA . GLU C 2 183 ? 63.012 -0.533 32.945 1.00 30.00 311 GLU C CA 1
ATOM 5677 C C . GLU C 2 183 ? 61.531 -0.735 33.187 1.00 30.74 311 GLU C C 1
ATOM 5678 O O . GLU C 2 183 ? 61.115 -0.927 34.330 1.00 34.05 311 GLU C O 1
ATOM 5684 N N . ALA C 2 184 ? 60.734 -0.685 32.125 1.00 33.84 312 ALA C N 1
ATOM 5685 C CA . ALA C 2 184 ? 59.296 -0.908 32.227 1.00 27.86 312 ALA C CA 1
ATOM 5686 C C . ALA C 2 184 ? 58.944 -1.990 31.238 1.00 26.23 312 ALA C C 1
ATOM 5687 O O . ALA C 2 184 ? 59.477 -2.016 30.133 1.00 31.99 312 ALA C O 1
ATOM 5689 N N . GLU C 2 185 ? 58.049 -2.886 31.618 1.00 33.15 313 GLU C N 1
ATOM 5690 C CA . GLU C 2 185 ? 57.733 -4.003 30.740 1.00 36.56 313 GLU C CA 1
ATOM 5691 C C . GLU C 2 185 ? 56.384 -4.665 30.999 1.00 34.09 313 GLU C C 1
ATOM 5692 O O . GLU C 2 185 ? 55.950 -4.804 32.145 1.00 27.28 313 GLU C O 1
ATOM 5698 N N . ASN C 2 186 ? 55.722 -5.051 29.912 1.00 33.98 314 ASN C N 1
ATOM 5699 C CA . ASN C 2 186 ? 54.627 -6.011 29.965 1.00 30.32 314 ASN C CA 1
ATOM 5700 C C . ASN C 2 186 ? 54.848 -6.980 28.815 1.00 32.97 314 ASN C C 1
ATOM 5701 O O . ASN C 2 186 ? 55.797 -6.805 28.052 1.00 34.76 314 ASN C O 1
ATOM 5706 N N . ILE C 2 187 ? 53.995 -7.996 28.693 1.00 36.21 315 ILE C N 1
ATOM 5707 C CA . ILE C 2 187 ? 54.181 -9.047 27.684 1.00 45.15 315 ILE C CA 1
ATOM 5708 C C . ILE C 2 187 ? 54.198 -8.539 26.242 1.00 41.74 315 ILE C C 1
ATOM 5709 O O . ILE C 2 187 ? 54.608 -9.257 25.333 1.00 47.15 315 ILE C O 1
ATOM 5714 N N . ARG C 2 188 ? 53.751 -7.305 26.043 1.00 39.69 316 ARG C N 1
ATOM 5715 C CA . ARG C 2 188 ? 53.564 -6.752 24.703 1.00 47.95 316 ARG C CA 1
ATOM 5716 C C . ARG C 2 188 ? 54.781 -5.930 24.233 1.00 45.53 316 ARG C C 1
ATOM 5717 O O . ARG C 2 188 ? 54.949 -5.670 23.030 1.00 27.05 316 ARG C O 1
ATOM 5725 N N . GLY C 2 189 ? 55.641 -5.555 25.179 1.00 33.41 317 GLY C N 1
ATOM 5726 C CA . GLY C 2 189 ? 56.875 -4.857 24.852 1.00 34.40 317 GLY C CA 1
ATOM 5727 C C . GLY C 2 189 ? 57.487 -4.158 26.055 1.00 36.54 317 GLY C C 1
ATOM 5728 O O . GLY C 2 189 ? 56.841 -4.022 27.097 1.00 29.67 317 GLY C O 1
ATOM 5729 N N . LYS C 2 190 ? 58.731 -3.707 25.919 1.00 35.83 318 LYS C N 1
ATOM 5730 C CA . LYS C 2 190 ? 59.363 -2.948 26.998 1.00 36.83 318 LYS C CA 1
ATOM 5731 C C . LYS C 2 190 ? 60.012 -1.634 26.582 1.00 37.06 318 LYS C C 1
ATOM 5732 O O . LYS C 2 190 ? 60.212 -1.350 25.398 1.00 35.40 318 LYS C O 1
ATOM 5738 N N . ASP C 2 191 ? 60.335 -0.836 27.588 1.00 26.37 319 ASP C N 1
ATOM 5739 C CA . ASP C 2 191 ? 60.956 0.463 27.401 1.00 24.87 319 ASP C CA 1
ATOM 5740 C C . ASP C 2 191 ? 61.944 0.643 28.550 1.00 33.02 319 ASP C C 1
ATOM 5741 O O . ASP C 2 191 ? 61.867 -0.043 29.575 1.00 32.65 319 ASP C O 1
ATOM 5746 N N . LYS C 2 192 ? 62.884 1.554 28.374 1.00 28.34 320 LYS C N 1
ATOM 5747 C CA . LYS C 2 192 ? 63.811 1.865 29.435 1.00 37.93 320 LYS C CA 1
ATOM 5748 C C . LYS C 2 192 ? 64.224 3.317 29.329 1.00 35.22 320 LYS C C 1
ATOM 5749 O O . LYS C 2 192 ? 64.070 3.942 28.274 1.00 28.18 320 LYS C O 1
ATOM 5755 N N . HIS C 2 193 ? 64.699 3.860 30.443 1.00 26.82 321 HIS C N 1
ATOM 5756 C CA . HIS C 2 193 ? 65.174 5.234 30.491 1.00 28.39 321 HIS C CA 1
ATOM 5757 C C . HIS C 2 193 ? 66.328 5.378 31.484 1.00 33.56 321 HIS C C 1
ATOM 5758 O O . HIS C 2 193 ? 66.304 4.789 32.570 1.00 31.15 321 HIS C O 1
ATOM 5765 N N . GLN C 2 194 ? 67.318 6.179 31.099 1.00 27.79 322 GLN C N 1
ATOM 5766 C CA . GLN C 2 194 ? 68.553 6.365 31.860 1.00 31.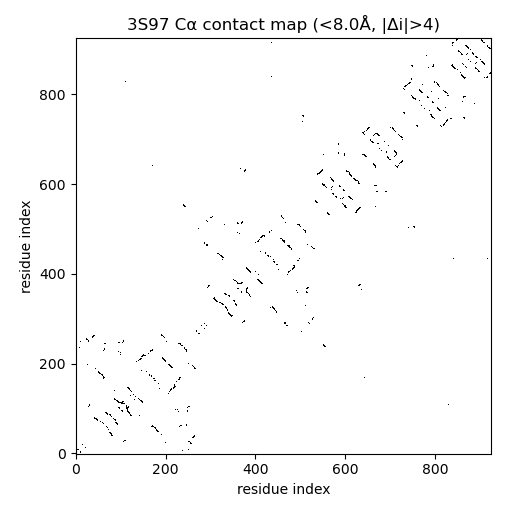24 322 GLN C CA 1
ATOM 5767 C C . GLN C 2 194 ? 68.828 7.827 32.087 1.00 31.34 322 GLN C C 1
ATOM 5768 O O . GLN C 2 194 ? 68.606 8.650 31.200 1.00 29.54 322 GLN C O 1
ATOM 5774 N N . ALA C 2 195 ? 69.362 8.144 33.258 1.00 32.14 323 ALA C N 1
ATOM 5775 C CA . ALA C 2 195 ? 69.943 9.459 33.490 1.00 27.28 323 ALA C CA 1
ATOM 5776 C C . ALA C 2 195 ? 70.924 9.381 34.661 1.00 32.49 323 ALA C C 1
ATOM 5777 O O . ALA C 2 195 ? 71.100 8.319 35.258 1.00 36.20 323 ALA C O 1
ATOM 5779 N N . ARG C 2 196 ? 71.570 10.497 34.976 1.00 34.19 324 ARG C N 1
ATOM 5780 C CA . ARG C 2 196 ? 72.675 10.494 35.933 1.00 34.07 324 ARG C CA 1
ATOM 5781 C C . ARG C 2 196 ? 72.337 11.177 37.222 1.00 34.58 324 ARG C C 1
ATOM 5782 O O . ARG C 2 196 ? 71.698 12.227 37.227 1.00 39.97 324 ARG C O 1
ATOM 5790 N N . ILE C 2 197 ? 72.800 10.587 38.315 1.00 39.24 325 ILE C N 1
ATOM 5791 C CA . ILE C 2 197 ? 72.849 11.271 39.591 1.00 20.65 325 ILE C CA 1
ATOM 5792 C C . ILE C 2 197 ? 74.286 11.722 39.858 1.00 32.63 325 ILE C C 1
ATOM 5793 O O . ILE C 2 197 ? 75.216 10.903 39.891 1.00 34.57 325 ILE C O 1
ATOM 5798 N N . TYR C 2 198 ? 74.469 13.028 40.028 1.00 26.01 326 TYR C N 1
ATOM 5799 C CA . TYR C 2 198 ? 75.748 13.573 40.437 1.00 31.00 326 TYR C CA 1
ATOM 5800 C C . TYR C 2 198 ? 75.723 13.901 41.921 1.00 38.32 326 TYR C C 1
ATOM 5801 O O . TYR C 2 198 ? 74.746 14.464 42.430 1.00 31.88 326 TYR C O 1
ATOM 5810 N N . VAL C 2 199 ? 76.802 13.548 42.610 1.00 35.33 327 VAL C N 1
ATOM 5811 C CA . VAL C 2 199 ? 76.958 13.879 44.019 1.00 40.20 327 VAL C CA 1
ATOM 5812 C C . VAL C 2 199 ? 78.161 14.794 44.202 1.00 38.46 327 VAL C C 1
ATOM 5813 O O . VAL C 2 199 ? 79.263 14.466 43.778 1.00 34.73 327 VAL C O 1
ATOM 5817 N N . GLN C 2 200 ? 77.942 15.947 44.820 1.00 34.29 328 GLN C N 1
ATOM 5818 C CA . GLN C 2 200 ? 79.022 16.888 45.056 1.00 36.62 328 GLN C CA 1
ATOM 5819 C C . GLN C 2 200 ? 79.319 16.899 46.540 1.00 44.08 328 GLN C C 1
ATOM 5820 O O . GLN C 2 200 ? 78.484 17.311 47.341 1.00 47.25 328 GLN C O 1
ATOM 5826 N N . ALA C 2 201 ? 80.500 16.403 46.900 1.00 50.39 329 ALA C N 1
ATOM 5827 C CA . ALA C 2 201 ? 80.890 16.256 48.302 1.00 57.19 329 ALA C CA 1
ATOM 5828 C C . ALA C 2 201 ? 82.162 17.041 48.623 1.00 53.71 329 ALA C C 1
ATOM 5829 O O . ALA C 2 201 ? 82.163 18.271 48.610 1.00 53.89 329 ALA C O 1
ATOM 5831 N N . GLY D 2 5 ? 7.222 8.136 -36.591 1.00 71.33 133 GLY D N 1
ATOM 5832 C CA . GLY D 2 5 ? 8.548 7.691 -36.195 1.00 69.87 133 GLY D CA 1
ATOM 5833 C C . GLY D 2 5 ? 9.465 8.844 -35.826 1.00 72.71 133 GLY D C 1
ATOM 5834 O O . GLY D 2 5 ? 9.450 9.890 -36.482 1.00 84.48 133 GLY D O 1
ATOM 5835 N N . TYR D 2 6 ? 10.256 8.661 -34.768 1.00 67.20 134 TYR D N 1
ATOM 5836 C CA . TYR D 2 6 ? 11.221 9.681 -34.350 1.00 68.30 134 TYR D CA 1
ATOM 5837 C C . TYR D 2 6 ? 12.298 9.177 -33.378 1.00 66.71 134 TYR D C 1
ATOM 5838 O O . TYR D 2 6 ? 12.188 8.093 -32.801 1.00 61.85 134 TYR D O 1
ATOM 5847 N N . LEU D 2 7 ? 13.346 9.983 -33.225 1.00 66.91 135 LEU D N 1
ATOM 5848 C CA . LEU D 2 7 ? 14.439 9.708 -32.297 1.00 65.59 135 LEU D CA 1
ATOM 5849 C C . LEU D 2 7 ? 15.155 11.019 -31.968 1.00 70.03 135 LEU D C 1
ATOM 5850 O O . LEU D 2 7 ? 15.851 11.586 -32.815 1.00 70.68 135 LEU D O 1
ATOM 5855 N N . ASP D 2 8 ? 14.972 11.496 -30.738 1.00 58.72 136 ASP D N 1
ATOM 5856 C CA . ASP D 2 8 ? 15.566 12.759 -30.294 1.00 62.21 136 ASP D CA 1
ATOM 5857 C C . ASP D 2 8 ? 17.078 12.660 -30.081 1.00 57.26 136 ASP D C 1
ATOM 5858 O O . ASP D 2 8 ? 17.614 11.570 -29.875 1.00 51.59 136 ASP D O 1
ATOM 5863 N N . PRO D 2 9 ? 17.773 13.808 -30.110 1.00 64.72 137 PRO D N 1
ATOM 5864 C CA . PRO D 2 9 ? 19.212 13.750 -29.874 1.00 58.86 137 PRO D CA 1
ATOM 5865 C C . PRO D 2 9 ? 19.436 13.522 -28.394 1.00 59.82 137 PRO D C 1
ATOM 5866 O O . PRO D 2 9 ? 18.488 13.622 -27.616 1.00 51.29 137 PRO D O 1
ATOM 5870 N N . PHE D 2 10 ? 20.664 13.209 -28.005 1.00 63.77 138 PHE D N 1
ATOM 5871 C CA . PHE D 2 10 ? 20.979 13.160 -26.591 1.00 65.85 138 PHE D CA 1
ATOM 5872 C C . PHE D 2 10 ? 21.073 14.583 -26.087 1.00 72.67 138 PHE D C 1
ATOM 5873 O O . PHE D 2 10 ? 21.404 15.491 -26.852 1.00 77.08 138 PHE D O 1
ATOM 5881 N N . PRO D 2 11 ? 20.750 14.782 -24.803 1.00 71.42 139 PRO D N 1
ATOM 5882 C CA . PRO D 2 11 ? 20.996 16.028 -24.076 1.00 72.95 139 PRO D CA 1
ATOM 5883 C C . PRO D 2 11 ? 22.477 16.395 -24.131 1.00 79.12 139 PRO D C 1
ATOM 5884 O O . PRO D 2 11 ? 23.323 15.501 -24.238 1.00 76.86 139 PRO D O 1
ATOM 5888 N N . PRO D 2 12 ? 22.786 17.701 -24.086 1.00 85.50 140 PRO D N 1
ATOM 5889 C CA . PRO D 2 12 ? 24.165 18.204 -24.032 1.00 87.96 140 PRO D CA 1
ATOM 5890 C C . PRO D 2 12 ? 24.764 18.131 -22.626 1.00 89.12 140 PRO D C 1
ATOM 5891 O O . PRO D 2 12 ? 25.912 18.538 -22.440 1.00 86.21 140 PRO D O 1
ATOM 5895 N N . GLU D 2 13 ? 23.998 17.622 -21.661 1.00 91.20 141 GLU D N 1
ATOM 5896 C CA . GLU D 2 13 ? 24.449 17.536 -20.272 1.00 89.13 141 GLU D CA 1
ATOM 5897 C C . GLU D 2 13 ? 25.719 16.705 -20.144 1.00 81.35 141 GLU D C 1
ATOM 5898 O O . GLU D 2 13 ? 25.717 15.505 -20.433 1.00 72.79 141 GLU D O 1
ATOM 5904 N N . GLU D 2 14 ? 26.801 17.344 -19.710 1.00 82.60 142 GLU D N 1
ATOM 5905 C CA . GLU D 2 14 ? 28.039 16.622 -19.454 1.00 81.10 142 GLU D CA 1
ATOM 5906 C C . GLU D 2 14 ? 27.799 15.443 -18.526 1.00 70.22 142 GLU D C 1
ATOM 5907 O O . GLU D 2 14 ? 26.989 15.511 -17.604 1.00 61.81 142 GLU D O 1
ATOM 5913 N N . ARG D 2 15 ? 28.500 14.351 -18.796 1.00 64.13 143 ARG D N 1
ATOM 5914 C CA . ARG D 2 15 ? 28.459 13.193 -17.926 1.00 50.41 143 ARG D CA 1
ATOM 5915 C C . ARG D 2 15 ? 29.768 13.173 -17.123 1.00 58.28 143 ARG D C 1
ATOM 5916 O O . ARG D 2 15 ? 30.858 13.181 -17.702 1.00 60.51 143 ARG D O 1
ATOM 5924 N N . PRO D 2 16 ? 29.660 13.180 -15.780 1.00 55.10 144 PRO D N 1
ATOM 5925 C CA . PRO D 2 16 ? 30.796 13.483 -14.900 1.00 51.07 144 PRO D CA 1
ATOM 5926 C C . PRO D 2 16 ? 31.778 12.330 -14.828 1.00 52.81 144 PRO D C 1
ATOM 5927 O O . PRO D 2 16 ? 31.362 11.172 -14.889 1.00 47.78 144 PRO D O 1
ATOM 5931 N N . GLU D 2 17 ? 33.061 12.641 -14.685 1.00 47.46 145 GLU D N 1
ATOM 5932 C CA . GLU D 2 17 ? 34.073 11.602 -14.616 1.00 45.94 145 GLU D CA 1
ATOM 5933 C C . GLU D 2 17 ? 33.755 10.620 -13.501 1.00 41.66 145 GLU D C 1
ATOM 5934 O O . GLU D 2 17 ? 33.126 10.981 -12.501 1.00 45.63 145 GLU D O 1
ATOM 5940 N N . VAL D 2 18 ? 34.188 9.377 -13.685 1.00 40.76 146 VAL D N 1
ATOM 5941 C CA . VAL D 2 18 ? 34.041 8.345 -12.665 1.00 38.77 146 VAL D CA 1
ATOM 5942 C C . VAL D 2 18 ? 35.349 7.589 -12.455 1.00 44.52 146 VAL D C 1
ATOM 5943 O O . VAL D 2 18 ? 35.968 7.128 -13.419 1.00 46.81 146 VAL D O 1
ATOM 5947 N N . ARG D 2 19 ? 35.771 7.475 -11.196 1.00 36.44 147 ARG D N 1
ATOM 5948 C CA . ARG D 2 19 ? 36.972 6.723 -10.849 1.00 35.47 147 ARG D CA 1
ATOM 5949 C C . ARG D 2 19 ? 36.599 5.441 -10.111 1.00 39.13 147 ARG D C 1
ATOM 5950 O O . ARG D 2 19 ? 36.047 5.489 -9.012 1.00 35.76 147 ARG D O 1
ATOM 5958 N N . VAL D 2 20 ? 36.904 4.297 -10.718 1.00 35.46 148 VAL D N 1
ATOM 5959 C CA . VAL D 2 20 ? 36.512 3.004 -10.160 1.00 36.77 148 VAL D CA 1
ATOM 5960 C C . VAL D 2 20 ? 37.705 2.079 -10.014 1.00 28.83 148 VAL D C 1
ATOM 5961 O O . VAL D 2 20 ? 38.506 1.948 -10.926 1.00 36.06 148 VAL D O 1
ATOM 5965 N N . LYS D 2 21 ? 37.816 1.426 -8.867 1.00 34.70 149 LYS D N 1
ATOM 5966 C CA . LYS D 2 21 ? 38.931 0.522 -8.624 1.00 33.06 149 LYS D CA 1
ATOM 5967 C C . LYS D 2 21 ? 38.842 -0.682 -9.547 1.00 34.30 149 LYS D C 1
ATOM 5968 O O . LYS D 2 21 ? 37.760 -1.246 -9.737 1.00 38.12 149 LYS D O 1
ATOM 5974 N N . GLU D 2 22 ? 39.977 -1.046 -10.142 1.00 35.88 150 GLU D N 1
ATOM 5975 C CA . GLU D 2 22 ? 40.110 -2.286 -10.899 1.00 34.09 150 GLU D CA 1
ATOM 5976 C C . GLU D 2 22 ? 39.474 -3.453 -10.158 1.00 34.26 150 GLU D C 1
ATOM 5977 O O . GLU D 2 22 ? 39.656 -3.600 -8.953 1.00 33.56 150 GLU D O 1
ATOM 5983 N N . GLY D 2 23 ? 38.760 -4.299 -10.890 1.00 29.04 151 GLY D N 1
ATOM 5984 C CA . GLY D 2 23 ? 38.170 -5.486 -10.312 1.00 29.02 151 GLY D CA 1
ATOM 5985 C C . GLY D 2 23 ? 36.696 -5.327 -9.975 1.00 34.56 151 GLY D C 1
ATOM 5986 O O . GLY D 2 23 ? 35.988 -6.320 -9.815 1.00 34.90 151 GLY D O 1
ATOM 5987 N N . LYS D 2 24 ? 36.238 -4.084 -9.847 1.00 30.38 152 LYS D N 1
ATOM 5988 C CA . LYS D 2 24 ? 34.839 -3.824 -9.513 1.00 31.95 152 LYS D CA 1
ATOM 5989 C C . LYS D 2 24 ? 33.956 -3.846 -10.761 1.00 31.22 152 LYS D C 1
ATOM 5990 O O . LYS D 2 24 ? 34.402 -3.499 -11.858 1.00 29.81 152 LYS D O 1
ATOM 5996 N N . GLY D 2 25 ? 32.703 -4.250 -10.584 1.00 25.78 153 GLY D N 1
ATOM 5997 C CA . GLY D 2 25 ? 31.731 -4.214 -11.655 1.00 32.73 153 GLY D CA 1
ATOM 5998 C C . GLY D 2 25 ? 30.962 -2.908 -11.641 1.00 36.50 153 GLY D C 1
ATOM 5999 O O . GLY D 2 25 ? 30.751 -2.316 -10.581 1.00 37.23 153 GLY D O 1
ATOM 6000 N N . MET D 2 26 ? 30.539 -2.459 -12.818 1.00 28.55 154 MET D N 1
ATOM 6001 C CA . MET D 2 26 ? 29.793 -1.217 -12.926 1.00 30.42 154 MET D CA 1
ATOM 6002 C C . MET D 2 26 ? 28.868 -1.257 -14.136 1.00 31.12 154 MET D C 1
ATOM 6003 O O . MET D 2 26 ? 28.914 -2.192 -14.931 1.00 26.02 154 MET D O 1
ATOM 6008 N N . VAL D 2 27 ? 28.013 -0.252 -14.260 1.00 27.19 155 VAL D N 1
ATOM 6009 C CA . VAL D 2 27 ? 27.121 -0.172 -15.405 1.00 33.42 155 VAL D CA 1
ATOM 6010 C C . VAL D 2 27 ? 27.100 1.261 -15.868 1.00 32.49 155 VAL D C 1
ATOM 6011 O O . VAL D 2 27 ? 26.814 2.159 -15.070 1.00 31.52 155 VAL D O 1
ATOM 6015 N N . LEU D 2 28 ? 27.432 1.480 -17.139 1.00 24.78 156 LEU D N 1
ATOM 6016 C CA . LEU D 2 28 ? 27.330 2.812 -17.721 1.00 25.38 156 LEU D CA 1
ATOM 6017 C C . LEU D 2 28 ? 25.940 2.964 -18.307 1.00 31.37 156 LEU D C 1
ATOM 6018 O O . LEU D 2 28 ? 25.524 2.187 -19.164 1.00 32.46 156 LEU D O 1
ATOM 6023 N N . LEU D 2 29 ? 25.211 3.949 -17.801 1.00 30.20 157 LEU D N 1
ATOM 6024 C CA . LEU D 2 29 ? 23.816 4.105 -18.145 1.00 32.06 157 LEU D CA 1
ATOM 6025 C C . LEU D 2 29 ? 23.683 4.811 -19.479 1.00 39.06 157 LEU D C 1
ATOM 6026 O O . LEU D 2 29 ? 24.272 5.873 -19.709 1.00 40.78 157 LEU D O 1
ATOM 6031 N N . CYS D 2 30 ? 22.927 4.193 -20.373 1.00 40.69 158 CYS D N 1
ATOM 6032 C CA . CYS D 2 30 ? 22.712 4.771 -21.688 1.00 36.22 158 CYS D CA 1
ATOM 6033 C C . CYS D 2 30 ? 21.791 5.982 -21.553 1.00 39.60 158 CYS D C 1
ATOM 6034 O O . CYS D 2 30 ? 22.124 7.077 -22.011 1.00 36.75 158 CYS D O 1
ATOM 6037 N N . ASP D 2 31 ? 20.656 5.791 -20.884 1.00 36.80 159 ASP D N 1
ATOM 6038 C CA . ASP D 2 31 ? 19.694 6.871 -20.696 1.00 42.75 159 ASP D CA 1
ATOM 6039 C C . ASP D 2 31 ? 19.199 7.411 -22.051 1.00 44.24 159 ASP D C 1
ATOM 6040 O O . ASP D 2 31 ? 19.299 8.613 -22.323 1.00 42.26 159 ASP D O 1
ATOM 6045 N N . PRO D 2 32 ? 18.654 6.517 -22.898 1.00 41.60 160 PRO D N 1
ATOM 6046 C CA . PRO D 2 32 ? 18.295 6.866 -24.281 1.00 49.46 160 PRO D CA 1
ATOM 6047 C C . PRO D 2 32 ? 17.217 7.948 -24.298 1.00 54.83 160 PRO D C 1
ATOM 6048 O O . PRO D 2 32 ? 16.388 7.993 -23.384 1.00 45.11 160 PRO D O 1
ATOM 6052 N N . PRO D 2 33 ? 17.232 8.822 -25.318 1.00 58.43 161 PRO D N 1
ATOM 6053 C CA . PRO D 2 33 ? 16.221 9.883 -25.383 1.00 62.10 161 PRO D CA 1
ATOM 6054 C C . PRO D 2 33 ? 14.904 9.378 -25.977 1.00 60.56 161 PRO D C 1
ATOM 6055 O O . PRO D 2 33 ? 14.814 8.226 -26.406 1.00 52.20 161 PRO D O 1
ATOM 6059 N N . TYR D 2 34 ? 13.897 10.245 -25.996 1.00 62.08 162 TYR D N 1
ATOM 6060 C CA . TYR D 2 34 ? 12.573 9.890 -26.502 1.00 58.69 162 TYR D CA 1
ATOM 6061 C C . TYR D 2 34 ? 12.599 9.338 -27.929 1.00 54.66 162 TYR D C 1
ATOM 6062 O O . TYR D 2 34 ? 13.288 9.867 -28.805 1.00 57.29 162 TYR D O 1
ATOM 6071 N N . HIS D 2 35 ? 11.832 8.277 -28.159 1.00 50.71 163 HIS D N 1
ATOM 6072 C CA . HIS D 2 35 ? 11.805 7.634 -29.468 1.00 53.46 163 HIS D CA 1
ATOM 6073 C C . HIS D 2 35 ? 10.596 6.721 -29.630 1.00 50.52 163 HIS D C 1
ATOM 6074 O O . HIS D 2 35 ? 10.022 6.240 -28.653 1.00 47.43 163 HIS D O 1
ATOM 6081 N N . PHE D 2 36 ? 10.231 6.476 -30.881 1.00 56.27 164 PHE D N 1
ATOM 6082 C CA . PHE D 2 36 ? 9.200 5.509 -31.233 1.00 61.53 164 PHE D CA 1
ATOM 6083 C C . PHE D 2 36 ? 9.392 5.232 -32.715 1.00 63.20 164 PHE D C 1
ATOM 6084 O O . PHE D 2 36 ? 9.533 6.173 -33.493 1.00 63.11 164 PHE D O 1
ATOM 6092 N N . PRO D 2 37 ? 9.400 3.947 -33.116 1.00 63.91 165 PRO D N 1
ATOM 6093 C CA . PRO D 2 37 ? 9.089 2.792 -32.274 1.00 64.39 165 PRO D CA 1
ATOM 6094 C C . PRO D 2 37 ? 10.289 2.415 -31.417 1.00 59.00 165 PRO D C 1
ATOM 6095 O O . PRO D 2 37 ? 11.380 2.947 -31.631 1.00 51.37 165 PRO D O 1
ATOM 6099 N N . ASP D 2 38 ? 10.082 1.502 -30.472 1.00 62.18 166 ASP D N 1
ATOM 6100 C CA . ASP D 2 38 ? 11.140 1.059 -29.568 1.00 71.21 166 ASP D CA 1
ATOM 6101 C C . ASP D 2 38 ? 11.928 -0.125 -30.134 1.00 71.09 166 ASP D C 1
ATOM 6102 O O . ASP D 2 38 ? 12.183 -1.104 -29.431 1.00 68.17 166 ASP D O 1
ATOM 6107 N N . ASP D 2 39 ? 12.315 -0.028 -31.404 1.00 68.10 167 ASP D N 1
ATOM 6108 C CA . ASP D 2 39 ? 13.073 -1.091 -32.061 1.00 62.84 167 ASP D CA 1
ATOM 6109 C C . ASP D 2 39 ? 14.557 -0.736 -32.163 1.00 56.67 167 ASP D C 1
ATOM 6110 O O . ASP D 2 39 ? 15.239 -1.130 -33.109 1.00 55.77 167 ASP D O 1
ATOM 6115 N N . LEU D 2 40 ? 15.052 0.003 -31.174 1.00 52.43 168 LEU D N 1
ATOM 6116 C CA . LEU D 2 40 ? 16.411 0.531 -31.209 1.00 43.21 168 LEU D CA 1
ATOM 6117 C C . LEU D 2 40 ? 17.505 -0.538 -31.192 1.00 47.37 168 LEU D C 1
ATOM 6118 O O . LEU D 2 40 ? 17.333 -1.622 -30.637 1.00 49.74 168 LEU D O 1
ATOM 6123 N N . SER D 2 41 ? 18.633 -0.227 -31.818 1.00 39.02 169 SER D N 1
ATOM 6124 C CA . SER D 2 41 ? 19.843 -0.973 -31.541 1.00 36.33 169 SER D CA 1
ATOM 6125 C C . SER D 2 41 ? 20.806 -0.056 -30.790 1.00 45.36 169 SER D C 1
ATOM 6126 O O . SER D 2 41 ? 20.825 1.165 -30.993 1.00 42.18 169 SER D O 1
ATOM 6129 N N . TYR D 2 42 ? 21.594 -0.652 -29.906 1.00 45.43 170 TYR D N 1
ATOM 6130 C CA . TYR D 2 42 ? 22.438 0.119 -29.015 1.00 34.93 170 TYR D CA 1
ATOM 6131 C C . TYR D 2 42 ? 23.896 -0.276 -29.164 1.00 40.87 170 TYR D C 1
ATOM 6132 O O . TYR D 2 42 ? 24.238 -1.462 -29.167 1.00 35.15 170 TYR D O 1
ATOM 6141 N N . ARG D 2 43 ? 24.755 0.729 -29.281 1.00 30.14 171 ARG D N 1
ATOM 6142 C CA . ARG D 2 43 ? 26.189 0.498 -29.268 1.00 37.13 171 ARG D CA 1
ATOM 6143 C C . ARG D 2 43 ? 26.895 1.546 -28.408 1.00 36.35 171 ARG D C 1
ATOM 6144 O O . ARG D 2 43 ? 26.267 2.509 -27.952 1.00 35.50 171 ARG D O 1
ATOM 6152 N N . TRP D 2 44 ? 28.187 1.352 -28.169 1.00 29.57 172 TRP D N 1
ATOM 6153 C CA . TRP D 2 44 ? 28.953 2.288 -27.346 1.00 40.98 172 TRP D CA 1
ATOM 6154 C C . TRP D 2 44 ? 30.223 2.757 -28.037 1.00 42.90 172 TRP D C 1
ATOM 6155 O O . TRP D 2 44 ? 30.928 1.968 -28.671 1.00 41.36 172 TRP D O 1
ATOM 6166 N N . LEU D 2 45 ? 30.501 4.054 -27.925 1.00 43.93 173 LEU D N 1
ATOM 6167 C CA . LEU D 2 45 ? 31.674 4.636 -28.559 1.00 32.55 173 LEU D CA 1
ATOM 6168 C C . LEU D 2 45 ? 32.795 4.808 -27.545 1.00 45.08 173 LEU D C 1
ATOM 6169 O O . LEU D 2 45 ? 32.546 5.021 -26.355 1.00 39.83 173 LEU D O 1
ATOM 6174 N N . LEU D 2 46 ? 34.033 4.712 -28.019 1.00 38.95 174 LEU D N 1
ATOM 6175 C CA . LEU D 2 46 ? 35.183 4.963 -27.171 1.00 41.07 174 LEU D CA 1
ATOM 6176 C C . LEU D 2 46 ? 35.894 6.246 -27.610 1.00 42.31 174 LEU D C 1
ATOM 6177 O O . LEU D 2 46 ? 36.605 6.256 -28.616 1.00 46.00 174 LEU D O 1
ATOM 6182 N N . ASN D 2 47 ? 35.668 7.325 -26.858 1.00 39.43 175 ASN D N 1
ATOM 6183 C CA . ASN D 2 47 ? 36.309 8.624 -27.089 1.00 36.81 175 ASN D CA 1
ATOM 6184 C C . ASN D 2 47 ? 35.815 9.385 -28.315 1.00 47.14 175 ASN D C 1
ATOM 6185 O O . ASN D 2 47 ? 35.665 10.606 -28.268 1.00 50.56 175 ASN D O 1
ATOM 6190 N N . GLU D 2 48 ? 35.562 8.661 -29.404 1.00 38.44 176 GLU D N 1
ATOM 6191 C CA . GLU D 2 48 ? 35.307 9.262 -30.709 1.00 44.21 176 GLU D CA 1
ATOM 6192 C C . GLU D 2 48 ? 34.410 8.396 -31.570 1.00 43.44 176 GLU D C 1
ATOM 6193 O O . GLU D 2 48 ? 34.572 7.177 -31.601 1.00 43.83 176 GLU D O 1
ATOM 6199 N N . PHE D 2 49 ? 33.492 9.025 -32.298 1.00 45.09 177 PHE D N 1
ATOM 6200 C CA . PHE D 2 49 ? 32.901 8.378 -33.461 1.00 42.01 177 PHE D CA 1
ATOM 6201 C C . PHE D 2 49 ? 34.009 8.290 -34.498 1.00 42.78 177 PHE D C 1
ATOM 6202 O O . PHE D 2 49 ? 34.780 9.236 -34.644 1.00 52.27 177 PHE D O 1
ATOM 6210 N N . PRO D 2 50 ? 34.095 7.167 -35.232 1.00 66.74 178 PRO D N 1
ATOM 6211 C CA . PRO D 2 50 ? 33.259 5.964 -35.188 1.00 41.14 178 PRO D CA 1
ATOM 6212 C C . PRO D 2 50 ? 33.931 4.781 -34.493 1.00 46.62 178 PRO D C 1
ATOM 6213 O O . PRO D 2 50 ? 33.811 3.649 -34.967 1.00 46.89 178 PRO D O 1
ATOM 6217 N N . VAL D 2 51 ? 34.621 5.034 -33.385 1.00 46.83 179 VAL D N 1
ATOM 6218 C CA . VAL D 2 51 ? 35.312 3.971 -32.666 1.00 37.85 179 VAL D CA 1
ATOM 6219 C C . VAL D 2 51 ? 34.408 3.274 -31.651 1.00 35.80 179 VAL D C 1
ATOM 6220 O O . VAL D 2 51 ? 34.220 3.753 -30.540 1.00 40.90 179 VAL D O 1
ATOM 6224 N N . PHE D 2 52 ? 33.847 2.134 -32.045 1.00 71.09 180 PHE D N 1
ATOM 6225 C CA . PHE D 2 52 ? 32.951 1.369 -31.183 1.00 33.57 180 PHE D CA 1
ATOM 6226 C C . PHE D 2 52 ? 33.752 0.440 -30.287 1.00 39.75 180 PHE D C 1
ATOM 6227 O O . PHE D 2 52 ? 34.743 -0.152 -30.718 1.00 38.17 180 PHE D O 1
ATOM 6235 N N . ILE D 2 53 ? 33.315 0.309 -29.041 1.00 34.84 181 ILE D N 1
ATOM 6236 C CA . ILE D 2 53 ? 33.986 -0.556 -28.086 1.00 43.79 181 ILE D CA 1
ATOM 6237 C C . ILE D 2 53 ? 33.881 -2.000 -28.529 1.00 49.99 181 ILE D C 1
ATOM 6238 O O . ILE D 2 53 ? 32.991 -2.359 -29.302 1.00 51.44 181 ILE D O 1
ATOM 6243 N N . THR D 2 54 ? 34.791 -2.831 -28.031 1.00 48.25 182 THR D N 1
ATOM 6244 C CA . THR D 2 54 ? 34.699 -4.265 -28.252 1.00 44.46 182 THR D CA 1
ATOM 6245 C C . THR D 2 54 ? 33.852 -4.872 -27.132 1.00 42.21 182 THR D C 1
ATOM 6246 O O . THR D 2 54 ? 34.008 -4.519 -25.959 1.00 41.49 182 THR D O 1
ATOM 6250 N N . MET D 2 55 ? 32.932 -5.756 -27.497 1.00 43.49 183 MET D N 1
ATOM 6251 C CA . MET D 2 55 ? 32.144 -6.477 -26.506 1.00 43.73 183 MET D CA 1
ATOM 6252 C C . MET D 2 55 ? 32.636 -7.913 -26.379 1.00 41.97 183 MET D C 1
ATOM 6253 O O . MET D 2 55 ? 33.168 -8.477 -27.328 1.00 49.92 183 MET D O 1
ATOM 6258 N N . ASP D 2 56 ? 32.473 -8.492 -25.196 1.00 35.48 184 ASP D N 1
ATOM 6259 C CA . ASP D 2 56 ? 32.891 -9.862 -24.955 1.00 28.62 184 ASP D CA 1
ATOM 6260 C C . ASP D 2 56 ? 32.223 -10.408 -23.696 1.00 28.01 184 ASP D C 1
ATOM 6261 O O . ASP D 2 56 ? 31.181 -9.912 -23.272 1.00 34.05 184 ASP D O 1
ATOM 6266 N N . LYS D 2 57 ? 32.818 -11.441 -23.116 1.00 29.46 185 LYS D N 1
ATOM 6267 C CA . LYS D 2 57 ? 32.305 -12.054 -21.898 1.00 37.75 185 LYS D CA 1
ATOM 6268 C C . LYS D 2 57 ? 32.241 -11.034 -20.763 1.00 35.73 185 LYS D C 1
ATOM 6269 O O . LYS D 2 57 ? 31.402 -11.133 -19.865 1.00 32.24 185 LYS D O 1
ATOM 6275 N N . ARG D 2 58 ? 33.130 -10.048 -20.831 1.00 40.08 186 ARG D N 1
ATOM 6276 C CA . ARG D 2 58 ? 33.364 -9.107 -19.736 1.00 38.12 186 ARG D CA 1
ATOM 6277 C C . ARG D 2 58 ? 32.539 -7.843 -19.875 1.00 32.20 186 ARG D C 1
ATOM 6278 O O . ARG D 2 58 ? 32.130 -7.254 -18.884 1.00 32.84 186 ARG D O 1
ATOM 6286 N N . ARG D 2 59 ? 32.329 -7.404 -21.107 1.00 38.23 187 ARG D N 1
ATOM 6287 C CA . ARG D 2 59 ? 31.554 -6.197 -21.352 1.00 37.65 187 ARG D CA 1
ATOM 6288 C C . ARG D 2 59 ? 30.403 -6.478 -22.291 1.00 39.39 187 ARG D C 1
ATOM 6289 O O . ARG D 2 59 ? 30.594 -6.993 -23.394 1.00 43.76 187 ARG D O 1
ATOM 6297 N N . PHE D 2 60 ? 29.208 -6.127 -21.833 1.00 38.32 188 PHE D N 1
ATOM 6298 C CA . PHE D 2 60 ? 27.973 -6.476 -22.514 1.00 35.96 188 PHE D CA 1
ATOM 6299 C C . PHE D 2 60 ? 27.110 -5.228 -22.645 1.00 35.56 188 PHE D C 1
ATOM 6300 O O . PHE D 2 60 ? 26.988 -4.453 -21.692 1.00 37.72 188 PHE D O 1
ATOM 6308 N N . VAL D 2 61 ? 26.536 -5.022 -23.830 1.00 36.09 189 VAL D N 1
ATOM 6309 C CA . VAL D 2 61 ? 25.535 -3.977 -24.029 1.00 33.07 189 VAL D CA 1
ATOM 6310 C C . VAL D 2 61 ? 24.150 -4.587 -24.195 1.00 32.00 189 VAL D C 1
ATOM 6311 O O . VAL D 2 61 ? 23.932 -5.430 -25.066 1.00 34.19 189 VAL D O 1
ATOM 6315 N N . SER D 2 62 ? 23.213 -4.157 -23.359 1.00 31.93 190 SER D N 1
ATOM 6316 C CA . SER D 2 62 ? 21.845 -4.648 -23.428 1.00 30.67 190 SER D CA 1
ATOM 6317 C C . SER D 2 62 ? 21.112 -4.012 -24.583 1.00 37.00 190 SER D C 1
ATOM 6318 O O . SER D 2 62 ? 21.174 -2.796 -24.768 1.00 36.89 190 SER D O 1
ATOM 6321 N N . GLN D 2 63 ? 20.394 -4.827 -25.346 1.00 40.22 191 GLN D N 1
ATOM 6322 C CA . GLN D 2 63 ? 19.639 -4.316 -26.479 1.00 41.90 191 GLN D CA 1
ATOM 6323 C C . GLN D 2 63 ? 18.228 -3.934 -26.054 1.00 41.05 191 GLN D C 1
ATOM 6324 O O . GLN D 2 63 ? 17.392 -3.604 -26.894 1.00 37.22 191 GLN D O 1
ATOM 6330 N N . THR D 2 64 ? 17.967 -3.986 -24.746 1.00 46.08 192 THR D N 1
ATOM 6331 C CA . THR D 2 64 ? 16.701 -3.489 -24.202 1.00 43.29 192 THR D CA 1
ATOM 6332 C C . THR D 2 64 ? 16.893 -2.089 -23.621 1.00 47.76 192 THR D C 1
ATOM 6333 O O . THR D 2 64 ? 16.226 -1.149 -24.032 1.00 46.01 192 THR D O 1
ATOM 6337 N N . ASN D 2 65 ? 17.826 -1.948 -22.683 1.00 44.29 193 ASN D N 1
ATOM 6338 C CA . ASN D 2 65 ? 18.032 -0.670 -22.007 1.00 38.84 193 ASN D CA 1
ATOM 6339 C C . ASN D 2 65 ? 19.190 0.146 -22.581 1.00 43.19 193 ASN D C 1
ATOM 6340 O O . ASN D 2 65 ? 19.328 1.332 -22.283 1.00 51.13 193 ASN D O 1
ATOM 6345 N N . GLY D 2 66 ? 20.025 -0.487 -23.399 1.00 36.07 194 GLY D N 1
ATOM 6346 C CA . GLY D 2 66 ? 21.151 0.199 -24.007 1.00 31.39 194 GLY D CA 1
ATOM 6347 C C . GLY D 2 66 ? 22.366 0.331 -23.102 1.00 36.75 194 GLY D C 1
ATOM 6348 O O . GLY D 2 66 ? 23.447 0.719 -23.551 1.00 36.49 194 GLY D O 1
ATOM 6349 N N . ASN D 2 67 ? 22.196 0.007 -21.825 1.00 35.39 195 ASN D N 1
ATOM 6350 C CA . ASN D 2 67 ? 23.298 0.088 -20.859 1.00 38.04 195 ASN D CA 1
ATOM 6351 C C . ASN D 2 67 ? 24.518 -0.756 -21.211 1.00 32.42 195 ASN D C 1
ATOM 6352 O O . ASN D 2 67 ? 24.394 -1.837 -21.784 1.00 39.69 195 ASN D O 1
ATOM 6357 N N . LEU D 2 68 ? 25.693 -0.251 -20.849 1.00 35.42 196 LEU D N 1
ATOM 6358 C CA . LEU D 2 68 ? 26.936 -1.011 -20.947 1.00 36.77 196 LEU D CA 1
ATOM 6359 C C . LEU D 2 68 ? 27.343 -1.591 -19.581 1.00 37.20 196 LEU D C 1
ATOM 6360 O O . LEU D 2 68 ? 27.532 -0.855 -18.610 1.00 36.64 196 LEU D O 1
ATOM 6365 N N . TYR D 2 69 ? 27.465 -2.914 -19.523 1.00 33.37 197 TYR D N 1
ATOM 6366 C CA . TYR D 2 69 ? 27.826 -3.623 -18.299 1.00 29.70 197 TYR D CA 1
ATOM 6367 C C . TYR D 2 69 ? 29.261 -4.113 -18.369 1.00 30.43 197 TYR D C 1
ATOM 6368 O O . TYR D 2 69 ? 29.651 -4.743 -19.340 1.00 36.11 197 TYR D O 1
ATOM 6377 N N . ILE D 2 70 ? 30.044 -3.829 -17.337 1.00 24.82 198 ILE D N 1
ATOM 6378 C CA . ILE D 2 70 ? 31.416 -4.296 -17.281 1.00 24.62 198 ILE D CA 1
ATOM 6379 C C . ILE D 2 70 ? 31.569 -5.178 -16.054 1.00 31.15 198 ILE D C 1
ATOM 6380 O O . ILE D 2 70 ? 31.521 -4.695 -14.921 1.00 41.46 198 ILE D O 1
ATOM 6385 N N . ALA D 2 71 ? 31.739 -6.477 -16.273 1.00 27.93 199 ALA D N 1
ATOM 6386 C CA . ALA D 2 71 ? 31.715 -7.430 -15.171 1.00 28.53 199 ALA D CA 1
ATOM 6387 C C . ALA D 2 71 ? 32.749 -7.069 -14.096 1.00 39.22 199 ALA D C 1
ATOM 6388 O O . ALA D 2 71 ? 32.477 -7.139 -12.888 1.00 26.49 199 ALA D O 1
ATOM 6390 N N . ASN D 2 72 ? 33.934 -6.684 -14.551 1.00 39.52 200 ASN D N 1
ATOM 6391 C CA . ASN D 2 72 ? 34.975 -6.164 -13.672 1.00 36.49 200 ASN D CA 1
ATOM 6392 C C . ASN D 2 72 ? 35.915 -5.252 -14.455 1.00 33.58 200 ASN D C 1
ATOM 6393 O O . ASN D 2 72 ? 36.398 -5.611 -15.527 1.00 33.35 200 ASN D O 1
ATOM 6398 N N . VAL D 2 73 ? 36.138 -4.060 -13.918 1.00 26.72 201 VAL D N 1
ATOM 6399 C CA . VAL D 2 73 ? 36.912 -3.021 -14.580 1.00 29.11 201 VAL D CA 1
ATOM 6400 C C . VAL D 2 73 ? 38.404 -3.329 -14.624 1.00 32.76 201 VAL D C 1
ATOM 6401 O O . VAL D 2 73 ? 38.982 -3.817 -13.653 1.00 36.06 201 VAL D O 1
ATOM 6405 N N . GLU D 2 74 ? 39.023 -3.021 -15.756 1.00 29.92 202 GLU D N 1
ATOM 6406 C CA . GLU D 2 74 ? 40.463 -3.171 -15.912 1.00 42.43 202 GLU D CA 1
ATOM 6407 C C . GLU D 2 74 ? 41.077 -1.809 -16.182 1.00 44.53 202 GLU D C 1
ATOM 6408 O O . GLU D 2 74 ? 40.396 -0.902 -16.668 1.00 39.11 202 GLU D O 1
ATOM 6414 N N . ALA D 2 75 ? 42.358 -1.664 -15.855 1.00 39.86 203 ALA D N 1
ATOM 6415 C CA . ALA D 2 75 ? 43.079 -0.438 -16.173 1.00 48.69 203 ALA D CA 1
ATOM 6416 C C . ALA D 2 75 ? 42.913 -0.102 -17.647 1.00 42.87 203 ALA D C 1
ATOM 6417 O O . ALA D 2 75 ? 42.784 1.061 -18.018 1.00 47.36 203 ALA D O 1
ATOM 6419 N N . SER D 2 76 ? 42.909 -1.130 -18.488 1.00 40.05 204 SER D N 1
ATOM 6420 C CA . SER D 2 76 ? 42.836 -0.912 -19.928 1.00 37.74 204 SER D CA 1
ATOM 6421 C C . SER D 2 76 ? 41.494 -0.327 -20.389 1.00 35.70 204 SER D C 1
ATOM 6422 O O . SER D 2 76 ? 41.358 0.077 -21.541 1.00 38.51 204 SER D O 1
ATOM 6425 N N . ASP D 2 77 ? 40.513 -0.270 -19.490 1.00 30.80 205 ASP D N 1
ATOM 6426 C CA . ASP D 2 77 ? 39.193 0.249 -19.844 1.00 31.39 205 ASP D CA 1
ATOM 6427 C C . ASP D 2 77 ? 39.205 1.770 -19.830 1.00 34.24 205 ASP D C 1
ATOM 6428 O O . ASP D 2 77 ? 38.221 2.410 -20.179 1.00 35.26 205 ASP D O 1
ATOM 6433 N N . LYS D 2 78 ? 40.316 2.354 -19.406 1.00 32.89 206 LYS D N 1
ATOM 6434 C CA . LYS D 2 78 ? 40.402 3.810 -19.334 1.00 41.83 206 LYS D CA 1
ATOM 6435 C C . LYS D 2 78 ? 39.952 4.477 -20.637 1.00 44.83 206 LYS D C 1
ATOM 6436 O O . LYS D 2 78 ? 40.387 4.087 -21.721 1.00 46.53 206 LYS D O 1
ATOM 6442 N N . GLY D 2 79 ? 39.081 5.478 -20.528 1.00 37.66 207 GLY D N 1
ATOM 6443 C CA . GLY D 2 79 ? 38.604 6.206 -21.691 1.00 37.96 207 GLY D CA 1
ATOM 6444 C C . GLY D 2 79 ? 37.203 6.775 -21.537 1.00 36.77 207 GLY D C 1
ATOM 6445 O O . GLY D 2 79 ? 36.556 6.562 -20.524 1.00 40.91 207 GLY D O 1
ATOM 6446 N N . ASN D 2 80 ? 36.730 7.498 -22.548 1.00 37.14 208 ASN D N 1
ATOM 6447 C CA . ASN D 2 80 ? 35.414 8.131 -22.491 1.00 45.17 208 ASN D CA 1
ATOM 6448 C C . ASN D 2 80 ? 34.338 7.329 -23.226 1.00 47.22 208 ASN D C 1
ATOM 6449 O O . ASN D 2 80 ? 34.541 6.886 -24.360 1.00 45.06 208 ASN D O 1
ATOM 6454 N N . TYR D 2 81 ? 33.190 7.147 -22.581 1.00 39.42 209 TYR D N 1
ATOM 6455 C CA . TYR D 2 81 ? 32.158 6.267 -23.111 1.00 44.19 209 TYR D CA 1
ATOM 6456 C C . TYR D 2 81 ? 30.845 6.967 -23.460 1.00 50.90 209 TYR D C 1
ATOM 6457 O O . TYR D 2 81 ? 30.220 7.608 -22.610 1.00 45.15 209 TYR D O 1
ATOM 6466 N N . SER D 2 82 ? 30.435 6.816 -24.718 1.00 43.03 210 SER D N 1
ATOM 6467 C CA . SER D 2 82 ? 29.215 7.422 -25.227 1.00 45.22 210 SER D CA 1
ATOM 6468 C C . SER D 2 82 ? 28.278 6.345 -25.740 1.00 43.49 210 SER D C 1
ATOM 6469 O O . SER D 2 82 ? 28.704 5.437 -26.462 1.00 40.17 210 SER D O 1
ATOM 6472 N N . CYS D 2 83 ? 27.004 6.459 -25.375 1.00 33.67 211 CYS D N 1
ATOM 6473 C CA . CYS D 2 83 ? 25.974 5.570 -25.901 1.00 36.10 211 CYS D CA 1
ATOM 6474 C C . CYS D 2 83 ? 25.533 5.998 -27.302 1.00 42.65 211 CYS D C 1
ATOM 6475 O O . CYS D 2 83 ? 25.090 7.129 -27.518 1.00 46.65 211 CYS D O 1
ATOM 6478 N N . PHE D 2 84 ? 25.656 5.073 -28.244 1.00 38.13 212 PHE D N 1
ATOM 6479 C CA . PHE D 2 84 ? 25.295 5.314 -29.631 1.00 34.53 212 PHE D CA 1
ATOM 6480 C C . PHE D 2 84 ? 24.037 4.514 -29.923 1.00 39.24 212 PHE D C 1
ATOM 6481 O O . PHE D 2 84 ? 24.016 3.282 -29.787 1.00 33.16 212 PHE D O 1
ATOM 6489 N N . VAL D 2 85 ? 22.990 5.226 -30.320 1.00 42.66 213 VAL D N 1
ATOM 6490 C CA . VAL D 2 85 ? 21.665 4.636 -30.465 1.00 42.65 213 VAL D CA 1
ATOM 6491 C C . VAL D 2 85 ? 21.140 4.791 -31.895 1.00 40.58 213 VAL D C 1
ATOM 6492 O O . VAL D 2 85 ? 21.172 5.888 -32.463 1.00 37.11 213 VAL D O 1
ATOM 6496 N N . SER D 2 86 ? 20.662 3.698 -32.483 1.00 39.64 214 SER D N 1
ATOM 6497 C CA . SER D 2 86 ? 20.116 3.773 -33.844 1.00 48.04 214 SER D CA 1
ATOM 6498 C C . SER D 2 86 ? 18.715 3.180 -34.006 1.00 49.41 214 SER D C 1
ATOM 6499 O O . SER D 2 86 ? 18.366 2.178 -33.379 1.00 50.42 214 SER D O 1
ATOM 6502 N N . SER D 2 87 ? 17.925 3.833 -34.855 1.00 56.66 215 SER D N 1
ATOM 6503 C CA . SER D 2 87 ? 16.538 3.463 -35.118 1.00 59.63 215 SER D CA 1
ATOM 6504 C C . SER D 2 87 ? 16.403 3.117 -36.596 1.00 56.67 215 SER D C 1
ATOM 6505 O O . SER D 2 87 ? 16.280 4.007 -37.430 1.00 60.40 215 SER D O 1
ATOM 6508 N N . PRO D 2 88 ? 16.447 1.820 -36.926 1.00 59.33 216 PRO D N 1
ATOM 6509 C CA . PRO D 2 88 ? 16.403 1.355 -38.320 1.00 65.93 216 PRO D CA 1
ATOM 6510 C C . PRO D 2 88 ? 15.135 1.803 -39.049 1.00 67.18 216 PRO D C 1
ATOM 6511 O O . PRO D 2 88 ? 15.199 2.185 -40.220 1.00 57.11 216 PRO D O 1
ATOM 6515 N N . SER D 2 89 ? 14.003 1.752 -38.351 1.00 73.03 217 SER D N 1
ATOM 6516 C CA . SER D 2 89 ? 12.718 2.193 -38.889 1.00 73.06 217 SER D CA 1
ATOM 6517 C C . SER D 2 89 ? 12.793 3.553 -39.583 1.00 68.47 217 SER D C 1
ATOM 6518 O O . SER D 2 89 ? 12.087 3.794 -40.558 1.00 71.31 217 SER D O 1
ATOM 6521 N N . ILE D 2 90 ? 13.654 4.436 -39.089 1.00 62.97 218 ILE D N 1
ATOM 6522 C CA . ILE D 2 90 ? 13.778 5.772 -39.666 1.00 61.42 218 ILE D CA 1
ATOM 6523 C C . ILE D 2 90 ? 15.208 6.143 -40.055 1.00 62.43 218 ILE D C 1
ATOM 6524 O O . ILE D 2 90 ? 15.540 7.328 -40.127 1.00 69.90 218 ILE D O 1
ATOM 6529 N N . THR D 2 91 ? 16.038 5.135 -40.317 1.00 54.26 219 THR D N 1
ATOM 6530 C CA . THR D 2 91 ? 17.456 5.341 -40.624 1.00 55.00 219 THR D CA 1
ATOM 6531 C C . THR D 2 91 ? 18.044 6.581 -39.947 1.00 54.47 219 THR D C 1
ATOM 6532 O O . THR D 2 91 ? 18.432 7.539 -40.617 1.00 56.50 219 THR D O 1
ATOM 6536 N N . LYS D 2 92 ? 18.103 6.570 -38.620 1.00 50.02 220 LYS D N 1
ATOM 6537 C CA . LYS D 2 92 ? 18.733 7.666 -37.896 1.00 56.49 220 LYS D CA 1
ATOM 6538 C C . LYS D 2 92 ? 19.478 7.176 -36.668 1.00 54.44 220 LYS D C 1
ATOM 6539 O O . LYS D 2 92 ? 19.037 6.244 -35.995 1.00 51.33 220 LYS D O 1
ATOM 6545 N N . SER D 2 93 ? 20.611 7.815 -36.389 1.00 56.44 221 SER D N 1
ATOM 6546 C CA . SER D 2 93 ? 21.431 7.484 -35.228 1.00 58.46 221 SER D CA 1
ATOM 6547 C C . SER D 2 93 ? 21.813 8.730 -34.435 1.00 53.07 221 SER D C 1
ATOM 6548 O O . SER D 2 93 ? 22.016 9.806 -35.007 1.00 49.70 221 SER D O 1
ATOM 6551 N N . VAL D 2 94 ? 21.896 8.582 -33.115 1.00 48.71 222 VAL D N 1
ATOM 6552 C CA . VAL D 2 94 ? 22.396 9.648 -32.251 1.00 49.95 222 VAL D CA 1
ATOM 6553 C C . VAL D 2 94 ? 23.226 9.038 -31.148 1.00 44.25 222 VAL D C 1
ATOM 6554 O O . VAL D 2 94 ? 22.998 7.886 -30.778 1.00 39.15 222 VAL D O 1
ATOM 6558 N N . PHE D 2 95 ? 24.178 9.807 -30.618 1.00 43.72 223 PHE D N 1
ATOM 6559 C CA . PHE D 2 95 ? 25.013 9.338 -29.504 1.00 45.88 223 PHE D CA 1
ATOM 6560 C C . PHE D 2 95 ? 25.216 10.401 -28.417 1.00 47.57 223 PHE D C 1
ATOM 6561 O O . PHE D 2 95 ? 25.111 11.597 -28.684 1.00 38.38 223 PHE D O 1
ATOM 6569 N N . SER D 2 96 ? 25.509 9.950 -27.198 1.00 48.84 224 SER D N 1
ATOM 6570 C CA . SER D 2 96 ? 25.470 10.808 -26.009 1.00 51.30 224 SER D CA 1
ATOM 6571 C C . SER D 2 96 ? 26.785 11.499 -25.690 1.00 47.73 224 SER D C 1
ATOM 6572 O O . SER D 2 96 ? 27.824 11.162 -26.253 1.00 51.09 224 SER D O 1
ATOM 6575 N N . LYS D 2 97 ? 26.731 12.462 -24.774 1.00 41.98 225 LYS D N 1
ATOM 6576 C CA . LYS D 2 97 ? 27.951 12.992 -24.182 1.00 55.26 225 LYS D CA 1
ATOM 6577 C C . LYS D 2 97 ? 28.762 11.837 -23.611 1.00 46.93 225 LYS D C 1
ATOM 6578 O O . LYS D 2 97 ? 28.208 10.835 -23.162 1.00 41.92 225 LYS D O 1
ATOM 6584 N N . PHE D 2 98 ? 30.078 11.979 -23.616 1.00 45.59 226 PHE D N 1
ATOM 6585 C CA . PHE D 2 98 ? 30.927 10.916 -23.103 1.00 43.43 226 PHE D CA 1
ATOM 6586 C C . PHE D 2 98 ? 31.082 10.949 -21.576 1.00 48.44 226 PHE D C 1
ATOM 6587 O O . PHE D 2 98 ? 31.266 12.014 -20.966 1.00 45.27 226 PHE D O 1
ATOM 6595 N N . ILE D 2 99 ? 30.983 9.767 -20.974 1.00 47.55 227 ILE D N 1
ATOM 6596 C CA . ILE D 2 99 ? 31.301 9.565 -19.565 1.00 44.32 227 ILE D CA 1
ATOM 6597 C C . ILE D 2 99 ? 32.779 9.248 -19.467 1.00 42.14 227 ILE D C 1
ATOM 6598 O O . ILE D 2 99 ? 33.219 8.250 -20.034 1.00 36.68 227 ILE D O 1
ATOM 6603 N N . PRO D 2 100 ? 33.562 10.082 -18.757 1.00 45.44 228 PRO D N 1
ATOM 6604 C CA . PRO D 2 100 ? 34.985 9.740 -18.668 1.00 38.85 228 PRO D CA 1
ATOM 6605 C C . PRO D 2 100 ? 35.229 8.711 -17.574 1.00 47.77 228 PRO D C 1
ATOM 6606 O O . PRO D 2 100 ? 34.901 8.947 -16.404 1.00 47.13 228 PRO D O 1
ATOM 6610 N N . LEU D 2 101 ? 35.798 7.573 -17.954 1.00 34.39 229 LEU D N 1
ATOM 6611 C CA . LEU D 2 101 ? 36.078 6.519 -16.993 1.00 29.80 229 LEU D CA 1
ATOM 6612 C C . LEU D 2 101 ? 37.566 6.470 -16.692 1.00 41.89 229 LEU D C 1
ATOM 6613 O O . LEU D 2 101 ? 38.384 6.356 -17.606 1.00 46.06 229 LEU D O 1
ATOM 6618 N N . ILE D 2 102 ? 37.913 6.571 -15.410 1.00 45.02 230 ILE D N 1
ATOM 6619 C CA . ILE D 2 102 ? 39.308 6.562 -14.977 1.00 37.07 230 ILE D CA 1
ATOM 6620 C C . ILE D 2 102 ? 39.535 5.460 -13.952 1.00 34.75 230 ILE D C 1
ATOM 6621 O O . ILE D 2 102 ? 39.347 5.673 -12.760 1.00 33.08 230 ILE D O 1
ATOM 6626 N N . PRO D 2 103 ? 39.951 4.276 -14.410 1.00 35.50 231 PRO D N 1
ATOM 6627 C CA . PRO D 2 103 ? 40.099 3.192 -13.442 1.00 30.55 231 PRO D CA 1
ATOM 6628 C C . PRO D 2 103 ? 41.204 3.515 -12.441 1.00 40.08 231 PRO D C 1
ATOM 6629 O O . PRO D 2 103 ? 42.205 4.139 -12.795 1.00 46.29 231 PRO D O 1
ATOM 6633 N N . ILE D 2 104 ? 41.015 3.095 -11.197 1.00 34.01 232 ILE D N 1
ATOM 6634 C CA . ILE D 2 104 ? 42.050 3.210 -10.189 1.00 35.00 232 ILE D CA 1
ATOM 6635 C C . ILE D 2 104 ? 42.809 1.894 -10.131 1.00 33.01 232 ILE D C 1
ATOM 6636 O O . ILE D 2 104 ? 42.255 0.871 -9.737 1.00 43.28 232 ILE D O 1
ATOM 6641 N N . PRO D 2 105 ? 44.082 1.905 -10.533 1.00 34.28 233 PRO D N 1
ATOM 6642 C CA . PRO D 2 105 ? 44.858 0.662 -10.476 1.00 34.92 233 PRO D CA 1
ATOM 6643 C C . PRO D 2 105 ? 44.844 0.051 -9.077 1.00 38.94 233 PRO D C 1
ATOM 6644 O O . PRO D 2 105 ? 44.847 0.777 -8.083 1.00 35.53 233 PRO D O 1
ATOM 6648 N N . GLU D 2 106 ? 44.804 -1.277 -9.011 1.00 42.90 234 GLU D N 1
ATOM 6649 C CA . GLU D 2 106 ? 44.912 -2.001 -7.750 1.00 35.93 234 GLU D CA 1
ATOM 6650 C C . GLU D 2 106 ? 46.081 -2.960 -7.867 1.00 52.34 234 GLU D C 1
ATOM 6651 O O . GLU D 2 106 ? 46.320 -3.520 -8.940 1.00 55.38 234 GLU D O 1
ATOM 6657 N N . ARG D 2 107 ? 46.813 -3.157 -6.775 1.00 56.46 235 ARG D N 1
ATOM 6658 C CA . ARG D 2 107 ? 47.848 -4.183 -6.754 1.00 68.25 235 ARG D CA 1
ATOM 6659 C C . ARG D 2 107 ? 47.180 -5.521 -7.027 1.00 67.48 235 ARG D C 1
ATOM 6660 O O . ARG D 2 107 ? 47.465 -6.183 -8.027 1.00 74.63 235 ARG D O 1
ATOM 6668 N N . THR D 2 108 ? 46.271 -5.906 -6.138 1.00 54.80 236 THR D N 1
ATOM 6669 C CA . THR D 2 108 ? 45.466 -7.100 -6.346 1.00 51.80 236 THR D CA 1
ATOM 6670 C C . THR D 2 108 ? 43.983 -6.744 -6.264 1.00 50.83 236 THR D C 1
ATOM 6671 O O . THR D 2 108 ? 43.536 -6.129 -5.297 1.00 54.09 236 THR D O 1
ATOM 6675 N N . THR D 2 109 ? 43.218 -7.119 -7.284 1.00 40.98 237 THR D N 1
ATOM 6676 C CA . THR D 2 109 ? 41.794 -6.805 -7.302 1.00 25.92 237 THR D CA 1
ATOM 6677 C C . THR D 2 109 ? 41.059 -7.647 -6.268 1.00 31.96 237 THR D C 1
ATOM 6678 O O . THR D 2 109 ? 41.444 -8.789 -5.999 1.00 29.45 237 THR D O 1
ATOM 6682 N N . LYS D 2 110 ? 40.017 -7.068 -5.672 1.00 31.70 238 LYS D N 1
ATOM 6683 C CA . LYS D 2 110 ? 39.152 -7.792 -4.748 1.00 30.70 238 LYS D CA 1
ATOM 6684 C C . LYS D 2 110 ? 38.180 -8.642 -5.556 1.00 35.84 238 LYS D C 1
ATOM 6685 O O . LYS D 2 110 ? 37.613 -8.167 -6.538 1.00 35.49 238 LYS D O 1
ATOM 6691 N N . PRO D 2 111 ? 38.005 -9.910 -5.161 1.00 34.62 239 PRO D N 1
ATOM 6692 C CA . PRO D 2 111 ? 37.092 -10.843 -5.836 1.00 29.89 239 PRO D CA 1
ATOM 6693 C C . PRO D 2 111 ? 35.630 -10.543 -5.522 1.00 25.74 239 PRO D C 1
ATOM 6694 O O . PRO D 2 111 ? 35.325 -10.238 -4.377 1.00 37.85 239 PRO D O 1
ATOM 6698 N N . TYR D 2 112 ? 34.755 -10.609 -6.525 1.00 32.64 240 TYR D N 1
ATOM 6699 C CA . TYR D 2 112 ? 33.302 -10.441 -6.346 1.00 32.74 240 TYR D CA 1
ATOM 6700 C C . TYR D 2 112 ? 32.564 -11.625 -6.982 1.00 32.38 240 TYR D C 1
ATOM 6701 O O . TYR D 2 112 ? 32.861 -12.004 -8.104 1.00 34.27 240 TYR D O 1
ATOM 6710 N N . PRO D 2 113 ? 31.595 -12.216 -6.269 1.00 33.43 241 PRO D N 1
ATOM 6711 C CA . PRO D 2 113 ? 30.892 -13.362 -6.858 1.00 28.31 241 PRO D CA 1
ATOM 6712 C C . PRO D 2 113 ? 29.963 -12.919 -7.980 1.00 29.22 241 PRO D C 1
ATOM 6713 O O . PRO D 2 113 ? 29.633 -11.734 -8.059 1.00 31.07 241 PRO D O 1
ATOM 6717 N N . ALA D 2 114 ? 29.544 -13.865 -8.818 1.00 26.19 242 ALA D N 1
ATOM 6718 C CA . ALA D 2 114 ? 28.606 -13.590 -9.895 1.00 27.00 242 ALA D CA 1
ATOM 6719 C C . ALA D 2 114 ? 27.313 -13.030 -9.328 1.00 26.34 242 ALA D C 1
ATOM 6720 O O . ALA D 2 114 ? 26.674 -13.642 -8.475 1.00 25.82 242 ALA D O 1
ATOM 6722 N N . ASP D 2 115 ? 26.944 -11.852 -9.806 1.00 26.40 243 ASP D N 1
ATOM 6723 C CA . ASP D 2 115 ? 25.727 -11.186 -9.385 1.00 23.48 243 ASP D CA 1
ATOM 6724 C C . ASP D 2 115 ? 24.968 -10.752 -10.630 1.00 37.00 243 ASP D C 1
ATOM 6725 O O . ASP D 2 115 ? 25.400 -9.837 -11.349 1.00 31.44 243 ASP D O 1
ATOM 6730 N N . ILE D 2 116 ? 23.843 -11.421 -10.885 1.00 32.57 244 ILE D N 1
ATOM 6731 C CA . ILE D 2 116 ? 23.041 -11.164 -12.078 1.00 24.71 244 ILE D CA 1
ATOM 6732 C C . ILE D 2 116 ? 22.348 -9.806 -12.001 1.00 25.34 244 ILE D C 1
ATOM 6733 O O . ILE D 2 116 ? 21.516 -9.558 -11.129 1.00 29.82 244 ILE D O 1
ATOM 6738 N N . VAL D 2 117 ? 22.694 -8.926 -12.921 1.00 26.35 245 VAL D N 1
ATOM 6739 C CA . VAL D 2 117 ? 22.279 -7.538 -12.829 1.00 25.64 245 VAL D CA 1
ATOM 6740 C C . VAL D 2 117 ? 21.380 -7.173 -14.028 1.00 29.55 245 VAL D C 1
ATOM 6741 O O . VAL D 2 117 ? 20.711 -6.143 -14.037 1.00 27.92 245 VAL D O 1
ATOM 6745 N N . VAL D 2 118 ? 21.371 -8.035 -15.039 1.00 29.37 246 VAL D N 1
ATOM 6746 C CA . VAL D 2 118 ? 20.447 -7.911 -16.162 1.00 29.78 246 VAL D CA 1
ATOM 6747 C C . VAL D 2 118 ? 19.497 -9.093 -16.059 1.00 38.42 246 VAL D C 1
ATOM 6748 O O . VAL D 2 118 ? 19.924 -10.240 -16.174 1.00 46.90 246 VAL D O 1
ATOM 6752 N N . GLN D 2 119 ? 18.216 -8.820 -15.824 1.00 32.28 247 GLN D N 1
ATOM 6753 C CA . GLN D 2 119 ? 17.251 -9.887 -15.575 1.00 34.14 247 GLN D CA 1
ATOM 6754 C C . GLN D 2 119 ? 16.051 -9.812 -16.523 1.00 39.12 247 GLN D C 1
ATOM 6755 O O . GLN D 2 119 ? 15.266 -8.866 -16.460 1.00 44.88 247 GLN D O 1
ATOM 6761 N N . PHE D 2 120 ? 15.911 -10.810 -17.394 1.00 37.99 248 PHE D N 1
ATOM 6762 C CA . PHE D 2 120 ? 14.810 -10.825 -18.356 1.00 44.35 248 PHE D CA 1
ATOM 6763 C C . PHE D 2 120 ? 13.444 -10.899 -17.662 1.00 41.86 248 PHE D C 1
ATOM 6764 O O . PHE D 2 120 ? 13.299 -11.534 -16.618 1.00 44.04 248 PHE D O 1
ATOM 6772 N N . LYS D 2 121 ? 12.458 -10.222 -18.241 1.00 43.58 249 LYS D N 1
ATOM 6773 C CA . LYS D 2 121 ? 11.109 -10.165 -17.676 1.00 57.02 249 LYS D CA 1
ATOM 6774 C C . LYS D 2 121 ? 10.232 -11.304 -18.182 1.00 55.43 249 LYS D C 1
ATOM 6775 O O . LYS D 2 121 ? 10.509 -11.881 -19.234 1.00 54.71 249 LYS D O 1
ATOM 6781 N N . ASP D 2 122 ? 9.172 -11.622 -17.440 1.00 48.17 250 ASP D N 1
ATOM 6782 C CA . ASP D 2 122 ? 8.129 -12.510 -17.956 1.00 51.85 250 ASP D CA 1
ATOM 6783 C C . ASP D 2 122 ? 7.703 -11.973 -19.315 1.00 52.01 250 ASP D C 1
ATOM 6784 O O . ASP D 2 122 ? 7.547 -10.764 -19.496 1.00 54.88 250 ASP D O 1
ATOM 6789 N N . VAL D 2 123 ? 7.525 -12.865 -20.277 1.00 52.98 251 VAL D N 1
ATOM 6790 C CA . VAL D 2 123 ? 7.145 -12.444 -21.614 1.00 46.62 251 VAL D CA 1
ATOM 6791 C C . VAL D 2 123 ? 5.872 -13.150 -22.059 1.00 51.02 251 VAL D C 1
ATOM 6792 O O . VAL D 2 123 ? 5.762 -14.370 -21.943 1.00 50.25 251 VAL D O 1
ATOM 6796 N N . TYR D 2 124 ? 4.905 -12.385 -22.556 1.00 57.39 252 TYR D N 1
ATOM 6797 C CA . TYR D 2 124 ? 3.742 -12.982 -23.210 1.00 61.14 252 TYR D CA 1
ATOM 6798 C C . TYR D 2 124 ? 4.011 -13.055 -24.708 1.00 61.48 252 TYR D C 1
ATOM 6799 O O . TYR D 2 124 ? 4.105 -12.030 -25.380 1.00 64.04 252 TYR D O 1
ATOM 6808 N N . ALA D 2 125 ? 4.161 -14.270 -25.221 1.00 54.36 253 ALA D N 1
ATOM 6809 C CA . ALA D 2 125 ? 4.555 -14.467 -26.607 1.00 54.84 253 ALA D CA 1
ATOM 6810 C C . ALA D 2 125 ? 3.549 -15.327 -27.383 1.00 63.64 253 ALA D C 1
ATOM 6811 O O . ALA D 2 125 ? 3.132 -16.385 -26.917 1.00 64.84 253 ALA D O 1
ATOM 6813 N N . LEU D 2 126 ? 3.167 -14.871 -28.571 1.00 69.53 254 LEU D N 1
ATOM 6814 C CA . LEU D 2 126 ? 2.239 -15.622 -29.412 1.00 74.23 254 LEU D CA 1
ATOM 6815 C C . LEU D 2 126 ? 2.997 -16.597 -30.300 1.00 73.55 254 LEU D C 1
ATOM 6816 O O . LEU D 2 126 ? 4.100 -16.298 -30.755 1.00 68.21 254 LEU D O 1
ATOM 6821 N N . MET D 2 127 ? 2.402 -17.759 -30.549 1.00 80.03 255 MET D N 1
ATOM 6822 C CA . MET D 2 127 ? 2.988 -18.742 -31.458 1.00 87.43 255 MET D CA 1
ATOM 6823 C C . MET D 2 127 ? 3.675 -18.111 -32.671 1.00 86.32 255 MET D C 1
ATOM 6824 O O . MET D 2 127 ? 3.110 -17.242 -33.335 1.00 74.70 255 MET D O 1
ATOM 6829 N N . GLY D 2 128 ? 4.896 -18.553 -32.955 1.00 85.53 256 GLY D N 1
ATOM 6830 C CA . GLY D 2 128 ? 5.546 -18.206 -34.204 1.00 89.73 256 GLY D CA 1
ATOM 6831 C C . GLY D 2 128 ? 6.564 -17.080 -34.179 1.00 85.14 256 GLY D C 1
ATOM 6832 O O . GLY D 2 128 ? 7.329 -16.923 -35.129 1.00 91.07 256 GLY D O 1
ATOM 6833 N N . GLN D 2 129 ? 6.589 -16.293 -33.109 1.00 81.40 257 GLN D N 1
ATOM 6834 C CA . GLN D 2 129 ? 7.544 -15.191 -33.026 1.00 78.36 257 GLN D CA 1
ATOM 6835 C C . GLN D 2 129 ? 8.913 -15.605 -32.450 1.00 76.14 257 GLN D C 1
ATOM 6836 O O . GLN D 2 129 ? 9.026 -16.595 -31.723 1.00 68.57 257 GLN D O 1
ATOM 6842 N N . ASN D 2 130 ? 9.949 -14.855 -32.833 1.00 75.90 258 ASN D N 1
ATOM 6843 C CA . ASN D 2 130 ? 11.291 -14.960 -32.249 1.00 67.65 258 ASN D CA 1
ATOM 6844 C C . ASN D 2 130 ? 11.284 -14.309 -30.852 1.00 72.13 258 ASN D C 1
ATOM 6845 O O . ASN D 2 130 ? 10.780 -13.195 -30.683 1.00 74.18 258 ASN D O 1
ATOM 6850 N N . VAL D 2 131 ? 11.816 -15.003 -29.847 1.00 64.27 259 VAL D N 1
ATOM 6851 C CA . VAL D 2 131 ? 11.854 -14.459 -28.483 1.00 55.21 259 VAL D CA 1
ATOM 6852 C C . VAL D 2 131 ? 13.279 -14.372 -27.917 1.00 54.65 259 VAL D C 1
ATOM 6853 O O . VAL D 2 131 ? 13.993 -15.374 -27.837 1.00 46.23 259 VAL D O 1
ATOM 6857 N N . THR D 2 132 ? 13.692 -13.178 -27.510 1.00 53.80 260 THR D N 1
ATOM 6858 C CA . THR D 2 132 ? 15.057 -13.004 -27.024 1.00 49.20 260 THR D CA 1
ATOM 6859 C C . THR D 2 132 ? 15.146 -12.690 -25.530 1.00 52.35 260 THR D C 1
ATOM 6860 O O . THR D 2 132 ? 14.467 -11.794 -25.028 1.00 51.26 260 THR D O 1
ATOM 6864 N N . LEU D 2 133 ? 15.988 -13.442 -24.828 1.00 43.13 261 LEU D N 1
ATOM 6865 C CA . LEU D 2 133 ? 16.205 -13.219 -23.405 1.00 41.70 261 LEU D CA 1
ATOM 6866 C C . LEU D 2 133 ? 17.654 -12.828 -23.141 1.00 38.95 261 LEU D C 1
ATOM 6867 O O . LEU D 2 133 ? 18.582 -13.436 -23.678 1.00 38.37 261 LEU D O 1
ATOM 6872 N N . GLU D 2 134 ? 17.846 -11.805 -22.316 1.00 40.78 262 GLU D N 1
ATOM 6873 C CA . GLU D 2 134 ? 19.184 -11.362 -21.947 1.00 43.91 262 GLU D CA 1
ATOM 6874 C C . GLU D 2 134 ? 19.483 -11.683 -20.497 1.00 45.61 262 GLU D C 1
ATOM 6875 O O . GLU D 2 134 ? 18.615 -11.561 -19.631 1.00 43.16 262 GLU D O 1
ATOM 6881 N N . CYS D 2 135 ? 20.725 -12.077 -20.239 1.00 43.17 263 CYS D N 1
ATOM 6882 C CA . CYS D 2 135 ? 21.197 -12.297 -18.878 1.00 44.59 263 CYS D CA 1
ATOM 6883 C C . CYS D 2 135 ? 22.689 -11.965 -18.737 1.00 35.35 263 CYS D C 1
ATOM 6884 O O . CYS D 2 135 ? 23.496 -12.342 -19.576 1.00 32.39 263 CYS D O 1
ATOM 6887 N N . PHE D 2 136 ? 23.051 -11.250 -17.676 1.00 37.45 264 PHE D N 1
ATOM 6888 C CA . PHE D 2 136 ? 24.435 -10.846 -17.494 1.00 34.34 264 PHE D CA 1
ATOM 6889 C C . PHE D 2 136 ? 24.739 -10.522 -16.037 1.00 39.84 264 PHE D C 1
ATOM 6890 O O . PHE D 2 136 ? 23.921 -9.899 -15.335 1.00 33.96 264 PHE D O 1
ATOM 6898 N N . ALA D 2 137 ? 25.927 -10.939 -15.601 1.00 33.73 265 ALA D N 1
ATOM 6899 C CA . ALA D 2 137 ? 26.359 -10.792 -14.214 1.00 28.75 265 ALA D CA 1
ATOM 6900 C C . ALA D 2 137 ? 27.671 -10.017 -14.066 1.00 34.24 265 ALA D C 1
ATOM 6901 O O . ALA D 2 137 ? 28.641 -10.260 -14.778 1.00 24.07 265 ALA D O 1
ATOM 6903 N N . LEU D 2 138 ? 27.687 -9.070 -13.140 1.00 33.94 266 LEU D N 1
ATOM 6904 C CA . LEU D 2 138 ? 28.939 -8.489 -12.695 1.00 30.81 266 LEU D CA 1
ATOM 6905 C C . LEU D 2 138 ? 29.683 -9.522 -11.847 1.00 33.92 266 LEU D C 1
ATOM 6906 O O . LEU D 2 138 ? 29.083 -10.474 -11.342 1.00 30.99 266 LEU D O 1
ATOM 6911 N N . GLY D 2 139 ? 30.990 -9.345 -11.694 1.00 32.94 267 GLY D N 1
ATOM 6912 C CA . GLY D 2 139 ? 31.770 -10.275 -10.901 1.00 35.12 267 GLY D CA 1
ATOM 6913 C C . GLY D 2 139 ? 33.236 -10.316 -11.280 1.00 36.55 267 GLY D C 1
ATOM 6914 O O . GLY D 2 139 ? 33.619 -9.954 -12.393 1.00 30.39 267 GLY D O 1
ATOM 6915 N N . ASN D 2 140 ? 34.060 -10.758 -10.337 1.00 33.21 268 ASN D N 1
ATOM 6916 C CA . ASN D 2 140 ? 35.485 -10.886 -10.551 1.00 24.60 268 ASN D CA 1
ATOM 6917 C C . ASN D 2 140 ? 35.994 -12.145 -9.858 1.00 32.37 268 ASN D C 1
ATOM 6918 O O . ASN D 2 140 ? 36.078 -12.188 -8.627 1.00 36.11 268 ASN D O 1
ATOM 6923 N N . PRO D 2 141 ? 36.385 -13.164 -10.640 1.00 31.47 269 PRO D N 1
ATOM 6924 C CA . PRO D 2 141 ? 36.576 -13.154 -12.101 1.00 36.28 269 PRO D CA 1
ATOM 6925 C C . PRO D 2 141 ? 35.284 -13.098 -12.917 1.00 39.67 269 PRO D C 1
ATOM 6926 O O . PRO D 2 141 ? 34.192 -13.286 -12.365 1.00 36.46 269 PRO D O 1
ATOM 6930 N N . VAL D 2 142 ? 35.424 -12.833 -14.216 1.00 26.68 270 VAL D N 1
ATOM 6931 C CA . VAL D 2 142 ? 34.280 -12.695 -15.117 1.00 33.58 270 VAL D CA 1
ATOM 6932 C C . VAL D 2 142 ? 33.430 -13.961 -15.082 1.00 32.04 270 VAL D C 1
ATOM 6933 O O . VAL D 2 142 ? 33.934 -15.061 -15.303 1.00 33.14 270 VAL D O 1
ATOM 6937 N N . PRO D 2 143 ? 32.135 -13.809 -14.779 1.00 32.15 271 PRO D N 1
ATOM 6938 C CA . PRO D 2 143 ? 31.243 -14.970 -14.673 1.00 27.50 271 PRO D CA 1
ATOM 6939 C C . PRO D 2 143 ? 30.919 -15.636 -16.018 1.00 31.37 271 PRO D C 1
ATOM 6940 O O . PRO D 2 143 ? 30.983 -15.020 -17.083 1.00 32.02 271 PRO D O 1
ATOM 6944 N N . ASP D 2 144 ? 30.588 -16.921 -15.947 1.00 37.54 272 ASP D N 1
ATOM 6945 C CA . ASP D 2 144 ? 30.052 -17.661 -17.080 1.00 36.85 272 ASP D CA 1
ATOM 6946 C C . ASP D 2 144 ? 28.525 -17.697 -16.975 1.00 43.08 272 ASP D C 1
ATOM 6947 O O . ASP D 2 144 ? 27.970 -17.707 -15.874 1.00 41.56 272 ASP D O 1
ATOM 6952 N N . ILE D 2 145 ? 27.849 -17.713 -18.119 1.00 40.85 273 ILE D N 1
ATOM 6953 C CA . ILE D 2 145 ? 26.391 -17.701 -18.149 1.00 36.15 273 ILE D CA 1
ATOM 6954 C C . ILE D 2 145 ? 25.834 -18.993 -18.736 1.00 36.84 273 ILE D C 1
ATOM 6955 O O . ILE D 2 145 ? 26.327 -19.485 -19.742 1.00 41.60 273 ILE D O 1
ATOM 6960 N N . ARG D 2 146 ? 24.804 -19.540 -18.107 1.00 45.22 274 ARG D N 1
ATOM 6961 C CA . ARG D 2 146 ? 24.162 -20.746 -18.615 1.00 48.53 274 ARG D CA 1
ATOM 6962 C C . ARG D 2 146 ? 22.643 -20.614 -18.645 1.00 52.30 274 ARG D C 1
ATOM 6963 O O . ARG D 2 146 ? 22.051 -19.868 -17.861 1.00 49.44 274 ARG D O 1
ATOM 6971 N N . TRP D 2 147 ? 22.018 -21.347 -19.559 1.00 56.29 275 TRP D N 1
ATOM 6972 C CA . TRP D 2 147 ? 20.576 -21.287 -19.733 1.00 52.75 275 TRP D CA 1
ATOM 6973 C C . TRP D 2 147 ? 19.962 -22.672 -19.619 1.00 52.01 275 TRP D C 1
ATOM 6974 O O . TRP D 2 147 ? 20.540 -23.650 -20.080 1.00 55.71 275 TRP D O 1
ATOM 6985 N N . ARG D 2 148 ? 18.787 -22.751 -19.007 1.00 55.01 276 ARG D N 1
ATOM 6986 C CA . ARG D 2 148 ? 18.038 -24.001 -18.944 1.00 57.63 276 ARG D CA 1
ATOM 6987 C C . ARG D 2 148 ? 16.545 -23.723 -18.790 1.00 61.30 276 ARG D C 1
ATOM 6988 O O . ARG D 2 148 ? 16.157 -22.667 -18.290 1.00 63.16 276 ARG D O 1
ATOM 6996 N N . LYS D 2 149 ? 15.708 -24.656 -19.239 1.00 60.77 277 LYS D N 1
ATOM 6997 C CA . LYS D 2 149 ? 14.293 -24.597 -18.905 1.00 55.61 277 LYS D CA 1
ATOM 6998 C C . LYS D 2 149 ? 14.097 -25.433 -17.654 1.00 56.37 277 LYS D C 1
ATOM 6999 O O . LYS D 2 149 ? 14.692 -26.500 -17.522 1.00 59.52 277 LYS D O 1
ATOM 7005 N N . VAL D 2 150 ? 13.283 -24.944 -16.728 1.00 62.03 278 VAL D N 1
ATOM 7006 C CA . VAL D 2 150 ? 13.145 -25.602 -15.433 1.00 69.25 278 VAL D CA 1
ATOM 7007 C C . VAL D 2 150 ? 12.339 -26.899 -15.523 1.00 72.94 278 VAL D C 1
ATOM 7008 O O . VAL D 2 150 ? 11.151 -26.886 -15.850 1.00 67.07 278 VAL D O 1
ATOM 7012 N N . LEU D 2 151 ? 13.005 -28.015 -15.229 1.00 79.24 279 LEU D N 1
ATOM 7013 C CA . LEU D 2 151 ? 12.394 -29.340 -15.300 1.00 84.34 279 LEU D CA 1
ATOM 7014 C C . LEU D 2 151 ? 11.760 -29.577 -16.662 1.00 78.53 279 LEU D C 1
ATOM 7015 O O . LEU D 2 151 ? 10.554 -29.784 -16.764 1.00 77.41 279 LEU D O 1
ATOM 7020 N N . GLU D 2 152 ? 12.584 -29.546 -17.704 1.00 81.81 280 GLU D N 1
ATOM 7021 C CA . GLU D 2 152 ? 12.118 -29.724 -19.071 1.00 84.39 280 GLU D CA 1
ATOM 7022 C C . GLU D 2 152 ? 13.253 -29.381 -20.017 1.00 83.99 280 GLU D C 1
ATOM 7023 O O . GLU D 2 152 ? 14.108 -28.564 -19.683 1.00 83.95 280 GLU D O 1
ATOM 7029 N N . PRO D 2 153 ? 13.275 -30.013 -21.200 1.00 84.30 281 PRO D N 1
ATOM 7030 C CA . PRO D 2 153 ? 14.303 -29.712 -22.202 1.00 88.33 281 PRO D CA 1
ATOM 7031 C C . PRO D 2 153 ? 14.056 -28.388 -22.913 1.00 92.01 281 PRO D C 1
ATOM 7032 O O . PRO D 2 153 ? 12.913 -28.008 -23.169 1.00 99.99 281 PRO D O 1
ATOM 7036 N N . MET D 2 154 ? 15.141 -27.694 -23.227 1.00 85.29 282 MET D N 1
ATOM 7037 C CA . MET D 2 154 ? 15.073 -26.458 -23.985 1.00 80.69 282 MET D CA 1
ATOM 7038 C C . MET D 2 154 ? 14.525 -26.725 -25.381 1.00 78.05 282 MET D C 1
ATOM 7039 O O . MET D 2 154 ? 14.781 -27.782 -25.956 1.00 74.89 282 MET D O 1
ATOM 7044 N N . PRO D 2 155 ? 13.763 -25.766 -25.929 1.00 81.17 283 PRO D N 1
ATOM 7045 C CA . PRO D 2 155 ? 13.361 -25.804 -27.339 1.00 80.77 283 PRO D CA 1
ATOM 7046 C C . PRO D 2 155 ? 14.535 -26.190 -28.250 1.00 71.32 283 PRO D C 1
ATOM 7047 O O . PRO D 2 155 ? 15.685 -25.830 -27.984 1.00 63.44 283 PRO D O 1
ATOM 7051 N N . SER D 2 156 ? 14.236 -26.916 -29.322 1.00 65.99 284 SER D N 1
ATOM 7052 C CA . SER D 2 156 ? 15.272 -27.559 -30.120 1.00 59.09 284 SER D CA 1
ATOM 7053 C C . SER D 2 156 ? 16.017 -26.625 -31.076 1.00 77.20 284 SER D C 1
ATOM 7054 O O . SER D 2 156 ? 17.092 -26.974 -31.570 1.00 76.33 284 SER D O 1
ATOM 7057 N N . THR D 2 157 ? 15.468 -25.442 -31.332 1.00 72.96 285 THR D N 1
ATOM 7058 C CA . THR D 2 157 ? 16.134 -24.511 -32.244 1.00 71.49 285 THR D CA 1
ATOM 7059 C C . THR D 2 157 ? 16.665 -23.275 -31.531 1.00 64.85 285 THR D C 1
ATOM 7060 O O . THR D 2 157 ? 17.202 -22.362 -32.165 1.00 62.85 285 THR D O 1
ATOM 7064 N N . ALA D 2 158 ? 16.517 -23.255 -30.211 1.00 57.98 286 ALA D N 1
ATOM 7065 C CA . ALA D 2 158 ? 17.106 -22.198 -29.397 1.00 64.15 286 ALA D CA 1
ATOM 7066 C C . ALA D 2 158 ? 18.610 -22.022 -29.660 1.00 60.26 286 ALA D C 1
ATOM 7067 O O . ALA D 2 158 ? 19.377 -22.984 -29.626 1.00 57.13 286 ALA D O 1
ATOM 7069 N N . GLU D 2 159 ? 19.014 -20.786 -29.941 1.00 56.74 287 GLU D N 1
ATOM 7070 C CA . GLU D 2 159 ? 20.424 -20.429 -30.071 1.00 56.87 287 GLU D CA 1
ATOM 7071 C C . GLU D 2 159 ? 20.910 -19.641 -28.853 1.00 64.22 287 GLU D C 1
ATOM 7072 O O . GLU D 2 159 ? 20.157 -18.868 -28.254 1.00 58.80 287 GLU D O 1
ATOM 7078 N N . ILE D 2 160 ? 22.177 -19.828 -28.498 1.00 63.92 288 ILE D N 1
ATOM 7079 C CA . ILE D 2 160 ? 22.784 -19.050 -27.424 1.00 58.36 288 ILE D CA 1
ATOM 7080 C C . ILE D 2 160 ? 23.992 -18.294 -27.953 1.00 61.22 288 ILE D C 1
ATOM 7081 O O . ILE D 2 160 ? 24.978 -18.897 -28.369 1.00 71.74 288 ILE D O 1
ATOM 7086 N N . SER D 2 161 ? 23.905 -16.971 -27.947 1.00 44.80 289 SER D N 1
ATOM 7087 C CA . SER D 2 161 ? 24.939 -16.146 -28.551 1.00 55.76 289 SER D CA 1
ATOM 7088 C C . SER D 2 161 ? 25.433 -15.087 -27.576 1.00 58.92 289 SER D C 1
ATOM 7089 O O . SER D 2 161 ? 25.086 -15.110 -26.399 1.00 58.07 289 SER D O 1
ATOM 7092 N N . THR D 2 162 ? 26.235 -14.153 -28.082 1.00 63.44 290 THR D N 1
ATOM 7093 C CA . THR D 2 162 ? 26.726 -13.022 -27.291 1.00 67.42 290 THR D CA 1
ATOM 7094 C C . THR D 2 162 ? 27.448 -13.466 -26.014 1.00 67.09 290 THR D C 1
ATOM 7095 O O . THR D 2 162 ? 27.134 -13.006 -24.910 1.00 51.29 290 THR D O 1
ATOM 7099 N N . SER D 2 163 ? 28.409 -14.371 -26.176 1.00 66.50 291 SER D N 1
ATOM 7100 C CA . SER D 2 163 ? 29.239 -14.814 -25.063 1.00 60.64 291 SER D CA 1
ATOM 7101 C C . SER D 2 163 ? 28.417 -15.455 -23.950 1.00 50.31 291 SER D C 1
ATOM 7102 O O . SER D 2 163 ? 28.790 -15.380 -22.780 1.00 48.59 291 SER D O 1
ATOM 7105 N N . GLY D 2 164 ? 27.295 -16.068 -24.312 1.00 41.63 292 GLY D N 1
ATOM 7106 C CA . GLY D 2 164 ? 26.483 -16.806 -23.361 1.00 44.10 292 GLY D CA 1
ATOM 7107 C C . GLY D 2 164 ? 25.330 -16.000 -22.799 1.00 50.04 292 GLY D C 1
ATOM 7108 O O . GLY D 2 164 ? 24.407 -16.557 -22.204 1.00 59.00 292 GLY D O 1
ATOM 7109 N N . ALA D 2 165 ? 25.371 -14.688 -23.012 1.00 38.33 293 ALA D N 1
ATOM 7110 C CA . ALA D 2 165 ? 24.423 -13.770 -22.379 1.00 40.75 293 ALA D CA 1
ATOM 7111 C C . ALA D 2 165 ? 23.057 -13.658 -23.055 1.00 32.48 293 ALA D C 1
ATOM 7112 O O . ALA D 2 165 ? 22.106 -13.201 -22.431 1.00 35.06 293 ALA D O 1
ATOM 7114 N N . VAL D 2 166 ? 22.959 -14.063 -24.321 1.00 38.29 294 VAL D N 1
ATOM 7115 C CA . VAL D 2 166 ? 21.704 -13.931 -25.068 1.00 40.87 294 VAL D CA 1
ATOM 7116 C C . VAL D 2 166 ? 21.127 -15.263 -25.555 1.00 47.19 294 VAL D C 1
ATOM 7117 O O . VAL D 2 166 ? 21.770 -15.993 -26.314 1.00 46.00 294 VAL D O 1
ATOM 7121 N N . LEU D 2 167 ? 19.899 -15.554 -25.124 1.00 44.31 295 LEU D N 1
ATOM 7122 C CA . LEU D 2 167 ? 19.181 -16.760 -25.534 1.00 43.82 295 LEU D CA 1
ATOM 7123 C C . LEU D 2 167 ? 18.031 -16.413 -26.470 1.00 44.93 295 LEU D C 1
ATOM 7124 O O . LEU D 2 167 ? 17.120 -15.672 -26.096 1.00 42.11 295 LEU D O 1
ATOM 7129 N N . LYS D 2 168 ? 18.072 -16.949 -27.686 1.00 47.60 296 LYS D N 1
ATOM 7130 C CA . LYS D 2 168 ? 17.013 -16.695 -28.656 1.00 50.60 296 LYS D CA 1
ATOM 7131 C C . LYS D 2 168 ? 16.221 -17.963 -29.002 1.00 56.87 296 LYS D C 1
ATOM 7132 O O . LYS D 2 168 ? 16.797 -19.006 -29.309 1.00 51.69 296 LYS D O 1
ATOM 7138 N N . ILE D 2 169 ? 14.896 -17.866 -28.932 1.00 47.02 297 ILE D N 1
ATOM 7139 C CA . ILE D 2 169 ? 14.023 -18.989 -29.250 1.00 49.28 297 ILE D CA 1
ATOM 7140 C C . ILE D 2 169 ? 13.256 -18.700 -30.535 1.00 53.41 297 ILE D C 1
ATOM 7141 O O . ILE D 2 169 ? 12.604 -17.662 -30.657 1.00 51.88 297 ILE D O 1
ATOM 7146 N N . PHE D 2 170 ? 13.332 -19.615 -31.494 1.00 58.34 298 PHE D N 1
ATOM 7147 C CA . PHE D 2 170 ? 12.804 -19.342 -32.828 1.00 67.00 298 PHE D CA 1
ATOM 7148 C C . PHE D 2 170 ? 11.438 -19.948 -33.101 1.00 73.81 298 PHE D C 1
ATOM 7149 O O . PHE D 2 170 ? 11.155 -21.082 -32.702 1.00 72.95 298 PHE D O 1
ATOM 7157 N N . ASN D 2 171 ? 10.599 -19.171 -33.787 1.00 77.90 299 ASN D N 1
ATOM 7158 C CA . ASN D 2 171 ? 9.260 -19.604 -34.163 1.00 75.50 299 ASN D CA 1
ATOM 7159 C C . ASN D 2 171 ? 8.596 -20.356 -33.017 1.00 72.84 299 ASN D C 1
ATOM 7160 O O . ASN D 2 171 ? 8.201 -21.513 -33.152 1.00 70.05 299 ASN D O 1
ATOM 7165 N N . ILE D 2 172 ? 8.491 -19.679 -31.883 1.00 73.99 300 ILE D N 1
ATOM 7166 C CA . ILE D 2 172 ? 8.090 -20.310 -30.636 1.00 74.09 300 ILE D CA 1
ATOM 7167 C C . ILE D 2 172 ? 6.775 -21.088 -30.757 1.00 80.78 300 ILE D C 1
ATOM 7168 O O . ILE D 2 172 ? 5.869 -20.701 -31.498 1.00 74.99 300 ILE D O 1
ATOM 7173 N N . GLN D 2 173 ? 6.697 -22.202 -30.035 1.00 83.27 301 GLN D N 1
ATOM 7174 C CA . GLN D 2 173 ? 5.504 -23.040 -30.013 1.00 85.20 301 GLN D CA 1
ATOM 7175 C C . GLN D 2 173 ? 4.934 -23.082 -28.598 1.00 89.41 301 GLN D C 1
ATOM 7176 O O . GLN D 2 173 ? 5.606 -22.693 -27.645 1.00 84.64 301 GLN D O 1
ATOM 7182 N N . LEU D 2 174 ? 3.700 -23.554 -28.453 1.00 93.15 302 LEU D N 1
ATOM 7183 C CA . LEU D 2 174 ? 3.070 -23.598 -27.133 1.00 89.70 302 LEU D CA 1
ATOM 7184 C C . LEU D 2 174 ? 3.829 -24.497 -26.154 1.00 84.13 302 LEU D C 1
ATOM 7185 O O . LEU D 2 174 ? 3.772 -24.286 -24.940 1.00 74.65 302 LEU D O 1
ATOM 7190 N N . GLU D 2 175 ? 4.531 -25.495 -26.687 1.00 90.06 303 GLU D N 1
ATOM 7191 C CA . GLU D 2 175 ? 5.358 -26.384 -25.873 1.00 96.49 303 GLU D CA 1
ATOM 7192 C C . GLU D 2 175 ? 6.407 -25.579 -25.115 1.00 92.00 303 GLU D C 1
ATOM 7193 O O . GLU D 2 175 ? 6.686 -25.836 -23.941 1.00 86.63 303 GLU D O 1
ATOM 7199 N N . ASP D 2 176 ? 6.980 -24.602 -25.812 1.00 92.54 304 ASP D N 1
ATOM 7200 C CA . ASP D 2 176 ? 8.085 -23.801 -25.302 1.00 81.78 304 ASP D CA 1
ATOM 7201 C C . ASP D 2 176 ? 7.734 -23.058 -24.010 1.00 80.44 304 ASP D C 1
ATOM 7202 O O . ASP D 2 176 ? 8.608 -22.796 -23.187 1.00 83.42 304 ASP D O 1
ATOM 7207 N N . GLU D 2 177 ? 6.457 -22.733 -23.825 1.00 82.82 305 GLU D N 1
ATOM 7208 C CA . GLU D 2 177 ? 6.008 -22.038 -22.614 1.00 80.54 305 GLU D CA 1
ATOM 7209 C C . GLU D 2 177 ? 6.502 -22.679 -21.310 1.00 64.78 305 GLU D C 1
ATOM 7210 O O . GLU D 2 177 ? 6.537 -23.904 -21.181 1.00 66.97 305 GLU D O 1
ATOM 7216 N N . GLY D 2 178 ? 6.875 -21.842 -20.343 1.00 55.35 306 GLY D N 1
ATOM 7217 C CA . GLY D 2 178 ? 7.299 -22.320 -19.041 1.00 51.62 306 GLY D CA 1
ATOM 7218 C C . GLY D 2 178 ? 8.233 -21.360 -18.332 1.00 58.22 306 GLY D C 1
ATOM 7219 O O . GLY D 2 178 ? 8.424 -20.229 -18.780 1.00 61.70 306 GLY D O 1
ATOM 7220 N N . ILE D 2 179 ? 8.808 -21.808 -17.217 1.00 59.18 307 ILE D N 1
ATOM 7221 C CA . ILE D 2 179 ? 9.801 -21.018 -16.488 1.00 64.21 307 ILE D CA 1
ATOM 7222 C C . ILE D 2 179 ? 11.204 -21.264 -17.033 1.00 60.09 307 ILE D C 1
ATOM 7223 O O . ILE D 2 179 ? 11.659 -22.407 -17.117 1.00 50.71 307 ILE D O 1
ATOM 7228 N N . TYR D 2 180 ? 11.887 -20.186 -17.399 1.00 56.23 308 TYR D N 1
ATOM 7229 C CA . TYR D 2 180 ? 13.248 -20.286 -17.909 1.00 58.63 308 TYR D CA 1
ATOM 7230 C C . TYR D 2 180 ? 14.270 -19.763 -16.904 1.00 58.76 308 TYR D C 1
ATOM 7231 O O . TYR D 2 180 ? 13.987 -18.831 -16.151 1.00 63.32 308 TYR D O 1
ATOM 7240 N N . GLU D 2 181 ? 15.455 -20.368 -16.885 1.00 52.72 309 GLU D N 1
ATOM 7241 C CA . GLU D 2 181 ? 16.446 -20.015 -15.873 1.00 45.89 309 GLU D CA 1
ATOM 7242 C C . GLU D 2 181 ? 17.797 -19.598 -16.417 1.00 46.48 309 GLU D C 1
ATOM 7243 O O . GLU D 2 181 ? 18.387 -20.280 -17.251 1.00 46.68 309 GLU D O 1
ATOM 7249 N N . CYS D 2 182 ? 18.288 -18.473 -15.917 1.00 41.86 310 CYS D N 1
ATOM 7250 C CA . CYS D 2 182 ? 19.648 -18.061 -16.196 1.00 41.08 310 CYS D CA 1
ATOM 7251 C C . CYS D 2 182 ? 20.512 -18.212 -14.956 1.00 39.44 310 CYS D C 1
ATOM 7252 O O . CYS D 2 182 ? 20.178 -17.693 -13.891 1.00 34.24 310 CYS D O 1
ATOM 7255 N N . GLU D 2 183 ? 21.631 -18.907 -15.109 1.00 40.54 311 GLU D N 1
ATOM 7256 C CA . GLU D 2 183 ? 22.596 -19.074 -14.030 1.00 44.47 311 GLU D CA 1
ATOM 7257 C C . GLU D 2 183 ? 23.931 -18.421 -14.393 1.00 42.24 311 GLU D C 1
ATOM 7258 O O . GLU D 2 183 ? 24.384 -18.505 -15.536 1.00 44.99 311 GLU D O 1
ATOM 7264 N N . ALA D 2 184 ? 24.543 -17.746 -13.428 1.00 30.18 312 ALA D N 1
ATOM 7265 C CA . ALA D 2 184 ? 25.840 -17.120 -13.642 1.00 37.44 312 ALA D CA 1
ATOM 7266 C C . ALA D 2 184 ? 26.790 -17.623 -12.568 1.00 40.66 312 ALA D C 1
ATOM 7267 O O . ALA D 2 184 ? 26.389 -17.812 -11.421 1.00 38.16 312 ALA D O 1
ATOM 7269 N N . GLU D 2 185 ? 28.042 -17.862 -12.936 1.00 47.15 313 GLU D N 1
ATOM 7270 C CA . GLU D 2 185 ? 29.007 -18.357 -11.967 1.00 52.14 313 GLU D CA 1
ATOM 7271 C C . GLU D 2 185 ? 30.437 -17.918 -12.247 1.00 37.99 313 GLU D C 1
ATOM 7272 O O . GLU D 2 185 ? 30.870 -17.889 -13.395 1.00 33.04 313 GLU D O 1
ATOM 7278 N N . ASN D 2 186 ? 31.141 -17.538 -11.183 1.00 33.10 314 ASN D N 1
ATOM 7279 C CA . ASN D 2 186 ? 32.599 -17.557 -11.172 1.00 34.98 314 ASN D CA 1
ATOM 7280 C C . ASN D 2 186 ? 33.005 -18.371 -9.950 1.00 43.10 314 ASN D C 1
ATOM 7281 O O . ASN D 2 186 ? 32.137 -18.873 -9.231 1.00 43.27 314 ASN D O 1
ATOM 7286 N N . ILE D 2 187 ? 34.303 -18.523 -9.715 1.00 36.94 315 ILE D N 1
ATOM 7287 C CA . ILE D 2 187 ? 34.764 -19.364 -8.612 1.00 36.81 315 ILE D CA 1
ATOM 7288 C C . ILE D 2 187 ? 34.512 -18.723 -7.253 1.00 41.00 315 ILE D C 1
ATOM 7289 O O . ILE D 2 187 ? 34.762 -19.333 -6.216 1.00 40.63 315 ILE D O 1
ATOM 7294 N N . ARG D 2 188 ? 34.021 -17.491 -7.264 1.00 37.77 316 ARG D N 1
ATOM 7295 C CA . ARG D 2 188 ? 33.768 -16.774 -6.028 1.00 36.59 316 ARG D CA 1
ATOM 7296 C C . ARG D 2 188 ? 32.318 -16.944 -5.564 1.00 38.85 316 ARG D C 1
ATOM 7297 O O . ARG D 2 188 ? 32.017 -16.772 -4.380 1.00 29.98 316 ARG D O 1
ATOM 7305 N N . GLY D 2 189 ? 31.429 -17.290 -6.498 1.00 33.24 317 GLY D N 1
ATOM 7306 C CA . GLY D 2 189 ? 30.016 -17.464 -6.195 1.00 40.90 317 GLY D CA 1
ATOM 7307 C C . GLY D 2 189 ? 29.122 -17.537 -7.430 1.00 43.04 317 GLY D C 1
ATOM 7308 O O . GLY D 2 189 ? 29.544 -17.237 -8.546 1.00 38.98 317 GLY D O 1
ATOM 7309 N N . LYS D 2 190 ? 27.875 -17.948 -7.230 1.00 41.82 318 LYS D N 1
ATOM 7310 C CA . LYS D 2 190 ? 26.941 -18.080 -8.337 1.00 36.76 318 LYS D CA 1
ATOM 7311 C C . LYS D 2 190 ? 25.643 -17.358 -8.039 1.00 37.43 318 LYS D C 1
ATOM 7312 O O . LYS D 2 190 ? 25.409 -16.906 -6.921 1.00 40.85 318 LYS D O 1
ATOM 7318 N N . ASP D 2 191 ? 24.802 -17.240 -9.054 1.00 39.56 319 ASP D N 1
ATOM 7319 C CA . ASP D 2 191 ? 23.529 -16.556 -8.923 1.00 32.38 319 ASP D CA 1
ATOM 7320 C C . ASP D 2 191 ? 22.642 -17.173 -9.975 1.00 40.92 319 ASP D C 1
ATOM 7321 O O . ASP D 2 191 ? 23.142 -17.729 -10.952 1.00 40.19 319 ASP D O 1
ATOM 7326 N N . LYS D 2 192 ? 21.331 -17.103 -9.775 1.00 43.06 320 LYS D N 1
ATOM 7327 C CA . LYS D 2 192 ? 20.420 -17.393 -10.867 1.00 44.96 320 LYS D CA 1
ATOM 7328 C C . LYS D 2 192 ? 19.153 -16.554 -10.850 1.00 40.83 320 LYS D C 1
ATOM 7329 O O . LYS D 2 192 ? 18.817 -15.921 -9.849 1.00 44.95 320 LYS D O 1
ATOM 7335 N N . HIS D 2 193 ? 18.475 -16.545 -11.989 1.00 31.26 321 HIS D N 1
ATOM 7336 C CA . HIS D 2 193 ? 17.269 -15.765 -12.176 1.00 43.86 321 HIS D CA 1
ATOM 7337 C C . HIS D 2 193 ? 16.317 -16.552 -13.063 1.00 48.41 321 HIS D C 1
ATOM 7338 O O . HIS D 2 193 ? 16.721 -17.087 -14.090 1.00 53.03 321 HIS D O 1
ATOM 7345 N N . GLN D 2 194 ? 15.058 -16.639 -12.653 1.00 52.90 322 GLN D N 1
ATOM 7346 C CA . GLN D 2 194 ? 14.036 -17.302 -13.458 1.00 58.78 322 GLN D CA 1
ATOM 7347 C C . GLN D 2 194 ? 12.934 -16.325 -13.824 1.00 51.66 322 GLN D C 1
ATOM 7348 O O . GLN D 2 194 ? 12.622 -15.413 -13.063 1.00 54.18 322 GLN D O 1
ATOM 7354 N N . ALA D 2 195 ? 12.336 -16.526 -14.989 1.00 54.72 323 ALA D N 1
ATOM 7355 C CA . ALA D 2 195 ? 11.109 -15.828 -15.344 1.00 45.51 323 ALA D CA 1
ATOM 7356 C C . ALA D 2 195 ? 10.326 -16.714 -16.296 1.00 43.97 323 ALA D C 1
ATOM 7357 O O . ALA D 2 195 ? 10.896 -17.606 -16.923 1.00 52.12 323 ALA D O 1
ATOM 7359 N N . ARG D 2 196 ? 9.020 -16.478 -16.389 1.00 44.81 324 ARG D N 1
ATOM 7360 C CA . ARG D 2 196 ? 8.158 -17.295 -17.237 1.00 62.91 324 ARG D CA 1
ATOM 7361 C C . ARG D 2 196 ? 8.080 -16.780 -18.665 1.00 54.03 324 ARG D C 1
ATOM 7362 O O . ARG D 2 196 ? 8.123 -15.576 -18.915 1.00 55.41 324 ARG D O 1
ATOM 7370 N N . ILE D 2 197 ? 7.975 -17.707 -19.601 1.00 54.68 325 ILE D N 1
ATOM 7371 C CA . ILE D 2 197 ? 7.561 -17.355 -20.943 1.00 58.16 325 ILE D CA 1
ATOM 7372 C C . ILE D 2 197 ? 6.168 -17.931 -21.186 1.00 61.78 325 ILE D C 1
ATOM 7373 O O . ILE D 2 197 ? 5.953 -19.136 -21.043 1.00 64.59 325 ILE D O 1
ATOM 7378 N N . TYR D 2 198 ? 5.225 -17.059 -21.531 1.00 61.45 326 TYR D N 1
ATOM 7379 C CA . TYR D 2 198 ? 3.872 -17.478 -21.862 1.00 66.24 326 TYR D CA 1
ATOM 7380 C C . TYR D 2 198 ? 3.711 -17.504 -23.373 1.00 69.17 326 TYR D C 1
ATOM 7381 O O . TYR D 2 198 ? 4.153 -16.580 -24.058 1.00 60.93 326 TYR D O 1
ATOM 7390 N N . VAL D 2 199 ? 3.082 -18.560 -23.888 1.00 72.48 327 VAL D N 1
ATOM 7391 C CA . VAL D 2 199 ? 2.750 -18.645 -25.312 1.00 77.81 327 VAL D CA 1
ATOM 7392 C C . VAL D 2 199 ? 1.239 -18.792 -25.562 1.00 80.59 327 VAL D C 1
ATOM 7393 O O . VAL D 2 199 ? 0.550 -19.533 -24.857 1.00 78.92 327 VAL D O 1
ATOM 7397 N N . GLN D 2 200 ? 0.728 -18.078 -26.562 1.00 80.71 328 GLN D N 1
ATOM 7398 C CA . GLN D 2 200 ? -0.686 -18.169 -26.919 1.00 83.76 328 GLN D CA 1
ATOM 7399 C C . GLN D 2 200 ? -0.895 -18.480 -28.393 1.00 92.49 328 GLN D C 1
ATOM 7400 O O . GLN D 2 200 ? -0.210 -17.932 -29.261 1.00 94.01 328 GLN D O 1
ATOM 7406 N N . ALA D 2 201 ? -1.852 -19.361 -28.664 1.00 94.73 329 ALA D N 1
ATOM 7407 C CA . ALA D 2 201 ? -2.191 -19.739 -30.029 1.00 100.72 329 ALA D CA 1
ATOM 7408 C C . ALA D 2 201 ? -2.925 -18.609 -30.748 1.00 101.04 329 ALA D C 1
ATOM 7409 O O . ALA D 2 201 ? -2.307 -17.655 -31.225 1.00 99.31 329 ALA D O 1
#

Foldseek 3Di:
DADACPDVNHLVNLCVVAVLSVDLFADDAEDEPVQAAADQVKFFKDKDPLQPKFDFQWKWWFAQLWIKIFGDTQIWMAIGPGRQIKGWTMKTKWAAQQDQQGATEGYHYPPDGGGMKMKIKIFRVVVDVDPVVCLVVLHAIEMEIAGEGADADADPLCPQVLVNLLQNQEHGDMDTTDMHRRVSVHAPDQQKWKWWFHFDFHPSRRRRYTYIYGPDHYYGHSVSSNSRQSRKHWHDDPPDIDIDRHRRSYHHGHDNNPTHMYIYDD/DDACDAVNHLVRVCVVQVLSVDLFADDAEAEPVQAAADQPKFFKDKPCLQPKFDFQWKWWFQQLWIKIFGDDQIWMAIGPDRQIWGWTMKTKWAAQLDLQDATFGYHYPPDGGGMKMKIKIFRVVPDVDRVRCQVVLHAIEMEIAGEGEDADADVLCPQVLVSLLQRQEHGDMDTTDIHRRVSVHPPDQQKWKWWFHFDQDPNRRRHYIYTYGPDHDYHHSVSSNSQQSRWHWDDHVPDIDIDGDRSSYHHGDDNNPTHMYIYDD/DDFDAADPDAAEEEEEAWFFKDKAFQPGGDDPPLQKAKFKAFADPPHTDDAALQWDADRNRRMIIGQTDDQVPFTWMKIWIADPVVGDIYIYHTHGYGYDYDPDHDWDWWDKPQAFEEAEEEQQAKDKDFIHTRTPPRKAKDKAFPPDHADPPWDADRNRGMIMGGRDDQVRWHKMKMKIGDPVYIDMHIYTYHYDD/DDADAADQDAAEEDEAEFFFKDKAFQPGDDDPPLQKAKFKAFQDPPHTDDAELQWDADRRRNMIIGLTDDQVVFTWMKMKMADPVVGDIYIYHTHGYHYDYDPDHDWFWWDKDAAFAAEEAEAFDKDKDFIATRTPPRKQKAKAFPPDHADPPWDADRRRGMIIDGRDDQVNWHKMKMKIGDPVYIDMHIYTYHYDD

Organism: Homo sapiens (NCBI:txid9606)

GO terms:
  GO:0004725 protein tyrosine phosphatase activity (F, IDA)
  GO:0005178 integrin binding (F, IDA)
  GO:0005886 plasma membrane (C, IDA)
  GO:0005515 protein binding (F, IPI)
  GO:0005001 transmembrane receptor protein tyrosine phosphatase activity (F, TAS)
  GO:0005886 plasma membrane (C, TAS)
  GO:0006470 protein dephosphorylation (P, TAS)
  GO:0007417 central nervous system development (P, TAS)
  GO:0004725 protein tyrosine phosphatase activity (F, TAS)

Nearest PDB structures (foldseek):
  3s97-assembly2_B  TM=1.002E+00  e=3.538E-59  Homo sapiens
  3kld-assembly1_B  TM=9.816E-01  e=1.952E-37  Mus musculus
  5e5r-assembly2_C  TM=9.836E-01  e=1.311E-36  Homo sapiens
  3jxg-assembly3_C  TM=9.760E-01  e=5.156E-36  Mus musculus
  5e5r-assembly1_A  TM=9.794E-01  e=1.947E-34  Homo sapiens

Sequence (925 aa):
IGWSYTGALNQKNWGKKYPTCNSPKQSPINIDEDLTQVNVNLKKLKFQGWDKTSLENTFIHNTGKTVEINLTNDYRVSGGVSEMVFKASKITFHWGKCNMSSDGSEHSLEGQKFPLEMQIYCFDADRFSSFEEAVKGKGKLRALSILFEVGTEENLDFKAIIDGVESVSRFGKQAALDPFILLNLLPNSTDKYYIYNGSLTSPPCTDTVDWIVFKDTVSISESQLAVFCEVLTMQQSGYVMLMDYLQNNFREQQYKFSRQVFSSYTGWSYTGALNQKNWGKKYPTCNSPKQSPINIDEDLTQVNVNLKKLKFQGWDKTSLENTFIHNTGKTVEINLTNDYRVSGGVSEMVFKASKITFHWGKCNMSSDGSEHSLEGQKFPLEMQIYCFDADRFSSFEEAVKGKGKLRALSILFEVGTEENLDFKAIIDGVESVSRFGKQAALDPFILLNLLPNSTDKYYIYNGSLTSPPCTDTVDWIVFKDTVSISESQLAVFCEVLTMQQSGYVMLMDYLQNNFREQQYKFSRQVFSSYTGYLDPFPPEERPEVRVKEGKGMVLLCDPPYHFPDDLSYRWLLNEFPVFITMDKRRFVSQTNGNLYIANVEASDKGNYSCFVSSPSITKSVFSKFIPLIPIPERTTKPYPADIVVQFKDVYALMGQNVTLECFALGNPVPDIRWRKVLEPMPSTAEISTSGAVLKIFNIQLEDEGIYECEAENIRGKDKHQARIYVQAGYLDPFPPEERPEVRVKEGKGMVLLCDPPYHFPDDLSYRWLLNEFPVFITMDKRRFVSQTNGNLYIANVEASDKGNYSCFVSSPSITKSVFSKFIPLIPIPERTTKPYPADIVVQFKDVYALMGQNVTLECFALGNPVPDIRWRKVLEPMPSTAEISTSGAVLKIFNIQLEDEGIYECEAENIRGKDKHQARIYVQA

B-factor: mean 43.71, std 17.08, range [16.12, 136.73]

Radius of gyration: 33.43 Å; Cα contacts (8 Å, |Δi|>4): 2487; chains: 4; bounding box: 86×62×96 Å

InterPro domains:
  IPR000242 Tyrosine-specific protein phosphatase, PTPase domain [PF00102] (1750-1991)
  IPR000242 Tyrosine-specific protein phosphatase, PTPase domain [PF00102] (2048-2280)
  IPR000242 Tyrosine-specific protein phosphatase, PTPase domain [PR00700] (1781-1788)
  IPR000242 Tyrosine-specific protein phosphatase, PTPase domain [PR00700] (1797-1817)
  IPR000242 Tyrosine-specific protein phosphatase, PTPase domain [PR00700] (1889-1906)
  IPR000242 Tyrosine-specific protein phosphatase, PTPase domain [PR00700] (1928-1946)
  IPR000242 Tyrosine-specific protein phosphatase, PTPase domain [PR00700] (1959-1974)
  IPR000242 Tyrosine-specific protein phosphatase, PTPase domain [PR00700] (1975-1985)
  IPR000242 Tyrosine-specific protein phosphatase, PTPase domain [PS50055] (1717-1992)
  IPR000242 Tyrosine-specific protein phosphatase, PTPase domain [PS50055] (2023-2282)
  IPR000242 Tyrosine-specific protein phosphatase, PTPase domain [SM00194] (1723-1994)
  IPR000242 Tyrosine-specific protein phosphatase, PTPase domain [SM00194] (2022-2284)
  IPR000387 Tyrosine-specific protein phosphatases domain [PS50056] (1909-1983)
  IPR000387 Tyrosine-specific protein phosphatases domain [PS50056] (2199-2273)
  IPR001148 Alpha carbonic anhydrase domain [PF00194] (45-299)
  IPR001148 Alpha carbonic anhydrase domain [PS51144] (36-300)
  IPR001148 Alpha carbonic anhydrase domain [SM01057] (38-300)
  IPR003595 Protein-tyrosine phosphatase, catalytic [SM00404] (1890-1991)
  IPR003595 Protein-tyrosine phosphatase, catalytic [SM00404] (2182-2281)
  IPR003961 Fibronectin type III [PF00041] (313-405)

Solvent-accessible surface area: 41345 Å² total; per-residue (Å²): 169,56,15,3,21,116,41,64,38,48,27,178,50,0,14,165,135,54,102,36,6,109,23,74,78,3,0,0,2,27,0,1,55,91,106,16,98,85,30,101,113,25,89,150,15,121,44,69,27,0,80,129,69,3,90,161,84,1,82,0,54,0,44,4,33,13,0,40,0,42,18,45,15,76,1,99,0,3,0,0,74,50,103,75,65,10,51,1,12,26,0,16,1,10,0,0,113,15,84,78,90,17,50,0,0,0,0,2,14,38,21,18,50,6,0,2,0,1,0,0,16,0,5,19,55,131,184,49,105,31,18,89,69,0,22,148,46,112,11,134,2,3,0,0,0,0,0,1,50,25,31,125,143,73,30,134,76,2,93,13,1,10,46,5,0,100,61,0,8,34,71,33,52,98,24,56,7,84,93,7,47,0,60,69,0,9,5,172,49,25,60,34,6,1,4,4,76,1,0,20,4,27,10,56,0,1,28,50,1,33,0,0,0,0,78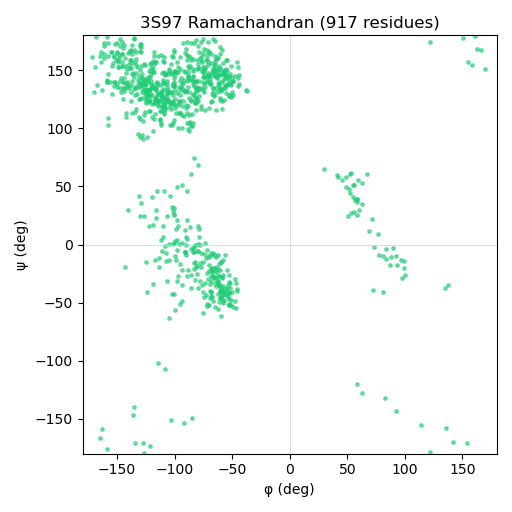,62,42,10,59,2,6,98,80,3,2,37,11,1,19,68,0,1,15,18,63,104,39,38,57,0,38,43,3,44,33,14,75,56,0,20,7,88,60,50,162,50,114,114,36,98,3,54,0,6,154,103,103,42,6,24,90,50,76,45,30,22,126,58,1,15,161,144,63,105,40,7,111,20,76,78,4,0,0,1,23,2,2,42,107,112,18,95,85,22,105,120,23,89,149,16,98,44,79,28,0,76,126,77,9,93,164,82,1,85,0,41,0,45,4,59,12,0,35,0,49,18,51,12,76,1,110,0,1,1,0,76,47,75,111,62,11,65,0,15,23,0,14,0,10,0,0,110,14,75,83,91,25,56,0,0,0,0,1,13,34,19,27,55,7,7,2,0,0,0,0,16,0,6,13,57,134,186,51,107,35,18,84,81,0,19,154,44,149,10,143,1,12,0,0,0,0,0,1,30,17,26,138,136,84,28,126,77,2,103,12,0,11,45,5,0,100,62,0,7,34,68,36,48,100,22,56,12,83,100,8,67,0,62,58,0,7,6,168,46,26,64,33,6,1,6,4,78,0,0,18,4,30,14,61,0,8,33,35,1,28,0,0,0,0,84,58,40,8,54,2,9,93,83,5,0,43,11,1,20,75,0,0,15,23,63,111,43,40,50,0,36,37,2,44,33,14,66,52,0,21,8,88,64,48,178,56,128,120,31,96,7,52,0,7,159,98,82,106,4,57,101,18,49,98,106,127,8,77,94,15,78,6,77,28,2,46,3,0,5,0,36,0,81,46,14,175,40,131,40,107,69,14,36,7,105,0,0,55,66,105,114,80,72,84,18,85,84,54,90,15,53,8,8,0,88,101,54,0,17,1,9,1,0,10,2,74,46,98,4,77,12,57,12,0,0,18,0,18,1,81,73,47,131,86,54,17,88,2,79,43,2,36,1,22,6,28,33,47,179,97,56,120,65,10,3,0,2,6,37,10,69,15,150,76,44,132,3,108,87,36,79,81,5,70,2,11,0,6,1,3,2,19,58,36,5,68,26,110,23,118,9,38,178,88,113,56,16,121,83,24,102,95,50,76,65,21,1,15,0,70,0,64,89,0,54,78,128,19,54,5,48,0,8,0,18,0,46,11,166,86,19,119,9,86,36,88,15,91,0,70,9,108,87,83,102,4,51,94,17,49,102,100,124,5,72,98,11,78,6,79,30,1,44,3,0,2,0,35,0,76,46,15,170,45,131,44,111,64,13,36,6,100,1,0,52,68,114,115,86,75,77,21,91,79,58,86,21,45,3,2,0,85,99,53,0,18,1,10,1,0,9,2,71,48,97,6,79,10,58,10,0,0,18,0,15,0,81,65,55,131,91,52,18,84,3,82,44,0,36,1,21,6,25,35,36,58,104,58,117,64,11,3,0,1,4,30,11,90,16,170,82,42,156,2,106,80,31,70,84,7,72,1,12,0,6,1,1,1,21,60,38,5,66,23,102,22,104,8,38,161,93,112,53,21,120,88,28,102,90,55,55,58,16,2,20,0,73,0,56,84,0,59,86,128,16,65,10,51,0,4,0,32,0,64,10,166,91,18,102,9,97,33,79,10,100,0,59,9,114,106